Protein AF-A0A814CIY9-F1 (afdb_monomer_lite)

Organism: NCBI:txid104777

Radius of gyration: 56.43 Å; chains: 1; bounding box: 225×89×135 Å

Sequence (764 aa):
MVYEDTYRIRQLNDLKVQHEINSINVLKKCLNESKEQTHKMTNLLDNFESRLSALHDIIVPVYDSTNILQIKHSNLQTAVNQLDNILEYYKTVENLSANIQAGPGQDISSYLSQMDKLKGAIQYFAVNKNQSQKAENEELWNKGKINVDREFETFLGKFSDLSIKKLNMNDSLNDQTDSSSNYGSKEYAMNQMICIIEWFKKTEQTHLDKLYDKIIKCRSQIMLDNIKKTKSRNNSLGNNNVSNSISLNTNNSNSSSQYSKRSSLAPLSPVSSNLSSPLSENDSRRVTLRSRLTENLFSSSDIRKKTPKSNLNDSYSNSSVQLKNMANLYQIDEEHEINECLKFNEIVLKTLSMFQLEVKFIYKLLESDNFIATRVLERIFDPVLRLLHVETERLSSNVKHIQKKTTSKYIVSLLSILSEMVKTKPQFLKIFQESTFKSTKTMRHLDKSTQLYLEIFVNIEKACVEYLRDVADSTKNDSEAIHPNGNIHPITTETLSFINNLLPFDVIAGFISSVVVSENSSQEVPSEVEIKLRRKASEDNAAVFNRIAYQVEKNVEKKVYRISLAEYFYRLLKYLNLNLKKKAENYQDQNLKCIFLLNNTHKINKLLGQVDNLNQMKQQEINEFKNLCELLAMANRLELKNYYETEILNHKREYSKCWSRLIPYIKDLIERNPFNSEKLKDKDRQLLKDRFSGFNKEFEDIYEAQKRYYIPVEQNELADEIRQDNVLYVGSQYQKFYNIYSKINFATNKDKYVKYTPEALNAM

Foldseek 3Di:
DPVPVVVVVVVVVVVVVVVVVVVVVVVVVVVVVVVVVVVVVVVVVVVVVVVVVVVCVVVVVVVVVVVVVVVVVVVVVVVVVVVVVVVLLLCLCVVCVVVLQVAQPQHLPVLLVSLVSLVVSLVVCVVVVVVVSNVSSVVSSVSSLVRLVVLLVVLLVVVLDPDPPDPVVVPDPDPPDDDDDPSPDNVVSLVSLLVSLVSCVVPPVVVNVVSLVVNLVRLLVSLVVVLVCLVPVLVVPPDDDPPDDDDDDDDDDDDDDDDDDDDDDDDDDDDDDDDDDDDDDDDDDDDDDDDDDDDDDDDDDDDDDDDDDDDDDDDPDPVVPVVVVVPPPDQDDLVVLLVLLLSLLVSLLSSLSSLVVLLVSLCSNPVVCLLSSLVSSLSSQVVVLVVNLVSLVVSLVCLVNNDLQQPLSNLLSLLSSLVVLLVSVVVVVVSLVVNPDDDDPPCVSSVVSVVSSVSSNVSSLSSNLVSLLSLLVCLQPPDDADDQQLAADSSLVSLLVNLVSCQVSQLSNLLSLLVNVQVPDPDDHPDPVVVCVVVVCVVVVVVVVCPPRVQSPDLVSSLNSLLSSLVSSLSSVVSNLVVQLVSLVPDPDQLSSLSNNLQSLVSVLVQLPDDPPLPVLVPDSCPHDDGSVSSNSSNVNNVVNVVSVVSNVVSLVSNLVLLVQLCVLQVVCLVCVPPPDLDDDLVRLVSLQVSLVSNVVSLVVVVVVNVSHDRDPVVVVSVVVSLVVNCVVRLVRVQSRCVPRLPHDSDPDSCVRCVDDSVRSSVD

pLDDT: mean 72.24, std 23.34, range [21.2, 97.25]

InterPro domains:
  IPR004140 Exocyst complex component Exo70 [PTHR12542] (78-762)
  IPR016159 Cullin repeat-like-containing domain superfamily [SSF74788] (86-764)
  IPR046364 Exocyst complex subunit Exo70, C-terminal [PF03081] (352-764)

Secondary structure (DSSP, 8-state):
--HHHHHHHHHHHHHHHHHHHHHHHHHHHHHHHHHHHHHHHHHHHHHHHHHHHHHHHHHHHHHHHHHHHHHHHHHHHHHHHHHHHHHHHHHHHHHHHHHHHH--TT-HHHHHHHHHHHHHHHHHHHHTT-HHHHHHHHHHHHHHHHHHHHHHHHHHHTT-----S---TTS-S-----SS-GGGSHHHHHHHHHHHHHHHHHH-HHHHHHHHHHHHHHHHHHHHHHHHHHHHHTTT--SS---------------------------------------------------------------------------SSTHHHHGGGTGGGS---HHHHHHHHHHHHHHHHHHHHHHHHHHHHHHHHSTT-HHHHHHHHHHHHHHHHHHHHHHHHHHHHHTTTS-SS--THHHHHHHHHHHHHHHHHHHHHHHHHHT-SS--GGGTTHHHHHHHHHHHHHHHHHHHHHHHHHHHHHHHH--PPPPTT-PPPHHHHHHHHHHHHHGGGHHHHHHHHHHHHHTS-SSSPPPHHHHHHHHHHTT-HHHHHHHHTTSTTSHHHHHHHHHHHHHHHHHHHHHHHHHHHHHHTT-S-HHHHHHHHHHHHHHHHHHH---TTHHHHTTS--SS--SHHHHHHHTT-THHHHHHHHHHHHHHHHHTHHHHTTHHHHHHHHHH----SSS--HHHHHHHHHHHHHHHHHHHHHHHHHTT----GGGHHHHHHHHHHHIIIIIHHHHHHHHHHTTS---SS-TTT----HHHHHT-

Structure (mmCIF, N/CA/C/O backbone):
data_AF-A0A814CIY9-F1
#
_entry.id   AF-A0A814CIY9-F1
#
loop_
_atom_site.group_PDB
_atom_site.id
_atom_site.type_symbol
_atom_site.label_atom_id
_atom_site.label_alt_id
_atom_site.label_comp_id
_atom_site.label_asym_id
_atom_site.label_entity_id
_atom_site.label_seq_id
_atom_site.pdbx_PDB_ins_code
_atom_site.Cartn_x
_atom_site.Cartn_y
_atom_site.Cartn_z
_atom_site.occupancy
_atom_site.B_iso_or_equiv
_atom_site.auth_seq_id
_atom_site.auth_comp_id
_atom_site.auth_asym_id
_atom_site.auth_atom_id
_atom_site.pdbx_PDB_model_num
ATOM 1 N N . MET A 1 1 ? 160.344 -39.100 -62.155 1.00 50.41 1 MET A N 1
ATOM 2 C CA . MET A 1 1 ? 159.600 -39.655 -61.003 1.00 50.41 1 MET A CA 1
ATOM 3 C C . MET A 1 1 ? 158.746 -38.607 -60.257 1.00 50.41 1 MET A C 1
ATOM 5 O O . MET A 1 1 ? 158.457 -38.813 -59.095 1.00 50.41 1 MET A O 1
ATOM 9 N N . VAL A 1 2 ? 158.323 -37.492 -60.886 1.00 53.91 2 VAL A N 1
ATOM 10 C CA . VAL A 1 2 ? 157.406 -36.489 -60.260 1.00 53.91 2 VAL A CA 1
ATOM 11 C C . VAL A 1 2 ? 156.210 -36.136 -61.173 1.00 53.91 2 VAL A C 1
ATOM 13 O O . VAL A 1 2 ? 155.216 -35.561 -60.737 1.00 53.91 2 VAL A O 1
ATOM 16 N N . TYR A 1 3 ? 156.275 -36.523 -62.453 1.00 52.47 3 TYR A N 1
ATOM 17 C CA . TYR A 1 3 ? 155.240 -36.240 -63.455 1.00 52.47 3 TYR A CA 1
ATOM 18 C C . TYR A 1 3 ? 153.967 -37.094 -63.306 1.00 52.47 3 TYR A C 1
ATOM 20 O O . TYR A 1 3 ? 152.916 -36.688 -63.790 1.00 52.47 3 TYR A O 1
ATOM 28 N N . GLU A 1 4 ? 154.033 -38.261 -62.656 1.00 55.56 4 GLU A N 1
ATOM 29 C CA . GLU A 1 4 ? 152.891 -39.187 -62.573 1.00 55.56 4 GLU A CA 1
ATOM 30 C C . GLU A 1 4 ? 151.862 -38.769 -61.512 1.00 55.56 4 GLU A C 1
ATOM 32 O O . GLU A 1 4 ? 150.668 -38.729 -61.810 1.00 55.56 4 GLU A O 1
ATOM 37 N N . ASP A 1 5 ? 152.292 -38.372 -60.309 1.00 56.62 5 ASP A N 1
ATOM 38 C CA . ASP A 1 5 ? 151.366 -38.000 -59.226 1.00 56.62 5 ASP A CA 1
ATOM 39 C C . ASP A 1 5 ? 150.545 -36.744 -59.553 1.00 56.62 5 ASP A C 1
ATOM 41 O O . ASP A 1 5 ? 149.332 -36.705 -59.331 1.00 56.62 5 ASP A O 1
ATOM 45 N N . THR A 1 6 ? 151.172 -35.729 -60.156 1.00 60.09 6 THR A N 1
ATOM 46 C CA . THR A 1 6 ? 150.459 -34.519 -60.604 1.00 60.09 6 THR A CA 1
ATOM 47 C C . THR A 1 6 ? 149.483 -34.810 -61.743 1.00 60.09 6 THR A C 1
ATOM 49 O O . THR A 1 6 ? 148.401 -34.221 -61.777 1.00 60.09 6 THR A O 1
ATOM 52 N N . TYR A 1 7 ? 149.809 -35.746 -62.640 1.00 65.19 7 TYR A N 1
ATOM 53 C CA . TYR A 1 7 ? 148.902 -36.184 -63.702 1.00 65.19 7 TYR A CA 1
ATOM 54 C C . TYR A 1 7 ? 147.682 -36.925 -63.134 1.00 65.19 7 TYR A C 1
ATOM 56 O O . TYR A 1 7 ? 146.545 -36.645 -63.519 1.00 65.19 7 TYR A O 1
ATOM 64 N N . ARG A 1 8 ? 147.900 -37.807 -62.149 1.00 63.22 8 ARG A N 1
ATOM 65 C CA . ARG A 1 8 ? 146.847 -38.597 -61.495 1.00 63.22 8 ARG A CA 1
ATOM 66 C C . ARG A 1 8 ? 145.893 -37.731 -60.668 1.00 63.22 8 ARG A C 1
ATOM 68 O O . ARG A 1 8 ? 144.682 -37.925 -60.743 1.00 63.22 8 ARG A O 1
ATOM 75 N N . ILE A 1 9 ? 146.412 -36.737 -59.939 1.00 69.69 9 ILE A N 1
ATOM 76 C CA . ILE A 1 9 ? 145.591 -35.753 -59.210 1.00 69.69 9 ILE A CA 1
ATOM 77 C C . ILE A 1 9 ? 144.786 -34.880 -60.183 1.00 69.69 9 ILE A C 1
ATOM 79 O O . ILE A 1 9 ? 143.604 -34.634 -59.937 1.00 69.69 9 ILE A O 1
ATOM 83 N N . ARG A 1 10 ? 145.384 -34.446 -61.304 1.00 68.12 10 ARG A N 1
ATOM 84 C CA . ARG A 1 10 ? 144.675 -33.659 -62.325 1.00 68.12 10 ARG A CA 1
ATOM 85 C C . ARG A 1 10 ? 143.512 -34.455 -62.929 1.00 68.12 10 ARG A C 1
ATOM 87 O O . ARG A 1 10 ? 142.391 -33.969 -62.860 1.00 68.12 10 ARG A O 1
ATOM 94 N N . GLN A 1 11 ? 143.727 -35.702 -63.361 1.00 71.38 11 GLN A N 1
ATOM 95 C CA . GLN A 1 11 ? 142.644 -36.570 -63.856 1.00 71.38 11 GLN A CA 1
ATOM 96 C C . GLN A 1 11 ? 141.507 -36.775 -62.840 1.00 71.38 11 GLN A C 1
ATOM 98 O O . GLN A 1 11 ? 140.337 -36.780 -63.220 1.00 71.38 11 GLN A O 1
ATOM 103 N N . LEU A 1 12 ? 141.820 -36.942 -61.550 1.00 73.31 12 LEU A N 1
ATOM 104 C CA . LEU A 1 12 ? 140.806 -37.165 -60.511 1.00 73.31 12 LEU A CA 1
ATOM 105 C C . LEU A 1 12 ? 139.985 -35.888 -60.236 1.00 73.31 12 LEU A C 1
ATOM 107 O O . LEU A 1 12 ? 138.772 -35.962 -60.035 1.00 73.31 12 LEU A O 1
ATOM 111 N N . ASN A 1 13 ? 140.615 -34.712 -60.308 1.00 74.69 13 ASN A N 1
ATOM 112 C CA . ASN A 1 13 ? 139.912 -33.430 -60.258 1.00 74.69 13 ASN A CA 1
ATOM 113 C C . ASN A 1 13 ? 139.083 -33.172 -61.526 1.00 74.69 13 ASN A C 1
ATOM 115 O O . ASN A 1 13 ? 137.929 -32.773 -61.404 1.00 74.69 13 ASN A O 1
ATOM 119 N N . ASP A 1 14 ? 139.606 -33.464 -62.719 1.00 74.62 14 ASP A N 1
ATOM 120 C CA . ASP A 1 14 ? 138.869 -33.327 -63.983 1.00 74.62 14 ASP A CA 1
ATOM 121 C C . ASP A 1 14 ? 137.623 -34.237 -64.004 1.00 74.62 14 ASP A C 1
ATOM 123 O O . ASP A 1 14 ? 136.553 -33.819 -64.448 1.00 74.62 14 ASP A O 1
ATOM 127 N N . LEU A 1 15 ? 137.717 -35.450 -63.440 1.00 76.88 15 LEU A N 1
ATOM 128 C CA . LEU A 1 15 ? 136.579 -36.358 -63.243 1.00 76.88 15 LEU A CA 1
ATOM 129 C C . LEU A 1 15 ? 135.559 -35.838 -62.217 1.00 76.88 15 LEU A C 1
ATOM 131 O O . LEU A 1 15 ? 134.356 -35.981 -62.440 1.00 76.88 15 LEU A O 1
ATOM 135 N N . LYS A 1 16 ? 135.997 -35.202 -61.121 1.00 76.69 16 LYS A N 1
ATOM 136 C CA . LYS A 1 16 ? 135.080 -34.524 -60.186 1.00 76.69 16 LYS A CA 1
ATOM 137 C C . LYS A 1 16 ? 134.372 -33.343 -60.841 1.00 76.69 16 LYS A C 1
ATOM 139 O O . LYS A 1 16 ? 133.156 -33.243 -60.730 1.00 76.69 16 LYS A O 1
ATOM 144 N N . VAL A 1 17 ? 135.101 -32.502 -61.573 1.00 77.50 17 VAL A N 1
ATOM 145 C CA . VAL A 1 17 ? 134.542 -31.362 -62.313 1.00 77.50 17 VAL A CA 1
ATOM 146 C C . VAL A 1 17 ? 133.551 -31.842 -63.379 1.00 77.50 17 VAL A C 1
ATOM 148 O O . VAL A 1 17 ? 132.463 -31.286 -63.481 1.00 77.50 17 VAL A O 1
ATOM 151 N N . GLN A 1 18 ? 133.845 -32.926 -64.105 1.00 75.56 18 GLN A N 1
ATOM 152 C CA . GLN A 1 18 ? 132.886 -33.599 -64.994 1.00 75.56 18 GLN A CA 1
ATOM 153 C C . GLN A 1 18 ? 131.630 -34.077 -64.250 1.00 75.56 18 GLN A C 1
ATOM 155 O O . GLN A 1 18 ? 130.513 -33.847 -64.714 1.00 75.56 18 GLN A O 1
ATOM 160 N N . HIS A 1 19 ? 131.783 -34.719 -63.088 1.00 78.75 19 HIS A N 1
ATOM 161 C CA . HIS A 1 19 ? 130.648 -35.188 -62.292 1.00 78.75 19 HIS A CA 1
ATOM 162 C C . HIS A 1 19 ? 129.786 -34.024 -61.776 1.00 78.75 19 HIS A C 1
ATOM 164 O O . HIS A 1 19 ? 128.560 -34.076 -61.871 1.00 78.75 19 HIS A O 1
ATOM 170 N N . GLU A 1 20 ? 130.397 -32.950 -61.275 1.00 76.56 20 GLU A N 1
ATOM 171 C CA . GLU A 1 20 ? 129.699 -31.741 -60.823 1.00 76.56 20 GLU A CA 1
ATOM 172 C C . GLU A 1 20 ? 129.019 -31.000 -61.981 1.00 76.56 20 GLU A C 1
ATOM 174 O O . GLU A 1 20 ? 127.849 -30.648 -61.856 1.00 76.56 20 GLU A O 1
ATOM 179 N N . ILE A 1 21 ? 129.669 -30.856 -63.143 1.00 80.69 21 ILE A N 1
ATOM 180 C CA . ILE A 1 21 ? 129.055 -30.305 -64.365 1.00 80.69 21 ILE A CA 1
ATOM 181 C C . ILE A 1 21 ? 127.831 -31.131 -64.779 1.00 80.69 21 ILE A C 1
ATOM 183 O O . ILE A 1 21 ? 126.772 -30.562 -65.043 1.00 80.69 21 ILE A O 1
ATOM 187 N N . ASN A 1 22 ? 127.931 -32.462 -64.789 1.00 80.06 22 ASN A N 1
ATOM 188 C CA . ASN A 1 22 ? 126.806 -33.333 -65.130 1.00 80.06 22 ASN A CA 1
ATOM 189 C C . ASN A 1 22 ? 125.681 -33.258 -64.085 1.00 80.06 22 ASN A C 1
ATOM 191 O O . ASN A 1 22 ? 124.510 -33.187 -64.455 1.00 80.06 22 ASN A O 1
ATOM 195 N N . SER A 1 23 ? 126.021 -33.159 -62.798 1.00 79.62 23 SER A N 1
ATOM 196 C CA . SER A 1 23 ? 125.054 -32.986 -61.704 1.00 79.62 23 SER A CA 1
ATOM 197 C C . SER A 1 23 ? 124.324 -31.640 -61.807 1.00 79.62 23 SER A C 1
ATOM 199 O O . SER A 1 23 ? 123.101 -31.578 -61.691 1.00 79.62 23 SER A O 1
ATOM 201 N N . ILE A 1 24 ? 125.052 -30.564 -62.122 1.00 80.19 24 ILE A N 1
ATOM 202 C CA . ILE A 1 24 ? 124.512 -29.227 -62.399 1.00 80.19 24 ILE A CA 1
ATOM 203 C C . ILE A 1 24 ? 123.637 -29.237 -63.659 1.00 80.19 24 ILE A C 1
ATOM 205 O O . ILE A 1 24 ? 122.604 -28.572 -63.679 1.00 80.19 24 ILE A O 1
ATOM 209 N N . ASN A 1 25 ? 123.997 -29.987 -64.701 1.00 82.81 25 ASN A N 1
ATOM 210 C CA . ASN A 1 25 ? 123.194 -30.096 -65.921 1.00 82.81 25 ASN A CA 1
ATOM 211 C C . ASN A 1 25 ? 121.886 -30.872 -65.689 1.00 82.81 25 ASN A C 1
ATOM 213 O O . ASN A 1 25 ? 120.840 -30.442 -66.174 1.00 82.81 25 ASN A O 1
ATOM 217 N N . VAL A 1 26 ? 121.906 -31.946 -64.890 1.00 83.62 26 VAL A N 1
ATOM 218 C CA . VAL A 1 26 ? 120.686 -32.651 -64.458 1.00 83.62 26 VAL A CA 1
ATOM 219 C C . VAL A 1 26 ? 119.813 -31.740 -63.592 1.00 83.62 26 VAL A C 1
ATOM 221 O O . VAL A 1 26 ? 118.626 -31.597 -63.875 1.00 83.62 26 VAL A O 1
ATOM 224 N N . LEU A 1 27 ? 120.387 -31.038 -62.608 1.00 80.88 27 LEU A N 1
ATOM 225 C CA . LEU A 1 27 ? 119.648 -30.076 -61.781 1.00 80.88 27 LEU A CA 1
ATOM 226 C C . LEU A 1 27 ? 119.061 -28.921 -62.607 1.00 80.88 27 LEU A C 1
ATOM 228 O O . LEU A 1 27 ? 117.917 -28.541 -62.379 1.00 80.88 27 LEU A O 1
ATOM 232 N N . LYS A 1 28 ? 119.781 -28.402 -63.611 1.00 83.56 28 LYS A N 1
ATOM 233 C CA . LYS A 1 28 ? 119.253 -27.417 -64.574 1.00 83.56 28 LYS A CA 1
ATOM 234 C C . LYS A 1 28 ? 118.098 -27.980 -65.406 1.00 83.56 28 LYS A C 1
ATOM 236 O O . LYS A 1 28 ? 117.140 -27.250 -65.646 1.00 83.56 28 LYS A O 1
ATOM 241 N N . LYS A 1 29 ? 118.156 -29.250 -65.825 1.00 85.12 29 LYS A N 1
ATOM 242 C CA . LYS A 1 29 ? 117.062 -29.910 -66.556 1.00 85.12 29 LYS A CA 1
ATOM 243 C C . LYS A 1 29 ? 115.818 -30.041 -65.676 1.00 85.12 29 LYS A C 1
ATOM 245 O O . LYS A 1 29 ? 114.771 -29.532 -66.061 1.00 85.12 29 LYS A O 1
ATOM 250 N N . CYS A 1 30 ? 115.952 -30.590 -64.468 1.00 82.69 30 CYS A N 1
ATOM 251 C CA . CYS A 1 30 ? 114.848 -30.702 -63.510 1.00 82.69 30 CYS A CA 1
ATOM 252 C C . CYS A 1 30 ? 114.282 -29.328 -63.103 1.00 82.69 30 CYS A C 1
ATOM 254 O O . CYS A 1 30 ? 113.072 -29.178 -62.963 1.00 82.69 30 CYS A O 1
ATOM 256 N N . LEU A 1 31 ? 115.130 -28.301 -62.958 1.00 83.69 31 LEU A N 1
ATOM 257 C CA . LEU A 1 31 ? 114.697 -26.927 -62.684 1.00 83.69 31 LEU A CA 1
ATOM 258 C C . LEU A 1 31 ? 113.924 -26.319 -63.862 1.00 83.69 31 LEU A C 1
ATOM 260 O O . LEU A 1 31 ? 112.950 -25.606 -63.638 1.00 83.69 31 LEU A O 1
ATOM 264 N N . ASN A 1 32 ? 114.326 -26.591 -65.106 1.00 84.94 32 ASN A N 1
ATOM 265 C CA . ASN A 1 32 ? 113.590 -26.137 -66.286 1.00 84.94 32 ASN A CA 1
ATOM 266 C C . ASN A 1 32 ? 112.257 -26.882 -66.445 1.00 84.94 32 ASN A C 1
ATOM 268 O O . ASN A 1 32 ? 111.247 -26.235 -66.694 1.00 84.94 32 ASN A O 1
ATOM 272 N N . GLU A 1 33 ? 112.219 -28.197 -66.218 1.00 84.94 33 GLU A N 1
ATOM 273 C CA . GLU A 1 33 ? 110.979 -28.990 -66.223 1.00 84.94 33 GLU A CA 1
ATOM 274 C C . GLU A 1 33 ? 110.017 -28.541 -65.112 1.00 84.94 33 GLU A C 1
ATOM 276 O O . GLU A 1 33 ? 108.826 -28.357 -65.355 1.00 84.94 33 GLU A O 1
ATOM 281 N N . SER A 1 34 ? 110.534 -28.267 -63.910 1.00 84.25 34 SER A N 1
ATOM 282 C CA . SER A 1 34 ? 109.759 -27.703 -62.799 1.00 84.25 34 SER A CA 1
ATOM 283 C C . SER A 1 34 ? 109.248 -26.291 -63.109 1.00 84.25 34 SER A C 1
ATOM 285 O O . SER A 1 34 ? 108.086 -25.993 -62.833 1.00 84.25 34 SER A O 1
ATOM 287 N N . LYS A 1 35 ? 110.054 -25.431 -63.749 1.00 84.75 35 LYS A N 1
ATOM 288 C CA . LYS A 1 35 ? 109.602 -24.117 -64.241 1.00 84.75 35 LYS A CA 1
ATOM 289 C C . LYS A 1 35 ? 108.523 -24.245 -65.311 1.00 84.75 35 LYS A C 1
ATOM 291 O O . LYS A 1 35 ? 107.550 -23.507 -65.258 1.00 84.75 35 LYS A O 1
ATOM 296 N N . GLU A 1 36 ? 108.657 -25.181 -66.246 1.00 87.00 36 GLU A N 1
ATOM 297 C CA . GLU A 1 36 ? 107.664 -25.422 -67.296 1.00 87.00 36 GLU A CA 1
ATOM 298 C C . GLU A 1 36 ? 106.337 -25.930 -66.711 1.00 87.00 36 GLU A C 1
ATOM 300 O O . GLU A 1 36 ? 105.271 -25.451 -67.093 1.00 87.00 36 GLU A O 1
ATOM 305 N N . GLN A 1 37 ? 106.385 -26.838 -65.730 1.00 85.44 37 GLN A N 1
ATOM 306 C CA . GLN A 1 37 ? 105.206 -27.280 -64.975 1.00 85.44 37 GLN A CA 1
ATOM 307 C C . GLN A 1 37 ? 104.581 -26.135 -64.169 1.00 85.44 37 GLN A C 1
ATOM 309 O O . GLN A 1 37 ? 103.369 -25.942 -64.232 1.00 85.44 37 GLN A O 1
ATOM 314 N N . THR A 1 38 ? 105.395 -25.332 -63.477 1.00 85.88 38 THR A N 1
ATOM 315 C CA . THR A 1 38 ? 104.930 -24.150 -62.731 1.00 85.88 38 THR A CA 1
ATOM 316 C C . THR A 1 38 ? 104.255 -23.150 -63.666 1.00 85.88 38 THR A C 1
ATOM 318 O O . THR A 1 38 ? 103.180 -22.658 -63.355 1.00 85.88 38 THR A O 1
ATOM 321 N N . HIS A 1 39 ? 104.825 -22.902 -64.847 1.00 87.88 39 HIS A N 1
ATOM 322 C CA . HIS A 1 39 ? 104.271 -21.962 -65.819 1.00 87.88 39 HIS A CA 1
ATOM 323 C C . HIS A 1 39 ? 102.998 -22.503 -66.492 1.00 87.88 39 HIS A C 1
ATOM 325 O O . HIS A 1 39 ? 102.050 -21.762 -66.718 1.00 87.88 39 HIS A O 1
ATOM 331 N N . LYS A 1 40 ? 102.901 -23.817 -66.729 1.00 88.06 40 LYS A N 1
ATOM 332 C CA . LYS A 1 40 ? 101.632 -24.466 -67.109 1.00 88.06 40 LYS A CA 1
ATOM 333 C C . LYS A 1 40 ? 100.568 -24.317 -66.016 1.00 88.06 40 LYS A C 1
ATOM 335 O O . LYS A 1 40 ? 99.399 -24.131 -66.335 1.00 88.06 40 LYS A O 1
ATOM 340 N N . MET A 1 41 ? 100.967 -24.366 -64.745 1.00 88.69 41 MET A N 1
ATOM 341 C CA . MET A 1 41 ? 100.071 -24.203 -63.600 1.00 88.69 41 MET A CA 1
ATOM 342 C C . MET A 1 41 ? 99.621 -22.745 -63.404 1.00 88.69 41 MET A C 1
ATOM 344 O O . MET A 1 41 ? 98.435 -22.536 -63.161 1.00 88.69 41 MET A O 1
ATOM 348 N N . THR A 1 42 ? 100.495 -21.744 -63.599 1.00 87.06 42 THR A N 1
ATOM 349 C CA . THR A 1 42 ? 100.075 -20.327 -63.647 1.00 87.06 42 THR A CA 1
ATOM 350 C C . THR A 1 42 ? 99.120 -20.097 -64.808 1.00 87.06 42 THR A C 1
ATOM 352 O O . THR A 1 42 ? 98.003 -19.662 -64.580 1.00 87.06 42 THR A O 1
ATOM 355 N N . ASN A 1 43 ? 99.469 -20.537 -66.020 1.00 87.69 43 ASN A N 1
ATOM 356 C CA . ASN A 1 43 ? 98.647 -20.294 -67.208 1.00 87.69 43 ASN A CA 1
ATOM 357 C C . ASN A 1 43 ? 97.257 -20.965 -67.124 1.00 87.69 43 ASN A C 1
ATOM 359 O O . ASN A 1 43 ? 96.319 -20.521 -67.788 1.00 87.69 43 ASN A O 1
ATOM 363 N N . LEU A 1 44 ? 97.104 -22.029 -66.322 1.00 88.62 44 LEU A N 1
ATOM 364 C CA . LEU A 1 44 ? 95.802 -22.613 -65.981 1.00 88.62 44 LEU A CA 1
ATOM 365 C C . LEU A 1 44 ? 95.030 -21.765 -64.961 1.00 88.62 44 LEU A C 1
ATOM 367 O O . LEU A 1 44 ? 93.829 -21.579 -65.143 1.00 88.62 44 LEU A O 1
ATOM 371 N N . LEU A 1 45 ? 95.692 -21.242 -63.926 1.00 87.56 45 LEU A N 1
ATOM 372 C CA . LEU A 1 45 ? 95.087 -20.313 -62.964 1.00 87.56 45 LEU A CA 1
ATOM 373 C C . LEU A 1 45 ? 94.649 -19.013 -63.653 1.00 87.56 45 LEU A C 1
ATOM 375 O O . LEU A 1 45 ? 93.489 -18.644 -63.514 1.00 87.56 45 LEU A O 1
ATOM 379 N N . ASP A 1 46 ? 95.496 -18.420 -64.496 1.00 87.19 46 ASP A N 1
ATOM 380 C CA . ASP A 1 46 ? 95.186 -17.233 -65.305 1.00 87.19 46 ASP A CA 1
ATOM 381 C C . ASP A 1 46 ? 93.957 -17.474 -66.209 1.00 87.19 46 ASP A C 1
ATOM 383 O O . ASP A 1 46 ? 93.089 -16.613 -66.359 1.00 87.19 46 ASP A O 1
ATOM 387 N N . ASN A 1 47 ? 93.833 -18.681 -66.782 1.00 88.75 47 ASN A N 1
ATOM 388 C CA . ASN A 1 47 ? 92.655 -19.091 -67.555 1.00 88.75 47 ASN A CA 1
ATOM 389 C C . ASN A 1 47 ? 91.401 -19.257 -66.686 1.00 88.75 47 ASN A C 1
ATOM 391 O O . ASN A 1 47 ? 90.306 -18.909 -67.129 1.00 88.75 47 ASN A O 1
ATOM 395 N N . PHE A 1 48 ? 91.524 -19.807 -65.476 1.00 88.56 48 PHE A N 1
ATOM 396 C CA . PHE A 1 48 ? 90.398 -19.908 -64.549 1.00 88.56 48 PHE A CA 1
ATOM 397 C C . PHE A 1 48 ? 89.951 -18.530 -64.063 1.00 88.56 48 PHE A C 1
ATOM 399 O O . PHE A 1 48 ? 88.757 -18.260 -64.094 1.00 88.56 48 PHE A O 1
ATOM 406 N N . GLU A 1 49 ? 90.877 -17.649 -63.691 1.00 87.88 49 GLU A N 1
ATOM 407 C CA . GLU A 1 49 ? 90.595 -16.289 -63.229 1.00 87.88 49 GLU A CA 1
ATOM 408 C C . GLU A 1 49 ? 89.977 -15.436 -64.345 1.00 87.88 49 GLU A C 1
ATOM 410 O O . GLU A 1 49 ? 88.916 -14.846 -64.145 1.00 87.88 49 GLU A O 1
ATOM 415 N N . SER A 1 50 ? 90.527 -15.484 -65.565 1.00 85.62 50 SER A N 1
ATOM 416 C CA . SER A 1 50 ? 89.935 -14.833 -66.742 1.00 85.62 50 SER A CA 1
ATOM 417 C C . SER A 1 50 ? 88.516 -15.338 -67.041 1.00 85.62 50 SER A C 1
ATOM 419 O O . SER A 1 50 ? 87.605 -14.538 -67.268 1.00 85.62 50 SER A O 1
ATOM 421 N N . ARG A 1 51 ? 88.284 -16.658 -66.981 1.00 88.88 51 ARG A N 1
ATOM 422 C CA . ARG A 1 51 ? 86.942 -17.238 -67.169 1.00 88.88 51 ARG A CA 1
ATOM 423 C C . ARG A 1 51 ? 85.983 -16.914 -66.026 1.00 88.88 51 ARG A C 1
ATOM 425 O O . ARG A 1 51 ? 84.785 -16.831 -66.277 1.00 88.88 51 ARG A O 1
ATOM 432 N N . LEU A 1 52 ? 86.474 -16.760 -64.798 1.00 86.94 52 LEU A N 1
ATOM 433 C CA . LEU A 1 52 ? 85.658 -16.463 -63.622 1.00 86.94 52 LEU A CA 1
ATOM 434 C C . LEU A 1 52 ? 85.294 -14.973 -63.563 1.00 86.94 52 LEU A C 1
ATOM 436 O O . LEU A 1 52 ? 84.146 -14.673 -63.250 1.00 86.94 52 LEU A O 1
ATOM 440 N N . SER A 1 53 ? 86.188 -14.070 -63.989 1.00 85.06 53 SER A N 1
ATOM 441 C CA . SER A 1 53 ? 85.847 -12.671 -64.295 1.00 85.06 53 SER A CA 1
ATOM 442 C C . SER A 1 53 ? 84.783 -12.612 -65.385 1.00 85.06 53 SER A C 1
ATOM 444 O O . SER A 1 53 ? 83.688 -12.137 -65.125 1.00 85.06 53 SER A O 1
ATOM 446 N N . ALA A 1 54 ? 85.021 -13.216 -66.555 1.00 84.50 54 ALA A N 1
ATOM 447 C CA . ALA A 1 54 ? 84.047 -13.201 -67.647 1.00 84.50 54 ALA A CA 1
ATOM 448 C C . ALA A 1 54 ? 82.681 -13.801 -67.248 1.00 84.50 54 ALA A C 1
ATOM 450 O O . ALA A 1 54 ? 81.641 -13.343 -67.716 1.00 84.50 54 ALA A O 1
ATOM 451 N N . LEU A 1 55 ? 82.658 -14.802 -66.359 1.00 84.75 55 LEU A N 1
ATOM 452 C CA . LEU A 1 55 ? 81.423 -15.334 -65.781 1.00 84.75 55 LEU A CA 1
ATOM 453 C C . LEU A 1 55 ? 80.756 -14.336 -64.817 1.00 84.75 55 LEU A C 1
ATOM 455 O O . LEU A 1 55 ? 79.539 -14.177 -64.865 1.00 84.75 55 LEU A O 1
ATOM 459 N N . HIS A 1 56 ? 81.525 -13.664 -63.959 1.00 83.19 56 HIS A N 1
ATOM 460 C CA . HIS A 1 56 ? 81.050 -12.621 -63.045 1.00 83.19 56 HIS A CA 1
ATOM 461 C C . HIS A 1 56 ? 80.457 -11.430 -63.815 1.00 83.19 56 HIS A C 1
ATOM 463 O O . HIS A 1 56 ? 79.319 -11.038 -63.557 1.00 83.19 56 HIS A O 1
ATOM 469 N N . ASP A 1 57 ? 81.176 -10.951 -64.831 1.00 81.81 57 ASP A N 1
ATOM 470 C CA . ASP A 1 57 ? 80.798 -9.852 -65.726 1.00 81.81 57 ASP A CA 1
ATOM 471 C C . ASP A 1 57 ? 79.516 -10.156 -66.530 1.00 81.81 57 ASP A C 1
ATOM 473 O O . ASP A 1 57 ? 78.796 -9.240 -66.925 1.00 81.81 57 ASP A O 1
ATOM 477 N N . ILE A 1 58 ? 79.190 -11.438 -66.744 1.00 84.75 58 ILE A N 1
ATOM 478 C CA . ILE A 1 58 ? 77.934 -11.889 -67.368 1.00 84.75 58 ILE A CA 1
ATOM 479 C C . ILE A 1 58 ? 76.819 -12.095 -66.329 1.00 84.75 58 ILE A C 1
ATOM 481 O O . ILE A 1 58 ? 75.679 -11.692 -66.562 1.00 84.75 58 ILE A O 1
ATOM 485 N N . ILE A 1 59 ? 77.108 -12.734 -65.191 1.00 84.44 59 ILE A N 1
ATOM 486 C CA . ILE A 1 59 ? 76.085 -13.124 -64.207 1.00 84.44 59 ILE A CA 1
ATOM 487 C C . ILE A 1 59 ? 75.597 -11.933 -63.379 1.00 84.44 59 ILE A C 1
ATOM 489 O O . ILE A 1 59 ? 74.392 -11.837 -63.151 1.00 84.44 59 ILE A O 1
ATOM 493 N N . VAL A 1 60 ? 76.475 -11.026 -62.939 1.00 85.00 60 VAL A N 1
ATOM 494 C CA . VAL A 1 60 ? 76.078 -9.909 -62.061 1.00 85.00 60 VAL A CA 1
ATOM 495 C C . VAL A 1 60 ? 75.066 -8.977 -62.746 1.00 85.00 60 VAL A C 1
ATOM 497 O O . VAL A 1 60 ? 73.989 -8.792 -62.177 1.00 85.00 60 VAL A O 1
ATOM 500 N N . PRO A 1 61 ? 75.275 -8.494 -63.991 1.00 85.81 61 PRO A N 1
ATOM 501 C CA . PRO A 1 61 ? 74.276 -7.665 -64.668 1.00 85.81 61 PRO A CA 1
ATOM 502 C C . PRO A 1 61 ? 72.947 -8.385 -64.922 1.00 85.81 61 PRO A C 1
ATOM 504 O O . PRO A 1 61 ? 71.894 -7.744 -64.914 1.00 85.81 61 PRO A O 1
ATOM 507 N N . VAL A 1 62 ? 72.964 -9.709 -65.129 1.00 83.94 62 VAL A N 1
ATOM 508 C CA . VAL A 1 62 ? 71.743 -10.519 -65.273 1.00 83.94 62 VAL A CA 1
ATOM 509 C C . VAL A 1 62 ? 71.010 -10.632 -63.936 1.00 83.94 62 VAL A C 1
ATOM 511 O O . VAL A 1 62 ? 69.806 -10.392 -63.896 1.00 83.94 62 VAL A O 1
ATOM 514 N N . TYR A 1 63 ? 71.720 -10.916 -62.842 1.00 85.69 63 TYR A N 1
ATOM 515 C CA . TYR A 1 63 ? 71.156 -10.989 -61.493 1.00 85.69 63 TYR A CA 1
ATOM 516 C C . TYR A 1 63 ? 70.550 -9.648 -61.058 1.00 85.69 63 TYR A C 1
ATOM 518 O O . TYR A 1 63 ? 69.392 -9.604 -60.639 1.00 85.69 63 TYR A O 1
ATOM 526 N N . ASP A 1 64 ? 71.274 -8.544 -61.246 1.00 83.38 64 ASP A N 1
ATOM 527 C CA . ASP A 1 64 ? 70.795 -7.197 -60.925 1.00 83.38 64 ASP A CA 1
ATOM 528 C C . ASP A 1 64 ? 69.601 -6.797 -61.800 1.00 83.38 64 ASP A C 1
ATOM 530 O O . ASP A 1 64 ? 68.607 -6.273 -61.293 1.00 83.38 64 ASP A O 1
ATOM 534 N N . SER A 1 65 ? 69.628 -7.119 -63.098 1.00 82.38 65 SER A N 1
ATOM 535 C CA . SER A 1 65 ? 68.480 -6.911 -63.990 1.00 82.38 65 SER A CA 1
ATOM 536 C C . SER A 1 65 ? 67.261 -7.734 -63.563 1.00 82.38 65 SER A C 1
ATOM 538 O O . SER A 1 65 ? 66.140 -7.226 -63.603 1.00 82.38 65 SER A O 1
ATOM 540 N N . THR A 1 66 ? 67.453 -8.982 -63.117 1.00 89.00 66 THR A N 1
ATOM 541 C CA . THR A 1 66 ? 66.382 -9.833 -62.578 1.00 89.00 66 THR A CA 1
ATOM 542 C C . THR A 1 66 ? 65.834 -9.286 -61.259 1.00 89.00 66 THR A C 1
ATOM 544 O O . THR A 1 66 ? 64.617 -9.231 -61.100 1.00 89.00 66 THR A O 1
ATOM 547 N N . ASN A 1 67 ? 66.683 -8.810 -60.348 1.00 86.56 67 ASN A N 1
ATOM 548 C CA . ASN A 1 67 ? 66.276 -8.181 -59.089 1.00 86.56 67 ASN A CA 1
ATOM 549 C C . ASN A 1 67 ? 65.465 -6.892 -59.344 1.00 86.56 67 ASN A C 1
ATOM 551 O O . ASN A 1 67 ? 64.343 -6.736 -58.861 1.00 86.56 67 ASN A O 1
ATOM 555 N N . ILE A 1 68 ? 65.961 -6.011 -60.220 1.00 89.94 68 ILE A N 1
ATOM 556 C CA . ILE A 1 68 ? 65.242 -4.809 -60.674 1.00 89.94 68 ILE A CA 1
ATOM 557 C C . ILE A 1 68 ? 63.899 -5.177 -61.328 1.00 89.94 68 ILE A C 1
ATOM 559 O O . ILE A 1 68 ? 62.908 -4.468 -61.134 1.00 89.94 68 ILE A O 1
ATOM 563 N N . LEU A 1 69 ? 63.830 -6.275 -62.087 1.00 90.44 69 LEU A N 1
ATOM 564 C CA . LEU A 1 69 ? 62.588 -6.761 -62.693 1.00 90.44 69 LEU A CA 1
ATOM 565 C C . LEU A 1 69 ? 61.605 -7.320 -61.650 1.00 90.44 69 LEU A C 1
ATOM 567 O O . LEU A 1 69 ? 60.416 -7.026 -61.743 1.00 90.44 69 LEU A O 1
ATOM 571 N N . GLN A 1 70 ? 62.076 -8.050 -60.635 1.00 88.62 70 GLN A N 1
ATOM 572 C CA . GLN A 1 70 ? 61.252 -8.528 -59.517 1.00 88.62 70 GLN A CA 1
ATOM 573 C C . GLN A 1 70 ? 60.673 -7.362 -58.702 1.00 88.62 70 GLN A C 1
ATOM 575 O O . GLN A 1 70 ? 59.475 -7.349 -58.419 1.00 88.62 70 GLN A O 1
ATOM 580 N N . ILE A 1 71 ? 61.480 -6.337 -58.405 1.00 90.31 71 ILE A N 1
ATOM 581 C CA . ILE A 1 71 ? 61.023 -5.110 -57.733 1.00 90.31 71 ILE A CA 1
ATOM 582 C C . ILE A 1 71 ? 59.973 -4.385 -58.591 1.00 90.31 71 ILE A C 1
ATOM 584 O O . ILE A 1 71 ? 58.912 -4.016 -58.088 1.00 90.31 71 ILE A O 1
ATOM 588 N N . LYS A 1 72 ? 60.209 -4.234 -59.903 1.00 91.38 72 LYS A N 1
ATOM 589 C CA . LYS A 1 72 ? 59.223 -3.657 -60.837 1.00 91.38 72 LYS A CA 1
ATOM 590 C C . LYS A 1 72 ? 57.926 -4.468 -60.885 1.00 91.38 72 LYS A C 1
ATOM 592 O O . LYS A 1 72 ? 56.856 -3.870 -60.872 1.00 91.38 72 LYS A O 1
ATOM 597 N N . HIS A 1 73 ? 58.004 -5.797 -60.907 1.00 90.75 73 HIS A N 1
ATOM 598 C CA . HIS A 1 73 ? 56.834 -6.675 -60.907 1.00 90.75 73 HIS A CA 1
ATOM 599 C C . HIS A 1 73 ? 56.032 -6.563 -59.600 1.00 90.75 73 HIS A C 1
ATOM 601 O O . HIS A 1 73 ? 54.819 -6.391 -59.655 1.00 90.75 73 HIS A O 1
ATOM 607 N N . SER A 1 74 ? 56.700 -6.548 -58.442 1.00 91.44 74 SER A N 1
ATOM 608 C CA . SER A 1 74 ? 56.066 -6.331 -57.131 1.00 91.44 74 SER A CA 1
ATOM 609 C C . SER A 1 74 ? 55.366 -4.966 -57.039 1.00 91.44 74 SER A C 1
ATOM 611 O O . SER A 1 74 ? 54.210 -4.872 -56.618 1.00 91.44 74 SER A O 1
ATOM 613 N N . ASN A 1 75 ? 56.020 -3.906 -57.525 1.00 92.38 75 ASN A N 1
ATOM 614 C CA . ASN A 1 75 ? 55.440 -2.563 -57.584 1.00 92.38 75 ASN A CA 1
ATOM 615 C C . ASN A 1 75 ? 54.225 -2.503 -58.527 1.00 92.38 75 ASN A C 1
ATOM 617 O O . ASN A 1 75 ? 53.211 -1.904 -58.174 1.00 92.38 75 ASN A O 1
ATOM 621 N N . LEU A 1 76 ? 54.295 -3.151 -59.696 1.00 91.06 76 LEU A N 1
ATOM 622 C CA . LEU A 1 76 ? 53.171 -3.246 -60.633 1.00 91.06 76 LEU A CA 1
ATOM 623 C C . LEU A 1 76 ? 52.005 -4.044 -60.044 1.00 91.06 76 LEU A C 1
ATOM 625 O O . LEU A 1 76 ? 50.874 -3.580 -60.123 1.00 91.06 76 LEU A O 1
ATOM 629 N N . GLN A 1 77 ? 52.258 -5.186 -59.400 1.00 91.44 77 GLN A N 1
ATOM 630 C CA . GLN A 1 77 ? 51.209 -5.972 -58.746 1.00 91.44 77 GLN A CA 1
ATOM 631 C C . GLN A 1 77 ? 50.544 -5.179 -57.612 1.00 91.44 77 GLN A C 1
ATOM 633 O O . GLN A 1 77 ? 49.324 -5.194 -57.475 1.00 91.44 77 GLN A O 1
ATOM 638 N N . THR A 1 78 ? 51.328 -4.420 -56.843 1.00 89.44 78 THR A N 1
ATOM 639 C CA . THR A 1 78 ? 50.808 -3.519 -55.804 1.00 89.44 78 THR A CA 1
ATOM 640 C C . THR A 1 78 ? 49.932 -2.414 -56.404 1.00 89.44 78 THR A C 1
ATOM 642 O O . THR A 1 78 ? 48.863 -2.128 -55.868 1.00 89.44 78 THR A O 1
ATOM 645 N N . ALA A 1 79 ? 50.337 -1.826 -57.535 1.00 88.00 79 ALA A N 1
ATOM 646 C CA . ALA A 1 79 ? 49.558 -0.808 -58.240 1.00 88.00 79 ALA A CA 1
ATOM 647 C C . ALA A 1 79 ? 48.268 -1.369 -58.871 1.00 88.00 79 ALA A C 1
ATOM 649 O O . ALA A 1 79 ? 47.231 -0.717 -58.792 1.00 88.00 79 ALA A O 1
ATOM 650 N N . VAL A 1 80 ? 48.301 -2.581 -59.438 1.00 89.50 80 VAL A N 1
ATOM 651 C CA . VAL A 1 80 ? 47.107 -3.285 -59.947 1.00 89.50 80 VAL A CA 1
ATOM 652 C C . VAL A 1 80 ? 46.125 -3.547 -58.808 1.00 89.50 80 VAL A C 1
ATOM 654 O O . VAL A 1 80 ? 44.991 -3.088 -58.881 1.00 89.50 80 VAL A O 1
ATOM 657 N N . ASN A 1 81 ? 46.583 -4.136 -57.698 1.00 85.38 81 ASN A N 1
ATOM 658 C CA . ASN A 1 81 ? 45.742 -4.369 -56.520 1.00 85.38 81 ASN A CA 1
ATOM 659 C C . ASN A 1 81 ? 45.125 -3.057 -55.976 1.00 85.38 81 ASN A C 1
ATOM 661 O O . ASN A 1 81 ? 43.991 -3.048 -55.503 1.00 85.38 81 ASN A O 1
ATOM 665 N N . GLN A 1 82 ? 45.848 -1.930 -56.041 1.00 83.75 82 GLN A N 1
ATOM 666 C CA . GLN A 1 82 ? 45.304 -0.613 -55.681 1.00 83.75 82 GLN A CA 1
ATOM 667 C C . GLN A 1 82 ? 44.250 -0.113 -56.681 1.00 83.75 82 GLN A C 1
ATOM 669 O O . GLN A 1 82 ? 43.231 0.422 -56.251 1.00 83.75 82 GLN A O 1
ATOM 674 N N . LEU A 1 83 ? 44.454 -0.302 -57.987 1.00 84.69 83 LEU A N 1
ATOM 675 C CA . LEU A 1 83 ? 43.472 0.053 -59.017 1.00 84.69 83 LEU A CA 1
ATOM 676 C C . LEU A 1 83 ? 42.199 -0.800 -58.921 1.00 84.69 83 LEU A C 1
ATOM 678 O O . LEU A 1 83 ? 41.108 -0.249 -59.054 1.00 84.69 83 LEU A O 1
ATOM 682 N N . ASP A 1 84 ? 42.313 -2.092 -58.614 1.00 83.88 84 ASP A N 1
ATOM 683 C CA . ASP A 1 84 ? 41.165 -2.981 -58.399 1.00 83.88 84 ASP A CA 1
ATOM 684 C C . ASP A 1 84 ? 40.352 -2.571 -57.158 1.00 83.88 84 ASP A C 1
ATOM 686 O O . ASP A 1 84 ? 39.126 -2.469 -57.229 1.00 83.88 84 ASP A O 1
ATOM 690 N N . ASN A 1 85 ? 41.019 -2.218 -56.052 1.00 80.00 85 ASN A N 1
ATOM 691 C CA . ASN A 1 85 ? 40.359 -1.655 -54.865 1.00 80.00 85 ASN A CA 1
ATOM 692 C C . ASN A 1 85 ? 39.629 -0.332 -55.179 1.00 80.00 85 ASN A C 1
ATOM 694 O O . ASN A 1 85 ? 38.546 -0.072 -54.656 1.00 80.00 85 ASN A O 1
ATOM 698 N N . ILE A 1 86 ? 40.199 0.514 -56.044 1.00 82.81 86 ILE A N 1
ATOM 699 C CA . ILE A 1 86 ? 39.547 1.749 -56.509 1.00 82.81 86 ILE A CA 1
ATOM 700 C C . ILE A 1 86 ? 38.339 1.422 -57.398 1.00 82.81 86 ILE A C 1
ATOM 702 O O . ILE A 1 86 ? 37.294 2.063 -57.274 1.00 82.81 86 ILE A O 1
ATOM 706 N N . LEU A 1 87 ? 38.453 0.415 -58.266 1.00 84.56 87 LEU A N 1
ATOM 707 C CA . LEU A 1 87 ? 37.373 -0.046 -59.135 1.00 84.56 87 LEU A CA 1
ATOM 708 C C . LEU A 1 87 ? 36.204 -0.645 -58.336 1.00 84.56 87 LEU A C 1
ATOM 710 O O . LEU A 1 87 ? 35.058 -0.460 -58.745 1.00 84.56 87 LEU A O 1
ATOM 714 N N . GLU A 1 88 ? 36.453 -1.297 -57.192 1.00 84.81 88 GLU A N 1
ATOM 715 C CA . GLU A 1 88 ? 35.382 -1.728 -56.279 1.00 84.81 88 GLU A CA 1
ATOM 716 C C . GLU A 1 88 ? 34.561 -0.520 -55.798 1.00 84.81 88 GLU A C 1
ATOM 718 O O . GLU A 1 88 ? 33.338 -0.548 -55.925 1.00 84.81 88 GLU A O 1
ATOM 723 N N . TYR A 1 89 ? 35.201 0.571 -55.351 1.00 85.25 89 TYR A N 1
ATOM 724 C CA . TYR A 1 89 ? 34.489 1.780 -54.903 1.00 85.25 89 TYR A CA 1
ATOM 725 C C . TYR A 1 89 ? 33.651 2.450 -56.000 1.00 85.25 89 TYR A C 1
ATOM 727 O O . TYR A 1 89 ? 32.594 2.992 -55.698 1.00 85.25 89 TYR A O 1
ATOM 735 N N . TYR A 1 90 ? 34.066 2.414 -57.271 1.00 82.75 90 TYR A N 1
ATOM 736 C CA . TYR A 1 90 ? 33.229 2.920 -58.373 1.00 82.75 90 TYR A CA 1
ATOM 737 C C . TYR A 1 90 ? 32.047 1.995 -58.713 1.00 82.75 90 TYR A C 1
ATOM 739 O O . TYR A 1 90 ? 31.069 2.451 -59.297 1.00 82.75 90 TYR A O 1
ATOM 747 N N . LYS A 1 91 ? 32.102 0.714 -58.329 1.00 85.19 91 LYS A N 1
ATOM 748 C CA . LYS A 1 91 ? 31.034 -0.273 -58.557 1.00 85.19 91 LYS A CA 1
ATOM 749 C C . LYS A 1 91 ? 30.111 -0.476 -57.349 1.00 85.19 91 LYS A C 1
ATOM 751 O O . LYS A 1 91 ? 29.178 -1.273 -57.436 1.00 85.19 91 LYS A O 1
ATOM 756 N N . THR A 1 92 ? 30.321 0.209 -56.218 1.00 84.00 92 THR A N 1
ATOM 757 C CA . THR A 1 92 ? 29.497 0.001 -55.008 1.00 84.00 92 THR A CA 1
ATOM 758 C C . THR A 1 92 ? 28.031 0.340 -55.223 1.00 84.00 92 THR A C 1
ATOM 760 O O . THR A 1 92 ? 27.182 -0.405 -54.746 1.00 84.00 92 THR A O 1
ATOM 763 N N . VAL A 1 93 ? 27.713 1.413 -55.954 1.00 80.56 93 VAL A N 1
ATOM 764 C CA . VAL A 1 93 ? 26.314 1.774 -56.241 1.00 80.56 93 VAL A CA 1
ATOM 765 C C . VAL A 1 93 ? 25.652 0.680 -57.076 1.00 80.56 93 VAL A C 1
ATOM 767 O O . VAL A 1 93 ? 24.630 0.143 -56.663 1.00 80.56 93 VAL A O 1
ATOM 770 N N . GLU A 1 94 ? 26.258 0.293 -58.200 1.00 84.06 94 GLU A N 1
ATOM 771 C CA . GLU A 1 94 ? 25.744 -0.747 -59.102 1.00 84.06 94 GLU A CA 1
ATOM 772 C C . GLU A 1 94 ? 25.522 -2.085 -58.373 1.00 84.06 94 GLU A C 1
ATOM 774 O O . GLU A 1 94 ? 24.424 -2.641 -58.412 1.00 84.06 94 GLU A O 1
ATOM 779 N N . ASN A 1 95 ? 26.526 -2.551 -57.623 1.00 85.38 95 ASN A N 1
ATOM 780 C CA . ASN A 1 95 ? 26.489 -3.839 -56.926 1.00 85.38 95 ASN A CA 1
ATOM 781 C C . ASN A 1 95 ? 25.541 -3.869 -55.713 1.00 85.38 95 ASN A C 1
ATOM 783 O O . ASN A 1 95 ? 24.972 -4.917 -55.413 1.00 85.38 95 ASN A O 1
ATOM 787 N N . LEU A 1 96 ? 25.402 -2.763 -54.970 1.00 87.19 96 LEU A N 1
ATOM 788 C CA . LEU A 1 96 ? 24.664 -2.740 -53.697 1.00 87.19 96 LEU A CA 1
ATOM 789 C C . LEU A 1 96 ? 23.249 -2.161 -53.821 1.00 87.19 96 LEU A C 1
ATOM 791 O O . LEU A 1 96 ? 22.417 -2.423 -52.953 1.00 87.19 96 LEU A O 1
ATOM 795 N N . SER A 1 97 ? 22.942 -1.397 -54.875 1.00 84.19 97 SER A N 1
ATOM 796 C CA . SER A 1 97 ? 21.668 -0.673 -55.005 1.00 84.19 97 SER A CA 1
ATOM 797 C C . SER A 1 97 ? 20.444 -1.589 -54.905 1.00 84.19 97 SER A C 1
ATOM 799 O O . SER A 1 97 ? 19.517 -1.270 -54.161 1.00 84.19 97 SER A O 1
ATOM 801 N N . ALA A 1 98 ? 20.461 -2.758 -55.554 1.00 85.81 98 ALA A N 1
ATOM 802 C CA . ALA A 1 98 ? 19.363 -3.727 -55.476 1.00 85.81 98 ALA A CA 1
ATOM 803 C C . ALA A 1 98 ? 19.115 -4.227 -54.036 1.00 85.81 98 ALA A C 1
ATOM 805 O O . ALA A 1 98 ? 17.980 -4.207 -53.556 1.00 85.81 98 ALA A O 1
ATOM 806 N N . ASN A 1 99 ? 20.177 -4.602 -53.319 1.00 84.31 99 ASN A N 1
ATOM 807 C CA . ASN A 1 99 ? 20.088 -5.131 -51.956 1.00 84.31 99 ASN A CA 1
ATOM 808 C C . ASN A 1 99 ? 19.671 -4.046 -50.952 1.00 84.31 99 ASN A C 1
ATOM 810 O O . ASN A 1 99 ? 18.783 -4.255 -50.124 1.00 84.31 99 ASN A O 1
ATOM 814 N N . ILE A 1 100 ? 20.266 -2.852 -51.050 1.00 87.50 100 ILE A N 1
ATOM 815 C CA . ILE A 1 100 ? 19.946 -1.729 -50.163 1.00 87.50 100 ILE A CA 1
ATOM 816 C C . ILE A 1 100 ? 18.498 -1.257 -50.365 1.00 87.50 100 ILE A C 1
ATOM 818 O O . ILE A 1 100 ? 17.836 -0.937 -49.372 1.00 87.50 100 ILE A O 1
ATOM 822 N N . GLN A 1 101 ? 17.978 -1.287 -51.601 1.00 86.25 101 GLN A N 1
ATOM 823 C CA . GLN A 1 101 ? 16.567 -1.013 -51.900 1.00 86.25 101 GLN A CA 1
ATOM 824 C C . GLN A 1 101 ? 15.618 -2.094 -51.364 1.00 86.25 101 GLN A C 1
ATOM 826 O O . GLN A 1 101 ? 14.582 -1.736 -50.804 1.00 86.25 101 GLN A O 1
ATOM 831 N N . ALA A 1 102 ? 15.972 -3.381 -51.476 1.00 83.69 102 ALA A N 1
ATOM 832 C CA . ALA A 1 102 ? 15.174 -4.493 -50.946 1.00 83.69 102 ALA A CA 1
ATOM 833 C C . ALA A 1 102 ? 15.036 -4.463 -49.408 1.00 83.69 102 ALA A C 1
ATOM 835 O O . ALA A 1 102 ? 14.004 -4.866 -48.873 1.00 83.69 102 ALA A O 1
ATOM 836 N N . GLY A 1 103 ? 16.043 -3.936 -48.704 1.00 84.50 103 GLY A N 1
ATOM 837 C CA . GLY A 1 103 ? 16.047 -3.809 -47.245 1.00 84.50 103 GLY A CA 1
ATOM 838 C C . GLY A 1 103 ? 16.636 -5.030 -46.515 1.00 84.50 103 GLY A C 1
ATOM 839 O O . GLY A 1 103 ? 17.077 -5.979 -47.162 1.00 84.50 103 GLY A O 1
ATOM 840 N N . PRO A 1 104 ? 16.689 -5.013 -45.167 1.00 82.19 104 PRO A N 1
ATOM 841 C CA . PRO A 1 104 ? 17.458 -6.002 -44.399 1.00 82.19 104 PRO A CA 1
ATOM 842 C C . PRO A 1 104 ? 16.919 -7.438 -44.408 1.00 82.19 104 PRO A C 1
ATOM 844 O O . PRO A 1 104 ? 17.679 -8.385 -44.203 1.00 82.19 104 PRO A O 1
ATOM 847 N N . GLY A 1 105 ? 15.613 -7.622 -44.625 1.00 76.44 105 GLY A N 1
ATOM 848 C CA . GLY A 1 105 ? 14.990 -8.945 -44.656 1.00 76.44 105 GLY A CA 1
ATOM 849 C C . GLY A 1 105 ? 15.215 -9.747 -43.366 1.00 76.44 105 GLY A C 1
ATOM 850 O O . GLY A 1 105 ? 14.828 -9.321 -42.282 1.00 76.44 105 GLY A O 1
ATOM 851 N N . GLN A 1 106 ? 15.811 -10.936 -43.493 1.00 71.75 106 GLN A N 1
ATOM 852 C CA . GLN A 1 106 ? 16.050 -11.868 -42.380 1.00 71.75 106 GLN A CA 1
ATOM 853 C C . GLN A 1 106 ? 17.456 -11.779 -41.759 1.00 71.75 106 GLN A C 1
ATOM 855 O O . GLN A 1 106 ? 17.734 -12.520 -40.820 1.00 71.75 106 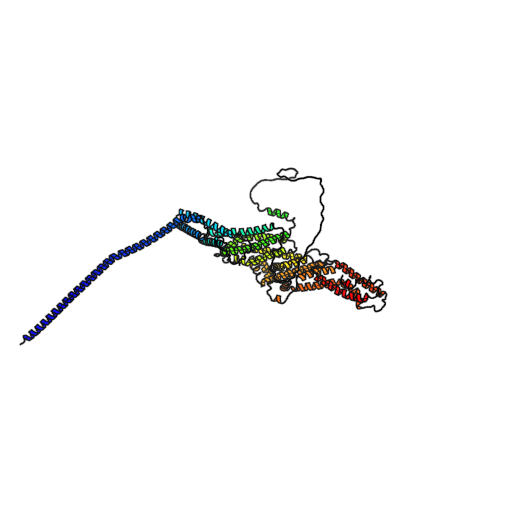GLN A O 1
ATOM 860 N N . ASP A 1 107 ? 18.345 -10.909 -42.251 1.00 79.88 107 ASP A N 1
ATOM 861 C CA . ASP A 1 107 ? 19.710 -10.777 -41.724 1.00 79.88 107 ASP A CA 1
ATOM 862 C C . ASP A 1 107 ? 20.164 -9.311 -41.717 1.00 79.88 107 ASP A C 1
ATOM 864 O O . ASP A 1 107 ? 20.720 -8.787 -42.689 1.00 79.88 107 ASP A O 1
ATOM 868 N N . ILE A 1 108 ? 19.959 -8.650 -40.572 1.00 87.75 108 ILE A N 1
ATOM 869 C CA . ILE A 1 108 ? 20.435 -7.282 -40.368 1.00 87.75 108 ILE A CA 1
ATOM 870 C C . ILE A 1 108 ? 21.963 -7.189 -40.465 1.00 87.75 108 ILE A C 1
ATOM 872 O O . ILE A 1 108 ? 22.475 -6.183 -40.938 1.00 87.75 108 ILE A O 1
ATOM 876 N N . SER A 1 109 ? 22.712 -8.220 -40.069 1.00 88.19 109 SER A N 1
ATOM 877 C CA . SER A 1 109 ? 24.177 -8.171 -39.996 1.00 88.19 109 SER A CA 1
ATOM 878 C C . SER A 1 109 ? 24.808 -8.164 -41.388 1.00 88.19 109 SER A C 1
ATOM 880 O O . SER A 1 109 ? 25.698 -7.353 -41.654 1.00 88.19 109 SER A O 1
ATOM 882 N N . SER A 1 110 ? 24.304 -8.992 -42.308 1.00 88.50 110 SER A N 1
ATOM 883 C CA . SER A 1 110 ? 24.695 -8.951 -43.726 1.00 88.50 110 SER A CA 1
ATOM 884 C C . SER A 1 110 ? 24.338 -7.612 -44.382 1.00 88.50 110 SER A C 1
ATOM 886 O O . SER A 1 110 ? 25.150 -7.038 -45.114 1.00 88.50 110 SER A O 1
ATOM 888 N N . TYR A 1 111 ? 23.160 -7.056 -44.080 1.00 91.75 111 TYR A N 1
ATOM 889 C CA . TYR A 1 111 ? 22.749 -5.749 -44.599 1.00 91.75 111 TYR A CA 1
ATOM 890 C C . TYR A 1 111 ? 23.629 -4.602 -44.071 1.00 91.75 111 TYR A C 1
ATOM 892 O O . TYR A 1 111 ? 24.068 -3.745 -44.837 1.00 91.75 111 TYR A O 1
ATOM 900 N N . LEU A 1 112 ? 23.940 -4.595 -42.772 1.00 91.38 112 LEU A N 1
ATOM 901 C CA . LEU A 1 112 ? 24.803 -3.584 -42.158 1.00 91.38 112 LEU A CA 1
ATOM 902 C C . LEU A 1 112 ? 26.254 -3.681 -42.662 1.00 91.38 112 LEU A C 1
ATOM 904 O O . LEU A 1 112 ? 26.879 -2.651 -42.892 1.00 91.38 112 LEU A O 1
ATOM 908 N N . SER A 1 113 ? 26.759 -4.883 -42.965 1.00 89.88 113 SER A N 1
ATOM 909 C CA . SER A 1 113 ? 28.068 -5.052 -43.618 1.00 89.88 113 SER A CA 1
ATOM 910 C C . SER A 1 113 ? 28.108 -4.456 -45.037 1.00 89.88 113 SER A C 1
ATOM 912 O O . SER A 1 113 ? 29.097 -3.833 -45.431 1.00 89.88 113 SER A O 1
ATOM 914 N N . GLN A 1 114 ? 27.014 -4.566 -45.798 1.00 89.56 114 GLN A N 1
ATOM 915 C CA . GLN A 1 114 ? 26.878 -3.904 -47.103 1.00 89.56 114 GLN A CA 1
ATOM 916 C C . GLN A 1 114 ? 26.797 -2.375 -46.963 1.00 89.56 114 GLN A C 1
ATOM 918 O O . GLN A 1 114 ? 27.405 -1.648 -47.751 1.00 89.56 114 GLN A O 1
ATOM 923 N N . MET A 1 115 ? 26.122 -1.879 -45.923 1.00 91.44 115 MET A N 1
ATOM 924 C CA . MET A 1 115 ? 26.130 -0.457 -45.570 1.00 91.44 115 MET A CA 1
ATOM 925 C C . MET A 1 115 ? 27.543 0.031 -45.203 1.00 91.44 115 MET A C 1
ATOM 927 O O . MET A 1 115 ? 27.940 1.107 -45.647 1.00 91.44 115 MET A O 1
ATOM 931 N N . ASP A 1 116 ? 28.345 -0.748 -44.473 1.00 90.69 116 ASP A N 1
ATOM 932 C CA . ASP A 1 116 ? 29.732 -0.381 -44.147 1.00 90.69 116 ASP A CA 1
ATOM 933 C C . ASP A 1 116 ? 30.627 -0.279 -45.396 1.00 90.69 116 ASP A C 1
ATOM 935 O O . ASP A 1 116 ? 31.403 0.675 -45.509 1.00 90.69 116 ASP A O 1
ATOM 939 N N . LYS A 1 117 ? 30.463 -1.171 -46.389 1.00 89.31 117 LYS A N 1
ATOM 940 C CA . LYS A 1 117 ? 31.117 -1.022 -47.707 1.00 89.31 117 LYS A CA 1
ATOM 941 C C . LYS A 1 117 ? 30.729 0.289 -48.397 1.00 89.31 117 LYS A C 1
ATOM 943 O O . LYS A 1 117 ? 31.599 1.023 -48.870 1.00 89.31 117 LYS A O 1
ATOM 948 N N . LEU A 1 118 ? 29.435 0.611 -48.412 1.00 89.94 118 LEU A N 1
ATOM 949 C CA . LEU A 1 118 ? 28.911 1.850 -48.992 1.00 89.94 118 LEU A CA 1
ATOM 950 C C . LEU A 1 118 ? 29.464 3.096 -48.272 1.00 89.94 118 LEU A C 1
ATOM 952 O O . LEU A 1 118 ? 29.846 4.074 -48.917 1.00 89.94 118 LEU A O 1
ATOM 956 N N . LYS A 1 119 ? 29.603 3.047 -46.941 1.00 89.62 119 LYS A N 1
ATOM 957 C CA . LYS A 1 119 ? 30.249 4.107 -46.153 1.00 89.62 119 LYS A CA 1
ATOM 958 C C . LYS A 1 119 ? 31.738 4.255 -46.486 1.00 89.62 119 LYS A C 1
ATOM 960 O O . LYS A 1 119 ? 32.219 5.387 -46.570 1.00 89.62 119 LYS A O 1
ATOM 965 N N . GLY A 1 120 ? 32.448 3.150 -46.722 1.00 88.06 120 GLY A N 1
ATOM 966 C CA . GLY A 1 120 ? 33.832 3.156 -47.207 1.00 88.06 120 GLY A CA 1
ATOM 967 C C . GLY A 1 120 ? 33.982 3.907 -48.535 1.00 88.06 120 GLY A C 1
ATOM 968 O O . GLY A 1 120 ? 34.845 4.776 -48.651 1.00 88.06 120 GLY A O 1
ATOM 969 N N . ALA A 1 121 ? 33.078 3.673 -49.493 1.00 87.75 121 ALA A N 1
ATOM 970 C CA . ALA A 1 121 ? 33.045 4.409 -50.761 1.00 87.75 121 ALA A CA 1
ATOM 971 C C . ALA A 1 121 ? 32.806 5.917 -50.563 1.00 87.75 121 ALA A C 1
ATOM 973 O O . ALA A 1 121 ? 33.529 6.739 -51.127 1.00 87.75 121 ALA A O 1
ATOM 974 N N . ILE A 1 122 ? 31.852 6.305 -49.705 1.00 88.12 122 ILE A N 1
ATOM 975 C CA . ILE A 1 122 ? 31.590 7.720 -49.374 1.00 88.12 122 ILE A CA 1
ATOM 976 C C . ILE A 1 122 ? 32.841 8.387 -48.783 1.00 88.12 122 ILE A C 1
ATOM 978 O O . ILE A 1 122 ? 33.172 9.515 -49.157 1.00 88.12 122 ILE A O 1
ATOM 982 N N . GLN A 1 123 ? 33.562 7.701 -47.891 1.00 88.12 123 GLN A N 1
ATOM 983 C CA . GLN A 1 123 ? 34.816 8.198 -47.314 1.00 88.12 123 GLN A CA 1
ATOM 984 C C . GLN A 1 123 ? 35.923 8.324 -48.373 1.00 88.12 123 GLN A C 1
ATOM 986 O O . GLN A 1 123 ? 36.572 9.369 -48.452 1.00 88.12 123 GLN A O 1
ATOM 991 N N . TYR A 1 124 ? 36.090 7.316 -49.233 1.00 88.12 124 TYR A N 1
ATOM 992 C CA . TYR A 1 124 ? 37.041 7.341 -50.346 1.00 88.12 124 TYR A CA 1
ATOM 993 C C . TYR A 1 124 ? 36.770 8.514 -51.306 1.00 88.12 124 TYR A C 1
ATOM 995 O O . TYR A 1 124 ? 37.681 9.289 -51.611 1.00 88.12 124 TYR A O 1
ATOM 1003 N N . PHE A 1 125 ? 35.524 8.716 -51.743 1.00 89.19 125 PHE A N 1
ATOM 1004 C CA . PHE A 1 125 ? 35.174 9.815 -52.650 1.00 89.19 125 PHE A CA 1
ATOM 1005 C C . PHE A 1 125 ? 35.210 11.195 -51.981 1.00 89.19 125 PHE A C 1
ATOM 1007 O O . PHE A 1 125 ? 35.495 12.183 -52.660 1.00 89.19 125 PHE A O 1
ATOM 1014 N N . ALA A 1 126 ? 35.004 11.283 -50.661 1.00 87.31 126 ALA A N 1
ATOM 1015 C CA . ALA A 1 126 ? 35.204 12.518 -49.903 1.00 87.31 126 ALA A CA 1
ATOM 1016 C C . ALA A 1 126 ? 36.678 12.952 -49.871 1.00 87.31 126 ALA A C 1
ATOM 1018 O O . ALA A 1 126 ? 36.970 14.118 -50.137 1.00 87.31 126 ALA A O 1
ATOM 1019 N N . VAL A 1 127 ? 37.609 12.025 -49.610 1.00 88.31 127 VAL A N 1
ATOM 1020 C CA . VAL A 1 127 ? 39.059 12.304 -49.635 1.00 88.31 127 VAL A CA 1
ATOM 1021 C C . VAL A 1 127 ? 39.518 12.675 -51.048 1.00 88.31 127 VAL A C 1
ATOM 1023 O O . VAL A 1 127 ? 40.206 13.678 -51.234 1.00 88.31 127 VAL A O 1
ATOM 1026 N N . ASN A 1 128 ? 39.071 11.923 -52.057 1.00 85.44 128 ASN A N 1
ATOM 1027 C CA . ASN A 1 128 ? 39.450 12.124 -53.460 1.00 85.44 128 ASN A CA 1
ATOM 1028 C C . ASN A 1 128 ? 38.620 13.197 -54.196 1.00 85.44 128 ASN A C 1
ATOM 1030 O O . ASN A 1 128 ? 38.747 13.353 -55.408 1.00 85.44 128 ASN A O 1
ATOM 1034 N N . LYS A 1 129 ? 37.783 13.957 -53.474 1.00 82.75 129 LYS A N 1
ATOM 1035 C CA . LYS A 1 129 ? 36.999 15.111 -53.961 1.00 82.75 129 LYS A CA 1
ATOM 1036 C C . LYS A 1 129 ? 36.038 14.830 -55.134 1.00 82.75 129 LYS A C 1
ATOM 1038 O O . LYS A 1 129 ? 35.547 15.778 -55.746 1.00 82.75 129 LYS A O 1
ATOM 1043 N N . ASN A 1 130 ? 35.704 13.570 -55.429 1.00 84.25 130 ASN A N 1
ATOM 1044 C CA . ASN A 1 130 ? 34.718 13.226 -56.460 1.00 84.25 130 ASN A CA 1
ATOM 1045 C C . ASN A 1 130 ? 33.293 13.438 -55.917 1.00 84.25 130 ASN A C 1
ATOM 1047 O O . ASN A 1 130 ? 32.660 12.523 -55.391 1.00 84.25 130 ASN A O 1
ATOM 1051 N N . GLN A 1 131 ? 32.800 14.674 -56.025 1.00 82.25 131 GLN A N 1
ATOM 1052 C CA . GLN A 1 131 ? 31.510 15.075 -55.457 1.00 82.25 131 GLN A CA 1
ATOM 1053 C C . GLN A 1 131 ? 30.313 14.325 -56.060 1.00 82.25 131 GLN A C 1
ATOM 1055 O O . GLN A 1 131 ? 29.381 14.025 -55.321 1.00 82.25 131 GLN A O 1
ATOM 1060 N N . SER A 1 132 ? 30.338 13.983 -57.356 1.00 85.81 132 SER A N 1
ATOM 1061 C CA . SER A 1 132 ? 29.210 13.298 -58.011 1.00 85.81 132 SER A CA 1
ATOM 1062 C C . SER A 1 132 ? 29.044 11.874 -57.485 1.00 85.81 132 SER A C 1
ATOM 1064 O O . SER A 1 132 ? 27.969 11.515 -57.013 1.00 85.81 132 SER A O 1
ATOM 1066 N N . GLN A 1 133 ? 30.125 11.086 -57.488 1.00 85.62 133 GLN A N 1
ATOM 1067 C CA . GLN A 1 133 ? 30.089 9.721 -56.956 1.00 85.62 133 GLN A CA 1
ATOM 1068 C C . GLN A 1 133 ? 29.843 9.706 -55.445 1.00 85.62 133 GLN A C 1
ATOM 1070 O O . GLN A 1 133 ? 29.106 8.856 -54.948 1.00 85.62 133 GLN A O 1
ATOM 1075 N N . LYS A 1 134 ? 30.379 10.685 -54.704 1.00 86.94 134 LYS A N 1
ATOM 1076 C CA . LYS A 1 134 ? 30.053 10.849 -53.284 1.00 86.94 134 LYS A CA 1
ATOM 1077 C C . LYS A 1 134 ? 28.548 11.054 -53.068 1.00 86.94 134 LYS A C 1
ATOM 1079 O O . LYS A 1 134 ? 27.978 10.356 -52.237 1.00 86.94 134 LYS A O 1
ATOM 1084 N N . ALA A 1 135 ? 27.918 11.972 -53.803 1.00 86.62 135 ALA A N 1
ATOM 1085 C CA . ALA A 1 135 ? 26.497 12.289 -53.649 1.00 86.62 135 ALA A CA 1
ATOM 1086 C C . ALA A 1 135 ? 25.587 11.097 -53.995 1.00 86.62 135 ALA A C 1
ATOM 1088 O O . ALA A 1 135 ? 24.635 10.823 -53.267 1.00 86.62 135 ALA A O 1
ATOM 1089 N N . GLU A 1 136 ? 25.914 10.350 -55.052 1.00 87.19 136 GLU A N 1
ATOM 1090 C CA . GLU A 1 136 ? 25.188 9.143 -55.467 1.00 87.19 136 GLU A CA 1
ATOM 1091 C C . GLU A 1 136 ? 25.236 8.042 -54.388 1.00 87.19 136 GLU A C 1
ATOM 1093 O O . GLU A 1 136 ? 24.202 7.496 -53.990 1.00 87.19 136 GLU A O 1
ATOM 1098 N N . ASN A 1 137 ? 26.423 7.782 -53.823 1.00 87.19 137 ASN A N 1
ATOM 1099 C CA . ASN A 1 137 ? 26.573 6.851 -52.702 1.00 87.19 137 ASN A CA 1
ATOM 1100 C C . ASN A 1 137 ? 25.882 7.378 -51.419 1.00 87.19 137 ASN A C 1
ATOM 1102 O O . ASN A 1 137 ? 25.280 6.593 -50.685 1.00 87.19 137 ASN A O 1
ATOM 1106 N N . GLU A 1 138 ? 25.910 8.691 -51.148 1.00 89.62 138 GLU A N 1
ATOM 1107 C CA . GLU A 1 138 ? 25.203 9.310 -50.012 1.00 89.62 138 GLU A CA 1
ATOM 1108 C C . GLU A 1 138 ? 23.672 9.218 -50.135 1.00 89.62 138 GLU A C 1
ATOM 1110 O O . GLU A 1 138 ? 22.992 9.038 -49.121 1.00 89.62 138 GLU A O 1
ATOM 1115 N N . GLU A 1 139 ? 23.100 9.290 -51.340 1.00 90.06 139 GLU A N 1
ATOM 1116 C CA . GLU A 1 139 ? 21.661 9.078 -51.544 1.00 90.06 139 GLU A CA 1
ATOM 1117 C C . GLU A 1 139 ? 21.265 7.630 -51.218 1.00 90.06 139 GLU A C 1
ATOM 1119 O O . GLU A 1 139 ? 20.320 7.396 -50.453 1.00 90.06 139 GLU A O 1
ATOM 1124 N N . LEU A 1 140 ? 22.024 6.653 -51.729 1.00 90.25 140 LEU A N 1
ATOM 1125 C CA . LEU A 1 140 ? 21.789 5.235 -51.456 1.00 90.25 140 LEU A CA 1
ATOM 1126 C C . LEU A 1 140 ? 21.967 4.905 -49.962 1.00 90.25 140 LEU A C 1
ATOM 1128 O O . LEU A 1 140 ? 21.152 4.181 -49.392 1.00 90.25 140 LEU A O 1
ATOM 1132 N N . TRP A 1 141 ? 22.960 5.501 -49.297 1.00 90.75 141 TRP A N 1
ATOM 1133 C CA . TRP A 1 141 ? 23.174 5.374 -47.850 1.00 90.75 141 TRP A CA 1
ATOM 1134 C C . TRP A 1 141 ? 22.003 5.940 -47.038 1.00 90.75 141 TRP A C 1
ATOM 1136 O O . TRP A 1 141 ? 21.558 5.321 -46.071 1.00 90.75 141 TRP A O 1
ATOM 1146 N N . ASN A 1 142 ? 21.443 7.085 -47.435 1.00 90.06 142 ASN A N 1
ATOM 1147 C CA . ASN A 1 142 ? 20.279 7.649 -46.750 1.00 90.06 142 ASN A CA 1
ATOM 1148 C C . ASN A 1 142 ? 19.011 6.799 -46.957 1.00 90.06 142 ASN A C 1
ATOM 1150 O O . ASN A 1 142 ? 18.274 6.586 -45.993 1.00 90.06 142 ASN A O 1
ATOM 1154 N N . LYS A 1 143 ? 18.798 6.229 -48.153 1.00 90.25 143 LYS A N 1
ATOM 1155 C CA . LYS A 1 143 ? 17.761 5.204 -48.394 1.00 90.25 143 LYS A CA 1
ATOM 1156 C C . LYS A 1 143 ? 17.969 3.974 -47.500 1.00 90.25 143 LYS A C 1
ATOM 1158 O O . LYS A 1 143 ? 17.026 3.523 -46.851 1.00 90.25 143 LYS A O 1
ATOM 1163 N N . GLY A 1 144 ? 19.207 3.490 -47.390 1.00 90.50 144 GLY A N 1
ATOM 1164 C CA . GLY A 1 144 ? 19.563 2.362 -46.529 1.00 90.50 144 GLY A CA 1
ATOM 1165 C C . GLY A 1 144 ? 19.281 2.614 -45.046 1.00 90.50 144 GLY A C 1
ATOM 1166 O O . GLY A 1 144 ? 18.664 1.780 -44.385 1.00 90.50 144 GLY A O 1
ATOM 1167 N N . LYS A 1 145 ? 19.618 3.804 -44.525 1.00 90.44 145 LYS A N 1
ATOM 1168 C CA . LYS A 1 145 ? 19.274 4.199 -43.145 1.00 90.44 145 LYS A CA 1
ATOM 1169 C C . LYS A 1 145 ? 17.764 4.217 -42.891 1.00 90.44 145 LYS A C 1
ATOM 1171 O O . LYS A 1 145 ? 17.343 3.779 -41.826 1.00 90.44 145 LYS A O 1
ATOM 1176 N N . ILE A 1 146 ? 16.950 4.671 -43.850 1.00 90.06 146 ILE A N 1
ATOM 1177 C CA . ILE A 1 146 ? 15.476 4.654 -43.742 1.00 90.06 146 ILE A CA 1
ATOM 1178 C C . ILE A 1 146 ? 14.940 3.213 -43.681 1.00 90.06 146 ILE A C 1
ATOM 1180 O O . ILE A 1 146 ? 13.978 2.940 -42.962 1.00 90.06 146 ILE A O 1
ATOM 1184 N N . ASN A 1 147 ? 15.568 2.277 -44.396 1.00 91.25 147 ASN A N 1
ATOM 1185 C CA . ASN A 1 147 ? 15.200 0.863 -44.345 1.00 91.25 147 ASN A CA 1
ATOM 1186 C C . ASN A 1 147 ? 15.583 0.209 -42.999 1.00 91.25 147 ASN A C 1
ATOM 1188 O O . ASN A 1 147 ? 14.748 -0.485 -42.423 1.00 91.25 147 ASN A O 1
ATOM 1192 N N . VAL A 1 148 ? 16.766 0.500 -42.439 1.00 91.56 148 VAL A N 1
ATOM 1193 C CA . VAL A 1 148 ? 17.146 0.061 -41.074 1.00 91.56 148 VAL A CA 1
ATOM 1194 C C . VAL A 1 148 ? 16.219 0.659 -40.008 1.00 91.56 148 VAL A C 1
ATOM 1196 O O . VAL A 1 148 ? 15.802 -0.042 -39.089 1.00 91.56 148 VAL A O 1
ATOM 1199 N N . ASP A 1 149 ? 15.851 1.935 -40.149 1.00 90.12 149 ASP A N 1
ATOM 1200 C CA . ASP A 1 149 ? 14.893 2.621 -39.274 1.00 90.12 149 ASP A CA 1
ATOM 1201 C C . ASP A 1 149 ? 13.529 1.918 -39.232 1.00 90.12 149 ASP A C 1
ATOM 1203 O O . ASP A 1 149 ? 12.936 1.793 -38.158 1.00 90.12 149 ASP A O 1
ATOM 1207 N N . ARG A 1 150 ? 13.038 1.454 -40.390 1.00 90.75 150 ARG A N 1
ATOM 1208 C CA . ARG A 1 150 ? 11.750 0.761 -40.507 1.00 90.75 150 ARG A CA 1
ATOM 1209 C C . ARG A 1 150 ? 11.779 -0.597 -39.812 1.00 90.75 150 ARG A C 1
ATOM 1211 O O . ARG A 1 150 ? 10.878 -0.880 -39.032 1.00 90.75 150 ARG A O 1
ATOM 1218 N N . GLU A 1 151 ? 12.829 -1.391 -40.025 1.00 90.56 151 GLU A N 1
ATOM 1219 C CA . GLU A 1 151 ? 12.984 -2.673 -39.326 1.00 90.56 151 GLU A CA 1
ATOM 1220 C C . GLU A 1 151 ? 13.135 -2.479 -37.812 1.00 90.56 151 GLU A C 1
ATOM 1222 O O . GLU A 1 151 ? 12.514 -3.198 -37.031 1.00 90.56 151 GLU A O 1
ATOM 1227 N N . PHE A 1 152 ? 13.876 -1.456 -37.367 1.00 91.94 152 PHE A N 1
ATOM 1228 C CA . PHE A 1 152 ? 13.983 -1.128 -35.943 1.00 91.94 152 PHE A CA 1
ATOM 1229 C C . PHE A 1 152 ? 12.617 -0.794 -35.318 1.00 91.94 152 PHE A C 1
ATOM 1231 O O . PHE A 1 152 ? 12.297 -1.282 -34.233 1.00 91.94 152 PHE A O 1
ATOM 1238 N N . GLU A 1 153 ? 11.786 -0.001 -36.001 1.00 90.12 153 GLU A N 1
ATOM 1239 C CA . GLU A 1 153 ? 10.412 0.289 -35.572 1.00 90.12 153 GLU A CA 1
ATOM 1240 C C . GLU A 1 153 ? 9.528 -0.971 -35.565 1.00 90.12 153 GLU A C 1
ATOM 1242 O O . GLU A 1 153 ? 8.758 -1.173 -34.621 1.00 90.12 153 GLU A O 1
ATOM 1247 N N . THR A 1 154 ? 9.680 -1.863 -36.548 1.00 89.19 154 THR A N 1
ATOM 1248 C CA . THR A 1 154 ? 8.974 -3.152 -36.612 1.00 89.19 154 THR A CA 1
ATOM 1249 C C . THR A 1 154 ? 9.373 -4.091 -35.467 1.00 89.19 154 THR A C 1
ATOM 1251 O O . THR A 1 154 ? 8.494 -4.689 -34.838 1.00 89.19 154 THR A O 1
ATOM 1254 N N . PHE A 1 155 ? 10.661 -4.190 -35.122 1.00 89.50 155 PHE A N 1
ATOM 1255 C CA . PHE A 1 155 ? 11.122 -4.960 -33.961 1.00 89.50 155 PHE A CA 1
ATOM 1256 C C . PHE A 1 155 ? 10.640 -4.345 -32.642 1.00 89.50 155 PHE A C 1
ATOM 1258 O O . PHE A 1 155 ? 10.082 -5.062 -31.812 1.00 89.50 155 PHE A O 1
ATOM 1265 N N . LEU A 1 156 ? 10.751 -3.022 -32.474 1.00 88.94 156 LEU A N 1
ATOM 1266 C CA . LEU A 1 156 ? 10.252 -2.300 -31.297 1.00 88.94 156 LEU A CA 1
ATOM 1267 C C . LEU A 1 156 ? 8.731 -2.487 -31.113 1.00 88.94 156 LEU A C 1
ATOM 1269 O O . LEU A 1 156 ? 8.254 -2.643 -29.986 1.00 88.94 156 LEU A O 1
ATOM 1273 N N . GLY A 1 157 ? 7.975 -2.556 -32.214 1.00 85.88 157 GLY A N 1
ATOM 1274 C CA . GLY A 1 157 ? 6.538 -2.839 -32.229 1.00 85.88 157 GLY A CA 1
ATOM 1275 C C . GLY A 1 157 ? 6.153 -4.198 -31.627 1.00 85.88 157 GLY A C 1
ATOM 1276 O O . GLY A 1 157 ? 5.103 -4.296 -30.982 1.00 85.88 157 GLY A O 1
ATOM 1277 N N . LYS A 1 158 ? 7.015 -5.225 -31.719 1.00 85.38 158 LYS A N 1
ATOM 1278 C CA . LYS A 1 158 ? 6.799 -6.546 -31.080 1.00 85.38 158 LYS A CA 1
ATOM 1279 C C . LYS A 1 158 ? 6.780 -6.486 -29.541 1.00 85.38 158 LYS A C 1
ATOM 1281 O O . LYS A 1 158 ? 6.316 -7.428 -28.895 1.00 85.38 158 LYS A O 1
ATOM 1286 N N . PHE A 1 159 ? 7.240 -5.384 -28.944 1.00 82.88 159 PHE A N 1
ATOM 1287 C CA . PHE A 1 159 ? 7.232 -5.140 -27.496 1.00 82.88 159 PHE A CA 1
ATOM 1288 C C . PHE A 1 159 ? 6.088 -4.214 -27.038 1.00 82.88 159 PHE A C 1
ATOM 1290 O O . PHE A 1 159 ? 6.102 -3.746 -25.900 1.00 82.88 159 PHE A O 1
ATOM 1297 N N . SER A 1 160 ? 5.110 -3.915 -27.899 1.00 75.56 160 SER A N 1
ATOM 1298 C CA . SER A 1 160 ? 4.014 -2.970 -27.610 1.00 75.56 160 SER A CA 1
ATOM 1299 C C . SER A 1 160 ? 3.020 -3.416 -26.524 1.00 75.56 160 SER A C 1
ATOM 1301 O O . SER A 1 160 ? 2.274 -2.582 -26.007 1.00 75.56 160 SER A O 1
ATOM 1303 N N . ASP A 1 161 ? 3.014 -4.697 -26.146 1.00 69.31 161 ASP A N 1
ATOM 1304 C CA . ASP A 1 161 ? 2.159 -5.222 -25.078 1.00 69.31 161 ASP A CA 1
ATOM 1305 C C . ASP A 1 161 ? 2.858 -5.205 -23.703 1.00 69.31 161 ASP A C 1
ATOM 1307 O O . ASP A 1 161 ? 3.898 -5.837 -23.512 1.00 69.31 161 ASP A O 1
ATOM 1311 N N . LEU A 1 162 ? 2.240 -4.504 -22.744 1.00 63.28 162 LEU A N 1
ATOM 1312 C CA . LEU A 1 162 ? 2.617 -4.431 -21.321 1.00 63.28 162 LEU A CA 1
ATOM 1313 C C . LEU A 1 162 ? 1.595 -5.150 -20.409 1.00 63.28 162 LEU A C 1
ATOM 1315 O O . LEU A 1 162 ? 1.458 -4.828 -19.228 1.00 63.28 162 LEU A O 1
ATOM 1319 N N . SER A 1 163 ? 0.825 -6.102 -20.943 1.00 53.66 163 SER A N 1
ATOM 1320 C CA . SER A 1 163 ? -0.196 -6.831 -20.184 1.00 53.66 163 SER A CA 1
ATOM 1321 C C . SER A 1 163 ? 0.388 -7.648 -19.025 1.00 53.66 163 SER A C 1
ATOM 1323 O O . SER A 1 163 ? 1.178 -8.566 -19.223 1.00 53.66 163 SER A O 1
ATOM 1325 N N . ILE A 1 164 ? -0.103 -7.399 -17.804 1.00 44.97 164 ILE A N 1
ATOM 1326 C CA . ILE A 1 164 ? 0.332 -8.040 -16.541 1.00 44.97 164 ILE A CA 1
ATOM 1327 C C . ILE A 1 164 ? -0.193 -9.497 -16.414 1.00 44.97 164 ILE A C 1
ATOM 1329 O O . ILE A 1 164 ? -0.429 -10.026 -15.329 1.00 44.97 164 ILE A O 1
ATOM 1333 N N . LYS A 1 165 ? -0.403 -10.207 -17.530 1.00 42.91 165 LYS A N 1
ATOM 1334 C CA . LYS A 1 165 ? -0.786 -11.627 -17.518 1.00 42.91 165 LYS A CA 1
ATOM 1335 C C . LYS A 1 165 ? 0.448 -12.503 -17.289 1.00 42.91 165 LYS A C 1
ATOM 1337 O O . LYS A 1 165 ? 1.005 -13.045 -18.232 1.00 42.91 165 LYS A O 1
ATOM 1342 N N . LYS A 1 166 ? 0.833 -12.641 -16.014 1.00 37.56 166 LYS A N 1
ATOM 1343 C CA . LYS A 1 166 ? 1.908 -13.524 -15.520 1.00 37.56 166 LYS A CA 1
ATOM 1344 C C . LYS A 1 166 ? 3.237 -13.389 -16.284 1.00 37.56 166 LYS A C 1
ATOM 1346 O O . LYS A 1 166 ? 3.719 -14.350 -16.872 1.00 37.56 166 LYS A O 1
ATOM 1351 N N . LEU A 1 167 ? 3.901 -12.235 -16.169 1.00 35.19 167 LEU A N 1
ATOM 1352 C CA . LEU A 1 167 ? 5.347 -12.148 -16.435 1.00 35.19 167 LEU A CA 1
ATOM 1353 C C . LEU A 1 167 ? 6.141 -12.748 -15.266 1.00 35.19 167 LEU A C 1
ATOM 1355 O O . LEU A 1 167 ? 6.855 -12.068 -14.528 1.00 35.19 167 LEU A O 1
ATOM 1359 N N . ASN A 1 168 ? 5.980 -14.058 -15.108 1.00 31.39 168 ASN A N 1
ATOM 1360 C CA . ASN A 1 168 ? 6.691 -14.890 -14.156 1.00 31.39 168 ASN A CA 1
ATOM 1361 C C . ASN A 1 168 ? 8.105 -15.148 -14.710 1.00 31.39 168 ASN A C 1
ATOM 1363 O O . ASN A 1 168 ? 8.433 -16.248 -15.131 1.00 31.39 168 ASN A O 1
ATOM 1367 N N . MET A 1 169 ? 8.949 -14.109 -14.747 1.00 37.16 169 MET A N 1
ATOM 1368 C CA . MET A 1 169 ? 10.314 -14.137 -15.316 1.00 37.16 169 MET A CA 1
ATOM 1369 C C . MET A 1 169 ? 11.328 -14.948 -14.470 1.00 37.16 169 MET A C 1
ATOM 1371 O O . MET A 1 169 ? 12.502 -14.592 -14.396 1.00 37.16 169 MET A O 1
ATOM 1375 N N . ASN A 1 170 ? 10.848 -16.015 -13.829 1.00 32.91 170 ASN A N 1
ATOM 1376 C CA . ASN A 1 170 ? 11.610 -17.127 -13.265 1.00 32.91 170 ASN A CA 1
ATOM 1377 C C . ASN A 1 170 ? 11.349 -18.438 -14.035 1.00 32.91 170 ASN A C 1
ATOM 1379 O O . ASN A 1 170 ? 12.100 -19.393 -13.848 1.00 32.91 170 ASN A O 1
ATOM 1383 N N . ASP A 1 171 ? 10.315 -18.502 -14.885 1.00 32.38 171 ASP A N 1
ATOM 1384 C CA . ASP A 1 171 ? 10.203 -19.564 -15.881 1.00 32.38 171 ASP A CA 1
ATOM 1385 C C . ASP A 1 171 ? 11.374 -19.404 -16.865 1.00 32.38 171 ASP A C 1
ATOM 1387 O O . ASP A 1 171 ? 11.624 -18.319 -17.398 1.00 32.38 171 ASP A O 1
ATOM 1391 N N . SER A 1 172 ? 12.167 -20.469 -17.004 1.00 31.56 172 SER A N 1
ATOM 1392 C CA . SER A 1 172 ? 13.447 -20.435 -17.720 1.00 31.56 172 SER A CA 1
ATOM 1393 C C . SER A 1 172 ? 13.256 -20.176 -19.219 1.00 31.56 172 SER A C 1
ATOM 1395 O O . SER A 1 172 ? 12.206 -20.493 -19.775 1.00 31.56 172 SER A O 1
ATOM 1397 N N . LEU A 1 173 ? 14.289 -19.657 -19.893 1.00 37.78 173 LEU A N 1
ATOM 1398 C CA . LEU A 1 173 ? 14.312 -19.422 -21.347 1.00 37.78 173 LEU A CA 1
ATOM 1399 C C . LEU A 1 173 ? 14.395 -20.753 -22.121 1.00 37.78 173 LEU A C 1
ATOM 1401 O O . LEU A 1 173 ? 15.416 -21.090 -22.711 1.00 37.78 173 LEU A O 1
ATOM 1405 N N . ASN A 1 174 ? 13.314 -21.529 -22.061 1.00 36.34 174 ASN A N 1
ATOM 1406 C CA . ASN A 1 174 ? 13.170 -22.860 -22.643 1.00 36.34 174 ASN A CA 1
ATOM 1407 C C . ASN A 1 174 ? 11.727 -23.075 -23.147 1.00 36.34 174 ASN A C 1
ATOM 1409 O O . ASN A 1 174 ? 11.095 -24.091 -22.859 1.00 36.34 174 ASN A O 1
ATOM 1413 N N . ASP A 1 175 ? 11.222 -22.134 -23.955 1.00 35.22 175 ASP A N 1
ATOM 1414 C CA . ASP A 1 175 ? 10.125 -22.409 -24.898 1.00 35.22 175 ASP A CA 1
ATOM 1415 C C . ASP A 1 175 ? 10.637 -23.383 -25.980 1.00 35.22 175 ASP A C 1
ATOM 1417 O O . ASP A 1 175 ? 10.899 -23.012 -27.127 1.00 35.22 175 ASP A O 1
ATOM 1421 N N . GLN A 1 176 ? 10.815 -24.655 -25.607 1.00 39.81 176 GLN A N 1
ATOM 1422 C CA . GLN A 1 176 ? 11.055 -25.742 -26.553 1.00 39.81 176 GLN A CA 1
ATOM 1423 C C . GLN A 1 176 ? 9.769 -25.996 -27.342 1.00 39.81 176 GLN A C 1
ATOM 1425 O O . GLN A 1 176 ? 8.926 -26.811 -26.974 1.00 39.81 176 GLN A O 1
ATOM 1430 N N . THR A 1 177 ? 9.624 -25.254 -28.436 1.00 35.28 177 THR A N 1
ATOM 1431 C CA . THR A 1 177 ? 8.647 -25.512 -29.493 1.00 35.28 177 THR A CA 1
ATOM 1432 C C . THR A 1 177 ? 9.410 -25.860 -30.764 1.00 35.28 177 THR A C 1
ATOM 1434 O O . THR A 1 177 ? 10.265 -25.103 -31.223 1.00 35.28 177 THR A O 1
ATOM 1437 N N . ASP A 1 178 ? 9.164 -27.061 -31.283 1.00 30.77 178 ASP A N 1
ATOM 1438 C CA . ASP A 1 178 ? 9.985 -27.641 -32.340 1.00 30.77 178 ASP A CA 1
ATOM 1439 C C . ASP A 1 178 ? 9.786 -26.985 -33.712 1.00 30.77 178 ASP A C 1
ATOM 1441 O O . ASP A 1 178 ? 8.673 -26.699 -34.150 1.00 30.77 178 ASP A O 1
ATOM 1445 N N . SER A 1 179 ? 10.896 -26.931 -34.451 1.00 39.16 179 SER A N 1
ATOM 1446 C CA . SER A 1 179 ? 11.001 -26.761 -35.907 1.00 39.16 179 SER A CA 1
ATOM 1447 C C . SER A 1 179 ? 10.638 -25.399 -36.545 1.00 39.16 179 SER A C 1
ATOM 1449 O O . SER A 1 179 ? 9.497 -24.957 -36.600 1.00 39.16 179 SER A O 1
ATOM 1451 N N . SER A 1 180 ? 11.646 -24.841 -37.231 1.00 40.69 180 SER A N 1
ATOM 1452 C CA . SER A 1 180 ? 11.592 -23.800 -38.278 1.00 40.69 180 SER A CA 1
ATOM 1453 C C . SER A 1 180 ? 11.262 -22.337 -37.890 1.00 40.69 180 SER A C 1
ATOM 1455 O O . SER A 1 180 ? 10.222 -22.003 -37.339 1.00 40.69 180 SER A O 1
ATOM 1457 N N . SER A 1 181 ? 12.147 -21.418 -38.315 1.00 44.66 181 SER A N 1
ATOM 1458 C CA . SER A 1 181 ? 11.998 -19.943 -38.313 1.00 44.66 181 SER A CA 1
ATOM 1459 C C . SER A 1 181 ? 11.952 -19.193 -36.957 1.00 44.66 181 SER A C 1
ATOM 1461 O O . SER A 1 181 ? 10.978 -18.531 -36.608 1.00 44.66 181 SER A O 1
ATOM 1463 N N . ASN A 1 182 ? 13.090 -19.132 -36.246 1.00 50.97 182 ASN A N 1
ATOM 1464 C CA . ASN A 1 182 ? 13.259 -18.315 -35.020 1.00 50.97 182 ASN A CA 1
ATOM 1465 C C . ASN A 1 182 ? 13.102 -16.778 -35.241 1.00 50.97 182 ASN A C 1
ATOM 1467 O O . ASN A 1 182 ? 12.975 -16.013 -34.288 1.00 50.97 182 ASN A O 1
ATOM 1471 N N . TYR A 1 183 ? 13.025 -16.306 -36.492 1.00 49.91 183 TYR A N 1
ATOM 1472 C CA . TYR A 1 183 ? 12.814 -14.895 -36.878 1.00 49.91 183 TYR A CA 1
ATOM 1473 C C . TYR A 1 183 ? 11.566 -14.227 -36.247 1.00 49.91 183 TYR A C 1
ATOM 1475 O O . TYR A 1 183 ? 11.451 -12.996 -36.179 1.00 49.91 183 TYR A O 1
ATOM 1483 N N . GLY A 1 184 ? 10.610 -15.026 -35.763 1.00 60.09 184 GLY A N 1
ATOM 1484 C CA . GLY A 1 184 ? 9.435 -14.541 -35.043 1.00 60.09 184 GLY A CA 1
ATOM 1485 C C . GLY A 1 184 ? 9.731 -13.974 -33.647 1.00 60.09 184 GLY A C 1
ATOM 1486 O O . GLY A 1 184 ? 9.101 -12.983 -33.264 1.00 60.09 184 GLY A O 1
ATOM 1487 N N . SER A 1 185 ? 10.683 -14.552 -32.905 1.00 79.88 185 SER A N 1
ATOM 1488 C CA . SER A 1 185 ? 10.747 -14.449 -31.438 1.00 79.88 185 SER A CA 1
ATOM 1489 C C . SER A 1 185 ? 11.079 -13.047 -30.896 1.00 79.88 185 SER A C 1
ATOM 1491 O O . SER A 1 185 ? 11.683 -12.204 -31.569 1.00 79.88 185 SER A O 1
ATOM 1493 N N . LYS A 1 186 ? 10.674 -12.785 -29.640 1.00 82.19 186 LYS A N 1
ATOM 1494 C CA . LYS A 1 186 ? 11.027 -11.545 -28.922 1.00 82.19 186 LYS A CA 1
ATOM 1495 C C . LYS A 1 186 ? 12.531 -11.457 -28.649 1.00 82.19 186 LYS A C 1
ATOM 1497 O O . LYS A 1 186 ? 13.082 -10.366 -28.715 1.00 82.19 186 LYS A O 1
ATOM 1502 N N . GLU A 1 187 ? 13.196 -12.583 -28.394 1.00 84.38 187 GLU A N 1
ATOM 1503 C CA . GLU A 1 187 ? 14.653 -12.629 -28.220 1.00 84.38 187 GLU A CA 1
ATOM 1504 C C . GLU A 1 187 ? 15.386 -12.292 -29.523 1.00 84.38 187 GLU A C 1
ATOM 1506 O O . GLU A 1 187 ? 16.248 -11.415 -29.521 1.00 84.38 187 GLU A O 1
ATOM 1511 N N . TYR A 1 188 ? 14.978 -12.887 -30.651 1.00 86.31 188 TYR A N 1
ATOM 1512 C CA . TYR A 1 188 ? 15.511 -12.522 -31.963 1.00 86.31 188 TYR A CA 1
ATOM 1513 C C . TYR A 1 188 ? 15.360 -11.016 -32.223 1.00 86.31 188 TYR A C 1
ATOM 1515 O O . TYR A 1 188 ? 16.345 -10.342 -32.515 1.00 86.31 188 TYR A O 1
ATOM 1523 N N . ALA A 1 189 ? 14.155 -10.465 -32.034 1.00 87.25 189 ALA A N 1
ATOM 1524 C CA . ALA A 1 189 ? 13.889 -9.038 -32.222 1.00 87.25 189 ALA A CA 1
ATOM 1525 C C . ALA A 1 189 ? 14.755 -8.136 -31.321 1.00 87.25 189 ALA A C 1
ATOM 1527 O O . ALA A 1 189 ? 15.265 -7.119 -31.788 1.00 87.25 189 ALA A O 1
ATOM 1528 N N . MET A 1 190 ? 14.968 -8.529 -30.059 1.00 89.31 190 MET A N 1
ATOM 1529 C CA . MET A 1 190 ? 15.854 -7.820 -29.133 1.00 89.31 190 MET A CA 1
ATOM 1530 C C . MET A 1 190 ? 17.293 -7.789 -29.657 1.00 89.31 190 MET A C 1
ATOM 1532 O O . MET A 1 190 ? 17.911 -6.729 -29.718 1.00 89.31 190 MET A O 1
ATOM 1536 N N . ASN A 1 191 ? 17.800 -8.938 -30.104 1.00 89.62 191 ASN A N 1
ATOM 1537 C CA . ASN A 1 191 ? 19.166 -9.071 -30.599 1.00 89.62 191 ASN A CA 1
ATOM 1538 C C . ASN A 1 191 ? 19.375 -8.269 -31.897 1.00 89.62 191 ASN A C 1
ATOM 1540 O O . ASN A 1 191 ? 20.392 -7.593 -32.028 1.00 89.62 191 ASN A O 1
ATOM 1544 N N . GLN A 1 192 ? 18.396 -8.247 -32.815 1.00 90.44 192 GLN A N 1
ATOM 1545 C CA . GLN A 1 192 ? 18.450 -7.378 -34.002 1.00 90.44 192 GLN A CA 1
ATOM 1546 C C . GLN A 1 192 ? 18.505 -5.886 -33.619 1.00 90.44 192 GLN A C 1
ATOM 1548 O O . GLN A 1 192 ? 19.302 -5.135 -34.180 1.00 90.44 192 GLN A O 1
ATOM 1553 N N . MET A 1 193 ? 17.704 -5.447 -32.637 1.00 91.81 193 MET A N 1
ATOM 1554 C CA . MET A 1 193 ? 17.724 -4.058 -32.156 1.00 91.81 193 MET A CA 1
ATOM 1555 C C . MET A 1 193 ? 19.068 -3.679 -31.513 1.00 91.81 193 MET A C 1
ATOM 1557 O O . MET A 1 193 ? 19.576 -2.590 -31.783 1.00 91.81 193 MET A O 1
ATOM 1561 N N . ILE A 1 194 ? 19.670 -4.575 -30.720 1.00 91.81 194 ILE A N 1
ATOM 1562 C CA . ILE A 1 194 ? 21.006 -4.382 -30.130 1.00 91.81 194 ILE A CA 1
ATOM 1563 C C . ILE A 1 194 ? 22.065 -4.237 -31.235 1.00 91.81 194 ILE A C 1
ATOM 1565 O O . ILE A 1 194 ? 22.860 -3.297 -31.192 1.00 91.81 194 ILE A O 1
ATOM 1569 N N . CYS A 1 195 ? 22.041 -5.090 -32.268 1.00 91.25 195 CYS A N 1
ATOM 1570 C CA . CYS A 1 195 ? 22.953 -4.989 -33.415 1.00 91.25 195 CYS A CA 1
ATOM 1571 C C . CYS A 1 195 ? 22.846 -3.636 -34.141 1.00 91.25 195 CYS A C 1
ATOM 1573 O O . CYS A 1 195 ? 23.870 -3.037 -34.465 1.00 91.25 195 CYS A O 1
ATOM 1575 N N . ILE A 1 196 ? 21.628 -3.120 -34.351 1.00 91.81 196 ILE A N 1
ATOM 1576 C CA . ILE A 1 196 ? 21.397 -1.807 -34.981 1.00 91.81 196 ILE A CA 1
ATOM 1577 C C . ILE A 1 196 ? 21.969 -0.668 -34.118 1.00 91.81 196 ILE A C 1
ATOM 1579 O O . ILE A 1 196 ? 22.621 0.236 -34.643 1.00 91.81 196 ILE A O 1
ATOM 1583 N N . ILE A 1 197 ? 21.769 -0.717 -32.797 1.00 91.94 197 ILE A N 1
ATOM 1584 C CA . ILE A 1 197 ? 22.270 0.290 -31.845 1.00 91.94 197 ILE A CA 1
ATOM 1585 C C . ILE A 1 197 ? 23.805 0.294 -31.804 1.00 91.94 197 ILE A C 1
ATOM 1587 O O . ILE A 1 197 ? 24.426 1.342 -31.988 1.00 91.94 197 ILE A O 1
ATOM 1591 N N . GLU A 1 198 ? 24.431 -0.875 -31.640 1.00 90.81 198 GLU A N 1
ATOM 1592 C CA . GLU A 1 198 ? 25.893 -1.026 -31.621 1.00 90.81 198 GLU A CA 1
ATOM 1593 C C . GLU A 1 198 ? 26.558 -0.720 -32.972 1.00 90.81 198 GLU A C 1
ATOM 1595 O O . GLU A 1 198 ? 27.750 -0.402 -33.006 1.00 90.81 198 GLU A O 1
ATOM 1600 N N . TRP A 1 199 ? 25.818 -0.789 -34.082 1.00 92.50 199 TRP A N 1
ATOM 1601 C CA . TRP A 1 199 ? 26.283 -0.318 -35.384 1.00 92.50 199 TRP A CA 1
ATOM 1602 C C . TRP A 1 199 ? 26.203 1.207 -35.499 1.00 92.50 199 TRP A C 1
ATOM 1604 O O . TRP A 1 199 ? 27.217 1.846 -35.777 1.00 92.50 199 TRP A O 1
ATOM 1614 N N . PHE A 1 200 ? 25.060 1.832 -35.187 1.00 91.38 200 PHE A N 1
ATOM 1615 C CA . PHE A 1 200 ? 24.934 3.298 -35.237 1.00 91.38 200 PHE A CA 1
ATOM 1616 C C . PHE A 1 200 ? 25.872 4.028 -34.265 1.00 91.38 200 PHE A C 1
ATOM 1618 O O . PHE A 1 200 ? 26.384 5.096 -34.601 1.00 91.38 200 PHE A O 1
ATOM 1625 N N . LYS A 1 201 ? 26.191 3.417 -33.118 1.00 89.12 201 LYS A N 1
ATOM 1626 C CA . LYS A 1 201 ? 27.232 3.856 -32.170 1.00 89.12 201 LYS A CA 1
ATOM 1627 C C . LYS A 1 201 ? 28.640 3.912 -32.777 1.00 89.12 201 LYS A C 1
ATOM 1629 O O . LYS A 1 201 ? 29.458 4.719 -32.346 1.00 89.12 201 LYS A O 1
ATOM 1634 N N . LYS A 1 202 ? 28.915 3.099 -33.802 1.00 87.69 202 LYS A N 1
ATOM 1635 C CA . LYS A 1 202 ? 30.169 3.109 -34.577 1.00 87.69 202 LYS A CA 1
ATOM 1636 C C . LYS A 1 202 ? 30.065 3.977 -35.835 1.00 87.69 202 LYS A C 1
ATOM 1638 O O . LYS A 1 202 ? 31.087 4.469 -36.314 1.00 87.69 202 LYS A O 1
ATOM 1643 N N . THR A 1 203 ? 28.863 4.180 -36.388 1.00 83.38 203 THR A N 1
ATOM 1644 C CA . THR A 1 203 ? 28.698 4.829 -37.698 1.00 83.38 203 THR A CA 1
ATOM 1645 C C . THR A 1 203 ? 28.211 6.279 -37.689 1.00 83.38 203 THR A C 1
ATOM 1647 O O . THR A 1 203 ? 28.787 7.059 -38.453 1.00 83.38 203 THR A O 1
ATOM 1650 N N . GLU A 1 204 ? 27.204 6.662 -36.895 1.00 84.12 204 GLU A N 1
ATOM 1651 C CA . GLU A 1 204 ? 26.600 8.008 -36.920 1.00 84.12 204 GLU A CA 1
ATOM 1652 C C . GLU A 1 204 ? 25.812 8.343 -35.627 1.00 84.12 204 GLU A C 1
ATOM 1654 O O . GLU A 1 204 ? 24.626 8.021 -35.499 1.00 84.12 204 GLU A O 1
ATOM 1659 N N . GLN A 1 205 ? 26.429 9.090 -34.698 1.00 85.81 205 GLN A N 1
ATOM 1660 C CA . GLN A 1 205 ? 25.788 9.524 -33.440 1.00 85.81 205 GLN A CA 1
ATOM 1661 C C . GLN A 1 205 ? 24.473 10.296 -33.666 1.00 85.81 205 GLN A C 1
ATOM 1663 O O . GLN A 1 205 ? 23.493 10.071 -32.962 1.00 85.81 205 GLN A O 1
ATOM 1668 N N . THR A 1 206 ? 24.407 11.153 -34.693 1.00 87.25 206 THR A N 1
ATOM 1669 C CA . THR A 1 206 ? 23.202 11.936 -35.036 1.00 87.25 206 THR A CA 1
ATOM 1670 C C . THR A 1 206 ? 22.016 11.094 -35.504 1.00 87.25 206 THR A C 1
ATOM 1672 O O . THR A 1 206 ? 20.901 11.614 -35.591 1.00 87.25 206 THR A O 1
ATOM 1675 N N . HIS A 1 207 ? 22.226 9.815 -35.822 1.00 87.06 207 HIS A N 1
ATOM 1676 C CA . HIS A 1 207 ? 21.147 8.865 -36.090 1.00 87.06 207 HIS A CA 1
ATOM 1677 C C . HIS A 1 207 ? 20.852 7.986 -34.870 1.00 87.06 207 HIS A C 1
ATOM 1679 O O . HIS A 1 207 ? 19.684 7.749 -34.568 1.00 87.06 207 HIS A O 1
ATOM 1685 N N . LEU A 1 208 ? 21.876 7.612 -34.095 1.00 88.94 208 LEU A N 1
ATOM 1686 C CA . LEU A 1 208 ? 21.707 6.944 -32.801 1.00 88.94 208 LEU A CA 1
ATOM 1687 C C . LEU A 1 208 ? 20.819 7.754 -31.836 1.00 88.94 208 LEU A C 1
ATOM 1689 O O . LEU A 1 208 ? 19.876 7.215 -31.260 1.00 88.94 208 LEU A O 1
ATOM 1693 N N . ASP A 1 209 ? 21.044 9.067 -31.736 1.00 87.81 209 ASP A N 1
ATOM 1694 C CA . ASP A 1 209 ? 20.232 9.961 -30.900 1.00 87.81 209 ASP A CA 1
ATOM 1695 C C . ASP A 1 209 ? 18.753 9.978 -31.336 1.00 87.81 209 ASP A C 1
ATOM 1697 O O . ASP A 1 209 ? 17.857 10.057 -30.493 1.00 87.81 209 ASP A O 1
ATOM 1701 N N . LYS A 1 210 ? 18.471 9.839 -32.643 1.00 90.69 210 LYS A N 1
ATOM 1702 C CA . LYS A 1 210 ? 17.098 9.725 -33.172 1.00 90.69 210 LYS A CA 1
ATOM 1703 C C . LYS A 1 210 ? 16.461 8.388 -32.806 1.00 90.69 210 LYS A C 1
ATOM 1705 O O . LYS A 1 210 ? 15.276 8.374 -32.482 1.00 90.69 210 LYS A O 1
ATOM 1710 N N . LEU A 1 211 ? 17.217 7.286 -32.828 1.00 91.12 211 LEU A N 1
ATOM 1711 C CA . LEU A 1 211 ? 16.731 5.979 -32.375 1.00 91.12 211 LEU A CA 1
ATOM 1712 C C . LEU A 1 211 ? 16.362 6.018 -30.887 1.00 91.12 211 LEU A C 1
ATOM 1714 O O . LEU A 1 211 ? 15.267 5.586 -30.529 1.00 91.12 211 LEU A O 1
ATOM 1718 N N . TYR A 1 212 ? 17.190 6.627 -30.033 1.00 92.75 212 TYR A N 1
ATOM 1719 C CA . TYR A 1 212 ? 16.837 6.857 -28.627 1.00 92.75 212 TYR A CA 1
ATOM 1720 C C . TYR A 1 212 ? 15.555 7.690 -28.486 1.00 92.75 212 TYR A C 1
ATOM 1722 O O . TYR A 1 212 ? 14.659 7.320 -27.728 1.00 92.75 212 TYR A O 1
ATOM 1730 N N . ASP A 1 213 ? 15.404 8.760 -29.268 1.00 90.88 213 ASP A N 1
ATOM 1731 C CA . ASP A 1 213 ? 14.191 9.585 -29.280 1.00 90.88 213 ASP A CA 1
ATOM 1732 C C . ASP A 1 213 ? 12.938 8.812 -29.755 1.00 90.88 213 ASP A C 1
ATOM 1734 O O . ASP A 1 213 ? 11.842 9.056 -29.243 1.00 90.88 213 ASP A O 1
ATOM 1738 N N . LYS A 1 214 ? 13.077 7.858 -30.691 1.00 91.31 214 LYS A N 1
ATOM 1739 C CA . LYS A 1 214 ? 12.000 6.939 -31.116 1.00 91.31 214 LYS A CA 1
ATOM 1740 C C . LYS A 1 214 ? 11.625 5.946 -30.016 1.00 91.31 214 LYS A C 1
ATOM 1742 O O . LYS A 1 214 ? 10.435 5.798 -29.737 1.00 91.31 214 LYS A O 1
ATOM 1747 N N . ILE A 1 215 ? 12.607 5.312 -29.364 1.00 92.50 215 ILE A N 1
ATOM 1748 C CA . ILE A 1 215 ? 12.377 4.414 -28.217 1.00 92.50 215 ILE A CA 1
ATOM 1749 C C . ILE A 1 215 ? 11.599 5.171 -27.136 1.00 92.50 215 ILE A C 1
ATOM 1751 O O . ILE A 1 215 ? 10.530 4.722 -26.728 1.00 92.50 215 ILE A O 1
ATOM 1755 N N . ILE A 1 216 ? 12.080 6.354 -26.739 1.00 91.31 216 ILE A N 1
ATOM 1756 C CA . ILE A 1 216 ? 11.459 7.193 -25.706 1.00 91.31 216 ILE A CA 1
ATOM 1757 C C . ILE A 1 216 ? 9.995 7.500 -26.042 1.00 91.31 216 ILE A C 1
ATOM 1759 O O . ILE A 1 216 ? 9.115 7.261 -25.212 1.00 91.31 216 ILE A O 1
ATOM 1763 N N . LYS A 1 217 ? 9.712 7.985 -27.260 1.00 91.44 217 LYS A N 1
ATOM 1764 C CA . LYS A 1 217 ? 8.345 8.305 -27.715 1.00 91.44 217 LYS A CA 1
ATOM 1765 C C . LYS A 1 217 ? 7.445 7.069 -27.730 1.00 91.44 217 LYS A C 1
ATOM 1767 O O . LYS A 1 217 ? 6.323 7.134 -27.240 1.00 91.44 217 LYS A O 1
ATOM 1772 N N . CYS A 1 218 ? 7.941 5.942 -28.236 1.00 90.69 218 CYS A N 1
ATOM 1773 C CA . CYS A 1 218 ? 7.179 4.699 -28.315 1.00 90.69 218 CYS A CA 1
ATOM 1774 C C . CYS A 1 218 ? 6.841 4.144 -26.920 1.00 90.69 218 CYS A C 1
ATOM 1776 O O . CYS A 1 218 ? 5.664 3.970 -26.600 1.00 90.69 218 CYS A O 1
ATOM 1778 N N . ARG A 1 219 ? 7.845 3.927 -26.054 1.00 91.56 219 ARG A N 1
ATOM 1779 C CA . ARG A 1 219 ? 7.639 3.345 -24.713 1.00 91.56 219 ARG A CA 1
ATOM 1780 C C . ARG A 1 219 ? 6.755 4.234 -23.833 1.00 91.56 219 ARG A C 1
ATOM 1782 O O . ARG A 1 219 ? 5.786 3.741 -23.259 1.00 91.56 219 ARG A O 1
ATOM 1789 N N . SER A 1 220 ? 7.019 5.545 -23.781 1.00 91.50 220 SER A N 1
ATOM 1790 C CA . SER A 1 220 ? 6.204 6.475 -22.978 1.00 91.50 220 SER A CA 1
ATOM 1791 C C . SER A 1 220 ? 4.746 6.526 -23.444 1.00 91.50 220 SER A C 1
ATOM 1793 O O . SER A 1 220 ? 3.840 6.468 -22.612 1.00 91.50 220 SER A O 1
ATOM 1795 N N . GLN A 1 221 ? 4.491 6.542 -24.757 1.00 90.12 221 GLN A N 1
ATOM 1796 C CA . GLN A 1 221 ? 3.130 6.508 -25.294 1.00 90.12 221 GLN A CA 1
ATOM 1797 C C . GLN A 1 221 ? 2.406 5.197 -24.944 1.00 90.12 221 GLN A C 1
ATOM 1799 O O . GLN A 1 221 ? 1.250 5.242 -24.519 1.00 90.12 221 GLN A O 1
ATOM 1804 N N . ILE A 1 222 ? 3.080 4.041 -25.039 1.00 87.56 222 ILE A N 1
ATOM 1805 C CA . ILE A 1 222 ? 2.519 2.739 -24.634 1.00 87.56 222 ILE A CA 1
ATOM 1806 C C . ILE A 1 222 ? 2.117 2.756 -23.149 1.00 87.56 222 ILE A C 1
ATOM 1808 O O . ILE A 1 222 ? 1.021 2.297 -22.810 1.00 87.56 222 ILE A O 1
ATOM 1812 N N . MET A 1 223 ? 2.949 3.311 -22.261 1.00 87.12 223 MET A N 1
ATOM 1813 C CA . MET A 1 223 ? 2.619 3.447 -20.835 1.00 87.12 223 MET A CA 1
ATOM 1814 C C . MET A 1 223 ? 1.421 4.381 -20.606 1.00 87.12 223 MET A C 1
ATOM 1816 O O . MET A 1 223 ? 0.463 4.004 -19.925 1.00 87.12 223 MET A O 1
ATOM 1820 N N . LEU A 1 224 ? 1.432 5.573 -21.212 1.00 88.69 224 LEU A N 1
ATOM 1821 C CA . LEU A 1 224 ? 0.354 6.560 -21.096 1.00 88.69 224 LEU A CA 1
ATOM 1822 C C . LEU A 1 224 ? -0.988 6.010 -21.593 1.00 88.69 224 LEU A C 1
ATOM 1824 O O . LEU A 1 224 ? -2.017 6.223 -20.952 1.00 88.69 224 LEU A O 1
ATOM 1828 N N . ASP A 1 225 ? -1.002 5.279 -22.705 1.00 87.06 225 ASP A N 1
ATOM 1829 C CA . ASP A 1 225 ? -2.233 4.696 -23.240 1.00 87.06 225 ASP A CA 1
ATOM 1830 C C . ASP A 1 225 ? -2.707 3.487 -22.426 1.00 87.06 225 ASP A C 1
ATOM 1832 O O . ASP A 1 225 ? -3.914 3.274 -22.315 1.00 87.06 225 ASP A O 1
ATOM 1836 N N . ASN A 1 226 ? -1.812 2.742 -21.769 1.00 84.00 226 ASN A N 1
ATOM 1837 C CA . ASN A 1 226 ? -2.205 1.743 -20.770 1.00 84.00 226 ASN A CA 1
ATOM 1838 C C . ASN A 1 226 ? -2.860 2.382 -19.533 1.00 84.00 226 ASN A C 1
ATOM 1840 O O . ASN A 1 226 ? -3.863 1.858 -19.039 1.00 84.00 226 ASN A O 1
ATOM 1844 N N . ILE A 1 227 ? -2.374 3.538 -19.073 1.00 83.50 227 ILE A N 1
ATOM 1845 C CA . ILE A 1 227 ? -3.001 4.306 -17.984 1.00 83.50 227 ILE A CA 1
ATOM 1846 C C . ILE A 1 227 ? -4.387 4.813 -18.410 1.00 83.50 227 ILE A C 1
ATOM 1848 O O . ILE A 1 227 ? -5.375 4.538 -17.726 1.00 83.50 227 ILE A O 1
ATOM 1852 N N . LYS A 1 228 ? -4.509 5.448 -19.586 1.00 82.56 228 LYS A N 1
ATOM 1853 C CA . LYS A 1 228 ? -5.799 5.920 -20.134 1.00 82.56 228 LYS A CA 1
ATOM 1854 C C . LYS A 1 228 ? -6.810 4.782 -20.329 1.00 82.56 228 LYS A C 1
ATOM 1856 O O . LYS A 1 228 ? -7.985 4.950 -20.002 1.00 82.56 228 LYS A O 1
ATOM 1861 N N . LYS A 1 229 ? -6.376 3.613 -20.820 1.00 80.50 229 LYS A N 1
ATOM 1862 C CA . LYS A 1 229 ? -7.217 2.403 -20.950 1.00 80.50 229 LYS A CA 1
ATOM 1863 C C . LYS A 1 229 ? -7.722 1.907 -19.593 1.00 80.50 229 LYS A C 1
ATOM 1865 O O . LYS A 1 229 ? -8.871 1.495 -19.491 1.00 80.50 229 LYS A O 1
ATOM 1870 N N . THR A 1 230 ? -6.894 1.989 -18.553 1.00 72.62 230 THR A N 1
ATOM 1871 C CA . THR A 1 230 ? -7.275 1.612 -17.179 1.00 72.62 230 THR A CA 1
ATOM 1872 C C . THR A 1 230 ? -8.307 2.596 -16.617 1.00 72.62 230 THR A C 1
ATOM 1874 O O . THR A 1 230 ? -9.389 2.184 -16.207 1.00 72.62 230 THR A O 1
ATOM 1877 N N . LYS A 1 231 ? -8.053 3.910 -16.739 1.00 72.44 231 LYS A N 1
ATOM 1878 C CA . LYS A 1 231 ? -8.988 4.968 -16.311 1.00 72.44 231 LYS A CA 1
ATOM 1879 C C . LYS A 1 231 ? -10.352 4.905 -17.018 1.00 72.44 231 LYS A C 1
ATOM 1881 O O . LYS A 1 231 ? -11.370 5.207 -16.406 1.00 72.44 231 LYS A O 1
ATOM 1886 N N . SER A 1 232 ? -10.389 4.518 -18.295 1.00 65.00 232 SER A N 1
ATOM 1887 C CA . SER A 1 232 ? -11.631 4.461 -19.088 1.00 65.00 232 SER A CA 1
ATOM 1888 C C . SER A 1 232 ? -12.427 3.164 -18.914 1.00 65.00 232 SER A C 1
ATOM 1890 O O . SER A 1 232 ? -13.653 3.224 -18.831 1.00 65.00 232 SER A O 1
ATOM 1892 N N . ARG A 1 233 ? -11.770 2.001 -18.802 1.00 56.69 233 ARG A N 1
ATOM 1893 C CA . ARG A 1 233 ? -12.442 0.697 -18.632 1.00 56.69 233 ARG A CA 1
ATOM 1894 C C . ARG A 1 233 ? -13.310 0.645 -17.369 1.00 56.69 233 ARG A C 1
ATOM 1896 O O . ARG A 1 233 ? -14.407 0.100 -17.403 1.00 56.69 233 ARG A O 1
ATOM 1903 N N . ASN A 1 234 ? -12.867 1.277 -16.286 1.00 49.66 234 ASN A N 1
ATOM 1904 C CA . ASN A 1 234 ? -13.584 1.253 -15.008 1.00 49.66 234 ASN A CA 1
ATOM 1905 C C . ASN A 1 234 ? -14.768 2.238 -14.942 1.00 49.66 234 ASN A C 1
ATOM 1907 O O . ASN A 1 234 ? -15.507 2.227 -13.964 1.00 49.66 234 ASN A O 1
ATOM 1911 N N . ASN A 1 235 ? -14.999 3.044 -15.987 1.00 47.25 235 ASN A N 1
ATOM 1912 C CA . ASN A 1 235 ? -16.226 3.835 -16.131 1.00 47.25 235 ASN A CA 1
ATOM 1913 C C . ASN A 1 235 ? -17.344 3.077 -16.881 1.00 47.25 235 ASN A C 1
ATOM 1915 O O . ASN A 1 235 ? -18.463 3.578 -16.937 1.00 47.25 235 ASN A O 1
ATOM 1919 N N . SER A 1 236 ? -17.079 1.885 -17.440 1.00 38.78 236 SER A N 1
ATOM 1920 C CA . SER A 1 236 ? -18.102 1.040 -18.088 1.00 38.78 236 SER A CA 1
ATOM 1921 C C . SER A 1 236 ? -18.491 -0.214 -17.295 1.00 38.78 236 SER A C 1
ATOM 1923 O O . SER A 1 236 ? -19.495 -0.840 -17.620 1.00 38.78 236 SER A O 1
ATOM 1925 N N . LEU A 1 237 ? -17.745 -0.565 -16.239 1.00 34.78 237 LEU A N 1
ATOM 1926 C CA . LEU A 1 237 ? -18.048 -1.682 -15.327 1.00 34.78 237 LEU A CA 1
ATOM 1927 C C . LEU A 1 237 ? -18.790 -1.234 -14.050 1.00 34.78 237 LEU A C 1
ATOM 1929 O O . LEU A 1 237 ? -18.769 -1.919 -13.032 1.00 34.78 237 LEU A O 1
ATOM 1933 N N . GLY A 1 238 ? -19.485 -0.095 -14.108 1.00 34.25 238 GLY A N 1
ATOM 1934 C CA . GLY A 1 238 ? -20.343 0.418 -13.036 1.00 34.25 238 GLY A CA 1
ATOM 1935 C C . GLY A 1 238 ? -21.653 -0.359 -12.860 1.00 34.25 238 GLY A C 1
ATOM 1936 O O . GLY A 1 238 ? -22.713 0.256 -12.888 1.00 34.25 238 GLY A O 1
ATOM 1937 N N . ASN A 1 239 ? -21.585 -1.691 -12.749 1.00 31.44 239 ASN A N 1
ATOM 1938 C CA . ASN A 1 239 ? -22.568 -2.553 -12.084 1.00 31.44 239 ASN A CA 1
ATOM 1939 C C . ASN A 1 239 ? -22.066 -4.012 -12.025 1.00 31.44 239 ASN A C 1
ATOM 1941 O O . ASN A 1 239 ? -21.684 -4.584 -13.045 1.00 31.44 239 ASN A O 1
ATOM 1945 N N . ASN A 1 240 ? -22.195 -4.618 -10.839 1.00 30.73 240 ASN A N 1
ATOM 1946 C CA . ASN A 1 240 ? -21.888 -6.012 -10.471 1.00 30.73 240 ASN A CA 1
ATOM 1947 C C . ASN A 1 240 ? -20.397 -6.405 -10.305 1.00 30.73 240 ASN A C 1
ATOM 1949 O O . ASN A 1 240 ? -19.556 -6.195 -11.172 1.00 30.73 240 ASN A O 1
ATOM 1953 N N . ASN A 1 241 ? -20.132 -7.119 -9.200 1.00 30.22 241 ASN A N 1
ATOM 1954 C CA . ASN A 1 241 ? -18.930 -7.914 -8.889 1.00 30.22 241 ASN A CA 1
ATOM 1955 C C . ASN A 1 241 ? -17.618 -7.188 -8.507 1.00 30.22 241 ASN A C 1
ATOM 1957 O O . ASN A 1 241 ? -16.541 -7.565 -8.968 1.00 30.22 241 ASN A O 1
ATOM 1961 N N . VAL A 1 242 ? -17.661 -6.279 -7.523 1.00 33.09 242 VAL A N 1
ATOM 1962 C CA . VAL A 1 242 ? -16.478 -5.977 -6.680 1.00 33.09 242 VAL A CA 1
ATOM 1963 C C . VAL A 1 242 ? -16.450 -6.931 -5.478 1.00 33.09 242 VAL A C 1
ATOM 1965 O O . VAL A 1 242 ? -16.788 -6.570 -4.355 1.00 33.09 242 VAL A O 1
ATOM 1968 N N . SER A 1 243 ? -16.111 -8.198 -5.732 1.00 29.95 243 SER A N 1
ATOM 1969 C CA . SER A 1 243 ? -15.890 -9.238 -4.710 1.00 29.95 243 SER A CA 1
ATOM 1970 C C . SER A 1 243 ? -15.129 -10.425 -5.312 1.00 29.95 243 SER A C 1
ATOM 1972 O O . SER A 1 243 ? -15.750 -11.418 -5.674 1.00 29.95 243 SER A O 1
ATOM 1974 N N . ASN A 1 244 ? -13.805 -10.274 -5.492 1.00 30.42 244 ASN A N 1
ATOM 1975 C CA . ASN A 1 244 ? -12.771 -11.336 -5.505 1.00 30.42 244 ASN A CA 1
ATOM 1976 C C . ASN A 1 244 ? -11.428 -10.811 -6.065 1.00 30.42 244 ASN A C 1
ATOM 1978 O O . ASN A 1 244 ? -11.054 -11.104 -7.199 1.00 30.42 244 ASN A O 1
ATOM 1982 N N . SER A 1 245 ? -10.679 -10.045 -5.264 1.00 24.84 245 SER A N 1
ATOM 1983 C CA . SER A 1 245 ? -9.267 -9.716 -5.555 1.00 24.84 245 SER A CA 1
ATOM 1984 C C . SER A 1 245 ? -8.418 -9.430 -4.303 1.00 24.84 245 SER A C 1
ATOM 1986 O O . SER A 1 245 ? -7.394 -8.758 -4.386 1.00 24.84 245 SER A O 1
ATOM 1988 N N . ILE A 1 246 ? -8.810 -9.968 -3.141 1.00 28.77 246 ILE A N 1
ATOM 1989 C CA . ILE A 1 246 ? -7.986 -9.977 -1.922 1.00 28.77 246 ILE A CA 1
ATOM 1990 C C . ILE A 1 246 ? -7.882 -11.425 -1.442 1.00 28.77 246 ILE A C 1
ATOM 1992 O O . ILE A 1 246 ? -8.758 -11.927 -0.745 1.00 28.77 246 ILE A O 1
ATOM 1996 N N . SER A 1 247 ? -6.808 -12.102 -1.847 1.00 22.70 247 SER A N 1
ATOM 1997 C CA . SER A 1 247 ? -6.458 -13.453 -1.400 1.00 22.70 247 SER A CA 1
ATOM 1998 C C . SER A 1 247 ? -5.030 -13.451 -0.854 1.00 22.70 247 SER A C 1
ATOM 2000 O O . SER A 1 247 ? -4.085 -13.843 -1.540 1.00 22.70 247 SER A O 1
ATOM 2002 N N . LEU A 1 248 ? -4.870 -12.961 0.376 1.00 26.81 248 LEU A N 1
ATOM 2003 C CA . LEU A 1 248 ? -3.658 -13.200 1.158 1.00 26.81 248 LEU A CA 1
ATOM 2004 C C . LEU A 1 248 ? -3.719 -14.628 1.713 1.00 26.81 248 LEU A C 1
ATOM 2006 O O . LEU A 1 248 ? -4.750 -15.043 2.238 1.00 26.81 248 LEU A O 1
ATOM 2010 N N . ASN A 1 249 ? -2.630 -15.386 1.570 1.00 24.09 249 ASN A N 1
ATOM 2011 C CA . ASN A 1 249 ? -2.569 -16.776 2.021 1.00 24.09 249 ASN A CA 1
ATOM 2012 C C . ASN A 1 249 ? -2.693 -16.872 3.548 1.00 24.09 249 ASN A C 1
ATOM 2014 O O . ASN A 1 249 ? -1.796 -16.441 4.269 1.00 24.09 249 ASN A O 1
ATOM 2018 N N . THR A 1 250 ? -3.735 -17.545 4.032 1.00 24.56 250 THR A N 1
ATOM 2019 C CA . THR A 1 250 ? -3.846 -18.003 5.422 1.00 24.56 250 THR A CA 1
ATOM 2020 C C . THR A 1 250 ? -3.937 -19.527 5.465 1.00 24.56 250 THR A C 1
ATOM 2022 O O . THR A 1 250 ? -5.009 -20.126 5.458 1.00 24.56 250 THR A O 1
ATOM 2025 N N . ASN A 1 251 ? -2.776 -20.181 5.519 1.00 22.34 251 ASN A N 1
ATOM 2026 C CA . ASN A 1 251 ? -2.705 -21.618 5.765 1.00 22.34 251 ASN A CA 1
ATOM 2027 C C . ASN A 1 251 ? -3.039 -21.914 7.234 1.00 22.34 251 ASN A C 1
ATOM 2029 O O . ASN A 1 251 ? -2.194 -21.643 8.088 1.00 22.34 251 ASN A O 1
ATOM 2033 N N . ASN A 1 252 ? -4.170 -22.571 7.526 1.00 23.62 252 ASN A N 1
ATOM 2034 C CA . ASN A 1 252 ? -4.115 -23.710 8.451 1.00 23.62 252 ASN A CA 1
ATOM 2035 C C . ASN A 1 252 ? -5.315 -24.674 8.442 1.00 23.62 252 ASN A C 1
ATOM 2037 O O . ASN A 1 252 ? -6.443 -24.300 8.145 1.00 23.62 252 ASN A O 1
ATOM 2041 N N . SER A 1 253 ? -5.010 -25.907 8.866 1.00 24.06 253 SER A N 1
ATOM 2042 C CA . SER A 1 253 ? -5.895 -26.924 9.464 1.00 24.06 253 SER A CA 1
ATOM 2043 C C . SER A 1 253 ? -7.267 -27.200 8.826 1.00 24.06 253 SER A C 1
ATOM 2045 O O . SER A 1 253 ? -8.261 -26.539 9.123 1.00 24.06 253 SER A O 1
ATOM 2047 N N . ASN A 1 254 ? -7.351 -28.321 8.102 1.00 21.75 254 ASN A N 1
ATOM 2048 C CA . ASN A 1 254 ? -8.614 -29.023 7.859 1.00 21.75 254 ASN A CA 1
ATOM 2049 C C . ASN A 1 254 ? -9.274 -29.457 9.183 1.00 21.75 254 ASN A C 1
ATOM 2051 O O . ASN A 1 254 ? -8.610 -30.049 10.035 1.00 21.75 254 ASN A O 1
ATOM 2055 N N . SER A 1 255 ? -10.595 -29.333 9.279 1.00 22.69 255 SER A N 1
ATOM 2056 C CA . SER A 1 255 ? -11.429 -30.226 10.090 1.00 22.69 255 SER A CA 1
ATOM 2057 C C . SER A 1 255 ? -12.711 -30.552 9.319 1.00 22.69 255 SER A C 1
ATOM 2059 O O . SER A 1 255 ? -13.206 -29.742 8.536 1.00 22.69 255 SER A O 1
ATOM 2061 N N . SER A 1 256 ? -13.189 -31.789 9.440 1.00 21.20 256 SER A N 1
ATOM 2062 C CA . SER A 1 256 ? -14.216 -32.347 8.560 1.00 21.20 256 SER A CA 1
ATOM 2063 C C . SER A 1 256 ? -15.557 -32.530 9.263 1.00 21.20 256 SER A C 1
ATOM 2065 O O . SER A 1 256 ? -15.639 -33.096 10.351 1.00 21.20 256 SER A O 1
ATOM 2067 N N . SER A 1 257 ? -16.640 -32.178 8.572 1.00 23.20 257 SER A N 1
ATOM 2068 C CA . SER A 1 257 ? -17.926 -32.846 8.757 1.00 23.20 257 SER A CA 1
ATOM 2069 C C . SER A 1 257 ? -18.633 -33.008 7.410 1.00 23.20 257 SER A C 1
ATOM 2071 O O . SER A 1 257 ? -18.720 -32.091 6.596 1.00 23.20 257 SER A O 1
ATOM 2073 N N . GLN A 1 258 ? -19.087 -34.230 7.145 1.00 21.62 258 GLN A N 1
ATOM 2074 C CA . GLN A 1 258 ? -19.963 -34.567 6.025 1.00 21.62 258 GLN A CA 1
ATOM 2075 C C . GLN A 1 258 ? -21.399 -34.602 6.551 1.00 21.62 258 GLN A C 1
ATOM 2077 O O . GLN A 1 258 ? -21.590 -35.126 7.640 1.00 21.62 258 GLN A O 1
ATOM 2082 N N . TYR A 1 259 ? -22.396 -34.186 5.765 1.00 23.23 259 TYR A N 1
ATOM 2083 C CA . TYR A 1 259 ? -23.721 -34.831 5.744 1.00 23.23 259 TYR A CA 1
ATOM 2084 C C . TYR A 1 259 ? -24.427 -34.580 4.398 1.00 23.23 259 TYR A C 1
ATOM 2086 O O . TYR A 1 259 ? -23.983 -33.752 3.603 1.00 23.23 259 TYR A O 1
ATOM 2094 N N . SER A 1 260 ? -25.449 -35.383 4.075 1.00 22.66 260 SER A N 1
ATOM 2095 C CA . SER A 1 260 ? -25.856 -35.649 2.682 1.00 22.66 260 SER A CA 1
ATOM 2096 C C . SER A 1 260 ? -27.317 -35.343 2.326 1.00 22.66 260 SER A C 1
ATOM 2098 O O . SER A 1 260 ? -28.229 -35.599 3.100 1.00 22.66 260 SER A O 1
ATOM 2100 N N . LYS A 1 261 ? -27.487 -34.893 1.072 1.00 24.27 261 LYS A N 1
ATOM 2101 C CA . LYS A 1 261 ? -28.630 -35.017 0.133 1.00 24.27 261 LYS A CA 1
ATOM 2102 C C . LYS A 1 261 ? -29.946 -35.664 0.626 1.00 24.27 261 LYS A C 1
ATOM 2104 O O . LYS A 1 261 ? -29.926 -36.844 0.965 1.00 24.27 261 LYS A O 1
ATOM 2109 N N . ARG A 1 262 ? -31.079 -34.977 0.362 1.00 22.02 262 ARG A N 1
ATOM 2110 C CA . ARG A 1 262 ? -32.402 -35.436 -0.188 1.00 22.02 262 ARG A CA 1
ATOM 2111 C C . ARG A 1 262 ? -33.556 -34.566 0.367 1.00 22.02 262 ARG A C 1
ATOM 2113 O O . ARG A 1 262 ? -33.392 -34.003 1.437 1.00 22.02 262 ARG A O 1
ATOM 2120 N N . SER A 1 263 ? -34.745 -34.436 -0.240 1.00 21.78 263 SER A N 1
ATOM 2121 C CA . SER A 1 263 ? -35.176 -34.480 -1.659 1.00 21.78 263 SER A CA 1
ATOM 2122 C C . SER A 1 263 ? -36.667 -34.092 -1.775 1.00 21.78 263 SER A C 1
ATOM 2124 O O . SER A 1 263 ? -37.446 -34.587 -0.973 1.00 21.78 263 SER A O 1
ATOM 2126 N N . SER A 1 264 ? -37.042 -33.319 -2.809 1.00 23.47 264 SER A N 1
ATOM 2127 C CA . SER A 1 264 ? -38.355 -33.294 -3.515 1.00 23.47 264 SER A CA 1
ATOM 2128 C C . SER A 1 264 ? -39.694 -33.372 -2.743 1.00 23.47 264 SER A C 1
ATOM 2130 O O . SER A 1 264 ? -39.965 -34.389 -2.113 1.00 23.47 264 SER A O 1
ATOM 2132 N N . LEU A 1 265 ? -40.629 -32.444 -3.024 1.00 23.61 265 LEU A N 1
ATOM 2133 C CA . LEU A 1 265 ? -41.924 -32.733 -3.699 1.00 23.61 265 LEU A CA 1
ATOM 2134 C C . LEU A 1 265 ? -42.836 -31.489 -3.823 1.00 23.61 265 LEU A C 1
ATOM 2136 O O . LEU A 1 265 ? -42.838 -30.618 -2.961 1.00 23.61 265 LEU A O 1
ATOM 2140 N N . ALA A 1 266 ? -43.646 -31.467 -4.886 1.00 24.44 266 ALA A N 1
ATOM 2141 C CA . ALA A 1 266 ? -44.887 -30.689 -5.023 1.00 24.44 266 ALA A CA 1
ATOM 2142 C C . ALA A 1 266 ? -46.054 -31.683 -5.243 1.00 24.44 266 ALA A C 1
ATOM 2144 O O . ALA A 1 266 ? -45.786 -32.853 -5.539 1.00 24.44 266 ALA A O 1
ATOM 2145 N N . PRO A 1 267 ? -47.325 -31.274 -5.065 1.00 36.53 267 PRO A N 1
ATOM 2146 C CA . PRO A 1 267 ? -48.116 -30.745 -6.194 1.00 36.53 267 PRO A CA 1
ATOM 2147 C C . PRO A 1 267 ? -48.911 -29.474 -5.757 1.00 36.53 267 PRO A C 1
ATOM 2149 O O . PRO A 1 267 ? -48.453 -28.809 -4.836 1.00 36.53 267 PRO A O 1
ATOM 2152 N N . LEU A 1 268 ? -50.028 -28.986 -6.329 1.00 23.77 268 LEU A N 1
ATOM 2153 C CA . LEU A 1 268 ? -51.005 -29.459 -7.337 1.00 23.77 268 LEU A CA 1
ATOM 2154 C C . LEU A 1 268 ? -51.605 -28.249 -8.115 1.00 23.77 268 LEU A C 1
ATOM 2156 O O . LEU A 1 268 ? -51.181 -27.112 -7.936 1.00 23.77 268 LEU A O 1
ATOM 2160 N N . SER A 1 269 ? -52.603 -28.502 -8.966 1.00 26.83 269 SER A N 1
ATOM 2161 C CA . SER A 1 269 ? -53.385 -27.541 -9.776 1.00 26.83 269 SER A CA 1
ATOM 2162 C C . SER A 1 269 ? -54.906 -27.708 -9.529 1.00 26.83 269 SER A C 1
ATOM 2164 O O . SER A 1 269 ? -55.274 -28.609 -8.772 1.00 26.83 269 SER A O 1
ATOM 2166 N N . PRO A 1 270 ? -55.809 -26.912 -10.153 1.00 35.12 270 PRO A N 1
ATOM 2167 C CA . PRO A 1 270 ? -56.294 -27.243 -11.508 1.00 35.12 270 PRO A CA 1
ATOM 2168 C C . PRO A 1 270 ? -56.584 -26.024 -12.427 1.00 35.12 270 PRO A C 1
ATOM 2170 O O . PRO A 1 270 ? -56.238 -24.890 -12.114 1.00 35.12 270 PRO A O 1
ATOM 2173 N N . VAL A 1 271 ? -57.177 -26.293 -13.599 1.00 24.58 271 VAL A N 1
ATOM 2174 C CA . VAL A 1 271 ? -57.333 -25.397 -14.768 1.00 24.58 271 VAL A CA 1
ATOM 2175 C C . VAL A 1 271 ? -58.811 -25.079 -15.054 1.00 24.58 271 VAL A C 1
ATOM 2177 O O . VAL A 1 271 ? -59.671 -25.927 -14.831 1.00 24.58 271 VAL A O 1
ATOM 2180 N N . SER A 1 272 ? -59.096 -23.920 -15.660 1.00 25.52 272 SER A N 1
ATOM 2181 C CA . SER A 1 272 ? -60.308 -23.677 -16.471 1.00 25.52 272 SER A CA 1
ATOM 2182 C C . SER A 1 272 ? -60.020 -22.686 -17.614 1.00 25.52 272 SER A C 1
ATOM 2184 O O . SER A 1 272 ? -59.021 -21.971 -17.561 1.00 25.52 272 SER A O 1
ATOM 2186 N N . SER A 1 273 ? -60.865 -22.638 -18.653 1.00 27.17 273 SER A N 1
ATOM 2187 C CA . SER A 1 273 ? -60.543 -21.983 -19.936 1.00 27.17 273 SER A CA 1
ATOM 2188 C C . SER A 1 273 ? -61.719 -21.269 -20.622 1.00 27.17 273 SER A C 1
ATOM 2190 O O . SER A 1 273 ? -62.795 -21.849 -20.709 1.00 27.17 273 SER A O 1
ATOM 2192 N N . ASN A 1 274 ? -61.424 -20.113 -21.236 1.00 27.39 274 ASN A N 1
ATOM 2193 C CA . ASN A 1 274 ? -62.129 -19.428 -22.340 1.00 27.39 274 ASN A CA 1
ATOM 2194 C C . ASN A 1 274 ? -63.625 -19.060 -22.199 1.00 27.39 274 ASN A C 1
ATOM 2196 O O . ASN A 1 274 ? -64.477 -19.940 -22.204 1.00 27.39 274 ASN A O 1
ATOM 2200 N N . LEU A 1 275 ? -63.944 -17.763 -22.369 1.00 25.97 275 LEU A N 1
ATOM 2201 C CA . LEU A 1 275 ? -65.006 -17.329 -23.298 1.00 25.97 275 LEU A CA 1
ATOM 2202 C C . LEU A 1 275 ? -64.853 -15.855 -23.763 1.00 25.97 275 LEU A C 1
ATOM 2204 O O . LEU A 1 275 ? -64.418 -15.006 -22.998 1.00 25.97 275 LEU A O 1
ATOM 2208 N N . SER A 1 276 ? -65.206 -15.620 -25.035 1.00 27.08 276 SER A N 1
ATOM 2209 C CA . SER A 1 276 ? -65.656 -14.386 -25.735 1.00 27.08 276 SER A CA 1
ATOM 2210 C C . SER A 1 276 ? -65.334 -12.948 -25.248 1.00 27.08 276 SER A C 1
ATOM 2212 O O . SER A 1 276 ? -65.632 -12.547 -24.129 1.00 27.08 276 SER A O 1
ATOM 2214 N N . SER A 1 277 ? -64.897 -12.141 -26.228 1.00 24.98 277 SER A N 1
ATOM 2215 C CA . SER A 1 277 ? -64.843 -10.661 -26.353 1.00 24.98 277 SER A CA 1
ATOM 2216 C C . SER A 1 277 ? -66.260 -10.000 -26.424 1.00 24.98 277 SER A C 1
ATOM 2218 O O . SER A 1 277 ? -67.218 -10.777 -26.381 1.00 24.98 277 SER A O 1
ATOM 2220 N N . PRO A 1 278 ? -66.478 -8.651 -26.578 1.00 37.25 278 PRO A N 1
ATOM 2221 C CA . PRO A 1 278 ? -65.587 -7.605 -27.147 1.00 37.25 278 PRO A CA 1
ATOM 2222 C C . PRO A 1 278 ? -65.665 -6.153 -26.569 1.00 37.25 278 PRO A C 1
ATOM 2224 O O . PRO A 1 278 ? -66.349 -5.910 -25.583 1.00 37.25 278 PRO A O 1
ATOM 2227 N N . LEU A 1 279 ? -65.015 -5.201 -27.283 1.00 22.50 279 LEU A N 1
ATOM 2228 C CA . LEU A 1 279 ? -65.032 -3.716 -27.141 1.00 22.50 279 LEU A CA 1
ATOM 2229 C C . LEU A 1 279 ? -64.287 -3.154 -25.904 1.00 22.50 279 LEU A C 1
ATOM 2231 O O . LEU A 1 279 ? -64.337 -3.756 -24.840 1.00 22.50 279 LEU A O 1
ATOM 2235 N N . SER A 1 280 ? -63.587 -2.009 -25.937 1.00 25.61 280 SER A N 1
ATOM 2236 C CA . SER A 1 280 ? -63.009 -1.151 -27.005 1.00 25.61 280 SER A CA 1
ATOM 2237 C C . SER A 1 280 ? -61.779 -0.408 -26.386 1.00 25.61 280 SER A C 1
ATOM 2239 O O . SER A 1 280 ? -61.537 -0.573 -25.194 1.00 25.61 280 SER A O 1
ATOM 2241 N N . GLU A 1 281 ? -60.900 0.366 -27.041 1.00 25.33 281 GLU A N 1
ATOM 2242 C CA . GLU A 1 281 ? -60.759 0.874 -28.418 1.00 25.33 281 GLU A CA 1
ATOM 2243 C C . GLU A 1 281 ? -59.292 1.337 -28.661 1.00 25.33 281 GLU A C 1
ATOM 2245 O O . GLU A 1 281 ? -58.590 1.621 -27.697 1.00 25.33 281 GLU A O 1
ATOM 2250 N N . ASN A 1 282 ? -58.877 1.452 -29.933 1.00 28.03 282 ASN A N 1
ATOM 2251 C CA . ASN A 1 282 ? -57.791 2.277 -30.525 1.00 28.03 282 ASN A CA 1
ATOM 2252 C C . ASN A 1 282 ? -56.382 2.339 -29.857 1.00 28.03 282 ASN A C 1
ATOM 2254 O O . ASN A 1 282 ? -56.217 2.762 -28.720 1.00 28.03 282 ASN A O 1
ATOM 2258 N N . ASP A 1 283 ? -55.293 1.879 -30.493 1.00 26.61 283 ASP A N 1
ATOM 2259 C CA . ASP A 1 283 ? -54.569 2.422 -31.679 1.00 26.61 283 ASP A CA 1
ATOM 2260 C C . ASP A 1 283 ? -53.638 3.632 -31.391 1.00 26.61 283 ASP A C 1
ATOM 2262 O O . ASP A 1 283 ? -53.925 4.461 -30.541 1.00 26.61 283 ASP A O 1
ATOM 2266 N N . SER A 1 284 ? -52.495 3.827 -32.072 1.00 26.30 284 SER A N 1
ATOM 2267 C CA . SER A 1 284 ? -51.721 2.908 -32.930 1.00 26.30 284 SER A CA 1
ATOM 2268 C C . SER A 1 284 ? -50.234 3.311 -32.998 1.00 26.30 284 SER A C 1
ATOM 2270 O O . SER A 1 284 ? -49.776 4.224 -32.312 1.00 26.30 284 SER A O 1
ATOM 2272 N N . ARG A 1 285 ? -49.440 2.623 -33.829 1.00 27.33 285 ARG A N 1
ATOM 2273 C CA . ARG A 1 285 ? -47.992 2.868 -33.998 1.00 27.33 285 ARG A CA 1
ATOM 2274 C C . ARG A 1 285 ? -47.664 3.920 -35.084 1.00 27.33 285 ARG A C 1
ATOM 2276 O O . ARG A 1 285 ? -48.311 3.939 -36.124 1.00 27.33 285 ARG A O 1
ATOM 2283 N N . ARG A 1 286 ? -46.438 4.477 -34.964 1.00 26.20 286 ARG A N 1
ATOM 2284 C CA . ARG A 1 286 ? -45.400 4.610 -36.037 1.00 26.20 286 ARG A CA 1
ATOM 2285 C C . ARG A 1 286 ? -45.254 5.969 -36.778 1.00 26.20 286 ARG A C 1
ATOM 2287 O O . ARG A 1 286 ? -46.177 6.758 -36.858 1.00 26.20 286 ARG A O 1
ATOM 2294 N N . VAL A 1 287 ? -44.071 6.121 -37.406 1.00 26.78 287 VAL A N 1
ATOM 2295 C CA . VAL A 1 287 ? -43.702 7.002 -38.557 1.00 26.78 287 VAL A CA 1
ATOM 2296 C C . VAL A 1 287 ? -43.168 8.440 -38.293 1.00 26.78 287 VAL A C 1
ATOM 2298 O O . VAL A 1 287 ? -43.883 9.424 -38.318 1.00 26.78 287 VAL A O 1
ATOM 2301 N N . THR A 1 288 ? -41.831 8.508 -38.158 1.00 24.58 288 THR A N 1
ATOM 2302 C CA . THR A 1 288 ? -40.840 9.398 -38.836 1.00 24.58 288 THR A CA 1
ATOM 2303 C C . THR A 1 288 ? -40.939 10.942 -38.948 1.00 24.58 288 THR A C 1
ATOM 2305 O O . THR A 1 288 ? -41.920 11.488 -39.425 1.00 24.58 288 THR A O 1
ATOM 2308 N N . LEU A 1 289 ? -39.730 11.542 -38.871 1.00 24.38 289 LEU A N 1
ATOM 2309 C CA . LEU A 1 289 ? -39.164 12.630 -39.713 1.00 24.38 289 LEU A CA 1
ATOM 2310 C C . LEU A 1 289 ? -39.441 14.131 -39.414 1.00 24.38 289 LEU A C 1
ATOM 2312 O O . LEU A 1 289 ? -40.550 14.628 -39.497 1.00 24.38 289 LEU A O 1
ATOM 2316 N N . ARG A 1 290 ? -38.307 14.856 -39.330 1.00 22.86 290 ARG A N 1
ATOM 2317 C CA . ARG A 1 290 ? -38.015 16.216 -39.853 1.00 22.86 290 ARG A CA 1
ATOM 2318 C C . ARG A 1 290 ? -38.651 17.487 -39.235 1.00 22.86 290 ARG A C 1
ATOM 2320 O O . ARG A 1 290 ? -39.702 17.956 -39.631 1.00 22.86 290 ARG A O 1
ATOM 2327 N N . SER A 1 291 ? -37.769 18.183 -38.506 1.00 24.22 291 SER A N 1
ATOM 2328 C CA . SER A 1 291 ? -37.277 19.554 -38.785 1.00 24.22 291 SER A CA 1
ATOM 2329 C C . SER A 1 291 ? -38.148 20.812 -38.587 1.00 24.22 291 SER A C 1
ATOM 2331 O O . SER A 1 291 ? -38.951 21.141 -39.449 1.00 24.22 291 SER A O 1
ATOM 2333 N N . ARG A 1 292 ? -37.639 21.649 -37.660 1.00 24.12 292 ARG A N 1
ATOM 2334 C CA . ARG A 1 292 ? -37.485 23.127 -37.719 1.00 24.12 292 ARG A CA 1
ATOM 2335 C C . ARG A 1 292 ? -38.742 24.016 -37.659 1.00 24.12 292 ARG A C 1
ATOM 2337 O O . ARG A 1 292 ? -39.800 23.647 -38.135 1.00 24.12 292 ARG A O 1
ATOM 2344 N N . LEU A 1 293 ? -38.478 25.258 -37.214 1.00 22.56 293 LEU A N 1
ATOM 2345 C CA . LEU A 1 293 ? -39.361 26.438 -37.178 1.00 22.56 293 LEU A CA 1
ATOM 2346 C C . LEU A 1 293 ? -40.495 26.360 -36.134 1.00 22.56 293 LEU A C 1
ATOM 2348 O O . LEU A 1 293 ? -41.036 25.285 -35.916 1.00 22.56 293 LEU A O 1
ATOM 2352 N N . THR A 1 294 ? -40.969 27.445 -35.507 1.00 23.77 294 THR A N 1
ATOM 2353 C CA . THR A 1 294 ? -40.371 28.626 -34.810 1.00 23.77 294 THR A CA 1
ATOM 2354 C C . THR A 1 294 ? -41.546 29.353 -34.106 1.00 23.77 294 THR A C 1
ATOM 2356 O O . THR A 1 294 ? -42.673 28.894 -34.252 1.00 23.77 294 THR A O 1
ATOM 2359 N N . GLU A 1 295 ? -41.312 30.494 -33.428 1.00 23.25 295 GLU A N 1
ATOM 2360 C CA . GLU A 1 295 ? -42.362 31.436 -32.943 1.00 23.25 295 GLU A CA 1
ATOM 2361 C C . GLU A 1 295 ? -43.211 30.952 -31.737 1.00 23.25 295 GLU A C 1
ATOM 2363 O O . GLU A 1 295 ? -43.277 29.757 -31.475 1.00 23.25 295 GLU A O 1
ATOM 2368 N N . ASN A 1 296 ? -43.900 31.786 -30.935 1.00 24.56 296 ASN A N 1
ATOM 2369 C CA . ASN A 1 296 ? -43.778 33.209 -30.514 1.00 24.56 296 ASN A CA 1
ATOM 2370 C C . ASN A 1 296 ? -44.660 33.390 -29.240 1.00 24.56 296 ASN A C 1
ATOM 2372 O O . ASN A 1 296 ? -45.590 32.613 -29.049 1.00 24.56 296 ASN A O 1
ATOM 2376 N N . LEU A 1 297 ? -44.512 34.367 -28.332 1.00 23.59 297 LEU A N 1
ATOM 2377 C CA . LEU A 1 297 ? -43.529 35.455 -28.124 1.00 23.59 297 LEU A CA 1
ATOM 2378 C C . LEU A 1 297 ? -42.934 35.280 -26.685 1.00 23.59 297 LEU A C 1
ATOM 2380 O O . LEU A 1 297 ? -42.593 34.143 -26.385 1.00 23.59 297 LEU A O 1
ATOM 2384 N N . PHE A 1 298 ? -42.703 36.184 -25.711 1.00 24.77 298 PHE A N 1
ATOM 2385 C CA . PHE A 1 298 ? -42.840 37.632 -25.409 1.00 24.77 298 PHE A CA 1
ATOM 2386 C C . PHE A 1 298 ? -41.651 37.985 -24.463 1.00 24.77 298 PHE A C 1
ATOM 2388 O O . PHE A 1 298 ? -41.318 37.181 -23.599 1.00 24.77 298 PHE A O 1
ATOM 2395 N N . SER A 1 299 ? -40.809 39.001 -24.701 1.00 23.28 299 SER A N 1
ATOM 2396 C CA . SER A 1 299 ? -40.941 40.458 -24.434 1.00 23.28 299 SER A CA 1
ATOM 2397 C C . SER A 1 299 ? -41.015 40.881 -22.948 1.00 23.28 299 SER A C 1
ATOM 2399 O O . SER A 1 299 ? -41.820 40.314 -22.222 1.00 23.28 299 SER A O 1
ATOM 2401 N N . SER A 1 300 ? -40.359 41.950 -22.464 1.00 21.34 300 SER A N 1
ATOM 2402 C CA . SER A 1 300 ? -39.161 42.692 -22.929 1.00 21.34 300 SER A CA 1
ATOM 2403 C C . SER A 1 300 ? -38.719 43.720 -21.868 1.00 21.34 300 SER A C 1
ATOM 2405 O O . SER A 1 300 ? -39.579 44.399 -21.317 1.00 21.34 300 SER A O 1
ATOM 2407 N N . SER A 1 301 ? -37.405 43.896 -21.668 1.00 25.27 301 SER A N 1
ATOM 2408 C CA . SER A 1 301 ? -36.731 45.167 -21.298 1.00 25.27 301 SER A CA 1
ATOM 2409 C C . SER A 1 301 ? -35.215 44.895 -21.179 1.00 25.27 301 SER A C 1
ATOM 2411 O O . SER A 1 301 ? -34.829 44.039 -20.388 1.00 25.27 301 SER A O 1
ATOM 2413 N N . ASP A 1 302 ? -34.314 45.403 -22.030 1.00 24.73 302 ASP A N 1
ATOM 2414 C CA . ASP A 1 302 ? -33.865 46.808 -22.181 1.00 24.73 302 ASP A CA 1
ATOM 2415 C C . ASP A 1 302 ? -33.128 47.330 -20.922 1.00 24.73 302 ASP A C 1
ATOM 2417 O O . ASP A 1 302 ? -33.658 47.229 -19.825 1.00 24.73 302 ASP A O 1
ATOM 2421 N N . ILE A 1 303 ? -31.917 47.920 -20.967 1.00 26.12 303 ILE A N 1
ATOM 2422 C CA . ILE A 1 303 ? -31.054 48.414 -22.076 1.00 26.12 303 ILE A CA 1
ATOM 2423 C C . ILE A 1 303 ? -29.581 48.561 -21.534 1.00 26.12 303 ILE A C 1
ATOM 2425 O O . ILE A 1 303 ? -29.406 48.430 -20.330 1.00 26.12 303 ILE A O 1
ATOM 2429 N N . ARG A 1 304 ? -28.436 48.813 -22.220 1.00 24.30 304 ARG A N 1
ATOM 2430 C CA . ARG A 1 304 ? -28.018 49.429 -23.513 1.00 24.30 304 ARG A CA 1
ATOM 2431 C C . ARG A 1 304 ? -26.633 48.884 -23.982 1.00 24.30 304 ARG A C 1
ATOM 2433 O O . ARG A 1 304 ? -25.759 48.671 -23.158 1.00 24.30 304 ARG A O 1
ATOM 2440 N N . LYS A 1 305 ? -26.438 48.791 -25.312 1.00 25.22 305 LYS A N 1
ATOM 2441 C CA . LYS A 1 305 ? -25.240 49.075 -26.179 1.00 25.22 305 LYS A CA 1
ATOM 2442 C C . LYS A 1 305 ? -23.832 49.171 -25.511 1.00 25.22 305 LYS A C 1
ATOM 2444 O O . LYS A 1 305 ? -23.663 49.949 -24.583 1.00 25.22 305 LYS A O 1
ATOM 2449 N N . LYS A 1 306 ? -22.738 48.599 -26.058 1.00 25.30 306 LYS A N 1
ATOM 2450 C CA . LYS A 1 306 ? -22.208 48.752 -27.446 1.00 25.30 306 LYS A CA 1
ATOM 2451 C C . LYS A 1 306 ? -21.298 47.587 -27.923 1.00 25.30 306 LYS A C 1
ATOM 2453 O O . LYS A 1 306 ? -20.627 46.945 -27.128 1.00 25.30 306 LYS A O 1
ATOM 2458 N N . THR A 1 307 ? -21.200 47.434 -29.247 1.00 23.28 307 THR A N 1
ATOM 2459 C CA . THR A 1 307 ? -20.226 46.644 -30.056 1.00 23.28 307 THR A CA 1
ATOM 2460 C C . THR A 1 307 ? -19.236 47.603 -30.779 1.00 23.28 307 THR A C 1
ATOM 2462 O O . THR A 1 307 ? -19.569 48.794 -30.791 1.00 23.28 307 THR A O 1
ATOM 2465 N N . PRO A 1 308 ? -18.099 47.194 -31.424 1.00 29.23 308 PRO A N 1
ATOM 2466 C CA . PRO A 1 308 ? -17.849 45.902 -32.099 1.00 29.23 308 PRO A CA 1
ATOM 2467 C C . PRO A 1 308 ? -16.411 45.296 -32.056 1.00 29.23 308 PRO A C 1
ATOM 2469 O O . PRO A 1 308 ? -15.505 45.818 -31.422 1.00 29.23 308 PRO A O 1
ATOM 2472 N N . LYS A 1 309 ? -16.274 44.162 -32.775 1.00 23.30 309 LYS A N 1
ATOM 2473 C CA . LYS A 1 309 ? -15.114 43.573 -33.503 1.00 23.30 309 LYS A CA 1
ATOM 2474 C C . LYS A 1 309 ? -13.787 44.375 -33.512 1.00 23.30 309 LYS A C 1
ATOM 2476 O O . LYS A 1 309 ? -13.823 45.574 -33.751 1.00 23.30 309 LYS A O 1
ATOM 2481 N N . SER A 1 310 ? -12.595 43.763 -33.457 1.00 24.28 310 SER A N 1
ATOM 2482 C CA . SER A 1 310 ? -12.208 42.332 -33.375 1.00 24.28 310 SER A CA 1
ATOM 2483 C C . SER A 1 310 ? -10.687 42.176 -33.202 1.00 24.28 310 SER A C 1
ATOM 2485 O O . SER A 1 310 ? -9.958 43.005 -33.734 1.00 24.28 310 SER A O 1
ATOM 2487 N N . ASN A 1 311 ? -10.216 41.068 -32.613 1.00 22.84 311 ASN A N 1
ATOM 2488 C CA . ASN A 1 311 ? -9.001 40.351 -33.049 1.00 22.84 311 ASN A CA 1
ATOM 2489 C C . ASN A 1 311 ? -8.918 38.952 -32.407 1.00 22.84 311 ASN A C 1
ATOM 2491 O O . ASN A 1 311 ? -9.640 38.674 -31.451 1.00 22.84 311 ASN A O 1
ATOM 2495 N N . LEU A 1 312 ? -8.083 38.067 -32.964 1.00 31.33 312 LEU A N 1
ATOM 2496 C CA . LEU A 1 312 ? -7.885 36.702 -32.464 1.00 31.33 312 LEU A CA 1
ATOM 2497 C C . LEU A 1 312 ? -6.760 36.646 -31.423 1.00 31.33 312 LEU A C 1
ATOM 2499 O O . LEU A 1 312 ? -5.672 37.144 -31.702 1.00 31.33 312 LEU A O 1
ATOM 2503 N N . ASN A 1 313 ? -7.018 36.001 -30.280 1.00 27.53 313 ASN A N 1
ATOM 2504 C CA . ASN A 1 313 ? -6.170 34.986 -29.628 1.00 27.53 313 ASN A CA 1
ATOM 2505 C C . ASN A 1 313 ? -6.824 34.501 -28.312 1.00 27.53 313 ASN A C 1
ATOM 2507 O O . ASN A 1 313 ? -7.846 35.038 -27.895 1.00 27.53 313 ASN A O 1
ATOM 2511 N N . ASP A 1 314 ? -6.228 33.468 -27.708 1.00 24.66 314 ASP A N 1
ATOM 2512 C CA . ASP A 1 314 ? -6.479 32.903 -26.370 1.00 24.66 314 ASP A CA 1
ATOM 2513 C C . ASP A 1 314 ? -7.875 32.316 -26.066 1.00 24.66 314 ASP A C 1
ATOM 2515 O O . ASP A 1 314 ? -8.862 33.007 -25.831 1.00 24.66 314 ASP A O 1
ATOM 2519 N N . SER A 1 315 ? -7.935 30.979 -25.968 1.00 24.08 315 SER A N 1
ATOM 2520 C CA . SER A 1 315 ? -9.137 30.226 -25.557 1.00 24.08 315 SER A CA 1
ATOM 2521 C C . SER A 1 315 ? -8.843 29.032 -24.627 1.00 24.08 315 SER A C 1
ATOM 2523 O O . SER A 1 315 ? -9.418 27.958 -24.771 1.00 24.08 315 SER A O 1
ATOM 2525 N N . TYR A 1 316 ? -7.979 29.225 -23.621 1.00 27.52 316 TYR A N 1
ATOM 2526 C CA . TYR A 1 316 ? -7.684 28.226 -22.572 1.00 27.52 316 TYR A CA 1
ATOM 2527 C C . TYR A 1 316 ? -7.617 28.846 -21.158 1.00 27.52 316 TYR A C 1
ATOM 2529 O O . TYR A 1 316 ? -6.592 28.799 -20.484 1.00 27.52 316 TYR A O 1
ATOM 2537 N N . SER A 1 317 ? -8.719 29.447 -20.689 1.00 29.31 317 SER A N 1
ATOM 2538 C CA . SER A 1 317 ? -8.782 30.071 -19.346 1.00 29.31 317 SER A CA 1
ATOM 2539 C C . SER A 1 317 ? -10.160 30.026 -18.658 1.00 29.31 317 SER A C 1
ATOM 2541 O O . SER A 1 317 ? -10.248 29.744 -17.459 1.00 29.31 317 SER A O 1
ATOM 2543 N N . ASN A 1 318 ? -11.254 30.248 -19.397 1.00 25.61 318 ASN A N 1
ATOM 2544 C CA . ASN A 1 318 ? -12.575 30.523 -18.803 1.00 25.61 318 ASN A CA 1
ATOM 2545 C C . ASN A 1 318 ? -13.413 29.307 -18.350 1.00 25.61 318 ASN A C 1
ATOM 2547 O O . ASN A 1 318 ? -14.439 29.500 -17.698 1.00 25.61 318 ASN A O 1
ATOM 2551 N N . SER A 1 319 ? -12.983 28.064 -18.593 1.00 26.86 319 SER A N 1
ATOM 2552 C CA . SER A 1 319 ? -13.654 26.870 -18.036 1.00 26.86 319 SER A CA 1
ATOM 2553 C C . SER A 1 319 ? -13.534 26.767 -16.505 1.00 26.86 319 SER A C 1
ATOM 2555 O O . SER A 1 319 ? -14.367 26.142 -15.852 1.00 26.86 319 SER A O 1
ATOM 2557 N N . SER A 1 320 ? -12.527 27.420 -15.918 1.00 30.17 320 SER A N 1
ATOM 2558 C CA . SER A 1 320 ? -12.218 27.375 -14.482 1.00 30.17 320 SER A CA 1
ATOM 2559 C C . SER A 1 320 ? -13.179 28.170 -13.584 1.00 30.17 320 SER A C 1
ATOM 2561 O O . SER A 1 320 ? -13.262 27.899 -12.386 1.00 30.17 320 SER A O 1
ATOM 2563 N N . VAL A 1 321 ? -13.904 29.149 -14.138 1.00 31.89 321 VAL A N 1
ATOM 2564 C CA . VAL A 1 321 ? -14.745 30.080 -13.360 1.00 31.89 321 VAL A CA 1
ATOM 2565 C C . VAL A 1 321 ? -16.191 29.592 -13.259 1.00 31.89 321 VAL A C 1
ATOM 2567 O O . VAL A 1 321 ? -16.788 29.677 -12.190 1.00 31.89 321 VAL A O 1
ATOM 2570 N N . GLN A 1 322 ? -16.749 29.017 -14.329 1.00 27.09 322 GLN A N 1
ATOM 2571 C CA . GLN A 1 322 ? -18.130 28.513 -14.315 1.00 27.09 322 GLN A CA 1
ATOM 2572 C C . GLN A 1 322 ? -18.296 27.264 -13.432 1.00 27.09 322 GLN A C 1
ATOM 2574 O O . GLN A 1 322 ? -19.317 27.133 -12.761 1.00 27.09 322 GLN A O 1
ATOM 2579 N N . LEU A 1 323 ? -17.270 26.407 -13.332 1.00 32.19 323 LEU A N 1
ATOM 2580 C CA . LEU A 1 323 ? -17.282 25.251 -12.423 1.00 32.19 323 LEU A CA 1
ATOM 2581 C C . LEU A 1 323 ? -17.359 25.653 -10.938 1.00 32.19 323 LEU A C 1
ATOM 2583 O O . LEU A 1 323 ? -18.039 24.983 -10.162 1.00 32.19 323 LEU A O 1
ATOM 2587 N N . LYS A 1 324 ? -16.731 26.767 -10.535 1.00 29.52 324 LYS A N 1
ATOM 2588 C CA . LYS A 1 324 ? -16.725 27.216 -9.129 1.00 29.52 324 LYS A CA 1
ATOM 2589 C C . LYS A 1 324 ? -18.107 27.611 -8.606 1.00 29.52 324 LYS A C 1
ATOM 2591 O O . LYS A 1 324 ? -18.365 27.441 -7.421 1.00 29.52 324 LYS A O 1
ATOM 2596 N N . ASN A 1 325 ? -19.007 28.068 -9.478 1.00 28.77 325 ASN A N 1
ATOM 2597 C CA . ASN A 1 325 ? -20.352 28.495 -9.080 1.00 28.77 325 ASN A CA 1
ATOM 2598 C C . ASN A 1 325 ? -21.406 27.371 -9.147 1.00 28.77 325 ASN A C 1
ATOM 2600 O O . ASN A 1 325 ? -22.539 27.590 -8.727 1.00 28.77 325 ASN A O 1
ATOM 2604 N N . MET A 1 326 ? -21.051 26.172 -9.629 1.00 24.88 326 MET A N 1
ATOM 2605 C CA . MET A 1 326 ? -21.923 24.982 -9.597 1.00 24.88 326 MET A CA 1
ATOM 2606 C C . MET A 1 326 ? -21.603 24.013 -8.445 1.00 24.88 326 MET A C 1
ATOM 2608 O O . MET A 1 326 ? -22.383 23.101 -8.186 1.00 24.88 326 MET A O 1
ATOM 2612 N N . ALA A 1 327 ? -20.494 24.215 -7.726 1.00 30.84 327 ALA A N 1
ATOM 2613 C CA . ALA A 1 327 ? -20.022 23.304 -6.677 1.00 30.84 327 ALA A CA 1
ATOM 2614 C C . ALA A 1 327 ? -20.926 23.226 -5.425 1.00 30.84 327 ALA A C 1
ATOM 2616 O O . ALA A 1 327 ? -20.835 22.267 -4.669 1.00 30.84 327 ALA A O 1
ATOM 2617 N N . ASN A 1 328 ? -21.820 24.199 -5.211 1.00 32.00 328 ASN A N 1
ATOM 2618 C CA . ASN A 1 328 ? -22.621 24.321 -3.983 1.00 32.00 328 ASN A CA 1
ATOM 2619 C C . ASN A 1 328 ? -24.004 23.631 -4.042 1.00 32.00 328 ASN A C 1
ATOM 2621 O O . ASN A 1 328 ? -24.866 23.949 -3.225 1.00 32.00 328 ASN A O 1
ATOM 2625 N N . LEU A 1 329 ? -24.261 22.748 -5.017 1.00 31.95 329 LEU A N 1
ATOM 2626 C CA . LEU A 1 329 ? -25.605 22.177 -5.241 1.00 31.95 329 LEU A CA 1
ATOM 2627 C C . LEU A 1 329 ? -25.648 20.684 -5.611 1.00 31.95 329 LEU A C 1
ATOM 2629 O O . LEU A 1 329 ? -26.705 20.177 -5.976 1.00 31.95 329 LEU A O 1
ATOM 2633 N N . TYR A 1 330 ? -24.534 19.968 -5.453 1.00 36.62 330 TYR A N 1
ATOM 2634 C CA . TYR A 1 330 ? -24.516 18.505 -5.424 1.00 36.62 330 TYR A CA 1
ATOM 2635 C C . TYR A 1 330 ? -23.930 18.041 -4.093 1.00 36.62 330 TYR A C 1
ATOM 2637 O O . TYR A 1 330 ? -22.846 18.476 -3.709 1.00 36.62 330 TYR A O 1
ATOM 2645 N N . GLN A 1 331 ? -24.631 17.136 -3.405 1.00 41.72 331 GLN A N 1
ATOM 2646 C CA . GLN A 1 331 ? -23.988 16.313 -2.385 1.00 41.72 331 GLN A CA 1
ATOM 2647 C C . GLN A 1 331 ? -22.936 15.462 -3.099 1.00 41.72 331 GLN A C 1
ATOM 2649 O O . GLN A 1 331 ? -23.262 14.746 -4.047 1.00 41.72 331 GLN A O 1
ATOM 2654 N N . ILE A 1 332 ? -21.677 15.595 -2.687 1.00 47.94 332 ILE A N 1
ATOM 2655 C CA . ILE A 1 332 ? -20.595 14.759 -3.203 1.00 47.94 332 ILE A CA 1
ATOM 2656 C C . ILE A 1 332 ? -20.833 13.353 -2.658 1.00 47.94 332 ILE A C 1
ATOM 2658 O O . ILE A 1 332 ? -20.902 13.154 -1.447 1.00 47.94 332 ILE A O 1
ATOM 2662 N N . ASP A 1 333 ? -21.014 12.399 -3.564 1.00 59.66 333 ASP A N 1
ATOM 2663 C CA . ASP A 1 333 ? -21.227 11.002 -3.215 1.00 59.66 333 ASP A CA 1
ATOM 2664 C C . ASP A 1 333 ? -19.906 10.393 -2.718 1.00 59.66 333 ASP A C 1
ATOM 2666 O O . ASP A 1 333 ? -18.943 10.247 -3.476 1.00 59.66 333 ASP A O 1
ATOM 2670 N N . GLU A 1 334 ? -19.854 10.043 -1.434 1.00 62.06 334 GLU A N 1
ATOM 2671 C CA . GLU A 1 334 ? -18.686 9.424 -0.800 1.00 62.06 334 GLU A CA 1
ATOM 2672 C C . GLU A 1 334 ? -18.286 8.116 -1.496 1.00 62.06 334 GLU A C 1
ATOM 2674 O O . GLU A 1 334 ? -17.096 7.814 -1.616 1.00 62.06 334 GLU A O 1
ATOM 2679 N N . GLU A 1 335 ? -19.253 7.353 -2.019 1.00 67.50 335 GLU A N 1
ATOM 2680 C CA . GLU A 1 335 ? -18.962 6.140 -2.777 1.00 67.50 335 GLU A CA 1
ATOM 2681 C C . GLU A 1 335 ? -18.286 6.471 -4.117 1.00 67.50 335 GLU A C 1
ATOM 2683 O O . GLU A 1 335 ? -17.419 5.717 -4.566 1.00 67.50 335 GLU A O 1
ATOM 2688 N N . HIS A 1 336 ? -18.565 7.628 -4.727 1.00 73.38 336 HIS A N 1
ATOM 2689 C CA . HIS A 1 336 ? -17.845 8.085 -5.917 1.00 73.38 336 HIS A CA 1
ATOM 2690 C C . HIS A 1 336 ? -16.374 8.412 -5.615 1.00 73.38 336 HIS A C 1
ATOM 2692 O O . HIS A 1 336 ? -15.490 7.973 -6.354 1.00 73.38 336 HIS A O 1
ATOM 2698 N N . GLU A 1 337 ? -16.084 9.127 -4.524 1.00 69.31 337 GLU A N 1
ATOM 2699 C CA . GLU A 1 337 ? -14.705 9.504 -4.168 1.00 69.31 337 GLU A CA 1
ATOM 2700 C C . GLU A 1 337 ? -13.864 8.302 -3.713 1.00 69.31 337 GLU A C 1
ATOM 2702 O O . GLU A 1 337 ? -12.702 8.165 -4.108 1.00 69.31 337 GLU A O 1
ATOM 2707 N N . ILE A 1 338 ? -14.464 7.370 -2.963 1.00 70.75 338 ILE A N 1
ATOM 2708 C CA . ILE A 1 338 ? -13.834 6.089 -2.612 1.00 70.75 338 ILE A CA 1
ATOM 2709 C C . ILE A 1 338 ? -13.533 5.277 -3.882 1.00 70.75 338 ILE A C 1
ATOM 2711 O O . ILE A 1 338 ? -12.443 4.714 -4.004 1.00 70.75 338 ILE A O 1
ATOM 2715 N N . ASN A 1 339 ? -14.446 5.249 -4.858 1.00 75.12 339 ASN A N 1
ATOM 2716 C CA . ASN A 1 339 ? -14.221 4.556 -6.128 1.00 75.12 339 ASN A CA 1
ATOM 2717 C C . ASN A 1 339 ? -13.160 5.241 -7.010 1.00 75.12 339 ASN A C 1
ATOM 2719 O O . ASN A 1 339 ? -12.357 4.543 -7.625 1.00 75.12 339 ASN A O 1
ATOM 2723 N N . GLU A 1 340 ? -13.083 6.574 -7.061 1.00 75.31 340 GLU A N 1
ATOM 2724 C CA . GLU A 1 340 ? -11.977 7.280 -7.735 1.00 75.31 340 GLU A CA 1
ATOM 2725 C C . GLU A 1 340 ? -10.622 6.993 -7.061 1.00 75.31 340 GLU A C 1
ATOM 2727 O O . GLU A 1 340 ? -9.633 6.770 -7.760 1.00 75.31 340 GLU A O 1
ATOM 2732 N N . CYS A 1 341 ? -10.576 6.896 -5.726 1.00 73.75 341 CYS A N 1
ATOM 2733 C CA . CYS A 1 341 ? -9.380 6.487 -4.982 1.00 73.75 341 CYS A CA 1
ATOM 2734 C C . CYS A 1 341 ? -8.947 5.047 -5.316 1.00 73.75 341 CYS A C 1
ATOM 2736 O O . CYS A 1 341 ? -7.773 4.795 -5.591 1.00 73.75 341 CYS A O 1
ATOM 2738 N N . LEU A 1 342 ? -9.897 4.107 -5.384 1.00 74.81 342 LEU A N 1
ATOM 2739 C CA . LEU A 1 342 ? -9.640 2.717 -5.784 1.00 74.81 342 LEU A CA 1
ATOM 2740 C C . LEU A 1 342 ? -9.148 2.609 -7.240 1.00 74.81 342 LEU A C 1
ATOM 2742 O O . LEU A 1 342 ? -8.193 1.878 -7.508 1.00 74.81 342 LEU A O 1
ATOM 2746 N N . LYS A 1 343 ? -9.727 3.377 -8.178 1.00 77.06 343 LYS A N 1
ATOM 2747 C CA . LYS A 1 343 ? -9.222 3.477 -9.563 1.00 77.06 343 LYS A CA 1
ATOM 2748 C C . LYS A 1 343 ? -7.805 4.053 -9.609 1.00 77.06 343 LYS A C 1
ATOM 2750 O O . LYS A 1 343 ? -6.977 3.562 -10.373 1.00 77.06 343 LYS A O 1
ATOM 2755 N N . PHE A 1 344 ? -7.517 5.087 -8.815 1.00 79.75 344 PHE A N 1
ATOM 2756 C CA . PHE A 1 344 ? -6.181 5.680 -8.745 1.00 79.75 344 PHE A C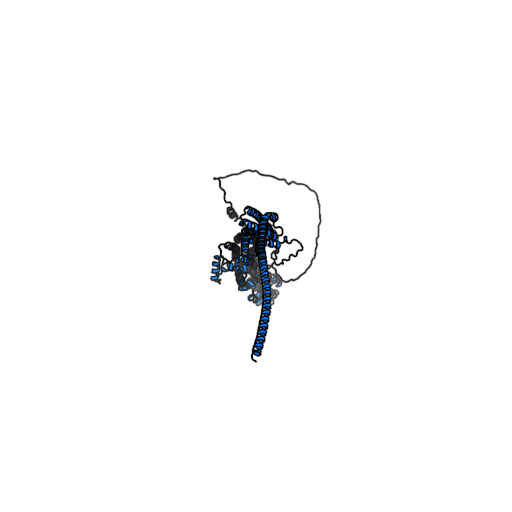A 1
ATOM 2757 C C . PHE A 1 344 ? -5.153 4.691 -8.178 1.00 79.75 344 PHE A C 1
ATOM 2759 O O . PHE A 1 344 ? -4.064 4.571 -8.734 1.00 79.75 344 PHE A O 1
ATOM 2766 N N . ASN A 1 345 ? -5.522 3.911 -7.159 1.00 76.06 345 ASN A N 1
ATOM 2767 C CA . ASN A 1 345 ? -4.706 2.820 -6.625 1.00 76.06 345 ASN A CA 1
ATOM 2768 C C . ASN A 1 345 ? -4.360 1.786 -7.717 1.00 76.06 345 ASN A C 1
ATOM 2770 O O . ASN A 1 345 ? -3.180 1.527 -7.952 1.00 76.06 345 ASN A O 1
ATOM 2774 N N . GLU A 1 346 ? -5.347 1.284 -8.477 1.00 77.50 346 GLU A N 1
ATOM 2775 C CA . GLU A 1 346 ? -5.082 0.383 -9.616 1.00 77.50 346 GLU A CA 1
ATOM 2776 C C . GLU A 1 346 ? -4.118 1.020 -10.634 1.00 77.50 346 GLU A C 1
ATOM 2778 O O . GLU A 1 346 ? -3.165 0.377 -11.077 1.00 77.50 346 GLU A O 1
ATOM 2783 N N . ILE A 1 347 ? -4.325 2.297 -10.976 1.00 81.62 347 ILE A N 1
ATOM 2784 C CA . ILE A 1 347 ? -3.476 3.042 -11.916 1.00 81.62 347 ILE A CA 1
ATOM 2785 C C . ILE A 1 347 ? -2.033 3.166 -11.405 1.00 81.62 347 ILE A C 1
ATOM 2787 O O . ILE A 1 347 ? -1.109 2.928 -12.189 1.00 81.62 347 ILE A O 1
ATOM 2791 N N . VAL A 1 348 ? -1.805 3.502 -10.130 1.00 77.81 348 VAL A N 1
ATOM 2792 C CA . VAL A 1 348 ? -0.446 3.627 -9.578 1.00 77.81 348 VAL A CA 1
ATOM 2793 C C . VAL A 1 348 ? 0.234 2.265 -9.500 1.00 77.81 348 VAL A C 1
ATOM 2795 O O . VAL A 1 348 ? 1.314 2.122 -10.068 1.00 77.81 348 VAL A O 1
ATOM 2798 N N . LEU A 1 349 ? -0.396 1.246 -8.902 1.00 75.94 349 LEU A N 1
ATOM 2799 C CA . LEU A 1 349 ? 0.173 -0.109 -8.798 1.00 75.94 349 LEU A CA 1
ATOM 2800 C C . LEU A 1 349 ? 0.560 -0.664 -10.178 1.00 75.94 349 LEU A C 1
ATOM 2802 O O . LEU A 1 349 ? 1.672 -1.156 -10.386 1.00 75.94 349 LEU A O 1
ATOM 2806 N N . LYS A 1 350 ? -0.327 -0.498 -11.166 1.00 79.06 350 LYS A N 1
ATOM 2807 C CA . LYS A 1 350 ? -0.069 -0.855 -12.562 1.00 79.06 350 LYS A CA 1
ATOM 2808 C C . LYS A 1 350 ? 1.106 -0.076 -13.146 1.00 79.06 350 LYS A C 1
ATOM 2810 O O . LYS A 1 350 ? 1.963 -0.676 -13.791 1.00 79.06 350 LYS A O 1
ATOM 2815 N N . THR A 1 351 ? 1.188 1.228 -12.901 1.00 82.06 351 THR A N 1
ATOM 2816 C CA . THR A 1 351 ? 2.284 2.070 -13.404 1.00 82.06 351 THR A CA 1
ATOM 2817 C C . THR A 1 351 ? 3.632 1.701 -12.789 1.00 82.06 351 THR A C 1
ATOM 2819 O O . THR A 1 351 ? 4.610 1.584 -13.525 1.00 82.06 351 THR A O 1
ATOM 2822 N N . LEU A 1 352 ? 3.681 1.419 -11.484 1.00 75.62 352 LEU A N 1
ATOM 2823 C CA . LEU A 1 352 ? 4.878 0.927 -10.800 1.00 75.62 352 LEU A CA 1
ATOM 2824 C C . LEU A 1 352 ? 5.362 -0.405 -11.401 1.00 75.62 352 LEU A C 1
ATOM 2826 O O . LEU A 1 352 ? 6.547 -0.544 -11.707 1.00 75.62 352 LEU A O 1
ATOM 2830 N N . SER A 1 353 ? 4.449 -1.346 -11.673 1.00 77.00 353 SER A N 1
ATOM 2831 C CA . SER A 1 353 ? 4.802 -2.606 -12.347 1.00 77.00 353 SER A CA 1
ATOM 2832 C C . SER A 1 353 ? 5.307 -2.395 -13.785 1.00 77.00 353 SER A C 1
ATOM 2834 O O . SER A 1 353 ? 6.255 -3.055 -14.210 1.00 77.00 353 SER A O 1
ATOM 2836 N N . MET A 1 354 ? 4.752 -1.427 -14.526 1.00 81.88 354 MET A N 1
ATOM 2837 C CA . MET A 1 354 ? 5.253 -1.071 -15.858 1.00 81.88 354 MET A CA 1
ATOM 2838 C C . MET A 1 354 ? 6.648 -0.435 -15.789 1.00 81.88 354 MET A C 1
ATOM 2840 O O . MET A 1 354 ? 7.495 -0.798 -16.599 1.00 81.88 354 MET A O 1
ATOM 2844 N N . PHE A 1 355 ? 6.941 0.428 -14.804 1.00 81.31 355 PHE A N 1
ATOM 2845 C CA . PHE A 1 355 ? 8.299 0.952 -14.597 1.00 81.31 355 PHE A CA 1
ATOM 2846 C C . PHE A 1 355 ? 9.314 -0.187 -14.388 1.00 81.31 355 PHE A C 1
ATOM 2848 O O . PHE A 1 355 ? 10.365 -0.184 -15.024 1.00 81.31 355 PHE A O 1
ATOM 2855 N N . GLN A 1 356 ? 8.992 -1.206 -13.580 1.00 76.62 356 GLN A N 1
ATOM 2856 C CA . GLN A 1 356 ? 9.865 -2.377 -13.389 1.00 76.62 356 GLN A CA 1
ATOM 2857 C C . GLN A 1 356 ? 10.122 -3.164 -14.688 1.00 76.62 356 GLN A C 1
ATOM 2859 O O . GLN A 1 356 ? 11.218 -3.699 -14.875 1.00 76.62 356 GLN A O 1
ATOM 2864 N N . LEU A 1 357 ? 9.134 -3.246 -15.586 1.00 80.00 357 LEU A N 1
ATOM 2865 C CA . LEU A 1 357 ? 9.280 -3.909 -16.886 1.00 80.00 357 LEU A CA 1
ATOM 2866 C C . LEU A 1 357 ? 10.111 -3.078 -17.874 1.00 80.00 357 LEU A C 1
ATOM 2868 O O . LEU A 1 357 ? 11.008 -3.632 -18.508 1.00 80.00 357 LEU A O 1
ATOM 2872 N N . GLU A 1 358 ? 9.881 -1.764 -17.962 1.00 85.44 358 GLU A N 1
ATOM 2873 C CA . GLU A 1 358 ? 10.692 -0.866 -18.798 1.00 85.44 358 GLU A CA 1
ATOM 2874 C C . GLU A 1 358 ? 12.164 -0.869 -18.374 1.00 85.44 358 GLU A C 1
ATOM 2876 O O . GLU A 1 358 ? 13.042 -0.906 -19.227 1.00 85.44 358 GLU A O 1
ATOM 2881 N N . VAL A 1 359 ? 12.455 -0.904 -17.070 1.00 81.12 359 VAL A N 1
ATOM 2882 C CA . VAL A 1 359 ? 13.834 -0.984 -16.555 1.00 81.12 359 VAL A CA 1
ATOM 2883 C C . VAL A 1 359 ? 14.532 -2.247 -17.055 1.00 81.12 359 VAL A C 1
ATOM 2885 O O . VAL A 1 359 ? 15.611 -2.159 -17.636 1.00 81.12 359 VAL A O 1
ATOM 2888 N N . LYS A 1 360 ? 13.896 -3.417 -16.908 1.00 80.88 360 LYS A N 1
ATOM 2889 C CA . LYS A 1 360 ? 14.438 -4.690 -17.414 1.00 80.88 360 LYS A CA 1
ATOM 2890 C C . LYS A 1 360 ? 14.617 -4.677 -18.937 1.00 80.88 360 LYS A C 1
ATOM 2892 O O . LYS A 1 360 ? 15.598 -5.221 -19.435 1.00 80.88 360 LYS A O 1
ATOM 2897 N N . PHE A 1 361 ? 13.696 -4.048 -19.667 1.00 87.19 361 PHE A N 1
ATOM 2898 C CA . PHE A 1 361 ? 13.767 -3.917 -21.122 1.00 87.19 361 PHE A CA 1
ATOM 2899 C C . PHE A 1 361 ? 14.919 -3.001 -21.568 1.00 87.19 361 PHE A C 1
ATOM 2901 O O . PHE A 1 361 ? 15.762 -3.427 -22.353 1.00 87.19 361 PHE A O 1
ATOM 2908 N N . ILE A 1 362 ? 15.003 -1.774 -21.047 1.00 88.38 362 ILE A N 1
ATOM 2909 C CA . ILE A 1 362 ? 16.003 -0.788 -21.479 1.00 88.38 362 ILE A CA 1
ATOM 2910 C C . ILE A 1 362 ? 17.423 -1.192 -21.059 1.00 88.38 362 ILE A C 1
ATOM 2912 O O . ILE A 1 362 ? 18.331 -1.043 -21.871 1.00 88.38 362 ILE A O 1
ATOM 2916 N N . TYR A 1 363 ? 17.634 -1.766 -19.867 1.00 85.06 363 TYR A N 1
ATOM 2917 C CA . TYR A 1 363 ? 18.965 -2.264 -19.485 1.00 85.06 363 TYR A CA 1
ATOM 2918 C C . TYR A 1 363 ? 19.405 -3.497 -20.305 1.00 85.06 363 TYR A C 1
ATOM 2920 O O . TYR A 1 363 ? 20.591 -3.603 -20.590 1.00 85.06 363 TYR A O 1
ATOM 2928 N N . LYS A 1 364 ? 18.497 -4.384 -20.766 1.00 86.81 364 LYS A N 1
ATOM 2929 C CA . LYS A 1 364 ? 18.862 -5.441 -21.746 1.00 86.81 364 LYS A CA 1
ATOM 2930 C C . LYS A 1 364 ? 19.105 -4.868 -23.153 1.00 86.81 364 LYS A C 1
ATOM 2932 O O . LYS A 1 364 ? 19.879 -5.432 -23.912 1.00 86.81 364 LYS A O 1
ATOM 2937 N N . LEU A 1 365 ? 18.451 -3.764 -23.524 1.00 88.31 365 LEU A N 1
ATOM 2938 C CA . LEU A 1 365 ? 18.613 -3.139 -24.846 1.00 88.31 365 LEU A CA 1
ATOM 2939 C C . LEU A 1 365 ? 19.891 -2.289 -24.958 1.00 88.31 365 LEU A C 1
ATOM 2941 O O . LEU A 1 365 ? 20.449 -2.165 -26.045 1.00 88.31 365 LEU A O 1
ATOM 2945 N N . LEU A 1 366 ? 20.328 -1.688 -23.849 1.00 86.81 366 LEU A N 1
ATOM 2946 C CA . LEU A 1 366 ? 21.448 -0.743 -23.760 1.00 86.81 366 LEU A CA 1
ATOM 2947 C C . LEU A 1 366 ? 22.523 -1.229 -22.771 1.00 86.81 366 LEU A C 1
ATOM 2949 O O . LEU A 1 366 ? 23.137 -0.428 -22.068 1.00 86.81 366 LEU A O 1
ATOM 2953 N N . GLU A 1 367 ? 22.748 -2.546 -22.731 1.00 76.38 367 GLU A N 1
ATOM 2954 C CA . GLU A 1 367 ? 23.655 -3.247 -21.803 1.00 76.38 367 GLU A CA 1
ATOM 2955 C C . GLU A 1 367 ? 25.100 -2.702 -21.822 1.00 76.38 367 GLU A C 1
ATOM 2957 O O . GLU A 1 367 ? 25.824 -2.800 -20.833 1.00 76.38 367 GLU A O 1
ATOM 2962 N N . SER A 1 368 ? 25.511 -2.064 -22.923 1.00 68.56 368 SER A N 1
ATOM 2963 C CA . SER A 1 368 ? 26.828 -1.442 -23.071 1.00 68.56 368 SER A CA 1
ATOM 2964 C C . SER A 1 368 ? 26.981 -0.063 -22.410 1.00 68.56 368 SER A C 1
ATOM 2966 O O . SER A 1 368 ? 28.116 0.364 -22.199 1.00 68.56 368 SER A O 1
ATOM 2968 N N . ASP A 1 369 ? 25.892 0.640 -22.068 1.00 76.06 369 ASP A N 1
ATOM 2969 C CA . ASP A 1 369 ? 25.919 2.046 -21.637 1.00 76.06 369 ASP A CA 1
ATOM 2970 C C . ASP A 1 369 ? 24.848 2.375 -20.569 1.00 76.06 369 ASP A C 1
ATOM 2972 O O . ASP A 1 369 ? 23.907 3.138 -20.816 1.00 76.06 369 ASP A O 1
ATOM 2976 N N . ASN A 1 370 ? 25.021 1.882 -19.335 1.00 75.38 370 ASN A N 1
ATOM 2977 C CA . ASN A 1 370 ? 24.108 2.144 -18.201 1.00 75.38 370 ASN A CA 1
ATOM 2978 C C . ASN A 1 370 ? 23.728 3.634 -18.023 1.00 75.38 370 ASN A C 1
ATOM 2980 O O . ASN A 1 370 ? 22.579 3.958 -17.734 1.00 75.38 370 ASN A O 1
ATOM 2984 N N . PHE A 1 371 ? 24.661 4.568 -18.252 1.00 77.56 371 PHE A N 1
ATOM 2985 C CA . PHE A 1 371 ? 24.378 6.009 -18.171 1.00 77.56 371 PHE A CA 1
ATOM 2986 C C . PHE A 1 371 ? 23.374 6.490 -19.237 1.00 77.56 371 PHE A C 1
ATOM 2988 O O . PHE A 1 371 ? 22.560 7.378 -18.974 1.00 77.56 371 PHE A O 1
ATOM 2995 N N . ILE A 1 372 ? 23.409 5.910 -20.441 1.00 82.38 372 ILE A N 1
ATOM 2996 C CA . ILE A 1 372 ? 22.434 6.199 -21.500 1.00 82.38 372 ILE A CA 1
ATOM 2997 C C . ILE A 1 372 ? 21.104 5.512 -21.170 1.00 82.38 372 ILE A C 1
ATOM 2999 O O . ILE A 1 372 ? 20.060 6.153 -21.293 1.00 82.38 372 ILE A O 1
ATOM 3003 N N . ALA A 1 373 ? 21.136 4.273 -20.663 1.00 82.88 373 ALA A N 1
ATOM 3004 C CA . ALA A 1 373 ? 19.952 3.548 -20.198 1.00 82.88 373 ALA A CA 1
ATOM 3005 C C . ALA A 1 373 ? 19.142 4.358 -19.168 1.00 82.88 373 ALA A C 1
ATOM 3007 O O . ALA A 1 373 ? 17.947 4.582 -19.374 1.00 82.88 373 ALA A O 1
ATOM 3008 N N . THR A 1 374 ? 19.792 4.907 -18.133 1.00 77.06 374 THR A N 1
ATOM 3009 C CA . THR A 1 374 ? 19.144 5.802 -17.157 1.00 77.06 374 THR A CA 1
ATOM 3010 C C . THR A 1 374 ? 18.501 7.024 -17.817 1.00 77.06 374 THR A C 1
ATOM 3012 O O . THR A 1 374 ? 17.355 7.344 -17.512 1.00 77.06 374 THR A O 1
ATOM 3015 N N . ARG A 1 375 ? 19.189 7.710 -18.741 1.00 79.81 375 ARG A N 1
ATOM 3016 C CA . ARG A 1 375 ? 18.651 8.923 -19.396 1.00 79.81 375 ARG A CA 1
ATOM 3017 C C . ARG A 1 375 ? 17.508 8.633 -20.373 1.00 79.81 375 ARG A C 1
ATOM 3019 O O . ARG A 1 375 ? 16.655 9.494 -20.593 1.00 79.81 375 ARG A O 1
ATOM 3026 N N . VAL A 1 376 ? 17.474 7.436 -20.956 1.00 86.25 376 VAL A N 1
ATOM 3027 C CA . VAL A 1 376 ? 16.338 6.945 -21.746 1.00 86.25 376 VAL A CA 1
ATOM 3028 C C . VAL A 1 376 ? 15.148 6.661 -20.823 1.00 86.25 376 VAL A C 1
ATOM 3030 O O . VAL A 1 376 ? 14.058 7.167 -21.083 1.00 86.25 376 VAL A O 1
ATOM 3033 N N . LEU A 1 377 ? 15.359 5.958 -19.705 1.00 85.12 377 LEU A N 1
ATOM 3034 C CA . LEU A 1 377 ? 14.325 5.679 -18.697 1.00 85.12 377 LEU A CA 1
ATOM 3035 C C . LEU A 1 377 ? 13.745 6.961 -18.072 1.00 85.12 377 LEU A C 1
ATOM 3037 O O . LEU A 1 377 ? 12.526 7.105 -18.012 1.00 85.12 377 LEU A O 1
ATOM 3041 N N . GLU A 1 378 ? 14.587 7.932 -17.703 1.00 79.50 378 GLU A N 1
ATOM 3042 C CA . GLU A 1 378 ? 14.183 9.257 -17.200 1.00 79.50 378 GLU A CA 1
ATOM 3043 C C . GLU A 1 378 ? 13.149 9.919 -18.126 1.00 79.50 378 GLU A C 1
ATOM 3045 O O . GLU A 1 378 ? 12.098 10.373 -17.672 1.00 79.50 378 GLU A O 1
ATOM 3050 N N . ARG A 1 379 ? 13.422 9.930 -19.438 1.00 85.88 379 ARG A N 1
ATOM 3051 C CA . ARG A 1 379 ? 12.556 10.555 -20.450 1.00 85.88 379 ARG A CA 1
ATOM 3052 C C . ARG A 1 379 ? 11.334 9.709 -20.821 1.00 85.88 379 ARG A C 1
ATOM 3054 O O . ARG A 1 379 ? 10.363 10.271 -21.321 1.00 85.88 379 ARG A O 1
ATOM 3061 N N . ILE A 1 380 ? 11.354 8.396 -20.576 1.00 88.31 380 ILE A N 1
ATOM 3062 C CA . ILE A 1 380 ? 10.165 7.534 -20.685 1.00 88.31 380 ILE A CA 1
ATOM 3063 C C . ILE A 1 380 ? 9.215 7.794 -19.505 1.00 88.31 380 ILE A C 1
ATOM 3065 O O . ILE A 1 380 ? 7.999 7.840 -19.696 1.00 88.31 380 ILE A O 1
ATOM 3069 N N . PHE A 1 381 ? 9.758 7.991 -18.299 1.00 86.69 381 PHE A N 1
ATOM 3070 C CA . PHE A 1 381 ? 8.975 8.105 -17.066 1.00 86.69 381 PHE A CA 1
ATOM 3071 C C . PHE A 1 381 ? 8.462 9.521 -16.778 1.00 86.69 381 PHE A C 1
ATOM 3073 O O . PHE A 1 381 ? 7.349 9.640 -16.276 1.00 86.69 381 PHE A O 1
ATOM 3080 N N . ASP A 1 382 ? 9.191 10.587 -17.131 1.00 84.69 382 ASP A N 1
ATOM 3081 C CA . ASP A 1 382 ? 8.776 11.990 -16.917 1.00 84.69 382 ASP A CA 1
ATOM 3082 C C . ASP A 1 382 ? 7.297 12.292 -17.278 1.00 84.69 382 ASP A C 1
ATOM 3084 O O . ASP A 1 382 ? 6.560 12.740 -16.393 1.00 84.69 382 ASP A O 1
ATOM 3088 N N . PRO A 1 383 ? 6.787 12.001 -18.497 1.00 88.62 383 PRO A N 1
ATOM 3089 C CA . PRO A 1 383 ? 5.398 12.319 -18.843 1.00 88.62 383 PRO A CA 1
ATOM 3090 C C . PRO A 1 383 ? 4.372 11.463 -18.081 1.00 88.62 383 PRO A C 1
ATOM 3092 O O . PRO A 1 383 ? 3.241 11.900 -17.864 1.00 88.62 383 PRO A O 1
ATOM 3095 N N . VAL A 1 384 ? 4.760 10.261 -17.647 1.00 87.50 384 VAL A N 1
ATOM 3096 C CA . VAL A 1 384 ? 3.925 9.366 -16.833 1.00 87.50 384 VAL A CA 1
ATOM 3097 C C . VAL A 1 384 ? 3.856 9.864 -15.386 1.00 87.50 384 VAL A C 1
ATOM 3099 O O . VAL A 1 384 ? 2.772 9.946 -14.812 1.00 87.50 384 VAL A O 1
ATOM 3102 N N . LEU A 1 385 ? 4.993 10.265 -14.814 1.00 85.19 385 LEU A N 1
ATOM 3103 C CA . LEU A 1 385 ? 5.091 10.830 -13.466 1.00 85.19 385 LEU A CA 1
ATOM 3104 C C . LEU A 1 385 ? 4.340 12.164 -13.362 1.00 85.19 385 LEU A C 1
ATOM 3106 O O . LEU A 1 385 ? 3.627 12.380 -12.388 1.00 85.19 385 LEU A O 1
ATOM 3110 N N . ARG A 1 386 ? 4.403 13.020 -14.391 1.00 86.50 386 ARG A N 1
ATOM 3111 C CA . ARG A 1 386 ? 3.597 14.254 -14.469 1.00 86.50 386 ARG A CA 1
ATOM 3112 C C . ARG A 1 386 ? 2.095 13.979 -14.436 1.00 86.50 386 ARG A C 1
ATOM 3114 O O . ARG A 1 386 ? 1.369 14.683 -13.741 1.00 86.50 386 ARG A O 1
ATOM 3121 N N . LEU A 1 387 ? 1.629 12.954 -15.155 1.00 86.31 387 LEU A N 1
ATOM 3122 C CA . LEU A 1 387 ? 0.220 12.552 -15.137 1.00 86.31 387 LEU A CA 1
ATOM 3123 C C . LEU A 1 387 ? -0.201 12.041 -13.749 1.00 86.31 387 LEU A C 1
ATOM 3125 O O . LEU A 1 387 ? -1.247 12.444 -13.246 1.00 86.31 387 LEU A O 1
ATOM 3129 N N . LEU A 1 388 ? 0.623 11.200 -13.113 1.00 84.19 388 LEU A N 1
ATOM 3130 C CA . LEU A 1 388 ? 0.360 10.720 -11.754 1.00 84.19 388 LEU A CA 1
ATOM 3131 C C . LEU A 1 388 ? 0.371 11.852 -10.717 1.00 84.19 388 LEU A C 1
ATOM 3133 O O . LEU A 1 388 ? -0.473 11.841 -9.827 1.00 84.19 388 LEU A O 1
ATOM 3137 N N . HIS A 1 389 ? 1.263 12.840 -10.838 1.00 83.12 389 HIS A N 1
ATOM 3138 C CA . HIS A 1 389 ? 1.319 13.990 -9.930 1.00 83.12 389 HIS A CA 1
ATOM 3139 C C . HIS A 1 389 ? 0.004 14.774 -9.923 1.00 83.12 389 HIS A C 1
ATOM 3141 O O . HIS A 1 389 ? -0.593 14.953 -8.867 1.00 83.12 389 HIS A O 1
ATOM 3147 N N . VAL A 1 390 ? -0.501 15.150 -11.102 1.00 83.81 390 VAL A N 1
ATOM 3148 C CA . VAL A 1 390 ? -1.751 15.921 -11.236 1.00 83.81 390 VAL A CA 1
ATOM 3149 C C . VAL A 1 390 ? -2.967 15.145 -10.706 1.00 83.81 390 VAL A C 1
ATOM 3151 O O . VAL A 1 390 ? -3.841 15.722 -10.060 1.00 83.81 390 VAL A O 1
ATOM 3154 N N . GLU A 1 391 ? -3.027 13.828 -10.923 1.00 78.56 391 GLU A N 1
ATOM 3155 C CA . GLU A 1 391 ? -4.078 12.982 -10.333 1.00 78.56 391 GLU A CA 1
ATOM 3156 C C . GLU A 1 391 ? -3.917 12.830 -8.808 1.00 78.56 391 GLU A C 1
ATOM 3158 O O . GLU A 1 391 ? -4.918 12.761 -8.096 1.00 78.56 391 GLU A O 1
ATOM 3163 N N . THR A 1 392 ? -2.684 12.843 -8.289 1.00 78.31 392 THR A N 1
ATOM 3164 C CA . THR A 1 392 ? -2.403 12.811 -6.843 1.00 78.31 392 THR A CA 1
ATOM 3165 C C . THR A 1 392 ? -2.818 14.112 -6.163 1.00 78.31 392 THR A C 1
ATOM 3167 O O . THR A 1 392 ? -3.422 14.076 -5.096 1.00 78.31 392 THR A O 1
ATOM 3170 N N . GLU A 1 393 ? -2.543 15.265 -6.778 1.00 77.81 393 GLU A N 1
ATOM 3171 C CA . GLU A 1 393 ? -3.004 16.568 -6.289 1.00 77.81 393 GLU A CA 1
ATOM 3172 C C . GLU A 1 393 ? -4.536 16.629 -6.251 1.00 77.81 393 GLU A C 1
ATOM 3174 O O . GLU A 1 393 ? -5.099 17.019 -5.228 1.00 77.81 393 GLU A O 1
ATOM 3179 N N . ARG A 1 394 ? -5.209 16.147 -7.311 1.00 78.50 394 ARG A N 1
ATOM 3180 C CA . ARG A 1 394 ? -6.675 15.999 -7.352 1.00 78.50 394 ARG A CA 1
ATOM 3181 C C . ARG A 1 394 ? -7.190 15.092 -6.232 1.00 78.50 394 ARG A C 1
ATOM 3183 O O . ARG A 1 394 ? -8.168 15.429 -5.575 1.00 78.50 394 ARG A O 1
ATOM 3190 N N . LEU A 1 395 ? -6.549 13.952 -5.986 1.00 72.19 395 LEU A N 1
ATOM 3191 C CA . LEU A 1 395 ? -6.969 13.046 -4.916 1.00 72.19 395 LEU A CA 1
ATOM 3192 C C . LEU A 1 395 ? -6.745 13.663 -3.526 1.00 72.19 395 LEU A C 1
ATOM 3194 O O . LEU A 1 395 ? -7.607 13.548 -2.657 1.00 72.19 395 LEU A O 1
ATOM 3198 N N . SER A 1 396 ? -5.621 14.359 -3.334 1.00 70.44 396 SER A N 1
ATOM 3199 C CA . SER A 1 396 ? -5.262 15.014 -2.075 1.00 70.44 396 SER A CA 1
ATOM 3200 C C . SER A 1 396 ? -6.163 16.208 -1.745 1.00 70.44 396 SER A C 1
ATOM 3202 O O . SER A 1 396 ? -6.397 16.458 -0.565 1.00 70.44 396 SER A O 1
ATOM 3204 N N . SER A 1 397 ? -6.702 16.934 -2.735 1.00 71.12 397 SER A N 1
ATOM 3205 C CA . SER A 1 397 ? -7.715 17.969 -2.476 1.00 71.12 397 SER A CA 1
ATOM 3206 C C . SER A 1 397 ? -9.046 17.386 -1.997 1.00 71.12 397 SER A C 1
ATOM 3208 O O . SER A 1 397 ? -9.719 17.996 -1.168 1.00 71.12 397 SER A O 1
ATOM 3210 N N . ASN A 1 398 ? -9.406 16.191 -2.470 1.00 67.31 398 ASN A N 1
ATOM 3211 C CA . ASN A 1 398 ? -10.701 15.569 -2.192 1.00 67.31 398 ASN A CA 1
ATOM 3212 C C . ASN A 1 398 ? -10.796 14.942 -0.787 1.00 67.31 398 ASN A C 1
ATOM 3214 O O . ASN A 1 398 ? -11.896 14.790 -0.267 1.00 67.31 398 ASN A O 1
ATOM 3218 N N . VAL A 1 399 ? -9.666 14.702 -0.106 1.00 64.88 399 VAL A N 1
ATOM 3219 C CA . VAL A 1 399 ? -9.601 14.260 1.310 1.00 64.88 399 VAL A CA 1
ATOM 3220 C C . VAL A 1 399 ? -10.508 15.094 2.228 1.00 64.88 399 VAL A C 1
ATOM 3222 O O . VAL A 1 399 ? -11.060 14.579 3.193 1.00 64.88 399 VAL A O 1
ATOM 3225 N N . LYS A 1 400 ? -10.674 16.386 1.915 1.00 61.84 400 LYS A N 1
ATOM 3226 C CA . LYS A 1 400 ? -11.421 17.372 2.715 1.00 61.84 400 LYS A CA 1
ATOM 3227 C C . LYS A 1 400 ? -12.932 17.360 2.463 1.00 61.84 400 LYS A C 1
ATOM 3229 O O . LYS A 1 400 ? -13.655 18.069 3.162 1.00 61.84 400 LYS A O 1
ATOM 3234 N N . HIS A 1 401 ? -13.387 16.593 1.474 1.00 57.34 401 HIS A N 1
ATOM 3235 C CA . HIS A 1 401 ? -14.784 16.492 1.050 1.00 57.34 401 HIS A CA 1
ATOM 3236 C C . HIS A 1 401 ? -15.433 15.153 1.430 1.00 57.34 401 HIS A C 1
ATOM 3238 O O . HIS A 1 401 ? -16.630 15.133 1.714 1.00 57.34 401 HIS A O 1
ATOM 3244 N N . ILE A 1 402 ? -14.641 14.083 1.551 1.00 61.16 402 ILE A N 1
ATOM 3245 C CA . ILE A 1 402 ? -15.068 12.800 2.127 1.00 61.16 402 ILE A CA 1
ATOM 3246 C C . ILE A 1 402 ? -15.574 13.036 3.559 1.00 61.16 402 ILE A C 1
ATOM 3248 O O . ILE A 1 402 ? -14.847 13.562 4.407 1.00 61.16 402 ILE A O 1
ATOM 3252 N N . GLN A 1 403 ? -16.823 12.657 3.849 1.00 53.41 403 GLN A N 1
ATOM 3253 C CA . GLN A 1 403 ? -17.393 12.876 5.180 1.00 53.41 403 GLN A CA 1
ATOM 3254 C C . GLN A 1 403 ? -16.693 12.015 6.239 1.00 53.41 403 GLN A C 1
ATOM 3256 O O . GLN A 1 403 ? -16.237 10.898 5.993 1.00 53.41 403 GLN A O 1
ATOM 3261 N N . LYS A 1 404 ? -16.600 12.550 7.459 1.00 58.28 404 LYS A N 1
ATOM 3262 C CA . LYS A 1 404 ? -15.673 12.073 8.500 1.00 58.28 404 LYS A CA 1
ATOM 3263 C C . LYS A 1 404 ? -16.191 10.856 9.287 1.00 58.28 404 LYS A C 1
ATOM 3265 O O . LYS A 1 404 ? -16.057 10.797 10.505 1.00 58.28 404 LYS A O 1
ATOM 3270 N N . LYS A 1 405 ? -16.769 9.873 8.586 1.00 53.12 405 LYS A N 1
ATOM 3271 C CA . LYS A 1 405 ? -17.276 8.599 9.132 1.00 53.12 405 LYS A CA 1
ATOM 3272 C C . LYS A 1 405 ? -16.552 7.389 8.546 1.00 53.12 405 LYS A C 1
ATOM 3274 O O . LYS A 1 405 ? -17.107 6.587 7.805 1.00 53.12 405 LYS A O 1
ATOM 3279 N N . THR A 1 406 ? -15.269 7.306 8.896 1.00 58.12 406 THR A N 1
ATOM 3280 C CA . THR A 1 406 ? -14.484 6.064 9.060 1.00 58.12 406 THR A CA 1
ATOM 3281 C C . THR A 1 406 ? -14.540 4.985 7.960 1.00 58.12 406 THR A C 1
ATOM 3283 O O . THR A 1 406 ? -14.207 3.825 8.225 1.00 58.12 406 THR A O 1
ATOM 3286 N N . THR A 1 407 ? -14.845 5.333 6.706 1.00 64.62 407 THR A N 1
ATOM 3287 C CA . THR A 1 407 ? -14.816 4.422 5.549 1.00 64.62 407 THR A CA 1
ATOM 3288 C C . THR A 1 407 ? -13.385 3.966 5.230 1.00 64.62 407 THR A C 1
ATOM 3290 O O . THR A 1 407 ? -12.717 4.437 4.308 1.00 64.62 407 THR A O 1
ATOM 3293 N N . SER A 1 408 ? -12.911 2.979 5.997 1.00 74.81 408 SER A N 1
ATOM 3294 C CA . SER A 1 408 ? -11.530 2.478 6.011 1.00 74.81 408 SER A CA 1
ATOM 3295 C C . SER A 1 408 ? -10.973 2.130 4.628 1.00 74.81 408 SER A C 1
ATOM 3297 O O . SER A 1 408 ? -9.775 2.283 4.406 1.00 74.81 408 SER A O 1
ATOM 3299 N N . LYS A 1 409 ? -11.843 1.763 3.675 1.00 79.50 409 LYS A N 1
ATOM 3300 C CA . LYS A 1 409 ? -11.555 1.606 2.239 1.00 79.50 409 LYS A CA 1
ATOM 3301 C C . LYS A 1 409 ? -10.662 2.720 1.664 1.00 79.50 409 LYS A C 1
ATOM 3303 O O . LYS A 1 409 ? -9.742 2.411 0.906 1.00 79.50 409 LYS A O 1
ATOM 3308 N N . TYR A 1 410 ? -10.907 3.990 2.005 1.00 80.62 410 TYR A N 1
ATOM 3309 C CA . TYR A 1 410 ? -10.145 5.120 1.460 1.00 80.62 410 TYR A CA 1
ATOM 3310 C C . TYR A 1 410 ? -8.698 5.126 1.969 1.00 80.62 410 TYR A C 1
ATOM 3312 O O . TYR A 1 410 ? -7.756 5.027 1.183 1.00 80.62 410 TYR A O 1
ATOM 3320 N N . ILE A 1 411 ? -8.514 5.151 3.292 1.00 84.88 411 ILE A N 1
ATOM 3321 C CA . ILE A 1 411 ? -7.187 5.161 3.924 1.00 84.88 411 ILE A CA 1
ATOM 3322 C C . ILE A 1 411 ? -6.399 3.869 3.643 1.00 84.88 411 ILE A C 1
ATOM 3324 O O . ILE A 1 411 ? -5.202 3.939 3.383 1.00 84.88 411 ILE A O 1
ATOM 3328 N N . VAL A 1 412 ? -7.057 2.706 3.579 1.00 86.62 412 VAL A N 1
ATOM 3329 C CA . VAL A 1 412 ? -6.449 1.433 3.143 1.00 86.62 412 VAL A CA 1
ATOM 3330 C C . VAL A 1 412 ? -5.937 1.521 1.704 1.00 86.62 412 VAL A C 1
ATOM 3332 O O . VAL A 1 412 ? -4.859 1.005 1.408 1.00 86.62 412 VAL A O 1
ATOM 3335 N N . SER A 1 413 ? -6.656 2.206 0.810 1.00 84.50 413 SER A N 1
ATOM 3336 C CA . SER A 1 413 ? -6.208 2.410 -0.573 1.00 84.50 413 SER A CA 1
ATOM 3337 C C . SER A 1 413 ? -4.961 3.293 -0.634 1.00 84.50 413 SER A C 1
ATOM 3339 O O . SER A 1 413 ? -3.984 2.911 -1.273 1.00 84.50 413 SER A O 1
ATOM 3341 N N . LEU A 1 414 ? -4.935 4.416 0.094 1.00 85.06 414 LEU A N 1
ATOM 3342 C CA . LEU A 1 414 ? -3.752 5.284 0.162 1.00 85.06 414 LEU A CA 1
ATOM 3343 C C . LEU A 1 414 ? -2.541 4.571 0.791 1.00 85.06 414 LEU A C 1
ATOM 3345 O O . LEU A 1 414 ? -1.438 4.631 0.248 1.00 85.06 414 LEU A O 1
ATOM 3349 N N . LEU A 1 415 ? -2.740 3.840 1.894 1.00 85.88 415 LEU A N 1
ATOM 3350 C CA . LEU A 1 415 ? -1.690 3.048 2.547 1.00 85.88 415 LEU A CA 1
ATOM 3351 C C . LEU A 1 415 ? -1.176 1.906 1.653 1.00 85.88 415 LEU A C 1
ATOM 3353 O O . LEU A 1 415 ? 0.013 1.592 1.701 1.00 85.88 415 LEU A O 1
ATOM 3357 N N . SER A 1 416 ? -2.026 1.330 0.796 1.00 84.38 416 SER A N 1
ATOM 3358 C CA . SER A 1 416 ? -1.616 0.346 -0.219 1.00 84.38 416 SER A CA 1
ATOM 3359 C C . SER A 1 416 ? -0.705 0.965 -1.281 1.00 84.38 416 SER A C 1
ATOM 3361 O O . SER A 1 416 ? 0.329 0.380 -1.605 1.00 84.38 416 SER A O 1
ATOM 3363 N N . ILE A 1 417 ? -1.032 2.169 -1.768 1.00 80.75 417 ILE A N 1
ATOM 3364 C CA . ILE A 1 417 ? -0.180 2.905 -2.716 1.00 80.75 417 ILE A CA 1
ATOM 3365 C C . ILE A 1 417 ? 1.175 3.221 -2.076 1.00 80.75 417 ILE A C 1
ATOM 3367 O O . ILE A 1 417 ? 2.212 2.916 -2.662 1.00 80.75 417 ILE A O 1
ATOM 3371 N N . LEU A 1 418 ? 1.180 3.773 -0.856 1.00 79.19 418 LEU A N 1
ATOM 3372 C CA . LEU A 1 418 ? 2.414 4.057 -0.114 1.00 79.19 418 LEU A CA 1
ATOM 3373 C C . LEU A 1 418 ? 3.240 2.779 0.112 1.00 79.19 418 LEU A C 1
ATOM 3375 O O . LEU A 1 418 ? 4.458 2.812 -0.046 1.00 79.19 418 LEU A O 1
ATOM 3379 N N . SER A 1 419 ? 2.595 1.646 0.416 1.00 81.06 419 SER A N 1
ATOM 3380 C CA . SER A 1 419 ? 3.259 0.345 0.574 1.00 81.06 419 SER A CA 1
ATOM 3381 C C . SER A 1 419 ? 3.997 -0.093 -0.682 1.00 81.06 419 SER A C 1
ATOM 3383 O O . SER A 1 419 ? 5.175 -0.447 -0.602 1.00 81.06 419 SER A O 1
ATOM 3385 N N . GLU A 1 420 ? 3.358 -0.028 -1.847 1.00 76.25 420 GLU A N 1
ATOM 3386 C CA . GLU A 1 420 ? 4.029 -0.418 -3.085 1.00 76.25 420 GLU A CA 1
ATOM 3387 C C . GLU A 1 420 ? 5.087 0.607 -3.505 1.00 76.25 420 GLU A C 1
ATOM 3389 O O . GLU A 1 420 ? 6.196 0.213 -3.854 1.00 76.25 420 GLU A O 1
ATOM 3394 N N . MET A 1 421 ? 4.822 1.912 -3.354 1.00 74.38 421 MET A N 1
ATOM 3395 C CA . MET A 1 421 ? 5.810 2.965 -3.627 1.00 74.38 421 MET A CA 1
ATOM 3396 C C . MET A 1 421 ? 7.076 2.848 -2.765 1.00 74.38 421 MET A C 1
ATOM 3398 O O . MET A 1 421 ? 8.152 3.234 -3.232 1.00 74.38 421 MET A O 1
ATOM 3402 N N . VAL A 1 422 ? 6.979 2.318 -1.537 1.00 72.56 422 VAL A N 1
ATOM 3403 C CA . VAL A 1 422 ? 8.149 1.961 -0.717 1.00 72.56 422 VAL A CA 1
ATOM 3404 C C . VAL A 1 422 ? 8.862 0.736 -1.292 1.00 72.56 422 VAL A C 1
ATOM 3406 O O . VAL A 1 422 ? 10.065 0.818 -1.518 1.00 72.56 422 VAL A O 1
ATOM 3409 N N . LYS A 1 423 ? 8.158 -0.365 -1.593 1.00 71.94 423 LYS A N 1
ATOM 3410 C CA . LYS A 1 423 ? 8.768 -1.596 -2.146 1.00 71.94 423 LYS A CA 1
ATOM 3411 C C . LYS A 1 423 ? 9.466 -1.372 -3.490 1.00 71.94 423 LYS A C 1
ATOM 3413 O O . LYS A 1 423 ? 10.503 -1.974 -3.759 1.00 71.94 423 LYS A O 1
ATOM 3418 N N . THR A 1 424 ? 8.923 -0.507 -4.346 1.00 66.62 424 THR A N 1
ATOM 3419 C CA . THR A 1 424 ? 9.516 -0.209 -5.658 1.00 66.62 424 THR A CA 1
ATOM 3420 C C . THR A 1 424 ? 10.617 0.843 -5.595 1.00 66.62 424 THR A C 1
ATOM 3422 O O . THR A 1 424 ? 11.427 0.918 -6.521 1.00 66.62 424 THR A O 1
ATOM 3425 N N . LYS A 1 425 ? 10.709 1.628 -4.510 1.00 67.25 425 LYS A N 1
ATOM 3426 C CA . LYS A 1 425 ? 11.708 2.697 -4.362 1.00 67.25 425 LYS A CA 1
ATOM 3427 C C . LYS A 1 425 ? 13.159 2.215 -4.512 1.00 67.25 425 LYS A C 1
ATOM 3429 O O . LYS A 1 425 ? 13.874 2.894 -5.242 1.00 67.25 425 LYS A O 1
ATOM 3434 N N . PRO A 1 426 ? 13.645 1.118 -3.891 1.00 62.00 426 PRO A N 1
ATOM 3435 C CA . PRO A 1 426 ? 15.048 0.712 -4.029 1.00 62.00 426 PRO A CA 1
ATOM 3436 C C . PRO A 1 426 ? 15.448 0.443 -5.485 1.00 62.00 426 PRO A C 1
ATOM 3438 O O . PRO A 1 426 ? 16.536 0.821 -5.914 1.00 62.00 426 PRO A O 1
ATOM 3441 N N . GLN A 1 427 ? 14.541 -0.146 -6.269 1.00 61.19 427 GLN A N 1
ATOM 3442 C CA . GLN A 1 427 ? 14.741 -0.388 -7.698 1.00 61.19 427 GLN A CA 1
ATOM 3443 C C . GLN A 1 427 ? 14.663 0.918 -8.495 1.00 61.19 427 GLN A C 1
ATOM 3445 O O . GLN A 1 427 ? 15.585 1.216 -9.249 1.00 61.19 427 GLN A O 1
ATOM 3450 N N . PHE A 1 428 ? 13.609 1.716 -8.275 1.00 62.72 428 PHE A N 1
ATOM 3451 C CA . PHE A 1 428 ? 13.409 3.021 -8.911 1.00 62.72 428 PHE A CA 1
ATOM 3452 C C . PHE A 1 428 ? 14.627 3.932 -8.696 1.00 62.72 428 PHE A C 1
ATOM 3454 O O . PHE A 1 428 ? 15.161 4.499 -9.642 1.00 62.72 428 PHE A O 1
ATOM 3461 N N . LEU A 1 429 ? 15.137 4.008 -7.465 1.00 58.41 429 LEU A N 1
ATOM 3462 C CA . LEU A 1 429 ? 16.306 4.814 -7.134 1.00 58.41 429 LEU A CA 1
ATOM 3463 C C . LEU A 1 429 ? 17.614 4.298 -7.670 1.00 58.41 429 LEU A C 1
ATOM 3465 O O . LEU A 1 429 ? 18.436 5.132 -8.029 1.00 58.41 429 LEU A O 1
ATOM 3469 N N . LYS A 1 430 ? 17.834 2.985 -7.724 1.00 58.81 430 LYS A N 1
ATOM 3470 C CA . LYS A 1 430 ? 19.096 2.466 -8.250 1.00 58.81 430 LYS A CA 1
ATOM 3471 C C . LYS A 1 430 ? 19.364 3.015 -9.660 1.00 58.81 430 LYS A C 1
ATOM 3473 O O . LYS A 1 430 ? 20.478 3.443 -9.929 1.00 58.81 430 LYS A O 1
ATOM 3478 N N . ILE A 1 431 ? 18.322 3.155 -10.483 1.00 57.06 431 ILE A N 1
ATOM 3479 C CA . ILE A 1 431 ? 18.394 3.755 -11.827 1.00 57.06 431 ILE A CA 1
ATOM 3480 C C . ILE A 1 431 ? 18.847 5.226 -11.780 1.00 57.06 431 ILE A C 1
ATOM 3482 O O . ILE A 1 431 ? 19.728 5.616 -12.543 1.00 57.06 431 ILE A O 1
ATOM 3486 N N . PHE A 1 432 ? 18.279 6.041 -10.881 1.00 51.88 432 PHE A N 1
ATOM 3487 C CA . PHE A 1 432 ? 18.618 7.468 -10.736 1.00 51.88 432 PHE A CA 1
ATOM 3488 C C . PHE A 1 432 ? 19.911 7.720 -9.928 1.00 51.88 432 PHE A C 1
ATOM 3490 O O . PHE A 1 432 ? 20.506 8.792 -10.038 1.00 51.88 432 PHE A O 1
ATOM 3497 N N . GLN A 1 433 ? 20.380 6.744 -9.145 1.00 48.50 433 GLN A N 1
ATOM 3498 C CA . GLN A 1 433 ? 21.626 6.798 -8.368 1.00 48.50 433 GLN A CA 1
ATOM 3499 C C . GLN A 1 433 ? 22.836 6.247 -9.140 1.00 48.50 433 GLN A C 1
ATOM 3501 O O . GLN A 1 433 ? 23.936 6.767 -8.985 1.00 48.50 433 GLN A O 1
ATOM 3506 N N . GLU A 1 434 ? 22.673 5.273 -10.040 1.00 43.84 434 GLU A N 1
ATOM 3507 C CA . GLU A 1 434 ? 23.773 4.807 -10.907 1.00 43.84 434 GLU A CA 1
ATOM 3508 C C . GLU A 1 434 ? 24.296 5.914 -11.844 1.00 43.84 434 GLU A C 1
ATOM 3510 O O . GLU A 1 434 ? 25.464 5.912 -12.228 1.00 43.84 434 GLU A O 1
ATOM 3515 N N . SER A 1 435 ? 23.479 6.930 -12.132 1.00 44.03 435 SER A N 1
ATOM 3516 C CA . SER A 1 435 ? 23.893 8.155 -12.826 1.00 44.03 435 SER A CA 1
ATOM 3517 C C . SER A 1 435 ? 24.716 9.151 -11.988 1.00 44.03 435 SER A C 1
ATOM 3519 O O . SER A 1 435 ? 25.256 10.105 -12.556 1.00 44.03 435 SER A O 1
ATOM 3521 N N . THR A 1 436 ? 24.842 8.997 -10.662 1.00 36.19 436 THR A N 1
ATOM 3522 C CA . THR A 1 436 ? 25.444 10.029 -9.792 1.00 36.19 436 THR A CA 1
ATOM 3523 C C . THR A 1 436 ? 26.945 9.840 -9.549 1.00 36.19 436 THR A C 1
ATOM 3525 O O . THR A 1 436 ? 27.352 9.575 -8.422 1.00 36.19 436 THR A O 1
ATOM 3528 N N . PHE A 1 437 ? 27.796 10.045 -10.568 1.00 39.38 437 PHE A N 1
ATOM 3529 C CA . PHE A 1 437 ? 29.233 10.309 -10.331 1.00 39.38 437 PHE A CA 1
ATOM 3530 C C . PHE A 1 437 ? 29.966 11.136 -11.417 1.00 39.38 437 PHE A C 1
ATOM 3532 O O . PHE A 1 437 ? 31.064 10.782 -11.847 1.00 39.38 437 PHE A O 1
ATOM 3539 N N . LYS A 1 438 ? 29.406 12.289 -11.832 1.00 37.28 438 LYS A N 1
ATOM 3540 C CA . LYS A 1 438 ? 30.176 13.462 -12.332 1.00 37.28 438 LYS A CA 1
ATOM 3541 C C . LYS A 1 438 ? 29.317 14.733 -12.415 1.00 37.28 438 LYS A C 1
ATOM 3543 O O . LYS A 1 438 ? 28.281 14.753 -13.070 1.00 37.28 438 LYS A O 1
ATOM 3548 N N . SER A 1 439 ? 29.778 15.812 -11.779 1.00 41.84 439 SER A N 1
ATOM 3549 C CA . SER A 1 439 ? 29.062 17.095 -11.710 1.00 41.84 439 SER A CA 1
ATOM 3550 C C . SER A 1 439 ? 29.067 17.846 -13.048 1.00 41.84 439 SER A C 1
ATOM 3552 O O . SER A 1 439 ? 30.122 18.267 -13.519 1.00 41.84 439 SER A O 1
ATOM 3554 N N . THR A 1 440 ? 27.888 18.062 -13.642 1.00 38.03 440 THR A N 1
ATOM 3555 C CA . THR A 1 440 ? 27.664 19.018 -14.745 1.00 38.03 440 THR A CA 1
ATOM 3556 C C . THR A 1 440 ? 26.256 19.626 -14.669 1.00 38.03 440 THR A C 1
ATOM 3558 O O . THR A 1 440 ? 25.344 19.053 -14.073 1.00 38.03 440 THR A O 1
ATOM 3561 N N . LYS A 1 441 ? 26.049 20.794 -15.302 1.00 42.41 441 LYS A N 1
ATOM 3562 C CA . LYS A 1 441 ? 24.783 21.569 -15.262 1.00 42.41 441 LYS A CA 1
ATOM 3563 C C . LYS A 1 441 ? 23.540 20.811 -15.771 1.00 42.41 441 LYS A C 1
ATOM 3565 O O . LYS A 1 441 ? 22.421 21.258 -15.529 1.00 42.41 441 LYS A O 1
ATOM 3570 N N . THR A 1 442 ? 23.729 19.689 -16.463 1.00 39.22 442 THR A N 1
ATOM 3571 C CA . THR A 1 442 ? 22.685 18.880 -17.110 1.00 39.22 442 THR A CA 1
ATOM 3572 C C . THR A 1 442 ? 21.797 18.109 -16.122 1.00 39.22 442 THR A C 1
ATOM 3574 O O . THR A 1 442 ? 20.695 17.719 -16.492 1.00 39.22 442 THR A O 1
ATOM 3577 N N . MET A 1 443 ? 22.223 17.912 -14.864 1.00 38.34 443 MET A N 1
ATOM 3578 C CA . MET A 1 443 ? 21.502 17.062 -13.893 1.00 38.34 443 MET A CA 1
ATOM 3579 C C . MET A 1 443 ? 20.118 17.575 -13.455 1.00 38.34 443 MET A C 1
ATOM 3581 O O . MET A 1 443 ? 19.303 16.773 -13.010 1.00 38.34 443 MET A O 1
ATOM 3585 N N . ARG A 1 444 ? 19.796 18.857 -13.705 1.00 43.66 444 ARG A N 1
ATOM 3586 C CA . ARG A 1 444 ? 18.519 19.535 -13.366 1.00 43.66 444 ARG A CA 1
ATOM 3587 C C . ARG A 1 444 ? 17.238 18.930 -13.988 1.00 43.66 444 ARG A C 1
ATOM 3589 O O . ARG A 1 444 ? 16.207 19.605 -14.027 1.00 43.66 444 ARG A O 1
ATOM 3596 N N . HIS A 1 445 ? 17.285 17.741 -14.578 1.00 42.06 445 HIS A N 1
ATOM 3597 C CA . HIS A 1 445 ? 16.140 17.024 -15.153 1.00 42.06 445 HIS A CA 1
ATOM 3598 C C . HIS A 1 445 ? 15.964 15.648 -14.499 1.00 42.06 445 HIS A C 1
ATOM 3600 O O . HIS A 1 445 ? 14.861 15.344 -14.050 1.00 42.06 445 HIS A O 1
ATOM 3606 N N . LEU A 1 446 ? 17.064 14.926 -14.269 1.00 46.31 446 LEU A N 1
ATOM 3607 C CA . LEU A 1 446 ? 17.112 13.726 -13.431 1.00 46.31 446 LEU A CA 1
ATOM 3608 C C . LEU A 1 446 ? 16.563 13.997 -12.015 1.00 46.31 446 LEU A C 1
ATOM 3610 O O . LEU A 1 446 ? 15.759 13.223 -11.486 1.00 46.31 446 LEU A O 1
ATOM 3614 N N . ASP A 1 447 ? 16.921 15.160 -11.454 1.00 57.53 447 ASP A N 1
ATOM 3615 C CA . ASP A 1 447 ? 16.372 15.664 -10.191 1.00 57.53 447 ASP A CA 1
ATOM 3616 C C . ASP A 1 447 ? 14.840 15.798 -10.244 1.00 57.53 447 ASP A C 1
ATOM 3618 O O . ASP A 1 447 ? 14.172 15.464 -9.275 1.00 57.53 447 ASP A O 1
ATOM 3622 N N . LYS A 1 448 ? 14.262 16.236 -11.376 1.00 66.12 448 LYS A N 1
ATOM 3623 C CA . LYS A 1 448 ? 12.819 16.519 -11.515 1.00 66.12 448 LYS A CA 1
ATOM 3624 C C . LYS A 1 448 ? 11.968 15.257 -11.582 1.00 66.12 448 LYS A C 1
ATOM 3626 O O . LYS A 1 448 ? 10.919 15.217 -10.953 1.00 66.12 448 LYS A O 1
ATOM 3631 N N . SER A 1 449 ? 12.393 14.236 -12.325 1.00 67.19 449 SER A N 1
ATOM 3632 C CA . SER A 1 449 ? 11.667 12.956 -12.374 1.00 67.19 449 SER A CA 1
ATOM 3633 C C . SER A 1 449 ? 11.704 12.256 -11.015 1.00 67.19 449 SER A C 1
ATOM 3635 O O . SER A 1 449 ? 10.694 11.722 -10.561 1.00 67.19 449 SER A O 1
ATOM 3637 N N . THR A 1 450 ? 12.840 12.347 -10.317 1.00 67.00 450 THR A N 1
ATOM 3638 C CA . THR A 1 450 ? 12.957 11.892 -8.926 1.00 67.00 450 THR A CA 1
ATOM 3639 C C . THR A 1 450 ? 12.031 12.704 -8.013 1.00 67.00 450 THR A C 1
ATOM 3641 O O . THR A 1 450 ? 11.208 12.121 -7.313 1.00 67.00 450 THR A O 1
ATOM 3644 N N . GLN A 1 451 ? 12.103 14.039 -8.071 1.00 69.25 451 GLN A N 1
ATOM 3645 C CA . GLN A 1 451 ? 11.295 14.979 -7.288 1.00 69.25 451 GLN A CA 1
ATOM 3646 C C . GLN A 1 451 ? 9.788 14.758 -7.477 1.00 69.25 451 GLN A C 1
ATOM 3648 O O . GLN A 1 451 ? 9.088 14.666 -6.478 1.00 69.25 451 GLN A O 1
ATOM 3653 N N . LEU A 1 452 ? 9.295 14.565 -8.704 1.00 72.94 452 LEU A N 1
ATOM 3654 C CA . LEU A 1 452 ? 7.877 14.284 -8.967 1.00 72.94 452 LEU A CA 1
ATOM 3655 C C . LEU A 1 452 ? 7.398 12.997 -8.273 1.00 72.94 452 LEU A C 1
ATOM 3657 O O . LEU A 1 452 ? 6.290 12.964 -7.742 1.00 72.94 452 LEU A O 1
ATOM 3661 N N . TYR A 1 453 ? 8.230 11.949 -8.219 1.00 74.31 453 TYR A N 1
ATOM 3662 C CA . TYR A 1 453 ? 7.929 10.736 -7.445 1.00 74.31 453 TYR A CA 1
ATOM 3663 C C . TYR A 1 453 ? 7.889 11.017 -5.930 1.00 74.31 453 TYR A C 1
ATOM 3665 O O . TYR A 1 453 ? 7.082 10.421 -5.215 1.00 74.31 453 TYR A O 1
ATOM 3673 N N . LEU A 1 454 ? 8.720 11.947 -5.436 1.00 71.12 454 LEU A N 1
ATOM 3674 C CA . LEU A 1 454 ? 8.693 12.382 -4.034 1.00 71.12 454 LEU A CA 1
ATOM 3675 C C . LEU A 1 454 ? 7.437 13.196 -3.725 1.00 71.12 454 LEU A C 1
ATOM 3677 O O . LEU A 1 454 ? 6.809 12.975 -2.697 1.00 71.12 454 LEU A O 1
ATOM 3681 N N . GLU A 1 455 ? 7.063 14.119 -4.607 1.00 72.56 455 GLU A N 1
ATOM 3682 C CA . GLU A 1 455 ? 5.903 14.996 -4.446 1.00 72.56 455 GLU A CA 1
ATOM 3683 C C . GLU A 1 455 ? 4.597 14.188 -4.490 1.00 72.56 455 GLU A C 1
ATOM 3685 O O . GLU A 1 455 ? 3.726 14.410 -3.649 1.00 72.56 455 GLU A O 1
ATOM 3690 N N . ILE A 1 456 ? 4.505 13.164 -5.353 1.00 77.31 456 ILE A N 1
ATOM 3691 C CA . ILE A 1 456 ? 3.435 12.150 -5.306 1.00 77.31 456 ILE A CA 1
ATOM 3692 C C . ILE A 1 456 ? 3.383 11.487 -3.922 1.00 77.31 456 ILE A C 1
ATOM 3694 O O . ILE A 1 456 ? 2.339 11.518 -3.271 1.00 77.31 456 ILE A O 1
ATOM 3698 N N . PHE A 1 457 ? 4.499 10.925 -3.440 1.00 76.69 457 PHE A N 1
ATOM 3699 C CA . PHE A 1 457 ? 4.533 10.244 -2.140 1.00 76.69 457 PHE A CA 1
ATOM 3700 C C . PHE A 1 457 ? 4.104 11.177 -0.999 1.00 76.69 457 PHE A C 1
ATOM 3702 O O . PHE A 1 457 ? 3.231 10.832 -0.208 1.00 76.69 457 PHE A O 1
ATOM 3709 N N . VAL A 1 458 ? 4.683 12.378 -0.940 1.00 73.62 458 VAL A N 1
ATOM 3710 C CA . VAL A 1 458 ? 4.453 13.372 0.117 1.00 73.62 458 VAL A CA 1
ATOM 3711 C C . VAL A 1 458 ? 3.019 13.915 0.086 1.00 73.62 458 VAL A C 1
ATOM 3713 O O . VAL A 1 458 ? 2.463 14.235 1.135 1.00 73.62 458 VAL A O 1
ATOM 3716 N N . ASN A 1 459 ? 2.378 14.002 -1.080 1.00 75.06 459 ASN A N 1
ATOM 3717 C CA . ASN A 1 459 ? 0.977 14.417 -1.170 1.00 75.06 459 ASN A CA 1
ATOM 3718 C C . ASN A 1 459 ? 0.012 13.297 -0.731 1.00 75.06 459 ASN A C 1
ATOM 3720 O O . ASN A 1 459 ? -0.982 13.589 -0.066 1.00 75.06 459 ASN A O 1
ATOM 3724 N N . ILE A 1 460 ? 0.340 12.020 -0.971 1.00 79.38 460 ILE A N 1
ATOM 3725 C CA . ILE A 1 460 ? -0.405 10.880 -0.398 1.00 79.38 460 ILE A CA 1
ATOM 3726 C C . ILE A 1 460 ? -0.156 10.763 1.118 1.00 79.38 460 ILE A C 1
ATOM 3728 O O . ILE A 1 460 ? -1.087 10.509 1.878 1.00 79.38 460 ILE A O 1
ATOM 3732 N N . GLU A 1 461 ? 1.067 11.012 1.592 1.00 78.44 461 GLU A N 1
ATOM 3733 C CA . GLU A 1 461 ? 1.393 11.102 3.021 1.00 78.44 461 GLU A CA 1
ATOM 3734 C C . GLU A 1 461 ? 0.549 12.178 3.718 1.00 78.44 461 GLU A C 1
ATOM 3736 O O . GLU A 1 461 ? -0.115 11.876 4.708 1.00 78.44 461 GLU A O 1
ATOM 3741 N N . LYS A 1 462 ? 0.501 13.407 3.180 1.00 76.69 462 LYS A N 1
ATOM 3742 C CA . LYS A 1 462 ? -0.345 14.493 3.710 1.00 76.69 462 LYS A CA 1
ATOM 3743 C C . LYS A 1 462 ? -1.819 14.093 3.769 1.00 76.69 462 LYS A C 1
ATOM 3745 O O . LYS A 1 462 ? -2.449 14.321 4.798 1.00 76.69 462 LYS A O 1
ATOM 3750 N N . ALA A 1 463 ? -2.343 13.466 2.713 1.00 80.69 463 ALA A N 1
ATOM 3751 C CA . ALA A 1 463 ? -3.713 12.954 2.671 1.00 80.69 463 ALA A CA 1
ATOM 3752 C C . ALA A 1 463 ? -3.988 11.941 3.800 1.00 80.69 463 ALA A C 1
ATOM 3754 O O . ALA A 1 463 ? -4.984 12.060 4.516 1.00 80.69 463 ALA A O 1
ATOM 3755 N N . CYS A 1 464 ? -3.071 10.996 4.027 1.00 84.44 464 CYS A N 1
ATOM 3756 C CA . CYS A 1 464 ? -3.144 10.061 5.149 1.00 84.44 464 CYS A CA 1
ATOM 3757 C C . CYS A 1 464 ? -3.071 10.774 6.512 1.00 84.44 464 CYS A C 1
ATOM 3759 O O . CYS A 1 464 ? -3.851 10.450 7.405 1.00 84.44 464 CYS A O 1
ATOM 3761 N N . VAL A 1 465 ? -2.167 11.746 6.690 1.00 81.69 465 VAL A N 1
ATOM 3762 C CA . VAL A 1 465 ? -2.012 12.502 7.949 1.00 81.69 465 VAL A CA 1
ATOM 3763 C C . VAL A 1 465 ? -3.270 13.323 8.262 1.00 81.69 465 VAL A C 1
ATOM 3765 O O . VAL A 1 465 ? -3.734 13.294 9.401 1.00 81.69 465 VAL A O 1
ATOM 3768 N N . GLU A 1 466 ? -3.849 14.027 7.284 1.00 80.75 466 GLU A N 1
ATOM 3769 C CA . GLU A 1 466 ? -5.106 14.769 7.468 1.00 80.75 466 GLU A CA 1
ATOM 3770 C C . GLU A 1 466 ? -6.262 13.822 7.838 1.00 80.75 466 GLU A C 1
ATOM 3772 O O . GLU A 1 466 ? -6.936 14.066 8.839 1.00 80.75 466 GLU A O 1
ATOM 3777 N N . TYR A 1 467 ? -6.411 12.686 7.144 1.00 86.00 467 TYR A N 1
ATOM 3778 C CA . TYR A 1 467 ? -7.418 11.668 7.472 1.00 86.00 467 TYR A CA 1
ATOM 3779 C C . TYR A 1 467 ? -7.240 11.087 8.892 1.00 86.00 467 TYR A C 1
ATOM 3781 O O . TYR A 1 467 ? -8.213 10.947 9.633 1.00 86.00 467 TYR A O 1
ATOM 3789 N N . LEU A 1 468 ? -6.006 10.780 9.324 1.00 87.00 468 LEU A N 1
ATOM 3790 C CA . LEU A 1 468 ? -5.744 10.274 10.682 1.00 87.00 468 LEU A CA 1
ATOM 3791 C C . LEU A 1 468 ? -6.052 11.309 11.780 1.00 87.00 468 LEU A C 1
ATOM 3793 O O . LEU A 1 468 ? -6.496 10.912 12.864 1.00 87.00 468 LEU A O 1
ATOM 3797 N N . ARG A 1 469 ? -5.826 12.610 11.531 1.00 84.44 469 ARG A N 1
ATOM 3798 C CA . ARG A 1 469 ? -6.254 13.683 12.451 1.00 84.44 469 ARG A CA 1
ATOM 3799 C C . ARG A 1 469 ? -7.782 13.743 12.523 1.00 84.44 469 ARG A C 1
ATOM 3801 O O . ARG A 1 469 ? -8.338 13.714 13.618 1.00 84.44 469 ARG A O 1
ATOM 3808 N N . ASP A 1 470 ? -8.450 13.737 11.372 1.00 84.88 470 ASP A N 1
ATOM 3809 C CA . ASP A 1 470 ? -9.909 13.839 11.281 1.00 84.88 470 ASP A CA 1
ATOM 3810 C C . ASP A 1 470 ? -10.646 12.662 11.930 1.00 84.88 470 ASP A C 1
ATOM 3812 O O . ASP A 1 470 ? -11.647 12.881 12.615 1.00 84.88 470 ASP A O 1
ATOM 3816 N N . VAL A 1 471 ? -10.141 11.428 11.810 1.00 87.81 471 VAL A N 1
ATOM 3817 C CA . VAL A 1 471 ? -10.692 10.281 12.554 1.00 87.81 471 VAL A CA 1
ATOM 3818 C C . VAL A 1 471 ? -10.519 10.469 14.064 1.00 87.81 471 VAL A C 1
ATOM 3820 O O . VAL A 1 471 ? -11.459 10.224 14.816 1.00 87.81 471 VAL A O 1
ATOM 3823 N N . ALA A 1 472 ? -9.366 10.963 14.528 1.00 87.25 472 ALA A N 1
ATOM 3824 C CA . ALA A 1 472 ? -9.127 11.172 15.955 1.00 87.25 472 ALA A CA 1
ATOM 3825 C C . ALA A 1 472 ? -10.038 12.254 16.562 1.00 87.25 472 ALA A C 1
ATOM 3827 O O . ALA A 1 472 ? -10.597 12.041 17.643 1.00 87.25 472 ALA A O 1
ATOM 3828 N N . ASP A 1 473 ? -10.234 13.384 15.876 1.00 86.19 473 ASP A N 1
ATOM 3829 C CA . ASP A 1 473 ? -11.162 14.424 16.333 1.00 86.19 473 ASP A CA 1
ATOM 3830 C C . ASP A 1 473 ? -12.635 14.018 16.170 1.00 86.19 473 ASP A C 1
ATOM 3832 O O . ASP A 1 473 ? -13.450 14.389 17.015 1.00 86.19 473 ASP A O 1
ATOM 3836 N N . SER A 1 474 ? -12.990 13.199 15.177 1.00 86.81 474 SER A N 1
ATOM 3837 C CA . SER A 1 474 ? -14.355 12.665 15.044 1.00 86.81 474 SER A CA 1
ATOM 3838 C C . SER A 1 474 ? -14.675 11.675 16.169 1.00 86.81 474 SER A C 1
ATOM 3840 O O . SER A 1 474 ? -15.658 11.858 16.879 1.00 86.81 474 SER A O 1
ATOM 3842 N N . THR A 1 475 ? -13.797 10.709 16.463 1.00 89.56 475 THR A N 1
ATOM 3843 C CA . THR A 1 475 ? -13.955 9.790 17.610 1.00 89.56 475 THR A CA 1
ATOM 3844 C C . THR A 1 475 ? -14.076 10.535 18.951 1.00 89.56 475 THR A C 1
ATOM 3846 O O . THR A 1 475 ? -14.833 10.126 19.834 1.00 89.56 475 THR A O 1
ATOM 3849 N N . LYS A 1 476 ? -13.361 11.655 19.106 1.00 89.06 476 LYS A N 1
ATOM 3850 C CA . LYS A 1 476 ? -13.326 12.494 20.317 1.00 89.06 476 LYS A CA 1
ATOM 3851 C C . LYS A 1 476 ? -14.546 13.406 20.494 1.00 89.06 476 LYS A C 1
ATOM 3853 O O . LYS A 1 476 ? -14.926 13.668 21.637 1.00 89.06 476 LYS A O 1
ATOM 3858 N N . ASN A 1 477 ? -15.119 13.902 19.395 1.00 87.62 477 ASN A N 1
ATOM 3859 C CA . ASN A 1 477 ? -16.152 14.945 19.393 1.00 87.62 477 ASN A CA 1
ATOM 3860 C C . ASN A 1 477 ? -17.476 14.518 18.722 1.00 87.62 477 ASN A C 1
ATOM 3862 O O . ASN A 1 477 ? -18.345 15.369 18.542 1.00 87.62 477 ASN A O 1
ATOM 3866 N N . ASP A 1 478 ? -17.634 13.244 18.342 1.00 87.75 478 ASP A N 1
ATOM 3867 C CA . ASP A 1 478 ? -18.837 12.726 17.679 1.00 87.75 478 ASP A CA 1
ATOM 3868 C C . ASP A 1 478 ? -20.130 13.118 18.421 1.00 87.75 478 ASP A C 1
ATOM 3870 O O . ASP A 1 478 ? -20.296 12.860 19.616 1.00 87.75 478 ASP A O 1
ATOM 3874 N N . SER A 1 479 ? -21.044 13.723 17.665 1.00 84.25 479 SER A N 1
ATOM 3875 C CA . SER A 1 479 ? -22.290 14.337 18.116 1.00 84.25 479 SER A CA 1
ATOM 3876 C C . SER A 1 479 ? -23.544 13.510 17.813 1.00 84.25 479 SER A C 1
ATOM 3878 O O . SER A 1 479 ? -24.650 13.977 18.085 1.00 84.25 479 SER A O 1
ATOM 3880 N N . GLU A 1 480 ? -23.412 12.286 17.288 1.00 84.44 480 GLU A N 1
ATOM 3881 C CA . GLU A 1 480 ? -24.552 11.390 17.065 1.00 84.44 480 GLU A CA 1
ATOM 3882 C C . GLU A 1 480 ? -25.373 11.118 18.337 1.00 84.44 480 GLU A C 1
ATOM 3884 O O . GLU A 1 480 ? -24.861 11.108 19.465 1.00 84.44 480 GLU A O 1
ATOM 3889 N N . ALA A 1 481 ? -26.666 10.858 18.137 1.00 85.94 481 ALA A N 1
ATOM 3890 C CA . ALA A 1 481 ? -27.600 10.534 19.203 1.00 85.94 481 ALA A CA 1
ATOM 3891 C C . ALA A 1 481 ? -27.398 9.102 19.729 1.00 85.94 481 ALA A C 1
ATOM 3893 O O . ALA A 1 481 ? -27.276 8.147 18.963 1.00 85.94 481 ALA A O 1
ATOM 3894 N N . ILE A 1 482 ? -27.441 8.947 21.054 1.00 89.88 482 ILE A N 1
ATOM 3895 C CA . ILE A 1 482 ? -27.458 7.634 21.708 1.00 89.88 482 ILE A CA 1
ATOM 3896 C C . ILE A 1 482 ? -28.733 6.848 21.370 1.00 89.88 482 ILE A C 1
ATOM 3898 O O . ILE A 1 482 ? -29.832 7.399 21.338 1.00 89.88 482 ILE A O 1
ATOM 3902 N N . HIS A 1 483 ? -28.596 5.536 21.164 1.00 89.44 483 HIS A N 1
ATOM 3903 C CA . HIS A 1 483 ? -29.735 4.666 20.881 1.00 89.44 483 HIS A CA 1
ATOM 3904 C C . HIS A 1 483 ? -30.504 4.323 22.178 1.00 89.44 483 HIS A C 1
ATOM 3906 O O . HIS A 1 483 ? -29.892 3.831 23.127 1.00 89.44 483 HIS A O 1
ATOM 3912 N N . PRO A 1 484 ? -31.838 4.508 22.251 1.00 90.44 484 PRO A N 1
ATOM 3913 C CA . PRO A 1 484 ? -32.584 4.584 23.519 1.00 90.44 484 PRO A CA 1
ATOM 3914 C C . PRO A 1 484 ? -32.647 3.300 24.370 1.00 90.44 484 PRO A C 1
ATOM 3916 O O . PRO A 1 484 ? -33.161 3.350 25.482 1.00 90.44 484 PRO A O 1
ATOM 3919 N N . ASN A 1 485 ? -32.136 2.164 23.882 1.00 91.75 485 ASN A N 1
ATOM 3920 C CA . ASN A 1 485 ? -32.094 0.878 24.597 1.00 91.75 485 ASN A CA 1
ATOM 3921 C C . ASN A 1 485 ? -30.691 0.480 25.109 1.00 91.75 485 ASN A C 1
ATOM 3923 O O . ASN A 1 485 ? -30.519 -0.629 25.614 1.00 91.75 485 ASN A O 1
ATOM 3927 N N . GLY A 1 486 ? -29.679 1.347 24.968 1.00 90.31 486 GLY A N 1
ATOM 3928 C CA . GLY A 1 486 ? -28.321 1.071 25.450 1.00 90.31 486 GLY A CA 1
ATOM 3929 C C . GLY A 1 486 ? -27.443 0.243 24.503 1.00 90.31 486 GLY A C 1
ATOM 3930 O O . GLY A 1 486 ? -26.394 -0.237 24.924 1.00 90.31 486 GLY A O 1
ATOM 3931 N N . ASN A 1 487 ? -27.828 0.074 23.235 1.00 94.06 487 ASN A N 1
ATOM 3932 C CA . ASN A 1 487 ? -27.018 -0.609 22.215 1.00 94.06 487 ASN A CA 1
ATOM 3933 C C . ASN A 1 487 ? -25.592 -0.012 22.058 1.00 94.06 487 ASN A C 1
ATOM 3935 O O . ASN A 1 487 ? -25.318 1.126 22.450 1.00 94.06 487 ASN A O 1
ATOM 3939 N N . ILE A 1 488 ? -24.686 -0.772 21.431 1.00 94.31 488 ILE A N 1
ATOM 3940 C CA . ILE A 1 488 ? -23.376 -0.279 20.978 1.00 94.31 488 ILE A CA 1
ATOM 3941 C C . ILE A 1 488 ? -23.577 0.958 20.089 1.00 94.31 488 ILE A C 1
ATOM 3943 O O . ILE A 1 488 ? -24.454 0.986 19.226 1.00 94.31 488 ILE A O 1
ATOM 3947 N N . HIS A 1 489 ? -22.757 1.983 20.308 1.00 93.50 489 HIS A N 1
ATOM 3948 C CA . HIS A 1 489 ? -22.797 3.225 19.543 1.00 93.50 489 HIS A CA 1
ATOM 3949 C C . HIS A 1 489 ? -22.063 3.061 18.193 1.00 93.50 489 HIS A C 1
ATOM 3951 O O . HIS A 1 489 ? -20.976 2.474 18.202 1.00 93.50 489 HIS A O 1
ATOM 3957 N N . PRO A 1 490 ? -22.556 3.608 17.057 1.00 91.31 490 PRO A N 1
ATOM 3958 C CA . PRO A 1 490 ? -21.900 3.478 15.748 1.00 91.31 490 PRO A CA 1
ATOM 3959 C C . PRO A 1 490 ? -20.407 3.831 15.761 1.00 91.31 490 PRO A C 1
ATOM 3961 O O . PRO A 1 490 ? -19.590 2.989 15.383 1.00 91.31 490 PRO A O 1
ATOM 3964 N N . ILE A 1 491 ? -20.038 4.982 16.348 1.00 90.69 491 ILE A N 1
ATOM 3965 C CA . ILE A 1 491 ? -18.635 5.402 16.552 1.00 90.69 491 ILE A CA 1
ATOM 3966 C C . ILE A 1 491 ? -17.725 4.331 17.194 1.00 90.69 491 ILE A C 1
ATOM 3968 O O . ILE A 1 491 ? -16.528 4.295 16.904 1.00 90.69 491 ILE A O 1
ATOM 3972 N N . THR A 1 492 ? -18.257 3.424 18.024 1.00 93.56 492 THR A N 1
ATOM 3973 C CA . THR A 1 492 ? -17.507 2.290 18.590 1.00 93.56 492 THR A CA 1
ATOM 3974 C C . THR A 1 492 ? -17.211 1.255 17.509 1.00 93.56 492 THR A C 1
ATOM 3976 O O . THR A 1 492 ? -16.050 0.931 17.279 1.00 93.56 492 THR A O 1
ATOM 3979 N N . THR A 1 493 ? -18.227 0.755 16.801 1.00 91.00 493 THR A N 1
ATOM 3980 C CA . THR A 1 493 ? -18.033 -0.192 15.685 1.00 91.00 493 THR A CA 1
ATOM 3981 C C . THR A 1 493 ? -17.160 0.385 14.571 1.00 91.00 493 THR A C 1
ATOM 3983 O O . THR A 1 493 ? -16.295 -0.317 14.050 1.00 91.00 493 THR A O 1
ATOM 3986 N N . GLU A 1 494 ? -17.326 1.670 14.268 1.00 89.19 494 GLU A N 1
ATOM 3987 C CA . GLU A 1 494 ? -16.521 2.440 13.322 1.00 89.19 494 GLU A CA 1
ATOM 3988 C C . GLU A 1 494 ? -15.047 2.520 13.737 1.00 89.19 494 GLU A C 1
ATOM 3990 O O . GLU A 1 494 ? -14.171 2.084 12.990 1.00 89.19 494 GLU A O 1
ATOM 3995 N N . THR A 1 495 ? -14.759 2.995 14.955 1.00 91.50 495 THR A N 1
ATOM 3996 C CA . THR A 1 495 ? -13.384 3.124 15.468 1.00 91.50 495 THR A CA 1
ATOM 3997 C C . THR A 1 495 ? -12.672 1.768 15.500 1.00 91.50 495 THR A C 1
ATOM 3999 O O . THR A 1 495 ? -11.516 1.662 15.093 1.00 91.50 495 THR A O 1
ATOM 4002 N N . LEU A 1 496 ? -13.358 0.707 15.937 1.00 91.00 496 LEU A N 1
ATOM 4003 C CA . LEU A 1 496 ? -12.786 -0.641 16.020 1.00 91.00 496 LEU A CA 1
ATOM 4004 C C . LEU A 1 496 ? -12.574 -1.268 14.626 1.00 91.00 496 LEU A C 1
ATOM 4006 O O . LEU A 1 496 ? -11.563 -1.935 14.402 1.00 91.00 496 LEU A O 1
ATOM 4010 N N . SER A 1 497 ? -13.474 -1.009 13.669 1.00 88.94 497 SER A N 1
ATOM 4011 C CA . SER A 1 497 ? -13.303 -1.386 12.257 1.00 88.94 497 SER A CA 1
ATOM 4012 C C . SER A 1 497 ? -12.109 -0.667 11.626 1.00 88.94 497 SER A C 1
ATOM 4014 O O . SER A 1 497 ? -11.267 -1.296 10.984 1.00 88.94 497 SER A O 1
ATOM 4016 N N . PHE A 1 498 ? -11.988 0.643 11.842 1.00 90.44 498 PHE A N 1
ATOM 4017 C CA . PHE A 1 498 ? -10.868 1.448 11.367 1.00 90.44 498 PHE A CA 1
ATOM 4018 C C . PHE A 1 498 ? -9.523 0.939 11.910 1.00 90.44 498 PHE A C 1
ATOM 4020 O O . PHE A 1 498 ? -8.609 0.716 11.118 1.00 90.44 498 PHE A O 1
ATOM 4027 N N . ILE A 1 499 ? -9.420 0.661 13.218 1.00 91.19 499 ILE A N 1
ATOM 4028 C CA . ILE A 1 499 ? -8.207 0.082 13.823 1.00 91.19 499 ILE A CA 1
ATOM 4029 C C . ILE A 1 499 ? -7.842 -1.245 13.139 1.00 91.19 499 ILE A C 1
ATOM 4031 O O . ILE A 1 499 ? -6.721 -1.382 12.653 1.00 91.19 499 ILE A O 1
ATOM 4035 N N . ASN A 1 500 ? -8.789 -2.186 13.025 1.00 88.69 500 ASN A N 1
ATOM 4036 C CA . ASN A 1 500 ? -8.562 -3.483 12.371 1.00 88.69 500 ASN A CA 1
ATOM 4037 C C . ASN A 1 500 ? -8.044 -3.353 10.934 1.00 88.69 500 ASN A C 1
ATOM 4039 O O . ASN A 1 500 ? -7.119 -4.060 10.545 1.00 88.69 500 ASN A O 1
ATOM 4043 N N . ASN A 1 501 ? -8.619 -2.441 10.149 1.00 88.31 501 ASN A N 1
ATOM 4044 C CA . ASN A 1 501 ? -8.237 -2.237 8.752 1.00 88.31 501 ASN A CA 1
ATOM 4045 C C . ASN A 1 501 ? -6.855 -1.572 8.583 1.00 88.31 501 ASN A C 1
ATOM 4047 O O . ASN A 1 501 ? -6.266 -1.674 7.508 1.00 88.31 501 ASN A O 1
ATOM 4051 N N . LEU A 1 502 ? -6.319 -0.917 9.619 1.00 89.81 502 LEU A N 1
ATOM 4052 C CA . LEU A 1 502 ? -4.975 -0.325 9.608 1.00 89.81 502 LEU A CA 1
ATOM 4053 C C . LEU A 1 502 ? -3.877 -1.277 10.110 1.00 89.81 502 LEU A C 1
ATOM 4055 O O . LEU A 1 502 ? -2.715 -1.065 9.763 1.00 89.81 502 LEU A O 1
ATOM 4059 N N . LEU A 1 503 ? -4.210 -2.322 10.881 1.00 86.62 503 LEU A N 1
ATOM 4060 C CA . LEU A 1 503 ? -3.225 -3.295 11.386 1.00 86.62 503 LEU A CA 1
ATOM 4061 C C . LEU A 1 503 ? -2.346 -3.924 10.274 1.00 86.62 503 LEU A C 1
ATOM 4063 O O . LEU A 1 503 ? -1.138 -3.993 10.491 1.00 86.62 503 LEU A O 1
ATOM 4067 N N . PRO A 1 504 ? -2.856 -4.294 9.075 1.00 87.38 504 PRO A N 1
ATOM 4068 C CA . PRO A 1 504 ? -2.030 -4.839 7.984 1.00 87.38 504 PRO A CA 1
ATOM 4069 C C . PRO A 1 504 ? -1.013 -3.864 7.362 1.00 87.38 504 PRO A C 1
ATOM 4071 O O . PRO A 1 504 ? -0.209 -4.277 6.530 1.00 87.38 504 PRO A O 1
ATOM 4074 N N . PHE A 1 505 ? -1.054 -2.577 7.722 1.00 87.19 505 PHE A N 1
ATOM 4075 C CA . PHE A 1 505 ? -0.176 -1.523 7.191 1.00 87.19 505 PHE A CA 1
ATOM 4076 C C . PHE A 1 505 ? 0.766 -0.945 8.256 1.00 87.19 505 PHE A C 1
ATOM 4078 O O . PHE A 1 505 ? 1.339 0.126 8.062 1.00 87.19 505 PHE A O 1
ATOM 4085 N N . ASP A 1 506 ? 0.899 -1.641 9.381 1.00 83.81 506 ASP A N 1
ATOM 4086 C CA . ASP A 1 506 ? 1.609 -1.291 10.610 1.00 83.81 506 ASP A CA 1
ATOM 4087 C C . ASP A 1 506 ? 2.794 -0.311 10.522 1.00 83.81 506 ASP A C 1
ATOM 4089 O O . ASP A 1 506 ? 2.796 0.710 11.211 1.00 83.81 506 ASP A O 1
ATOM 4093 N N . VAL A 1 507 ? 3.808 -0.589 9.698 1.00 81.75 507 VAL A N 1
ATOM 4094 C CA . VAL A 1 507 ? 5.023 0.232 9.609 1.00 81.75 507 VAL A CA 1
ATOM 4095 C C . VAL A 1 507 ? 4.730 1.563 8.914 1.00 81.75 507 VAL A C 1
ATOM 4097 O O . VAL A 1 507 ? 5.289 2.593 9.280 1.00 81.75 507 VAL A O 1
ATOM 4100 N N . ILE A 1 508 ? 3.821 1.569 7.941 1.00 82.19 508 ILE A N 1
ATOM 4101 C CA . ILE A 1 508 ? 3.490 2.748 7.135 1.00 82.19 508 ILE A CA 1
ATOM 4102 C C . ILE A 1 508 ? 2.398 3.562 7.824 1.00 82.19 508 ILE A C 1
ATOM 4104 O O . ILE A 1 508 ? 2.581 4.756 8.039 1.00 82.19 508 ILE A O 1
ATOM 4108 N N . ALA A 1 509 ? 1.325 2.921 8.290 1.00 87.12 509 ALA A N 1
ATOM 4109 C CA . ALA A 1 509 ? 0.340 3.542 9.172 1.00 87.12 509 ALA A CA 1
ATOM 4110 C C . ALA A 1 509 ? 1.008 4.116 10.436 1.00 87.12 509 ALA A C 1
ATOM 4112 O O . ALA A 1 509 ? 0.647 5.204 10.882 1.00 87.12 509 ALA A O 1
ATOM 4113 N N . GLY 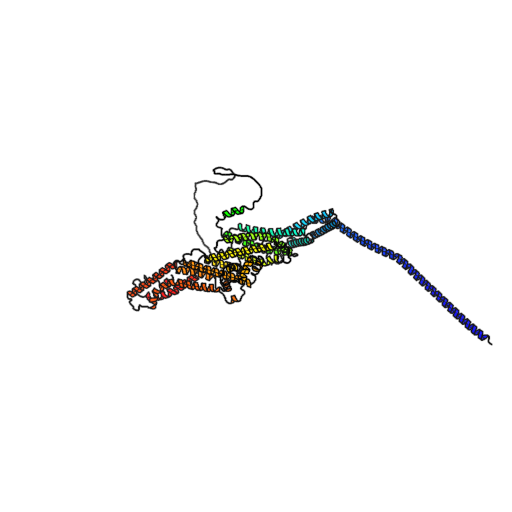A 1 510 ? 2.028 3.440 10.973 1.00 83.62 510 GLY A N 1
ATOM 4114 C CA . GLY A 1 510 ? 2.855 3.913 12.080 1.00 83.62 510 GLY A CA 1
ATOM 4115 C C . GLY A 1 510 ? 3.787 5.070 11.733 1.00 83.62 510 GLY A C 1
ATOM 4116 O O . GLY A 1 510 ? 3.952 5.977 12.546 1.00 83.62 510 GLY A O 1
ATOM 4117 N N . PHE A 1 511 ? 4.339 5.102 10.518 1.00 80.69 511 PHE A N 1
ATOM 4118 C CA . PHE A 1 511 ? 5.082 6.254 10.006 1.00 80.69 511 PHE A CA 1
ATOM 4119 C C . PHE A 1 511 ? 4.179 7.500 9.931 1.00 80.69 511 PHE A C 1
ATOM 4121 O O . PHE A 1 511 ? 4.504 8.507 10.567 1.00 80.69 511 PHE A O 1
ATOM 4128 N N . ILE A 1 512 ? 3.004 7.397 9.291 1.00 82.62 512 ILE A N 1
ATOM 4129 C CA . ILE A 1 512 ? 1.981 8.463 9.247 1.00 82.62 512 ILE A CA 1
ATOM 4130 C C . ILE A 1 512 ? 1.547 8.858 10.673 1.00 82.62 512 ILE A C 1
ATOM 4132 O O . ILE A 1 512 ? 1.538 10.040 11.022 1.00 82.62 512 ILE A O 1
ATOM 4136 N N . SER A 1 513 ? 1.251 7.881 11.539 1.00 82.69 513 SER A N 1
ATOM 4137 C CA . SER A 1 513 ? 0.877 8.127 12.941 1.00 82.69 513 SER A CA 1
ATOM 4138 C C . SER A 1 513 ? 1.969 8.863 13.714 1.00 82.69 513 SER A C 1
ATOM 4140 O O . SER A 1 513 ? 1.647 9.697 14.555 1.00 82.69 513 SER A O 1
ATOM 4142 N N . SER A 1 514 ? 3.254 8.627 13.420 1.00 74.25 514 SER A N 1
ATOM 4143 C CA . SER A 1 514 ? 4.359 9.326 14.089 1.00 74.25 514 SER A CA 1
ATOM 4144 C C . SER A 1 514 ? 4.347 10.838 13.840 1.00 74.25 514 SER A C 1
ATOM 4146 O O . SER A 1 514 ? 4.806 11.593 14.695 1.00 74.25 514 SER A O 1
ATOM 4148 N N . VAL A 1 515 ? 3.790 11.293 12.710 1.00 69.88 515 VAL A N 1
ATOM 4149 C CA . VAL A 1 515 ? 3.568 12.717 12.426 1.00 69.88 515 VAL A CA 1
ATOM 4150 C C . VAL A 1 515 ? 2.454 13.241 13.339 1.00 69.88 515 VAL A C 1
ATOM 4152 O O . VAL A 1 515 ? 2.706 14.106 14.178 1.00 69.88 515 VAL A O 1
ATOM 4155 N N . VAL A 1 516 ? 1.268 12.625 13.272 1.00 71.12 516 VAL A N 1
ATOM 4156 C CA . VAL A 1 516 ? 0.053 12.986 14.039 1.00 71.12 516 VAL A CA 1
ATOM 4157 C C . VAL A 1 516 ? 0.280 12.990 15.561 1.00 71.12 516 VAL A C 1
ATOM 4159 O O . VAL A 1 516 ? -0.210 13.863 16.283 1.00 71.12 516 VAL A O 1
ATOM 4162 N N . VAL A 1 517 ? 1.039 12.014 16.064 1.00 64.56 517 VAL A N 1
ATOM 4163 C CA . VAL A 1 517 ? 1.365 11.850 17.489 1.00 64.56 517 VAL A CA 1
ATOM 4164 C C . VAL A 1 517 ? 2.325 12.938 17.982 1.00 64.56 517 VAL A C 1
ATOM 4166 O O . VAL A 1 517 ? 2.162 13.397 19.118 1.00 64.56 517 VAL A O 1
ATOM 4169 N N . SER A 1 518 ? 3.277 13.368 17.141 1.00 58.69 518 SER A N 1
ATOM 4170 C CA . SER A 1 518 ? 4.353 14.309 17.504 1.00 58.69 518 SER A CA 1
ATOM 4171 C C . SER A 1 518 ? 3.913 15.768 17.663 1.00 58.69 518 SER A C 1
ATOM 4173 O O . SER A 1 518 ? 4.578 16.536 18.350 1.00 58.69 518 SER A O 1
ATOM 4175 N N . GLU A 1 519 ? 2.779 16.154 17.075 1.00 47.75 519 GLU A N 1
ATOM 4176 C CA . GLU A 1 519 ? 2.230 17.515 17.188 1.00 47.75 519 GLU A CA 1
ATOM 4177 C C . GLU A 1 519 ? 1.453 17.742 18.497 1.00 47.75 519 GLU A C 1
ATOM 4179 O O . GLU A 1 519 ? 1.259 18.880 18.913 1.00 47.75 519 GLU A O 1
ATOM 4184 N N . ASN A 1 520 ? 1.016 16.660 19.152 1.00 44.19 520 ASN A N 1
ATOM 4185 C CA . ASN A 1 520 ? 0.054 16.685 20.262 1.00 44.19 520 ASN A CA 1
ATOM 4186 C C . ASN A 1 520 ? 0.659 16.298 21.631 1.00 44.19 520 ASN A C 1
ATOM 4188 O O . ASN A 1 520 ? -0.074 16.107 22.603 1.00 44.19 520 ASN A O 1
ATOM 4192 N N . SER A 1 521 ? 1.980 16.125 21.731 1.00 38.91 521 SER A N 1
ATOM 4193 C CA . SER A 1 521 ? 2.654 15.629 22.940 1.00 38.91 521 SER A CA 1
ATOM 4194 C C . SER A 1 521 ? 3.048 16.743 23.920 1.00 38.91 521 SER A C 1
ATOM 4196 O O . SER A 1 521 ? 4.218 17.112 24.018 1.00 38.91 521 SER A O 1
ATOM 4198 N N . SER A 1 522 ? 2.089 17.218 24.719 1.00 41.25 522 SER A N 1
ATOM 4199 C CA . SER A 1 522 ? 2.355 18.051 25.911 1.00 41.25 522 SER A CA 1
ATOM 4200 C C . SER A 1 522 ? 2.781 17.236 27.148 1.00 41.25 522 SER A C 1
ATOM 4202 O O . SER A 1 522 ? 2.462 17.614 28.271 1.00 41.25 522 SER A O 1
ATOM 4204 N N . GLN A 1 523 ? 3.474 16.108 26.950 1.00 36.50 523 GLN A N 1
ATOM 4205 C CA . GLN A 1 523 ? 4.262 15.364 27.946 1.00 36.50 523 GLN A CA 1
ATOM 4206 C C . GLN A 1 523 ? 5.098 14.279 27.237 1.00 36.50 523 GLN A C 1
ATOM 4208 O O . GLN A 1 523 ? 4.701 13.807 26.175 1.00 36.50 523 GLN A O 1
ATOM 4213 N N . GLU A 1 524 ? 6.255 13.944 27.824 1.00 35.66 524 GLU A N 1
ATOM 4214 C CA . GLU A 1 524 ? 7.311 13.050 27.299 1.00 35.66 524 GLU A CA 1
ATOM 4215 C C . GLU A 1 524 ? 7.732 13.339 25.842 1.00 35.66 524 GLU A C 1
ATOM 4217 O O . GLU A 1 524 ? 7.206 12.818 24.862 1.00 35.66 524 GLU A O 1
ATOM 4222 N N . VAL A 1 525 ? 8.715 14.236 25.727 1.00 32.91 525 VAL A N 1
ATOM 4223 C CA . VAL A 1 525 ? 9.129 14.917 24.493 1.00 32.91 525 VAL A CA 1
ATOM 4224 C C . VAL A 1 525 ? 10.006 14.021 23.597 1.00 32.91 525 VAL A C 1
ATOM 4226 O O . VAL A 1 525 ? 11.119 13.676 24.007 1.00 32.91 525 VAL A O 1
ATOM 4229 N N . PRO A 1 526 ? 9.604 13.730 22.340 1.00 40.44 526 PRO A N 1
ATOM 4230 C CA . PRO A 1 526 ? 10.544 13.331 21.290 1.00 40.44 526 PRO A CA 1
ATOM 4231 C C . PRO A 1 526 ? 11.570 14.454 21.136 1.00 40.44 526 PRO A C 1
ATOM 4233 O O . PRO A 1 526 ? 11.172 15.608 20.990 1.00 40.44 526 PRO A O 1
ATOM 4236 N N . SER A 1 527 ? 12.867 14.143 21.243 1.00 41.41 527 SER A N 1
ATOM 4237 C CA . SER A 1 527 ? 13.897 15.144 21.576 1.00 41.41 527 SER A CA 1
ATOM 4238 C C . SER A 1 527 ? 13.798 16.441 20.760 1.00 41.41 527 SER A C 1
ATOM 4240 O O . SER A 1 527 ? 13.506 16.420 19.565 1.00 41.41 527 SER A O 1
ATOM 4242 N N . GLU A 1 528 ? 14.107 17.592 21.364 1.00 37.00 528 GLU A N 1
ATOM 4243 C CA . GLU A 1 528 ? 14.014 18.878 20.652 1.00 37.00 528 GLU A CA 1
ATOM 4244 C C . GLU A 1 528 ? 14.950 18.936 19.424 1.00 37.00 528 GLU A C 1
ATOM 4246 O O . GLU A 1 528 ? 14.660 19.618 18.443 1.00 37.00 528 GLU A O 1
ATOM 4251 N N . VAL A 1 529 ? 16.030 18.144 19.438 1.00 39.66 529 VAL A N 1
ATOM 4252 C CA . VAL A 1 529 ? 16.892 17.865 18.277 1.00 39.66 529 VAL A CA 1
ATOM 4253 C C . VAL A 1 529 ? 16.111 17.163 17.163 1.00 39.66 529 VAL A C 1
ATOM 4255 O O . VAL A 1 529 ? 16.202 17.564 16.007 1.00 39.66 529 VAL A O 1
ATOM 4258 N N . GLU A 1 530 ? 15.308 16.151 17.487 1.00 42.03 530 GLU A N 1
ATOM 4259 C CA . GLU A 1 530 ? 14.455 15.452 16.528 1.00 42.03 530 GLU A CA 1
ATOM 4260 C C . GLU A 1 530 ? 13.318 16.338 16.002 1.00 42.03 530 GLU A C 1
ATOM 4262 O O . GLU A 1 530 ? 13.084 16.349 14.797 1.00 42.03 530 GLU A O 1
ATOM 4267 N N . ILE A 1 531 ? 12.661 17.139 16.849 1.00 43.00 531 ILE A N 1
ATOM 4268 C CA . ILE A 1 531 ? 11.620 18.087 16.411 1.00 43.00 531 ILE A CA 1
ATOM 4269 C C . ILE A 1 531 ? 12.220 19.178 15.508 1.00 43.00 531 ILE A C 1
ATOM 4271 O O . ILE A 1 531 ? 11.637 19.508 14.474 1.00 43.00 531 ILE A O 1
ATOM 4275 N N . LYS A 1 532 ? 13.415 19.696 15.827 1.00 38.06 532 LYS A N 1
ATOM 4276 C CA . LYS A 1 532 ? 14.146 20.634 14.956 1.00 38.06 532 LYS A CA 1
ATOM 4277 C C . LYS A 1 532 ? 14.605 19.970 13.655 1.00 38.06 532 LYS A C 1
ATOM 4279 O O . LYS A 1 532 ? 14.480 20.590 12.605 1.00 38.06 532 LYS A O 1
ATOM 4284 N N . LEU A 1 533 ? 15.042 18.708 13.685 1.00 42.50 533 LEU A N 1
ATOM 4285 C CA . LEU A 1 533 ? 15.340 17.928 12.476 1.00 42.50 533 LEU A CA 1
ATOM 4286 C C . LEU A 1 533 ? 14.086 17.645 11.634 1.00 42.50 533 LEU A C 1
ATOM 4288 O O . LEU A 1 533 ? 14.189 17.640 10.415 1.00 42.50 533 LEU A O 1
ATOM 4292 N N . ARG A 1 534 ? 12.914 17.420 12.245 1.00 43.38 534 ARG A N 1
ATOM 4293 C CA . ARG A 1 534 ? 11.633 17.219 11.542 1.00 43.38 534 ARG A CA 1
ATOM 4294 C C . ARG A 1 534 ? 11.137 18.523 10.904 1.00 43.38 534 ARG A C 1
ATOM 4296 O O . ARG A 1 534 ? 10.782 18.507 9.733 1.00 43.38 534 ARG A O 1
ATOM 4303 N N . ARG A 1 535 ? 11.190 19.659 11.616 1.00 35.91 535 ARG A N 1
ATOM 4304 C CA . ARG A 1 535 ? 10.836 20.978 11.050 1.00 35.91 535 ARG A CA 1
ATOM 4305 C C . ARG A 1 535 ? 11.796 21.416 9.946 1.00 35.91 535 ARG A C 1
ATOM 4307 O O . ARG A 1 535 ? 11.333 21.746 8.866 1.00 35.91 535 ARG A O 1
ATOM 4314 N N . LYS A 1 536 ? 13.112 21.339 10.169 1.00 36.47 536 LYS A N 1
ATOM 4315 C CA . LYS A 1 536 ? 14.111 21.732 9.162 1.00 36.47 536 LYS A CA 1
ATOM 4316 C C . LYS A 1 536 ? 14.127 20.801 7.939 1.00 36.47 536 LYS A C 1
ATOM 4318 O O . LYS A 1 536 ? 14.380 21.244 6.825 1.00 36.47 536 LYS A O 1
ATOM 4323 N N . ALA A 1 537 ? 13.764 19.526 8.105 1.00 39.59 537 ALA A N 1
ATOM 4324 C CA . ALA A 1 537 ? 13.529 18.639 6.965 1.00 39.59 537 ALA A CA 1
ATOM 4325 C C . ALA A 1 537 ? 12.338 19.078 6.090 1.00 39.59 537 ALA A C 1
ATOM 4327 O O . ALA A 1 537 ? 12.324 18.739 4.916 1.00 39.59 537 ALA A O 1
ATOM 4328 N N . SER A 1 538 ? 11.381 19.866 6.598 1.00 37.38 538 SER A N 1
ATOM 4329 C CA . SER A 1 538 ? 10.304 20.434 5.770 1.00 37.38 538 SER A CA 1
ATOM 4330 C C . SER A 1 538 ? 10.777 21.545 4.816 1.00 37.38 538 SER A C 1
ATOM 4332 O O . SER A 1 538 ? 9.972 22.033 4.024 1.00 37.38 538 SER A O 1
ATOM 4334 N N . GLU A 1 539 ? 12.043 21.962 4.907 1.00 35.91 539 GLU A N 1
ATOM 4335 C CA . GLU A 1 539 ? 12.643 23.040 4.110 1.00 35.91 539 GLU A CA 1
ATOM 4336 C C . GLU A 1 539 ? 13.724 22.493 3.147 1.00 35.91 539 GLU A C 1
ATOM 4338 O O . GLU A 1 539 ? 13.834 22.952 2.011 1.00 35.91 539 GLU A O 1
ATOM 4343 N N . ASP A 1 540 ? 14.469 21.453 3.553 1.00 38.69 540 ASP A N 1
ATOM 4344 C CA . ASP A 1 540 ? 15.551 20.825 2.773 1.00 38.69 540 ASP A CA 1
ATOM 4345 C C . ASP A 1 540 ? 15.102 19.532 2.040 1.00 38.69 540 ASP A C 1
ATOM 4347 O O . ASP A 1 540 ? 15.395 18.409 2.472 1.00 38.69 540 ASP A O 1
ATOM 4351 N N . ASN A 1 541 ? 14.441 19.674 0.880 1.00 46.06 541 ASN A N 1
ATOM 4352 C CA . ASN A 1 541 ? 13.844 18.576 0.081 1.00 46.06 541 ASN A CA 1
ATOM 4353 C C . ASN A 1 541 ? 14.744 17.342 -0.175 1.00 46.06 541 ASN A C 1
ATOM 4355 O O . ASN A 1 541 ? 14.235 16.230 -0.319 1.00 46.06 541 ASN A O 1
ATOM 4359 N N . ALA A 1 542 ? 16.071 17.496 -0.228 1.00 38.00 542 ALA A N 1
ATOM 4360 C CA . ALA A 1 542 ? 16.998 16.379 -0.448 1.00 38.00 542 ALA A CA 1
ATOM 4361 C C . ALA A 1 542 ? 17.206 15.489 0.799 1.00 38.00 542 ALA A C 1
ATOM 4363 O O . ALA A 1 542 ? 17.489 14.297 0.673 1.00 38.00 542 ALA A O 1
ATOM 4364 N N . ALA A 1 543 ? 17.060 16.040 2.010 1.00 39.91 543 ALA A N 1
ATOM 4365 C CA . ALA A 1 543 ? 17.311 15.318 3.261 1.00 39.91 543 ALA A CA 1
ATOM 4366 C C . ALA A 1 543 ? 16.124 14.434 3.686 1.00 39.91 543 ALA A C 1
ATOM 4368 O O . ALA A 1 543 ? 16.326 13.346 4.231 1.00 39.91 543 ALA A O 1
ATOM 4369 N N . VAL A 1 544 ? 14.896 14.874 3.382 1.00 41.75 544 VAL A N 1
ATOM 4370 C CA . VAL A 1 544 ? 13.621 14.164 3.620 1.00 41.75 544 VAL A CA 1
ATOM 4371 C C . VAL A 1 544 ? 13.695 12.699 3.187 1.00 41.75 544 VAL A C 1
ATOM 4373 O O . VAL A 1 544 ? 13.305 11.770 3.899 1.00 41.75 544 VAL A O 1
ATOM 4376 N N . PHE A 1 545 ? 14.232 12.482 1.993 1.00 42.66 545 PHE A N 1
ATOM 4377 C CA . PHE A 1 545 ? 14.064 11.237 1.268 1.00 42.66 545 PHE A CA 1
ATOM 4378 C C . PHE A 1 545 ? 15.029 10.115 1.685 1.00 42.66 545 PHE A C 1
ATOM 4380 O O . PHE A 1 545 ? 14.690 8.930 1.566 1.00 42.66 545 PHE A O 1
ATOM 4387 N N . ASN A 1 546 ? 16.178 10.480 2.264 1.00 41.09 546 ASN A N 1
ATOM 4388 C CA . ASN A 1 546 ? 17.093 9.553 2.941 1.00 41.09 546 ASN A CA 1
ATOM 4389 C C . ASN A 1 546 ? 16.576 9.095 4.318 1.00 41.09 546 ASN A C 1
ATOM 4391 O O . ASN A 1 546 ? 17.192 8.233 4.941 1.00 41.09 546 ASN A O 1
ATOM 4395 N N . ARG A 1 547 ? 15.439 9.629 4.787 1.00 45.91 547 ARG A N 1
ATOM 4396 C CA . ARG A 1 547 ? 14.687 9.091 5.927 1.00 45.91 547 ARG A CA 1
ATOM 4397 C C . ARG A 1 547 ? 13.526 8.213 5.472 1.00 45.91 547 ARG A C 1
ATOM 4399 O O . ARG A 1 547 ? 13.628 6.987 5.529 1.00 45.91 547 ARG A O 1
ATOM 4406 N N . ILE A 1 548 ? 12.474 8.839 4.939 1.00 46.84 548 ILE A N 1
ATOM 4407 C CA . ILE A 1 548 ? 11.108 8.285 4.838 1.00 46.84 548 ILE A CA 1
ATOM 4408 C C . ILE A 1 548 ? 11.034 6.859 4.271 1.00 46.84 548 ILE A C 1
ATOM 4410 O O . ILE A 1 548 ? 10.240 6.054 4.741 1.00 46.84 548 ILE A O 1
ATOM 4414 N N . ALA A 1 549 ? 11.891 6.506 3.311 1.00 40.88 549 ALA A N 1
ATOM 4415 C CA . ALA A 1 549 ? 11.963 5.134 2.803 1.00 40.88 549 ALA A CA 1
ATOM 4416 C C . ALA A 1 549 ? 13.405 4.666 2.523 1.00 40.88 549 ALA A C 1
ATOM 4418 O O . ALA A 1 549 ? 13.701 4.106 1.475 1.00 40.88 549 ALA A O 1
ATOM 4419 N N . TYR A 1 550 ? 14.321 4.987 3.435 1.00 41.94 550 TYR A N 1
ATOM 4420 C CA . TYR A 1 550 ? 15.519 4.174 3.714 1.00 41.94 550 TYR A CA 1
ATOM 4421 C C . TYR A 1 550 ? 15.392 3.495 5.094 1.00 41.94 550 TYR A C 1
ATOM 4423 O O . TYR A 1 550 ? 16.037 2.483 5.357 1.00 41.94 550 TYR A O 1
ATOM 4431 N N . GLN A 1 551 ? 14.519 4.030 5.959 1.00 43.72 551 GLN A N 1
ATOM 4432 C CA . GLN A 1 551 ? 14.293 3.562 7.328 1.00 43.72 551 GLN A CA 1
ATOM 4433 C C . GLN A 1 551 ? 13.209 2.469 7.438 1.00 43.72 551 GLN A C 1
ATOM 4435 O O . GLN A 1 551 ? 13.313 1.583 8.279 1.00 43.72 551 GLN A O 1
ATOM 4440 N N . VAL A 1 552 ? 12.193 2.460 6.563 1.00 48.22 552 VAL A N 1
ATOM 4441 C CA . VAL A 1 552 ? 11.066 1.494 6.625 1.00 48.22 552 VAL A CA 1
ATOM 4442 C C . VAL A 1 552 ? 11.505 0.024 6.484 1.00 48.22 552 VAL A C 1
ATOM 4444 O O . VAL A 1 552 ? 10.847 -0.868 7.016 1.00 48.22 552 VAL A O 1
ATOM 4447 N N . GLU A 1 553 ? 12.639 -0.259 5.839 1.00 47.00 553 GLU A N 1
ATOM 4448 C CA . GLU A 1 553 ? 13.132 -1.635 5.666 1.00 47.00 553 GLU A CA 1
ATOM 4449 C C . GLU A 1 553 ? 14.019 -2.138 6.822 1.00 47.00 553 GLU A C 1
ATOM 4451 O O . GLU A 1 553 ? 14.141 -3.352 7.005 1.00 47.00 553 GLU A O 1
ATOM 4456 N N . LYS A 1 554 ? 14.572 -1.254 7.667 1.00 51.72 554 LYS A N 1
ATOM 4457 C CA . LYS A 1 554 ? 15.450 -1.637 8.788 1.00 51.72 554 LYS A CA 1
ATOM 4458 C C . LYS A 1 554 ? 14.648 -1.989 10.041 1.00 51.72 554 LYS A C 1
ATOM 4460 O O . LYS A 1 554 ? 13.839 -1.197 10.520 1.00 51.72 554 LYS A O 1
ATOM 4465 N N . ASN A 1 555 ? 14.917 -3.158 10.630 1.00 52.81 555 ASN A N 1
ATOM 4466 C CA . ASN A 1 555 ? 14.149 -3.702 11.764 1.00 52.81 555 ASN A CA 1
ATOM 4467 C C . ASN A 1 555 ? 14.058 -2.754 12.977 1.00 52.81 555 ASN A C 1
ATOM 4469 O O . ASN A 1 555 ? 13.006 -2.668 13.612 1.00 52.81 555 ASN A O 1
ATOM 4473 N N . VAL A 1 556 ? 15.121 -1.992 13.258 1.00 55.94 556 VAL A N 1
ATOM 4474 C CA . VAL A 1 556 ? 15.156 -0.999 14.349 1.00 55.94 556 VAL A CA 1
ATOM 4475 C C . VAL A 1 556 ? 14.109 0.102 14.149 1.00 55.94 556 VAL A C 1
ATOM 4477 O O . VAL A 1 556 ? 13.432 0.498 15.094 1.00 55.94 556 VAL A O 1
ATOM 4480 N N . GLU A 1 557 ? 13.943 0.579 12.918 1.00 63.97 557 GLU A N 1
ATOM 4481 C CA . GLU A 1 557 ? 13.101 1.734 12.596 1.00 63.97 557 GLU A CA 1
ATOM 4482 C C . GLU A 1 557 ? 11.640 1.309 12.367 1.00 63.97 557 GLU A C 1
ATOM 4484 O O . GLU A 1 557 ? 10.732 1.990 12.849 1.00 63.97 557 GLU A O 1
ATOM 4489 N N . LYS A 1 558 ? 11.398 0.099 11.827 1.00 72.50 558 LYS A N 1
ATOM 4490 C CA . LYS A 1 558 ? 10.074 -0.566 11.856 1.00 72.50 558 LYS A CA 1
ATOM 4491 C C . LYS A 1 558 ? 9.454 -0.557 13.257 1.00 72.50 558 LYS A C 1
ATOM 4493 O O . LYS A 1 558 ? 8.268 -0.265 13.410 1.00 72.50 558 LYS A O 1
ATOM 4498 N N . LYS A 1 559 ? 10.255 -0.842 14.294 1.00 74.56 559 LYS A N 1
ATOM 4499 C CA . LYS A 1 559 ? 9.806 -0.848 15.696 1.00 74.56 559 LYS A CA 1
ATOM 4500 C C . LYS A 1 559 ? 9.345 0.536 16.175 1.00 74.56 559 LYS A C 1
ATOM 4502 O O . LYS A 1 559 ? 8.333 0.623 16.864 1.00 74.56 559 LYS A O 1
ATOM 4507 N N . VAL A 1 560 ? 10.036 1.611 15.788 1.00 73.50 560 VAL A N 1
ATOM 4508 C CA . VAL A 1 560 ? 9.662 2.994 16.151 1.00 73.50 560 VAL A CA 1
ATOM 4509 C C . VAL A 1 560 ? 8.313 3.377 15.536 1.00 73.50 560 VAL A C 1
ATOM 4511 O O . VAL A 1 560 ? 7.456 3.948 16.215 1.00 73.50 560 VAL A O 1
ATOM 4514 N N . TYR A 1 561 ? 8.081 3.006 14.276 1.00 79.56 561 TYR A N 1
ATOM 4515 C CA . TYR A 1 561 ? 6.803 3.253 13.610 1.00 79.56 561 TYR A CA 1
ATOM 4516 C C . TYR A 1 561 ? 5.662 2.424 14.223 1.00 79.56 561 TYR A C 1
ATOM 4518 O O . TYR A 1 561 ? 4.605 2.977 14.519 1.00 79.56 561 TYR A O 1
ATOM 4526 N N . ARG A 1 562 ? 5.888 1.143 14.545 1.00 83.12 562 ARG A N 1
ATOM 4527 C CA . ARG A 1 562 ? 4.914 0.295 15.266 1.00 83.12 562 ARG A CA 1
ATOM 4528 C C . ARG A 1 562 ? 4.510 0.879 16.622 1.00 83.12 562 ARG A C 1
ATOM 4530 O O . ARG A 1 562 ? 3.322 0.969 16.918 1.00 83.12 562 ARG A O 1
ATOM 4537 N N . ILE A 1 563 ? 5.477 1.354 17.410 1.00 82.12 563 ILE A N 1
ATOM 4538 C CA . ILE A 1 563 ? 5.214 2.045 18.684 1.00 82.12 563 ILE A CA 1
ATOM 4539 C C . ILE A 1 563 ? 4.405 3.336 18.457 1.00 82.12 563 ILE A C 1
ATOM 4541 O O . ILE A 1 563 ? 3.498 3.638 19.230 1.00 82.12 563 ILE A O 1
ATOM 4545 N N . SER A 1 564 ? 4.668 4.063 17.366 1.00 81.69 564 SER A N 1
ATOM 4546 C CA . SER A 1 564 ? 3.909 5.268 16.998 1.00 81.69 564 SER A CA 1
ATOM 4547 C C . SER A 1 564 ? 2.449 4.961 16.629 1.00 81.69 564 SER A C 1
ATOM 4549 O O . SER A 1 564 ? 1.554 5.716 17.011 1.00 81.69 564 SER A O 1
ATOM 4551 N N . LEU A 1 565 ? 2.18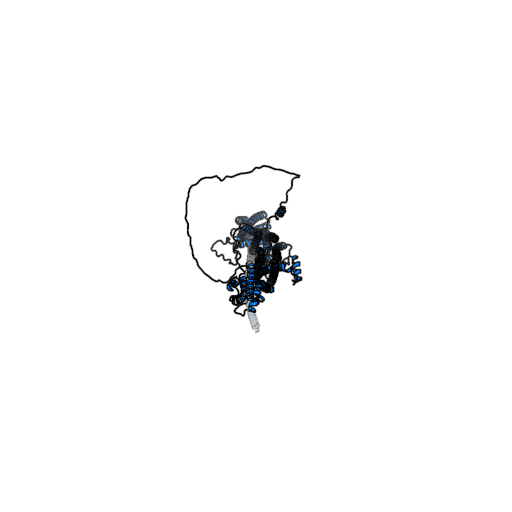3 3.840 15.943 1.00 89.50 565 LEU A N 1
ATOM 4552 C CA . LEU A 1 565 ? 0.820 3.368 15.662 1.00 89.50 565 LEU A CA 1
ATOM 4553 C C . LEU A 1 565 ? 0.092 2.939 16.943 1.00 89.50 565 LEU A C 1
ATOM 4555 O O . LEU A 1 565 ? -1.067 3.293 17.151 1.00 89.50 565 LEU A O 1
ATOM 4559 N N . ALA A 1 566 ? 0.783 2.210 17.822 1.00 89.31 566 ALA A N 1
ATOM 4560 C CA . ALA A 1 566 ? 0.250 1.765 19.105 1.00 89.31 566 ALA A CA 1
ATOM 4561 C C . ALA A 1 566 ? -0.164 2.946 20.003 1.00 89.31 566 ALA A C 1
ATOM 4563 O O . ALA A 1 566 ? -1.249 2.931 20.580 1.00 89.31 566 ALA A O 1
ATOM 4564 N N . GLU A 1 567 ? 0.663 3.994 20.085 1.00 86.38 567 GLU A N 1
ATOM 4565 C CA . GLU A 1 567 ? 0.358 5.227 20.823 1.00 86.38 567 GLU A CA 1
ATOM 4566 C C . GLU A 1 567 ? -0.815 6.003 20.189 1.00 86.38 567 GLU A C 1
ATOM 4568 O O . GLU A 1 567 ? -1.664 6.525 20.914 1.00 86.38 567 GLU A O 1
ATOM 4573 N N . TYR A 1 568 ? -0.931 6.030 18.854 1.00 89.56 568 TYR A N 1
ATOM 4574 C CA . TYR A 1 568 ? -2.097 6.603 18.168 1.00 89.56 568 TYR A CA 1
ATOM 4575 C C . TYR A 1 568 ? -3.390 5.831 18.490 1.00 89.56 568 TYR A C 1
ATOM 4577 O O . TYR A 1 568 ? -4.371 6.442 18.917 1.00 89.56 568 TYR A O 1
ATOM 4585 N N . PHE A 1 569 ? -3.391 4.497 18.393 1.00 92.81 569 PHE A N 1
ATOM 4586 C CA . PHE A 1 569 ? -4.547 3.670 18.764 1.00 92.81 569 PHE A CA 1
ATOM 4587 C C . PHE A 1 569 ? -4.893 3.769 20.259 1.00 92.81 569 PHE A C 1
ATOM 4589 O O . PHE A 1 569 ? -6.070 3.839 20.612 1.00 92.81 569 PHE A O 1
ATOM 4596 N N . TYR A 1 570 ? -3.896 3.851 21.143 1.00 90.69 570 TYR A N 1
ATOM 4597 C CA . TYR A 1 570 ? -4.089 4.094 22.576 1.00 90.69 570 TYR A CA 1
ATOM 4598 C C . TYR A 1 570 ? -4.799 5.433 22.843 1.00 90.69 570 TYR A C 1
ATOM 4600 O O . TYR A 1 570 ? -5.762 5.481 23.613 1.00 90.69 570 TYR A O 1
ATOM 4608 N N . ARG A 1 571 ? -4.386 6.517 22.168 1.00 89.88 571 ARG A N 1
ATOM 4609 C CA . ARG A 1 571 ? -5.068 7.824 22.237 1.00 89.88 571 ARG A CA 1
ATOM 4610 C C . ARG A 1 571 ? -6.492 7.746 21.692 1.00 89.88 571 ARG A C 1
ATOM 4612 O O . ARG A 1 571 ? -7.412 8.214 22.358 1.00 89.88 571 ARG A O 1
ATOM 4619 N N . LEU A 1 572 ? -6.681 7.103 20.540 1.00 91.50 572 LEU A N 1
ATOM 4620 C CA . LEU A 1 572 ? -7.978 6.953 19.880 1.00 91.50 572 LEU A CA 1
ATOM 4621 C C . LEU A 1 572 ? -8.990 6.198 20.758 1.00 91.50 572 LEU A C 1
ATOM 4623 O O . LEU A 1 572 ? -10.110 6.667 20.952 1.00 91.50 572 LEU A O 1
ATOM 4627 N N . LEU A 1 573 ? -8.579 5.086 21.376 1.00 93.06 573 LEU A N 1
ATOM 4628 C CA . LEU A 1 573 ? -9.412 4.332 22.318 1.00 93.06 573 LEU A CA 1
ATOM 4629 C C . LEU A 1 573 ? -9.707 5.119 23.607 1.00 93.06 573 LEU A C 1
ATOM 4631 O O . LEU A 1 573 ? -10.796 4.985 24.163 1.00 93.06 573 LEU A O 1
ATOM 4635 N N . LYS A 1 574 ? -8.789 5.975 24.077 1.00 91.69 574 LYS A N 1
ATOM 4636 C CA . LYS A 1 574 ? -9.054 6.874 25.217 1.00 91.69 574 LYS A CA 1
ATOM 4637 C C . LYS A 1 574 ? -10.032 7.993 24.850 1.00 91.69 574 LYS A C 1
ATOM 4639 O O . LYS A 1 574 ? -10.899 8.304 25.662 1.00 91.69 574 LYS A O 1
ATOM 4644 N N . TYR A 1 575 ? -9.955 8.553 23.642 1.00 92.75 575 TYR A N 1
ATOM 4645 C CA . TYR A 1 575 ? -10.946 9.511 23.139 1.00 92.75 575 TYR A CA 1
ATOM 4646 C C . TYR A 1 575 ? -12.330 8.868 22.988 1.00 92.75 575 TYR A C 1
ATOM 4648 O O . TYR A 1 575 ? -13.305 9.441 23.471 1.00 92.75 575 TYR A O 1
ATOM 4656 N N . LEU A 1 576 ? -12.404 7.654 22.428 1.00 94.12 576 LEU A N 1
ATOM 4657 C CA . LEU A 1 576 ? -13.639 6.875 22.315 1.00 94.12 576 LEU A CA 1
ATOM 4658 C C . LEU A 1 576 ? -14.294 6.660 23.688 1.00 94.12 576 LEU A C 1
ATOM 4660 O O . LEU A 1 576 ? -15.460 6.993 23.871 1.00 94.12 576 LEU A O 1
ATOM 4664 N N . ASN A 1 577 ? -13.542 6.169 24.677 1.00 94.00 577 ASN A N 1
ATOM 4665 C CA . ASN A 1 577 ? -14.043 5.950 26.038 1.00 94.00 577 ASN A CA 1
ATOM 4666 C C . ASN A 1 577 ? -14.508 7.252 26.720 1.00 94.00 577 ASN A C 1
ATOM 4668 O O . ASN A 1 577 ? -15.576 7.287 27.327 1.00 94.00 577 ASN A O 1
ATOM 4672 N N . LEU A 1 578 ? -13.750 8.347 26.588 1.00 92.81 578 LEU A N 1
ATOM 4673 C CA . LEU A 1 578 ? -14.151 9.653 27.128 1.00 92.81 578 LEU A CA 1
ATOM 4674 C C . LEU A 1 578 ? -15.432 10.189 26.470 1.00 92.81 578 LEU A C 1
ATOM 4676 O O . LEU A 1 578 ? -16.260 10.785 27.158 1.00 92.81 578 LEU A O 1
ATOM 4680 N N . ASN A 1 579 ? -15.617 9.969 25.166 1.00 93.88 579 ASN A N 1
ATOM 4681 C CA . ASN A 1 579 ? -16.832 10.350 24.450 1.00 93.88 5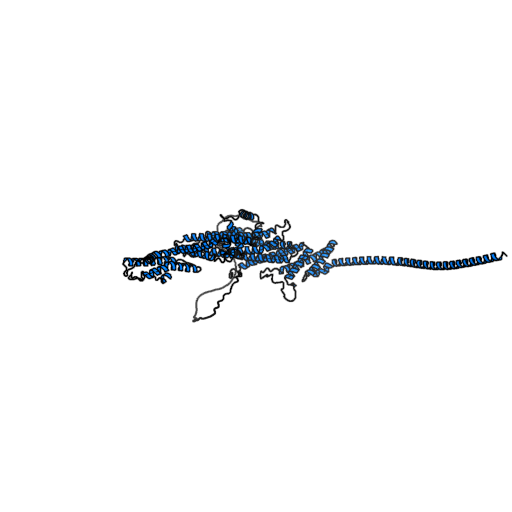79 ASN A CA 1
ATOM 4682 C C . ASN A 1 579 ? -18.026 9.471 24.869 1.00 93.88 579 ASN A C 1
ATOM 4684 O O . ASN A 1 579 ? -19.064 9.989 25.277 1.00 93.88 579 ASN A O 1
ATOM 4688 N N . LEU A 1 580 ? -17.850 8.146 24.902 1.00 95.75 580 LEU A N 1
ATOM 4689 C CA . LEU A 1 580 ? -18.858 7.197 25.388 1.00 95.75 580 LEU A CA 1
ATOM 4690 C C . LEU A 1 580 ? -19.326 7.522 26.810 1.00 95.75 580 LEU A C 1
ATOM 4692 O O . LEU A 1 580 ? -20.528 7.517 27.060 1.00 95.75 580 LEU A O 1
ATOM 4696 N N . LYS A 1 581 ? -18.415 7.868 27.728 1.00 94.56 581 LYS A N 1
ATOM 4697 C CA . LYS A 1 581 ? -18.784 8.274 29.093 1.00 94.56 581 LYS A CA 1
ATOM 4698 C C . LYS A 1 581 ? -19.609 9.561 29.123 1.00 94.56 581 LYS A C 1
ATOM 4700 O O . LYS A 1 581 ? -20.618 9.587 29.815 1.00 94.56 581 LYS A O 1
ATOM 4705 N N . LYS A 1 582 ? -19.269 10.582 28.323 1.00 94.12 582 LYS A N 1
ATOM 4706 C CA . LYS A 1 582 ? -20.110 11.789 28.174 1.00 94.12 582 LYS A CA 1
ATOM 4707 C C . LYS A 1 582 ? -21.493 11.454 27.611 1.00 94.12 582 LYS A C 1
ATOM 4709 O O . LYS A 1 582 ? -22.496 11.885 28.165 1.00 94.12 582 LYS A O 1
ATOM 4714 N N . LYS A 1 583 ? -21.556 10.657 26.539 1.00 93.81 583 LYS A N 1
ATOM 4715 C CA . LYS A 1 583 ? -22.812 10.206 25.915 1.00 93.81 583 LYS A CA 1
ATOM 4716 C C . LYS A 1 583 ? -23.680 9.391 26.880 1.00 93.81 583 LYS A C 1
ATOM 4718 O O . LYS A 1 583 ? -24.902 9.487 26.819 1.00 93.81 583 LYS A O 1
ATOM 4723 N N . ALA A 1 584 ? -23.067 8.639 27.794 1.00 95.19 584 ALA A N 1
ATOM 4724 C CA . ALA A 1 584 ? -23.765 7.867 28.817 1.00 95.19 584 ALA A CA 1
ATOM 4725 C C . ALA A 1 584 ? -24.496 8.747 29.856 1.00 95.19 584 ALA A C 1
ATOM 4727 O O . ALA A 1 584 ? -25.495 8.306 30.416 1.00 95.19 584 ALA A O 1
ATOM 4728 N N . GLU A 1 585 ? -24.068 9.994 30.085 1.00 94.44 585 GLU A N 1
ATOM 4729 C CA . GLU A 1 585 ? -24.776 10.945 30.965 1.00 94.44 585 GLU A CA 1
ATOM 4730 C C . GLU A 1 585 ? -26.144 11.392 30.413 1.00 94.44 585 GLU A C 1
ATOM 4732 O O . GLU A 1 585 ? -26.965 11.923 31.156 1.00 94.44 585 GLU A O 1
ATOM 4737 N N . ASN A 1 586 ? -26.433 11.144 29.130 1.00 92.94 586 ASN A N 1
ATOM 4738 C CA . ASN A 1 586 ? -27.725 11.482 28.525 1.00 92.94 586 ASN A CA 1
ATOM 4739 C C . ASN A 1 586 ? -28.853 10.492 28.896 1.00 92.94 586 ASN A C 1
ATOM 4741 O O . ASN A 1 586 ? -30.025 10.788 28.655 1.00 92.94 586 ASN A O 1
ATOM 4745 N N . TYR A 1 587 ? -28.539 9.326 29.479 1.00 94.38 587 TYR A N 1
ATOM 4746 C CA . TYR A 1 587 ? -29.552 8.388 29.977 1.00 94.38 587 TYR A CA 1
ATOM 4747 C C . TYR A 1 587 ? -30.024 8.788 31.380 1.00 94.38 587 TYR A C 1
ATOM 4749 O O . TYR A 1 587 ? -29.241 8.814 32.325 1.00 94.38 587 TYR A O 1
ATOM 4757 N N . GLN A 1 588 ? -31.332 9.015 31.531 1.00 92.38 588 GLN A N 1
ATOM 4758 C CA . GLN A 1 588 ? -31.965 9.287 32.832 1.00 92.38 588 GLN A CA 1
ATOM 4759 C C . GLN A 1 588 ? -32.000 8.049 33.752 1.00 92.38 588 GLN A C 1
ATOM 4761 O O . GLN A 1 588 ? -32.062 8.174 34.972 1.00 92.38 588 GLN A O 1
ATOM 4766 N N . ASP A 1 589 ? -31.967 6.846 33.171 1.00 92.94 589 ASP A N 1
ATOM 4767 C CA . ASP A 1 589 ? -31.928 5.578 33.900 1.00 92.94 589 ASP A CA 1
ATOM 4768 C C . ASP A 1 589 ? -30.471 5.132 34.115 1.00 92.94 589 ASP A C 1
ATOM 4770 O O . ASP A 1 589 ? -29.748 4.790 33.175 1.00 92.94 589 ASP A O 1
ATOM 4774 N N . GLN A 1 590 ? -30.049 5.118 35.381 1.00 93.88 590 GLN A N 1
ATOM 4775 C CA . GLN A 1 590 ? -28.698 4.748 35.806 1.00 93.88 590 GLN A CA 1
ATOM 4776 C C . GLN A 1 590 ? -28.331 3.284 35.488 1.00 93.88 590 GLN A C 1
ATOM 4778 O O . GLN A 1 590 ? -27.151 2.991 35.287 1.00 93.88 590 GLN A O 1
ATOM 4783 N N . ASN A 1 591 ? -29.290 2.356 35.407 1.00 94.00 591 ASN A N 1
ATOM 4784 C CA . ASN A 1 591 ? -28.990 0.957 35.076 1.00 94.00 591 ASN A CA 1
ATOM 4785 C C . ASN A 1 591 ? -28.824 0.796 33.558 1.00 94.00 591 ASN A C 1
ATOM 4787 O O . ASN A 1 591 ? -27.881 0.149 33.105 1.00 94.00 591 ASN A O 1
ATOM 4791 N N . LEU A 1 592 ? -29.677 1.465 32.775 1.00 95.44 592 LEU A N 1
ATOM 4792 C CA . LEU A 1 592 ? -29.551 1.572 31.317 1.00 95.44 592 LEU A CA 1
ATOM 4793 C C . LEU A 1 592 ? -28.216 2.218 30.911 1.00 95.44 592 LEU A C 1
ATOM 4795 O O . LEU A 1 592 ? -27.532 1.726 30.013 1.00 95.44 592 LEU A O 1
ATOM 4799 N N . LYS A 1 593 ? -27.795 3.264 31.632 1.00 95.81 593 LYS A N 1
ATOM 4800 C CA . LYS A 1 593 ? -26.462 3.873 31.521 1.00 95.81 593 LYS A CA 1
ATOM 4801 C C . LYS A 1 593 ? -25.337 2.850 31.734 1.00 95.81 593 LYS A C 1
ATOM 4803 O O . LYS A 1 593 ? -24.365 2.845 30.978 1.00 95.81 593 LYS A O 1
ATOM 4808 N N . CYS A 1 594 ? -25.476 1.956 32.717 1.00 95.62 594 CYS A N 1
ATOM 4809 C CA . CYS A 1 594 ? -24.514 0.875 32.949 1.00 95.62 594 CYS A CA 1
ATOM 4810 C C . CYS A 1 594 ? -24.522 -0.170 31.820 1.00 95.62 594 CYS A C 1
ATOM 4812 O O . CYS A 1 594 ? -23.443 -0.579 31.401 1.00 95.62 594 CYS A O 1
ATOM 4814 N N . ILE A 1 595 ? -25.685 -0.550 31.270 1.00 95.88 595 ILE A N 1
ATOM 4815 C CA . ILE A 1 595 ? -25.778 -1.444 30.095 1.00 95.88 595 ILE A CA 1
ATOM 4816 C C . ILE A 1 595 ? -25.118 -0.825 28.858 1.00 95.88 595 ILE A C 1
ATOM 4818 O O . ILE A 1 595 ? -24.325 -1.490 28.193 1.00 95.88 595 ILE A O 1
ATOM 4822 N N . PHE A 1 596 ? -25.368 0.457 28.579 1.00 97.19 596 PHE A N 1
ATOM 4823 C CA . PHE A 1 596 ? -24.721 1.162 27.472 1.00 97.19 596 PHE A CA 1
ATOM 4824 C C . PHE A 1 596 ? -23.195 1.148 27.596 1.00 97.19 596 PHE A C 1
ATOM 4826 O O . PHE A 1 596 ? -22.489 0.831 26.634 1.00 97.19 596 PHE A O 1
ATOM 4833 N N . LEU A 1 597 ? -22.677 1.452 28.788 1.00 97.25 597 LEU A N 1
ATOM 4834 C CA . LEU A 1 597 ? -21.243 1.392 29.043 1.00 97.25 597 LEU A CA 1
ATOM 4835 C C . LEU A 1 597 ? -20.718 -0.046 28.920 1.00 97.25 597 LEU A C 1
ATOM 4837 O O . LEU A 1 597 ? -19.743 -0.251 28.204 1.00 97.25 597 LEU A O 1
ATOM 4841 N N . LEU A 1 598 ? -21.394 -1.047 29.497 1.00 96.19 598 LEU A N 1
ATOM 4842 C CA . LEU A 1 598 ? -21.033 -2.467 29.382 1.00 96.19 598 LEU A CA 1
ATOM 4843 C C . LEU A 1 598 ? -20.905 -2.930 27.931 1.00 96.19 598 LEU A C 1
ATOM 4845 O O . LEU A 1 598 ? -19.846 -3.431 27.559 1.00 96.19 598 LEU A O 1
ATOM 4849 N N . ASN A 1 599 ? -21.931 -2.717 27.106 1.00 96.50 599 ASN A N 1
ATOM 4850 C CA . ASN A 1 599 ? -21.950 -3.139 25.704 1.00 96.50 599 ASN A CA 1
ATOM 4851 C C . ASN A 1 599 ? -20.745 -2.582 24.929 1.00 96.50 599 ASN A C 1
ATOM 4853 O O . ASN A 1 599 ? -20.013 -3.325 24.268 1.00 96.50 599 ASN A O 1
ATOM 4857 N N . ASN A 1 600 ? -20.483 -1.277 25.055 1.00 96.81 600 ASN A N 1
ATOM 4858 C CA . ASN A 1 600 ? -19.379 -0.624 24.354 1.00 96.81 600 ASN A CA 1
ATOM 4859 C C . ASN A 1 600 ? -18.003 -1.013 24.940 1.00 96.81 600 ASN A C 1
ATOM 4861 O O . ASN A 1 600 ? -17.106 -1.387 24.187 1.00 96.81 600 ASN A O 1
ATOM 4865 N N . THR A 1 601 ? -17.833 -0.996 26.269 1.00 95.81 601 THR A N 1
ATOM 4866 C CA . THR A 1 601 ? -16.590 -1.401 26.966 1.00 95.81 601 THR A CA 1
ATOM 4867 C C . THR A 1 601 ? -16.225 -2.859 26.649 1.00 95.81 601 THR A C 1
ATOM 4869 O O . THR A 1 601 ? -15.073 -3.148 26.327 1.00 95.81 601 THR A O 1
ATOM 4872 N N . HIS A 1 602 ? -17.201 -3.771 26.641 1.00 94.88 602 HIS A N 1
ATOM 4873 C CA . HIS A 1 602 ? -17.008 -5.175 26.277 1.00 94.88 602 HIS A CA 1
ATOM 4874 C C . HIS A 1 602 ? -16.641 -5.356 24.797 1.00 94.88 602 HIS A C 1
ATOM 4876 O O . HIS A 1 602 ? -15.738 -6.131 24.485 1.00 94.88 602 HIS A O 1
ATOM 4882 N N . LYS A 1 603 ? -17.265 -4.603 23.876 1.00 94.06 603 LYS A N 1
ATOM 4883 C CA . LYS A 1 603 ? -16.921 -4.639 22.442 1.00 94.06 603 LYS A CA 1
ATOM 4884 C C . LYS A 1 603 ? -15.476 -4.189 22.198 1.00 94.06 603 LYS A C 1
ATOM 4886 O O . LYS A 1 603 ? -14.776 -4.819 21.409 1.00 94.06 603 LYS A O 1
ATOM 4891 N N . ILE A 1 604 ? -15.018 -3.152 22.906 1.00 94.25 604 ILE A N 1
ATOM 4892 C CA . ILE A 1 604 ? -13.625 -2.683 22.851 1.00 94.25 604 ILE A CA 1
ATOM 4893 C C . ILE A 1 604 ? -12.673 -3.746 23.423 1.00 94.25 604 ILE A C 1
ATOM 4895 O O . ILE A 1 604 ? -11.674 -4.073 22.783 1.00 94.25 604 ILE A O 1
ATOM 4899 N N . ASN A 1 605 ? -12.996 -4.353 24.571 1.00 91.62 605 ASN A N 1
ATOM 4900 C CA . ASN A 1 605 ? -12.161 -5.404 25.162 1.00 91.62 605 ASN A CA 1
ATOM 4901 C C . ASN A 1 605 ? -12.051 -6.651 24.259 1.00 91.62 605 ASN A C 1
ATOM 4903 O O . ASN A 1 605 ? -10.977 -7.239 24.138 1.00 91.62 605 ASN A O 1
ATOM 4907 N N . LYS A 1 606 ? -13.133 -7.009 23.551 1.00 89.44 606 LYS A N 1
ATOM 4908 C CA . LYS A 1 606 ? -13.145 -8.109 22.571 1.00 89.44 606 LYS A CA 1
ATOM 4909 C C . LYS A 1 606 ? -12.301 -7.810 21.317 1.00 89.44 606 LYS A C 1
ATOM 4911 O O . LYS A 1 606 ? -11.846 -8.759 20.689 1.00 89.44 606 LYS A O 1
ATOM 4916 N N . LEU A 1 607 ? -12.027 -6.536 20.986 1.00 86.69 607 LEU A N 1
ATOM 4917 C CA . LEU A 1 607 ? -11.022 -6.171 19.969 1.00 86.69 607 LEU A CA 1
ATOM 4918 C C . LEU A 1 607 ? -9.586 -6.332 20.491 1.00 86.69 607 LEU A C 1
ATOM 4920 O O . LEU A 1 607 ? -8.724 -6.801 19.752 1.00 86.69 607 LEU A O 1
ATOM 4924 N N . LEU A 1 608 ? -9.319 -5.920 21.737 1.00 84.62 608 LEU A N 1
ATOM 4925 C CA . LEU A 1 608 ? -7.985 -6.047 22.337 1.00 84.62 608 LEU A CA 1
ATOM 4926 C C . LEU A 1 608 ? -7.540 -7.516 22.358 1.00 84.62 608 LEU A C 1
ATOM 4928 O O . LEU A 1 608 ? -6.415 -7.815 21.970 1.00 84.62 608 LEU A O 1
ATOM 4932 N N . GLY A 1 609 ? -8.450 -8.427 22.714 1.00 74.50 609 GLY A N 1
ATOM 4933 C CA . GLY A 1 609 ? -8.234 -9.870 22.623 1.00 74.50 609 GLY A CA 1
ATOM 4934 C C . GLY A 1 609 ? -7.474 -10.463 23.814 1.00 74.50 609 GLY A C 1
ATOM 4935 O O . GLY A 1 609 ? -7.307 -9.836 24.866 1.00 74.50 609 GLY A O 1
ATOM 4936 N N . GLN A 1 610 ? -7.047 -11.719 23.681 1.00 64.56 610 GLN A N 1
ATOM 4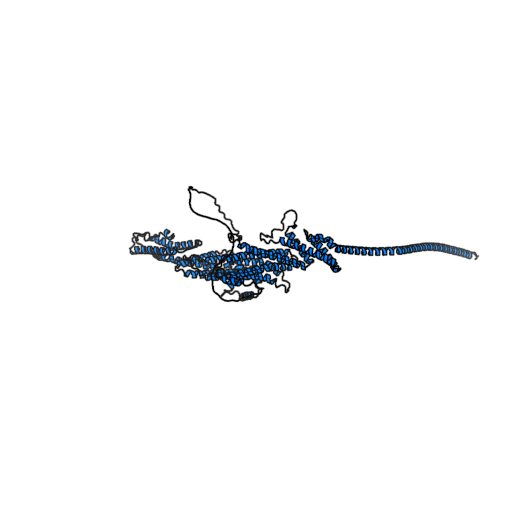937 C CA . GLN A 1 610 ? -6.213 -12.401 24.678 1.00 64.56 610 GLN A CA 1
ATOM 4938 C C . GLN A 1 610 ? -4.721 -12.170 24.390 1.00 64.56 610 GLN A C 1
ATOM 4940 O O . GLN A 1 610 ? -4.356 -11.749 23.296 1.00 64.56 610 GLN A O 1
ATOM 4945 N N . VAL A 1 611 ? -3.865 -12.368 25.399 1.00 58.94 611 VAL A N 1
ATOM 4946 C CA . VAL A 1 611 ? -2.419 -12.115 25.278 1.00 58.94 611 VAL A CA 1
ATOM 4947 C C . VAL A 1 611 ? -1.657 -13.410 25.494 1.00 58.94 611 VAL A C 1
ATOM 4949 O O . VAL A 1 611 ? -1.277 -13.746 26.617 1.00 58.94 611 VAL A O 1
ATOM 4952 N N . ASP A 1 612 ? -1.428 -14.124 24.401 1.00 54.88 612 ASP A N 1
ATOM 4953 C CA . ASP A 1 612 ? -0.660 -15.359 24.419 1.00 54.88 612 ASP A CA 1
ATOM 4954 C C . ASP A 1 612 ? 0.820 -15.052 24.707 1.00 54.88 612 ASP A C 1
ATOM 4956 O O . ASP A 1 612 ? 1.468 -14.269 24.014 1.00 54.88 612 ASP A O 1
ATOM 4960 N N . ASN A 1 613 ? 1.367 -15.676 25.753 1.00 54.75 613 ASN A N 1
ATOM 4961 C CA . ASN A 1 613 ? 2.800 -15.720 26.067 1.00 54.75 613 ASN A CA 1
ATOM 4962 C C . ASN A 1 613 ? 3.557 -14.370 26.041 1.00 54.75 613 ASN A C 1
ATOM 4964 O O . ASN A 1 613 ? 4.593 -14.237 25.383 1.00 54.75 613 ASN A O 1
ATOM 4968 N N . LEU A 1 614 ? 3.128 -13.409 26.874 1.00 55.62 614 LEU A N 1
ATOM 4969 C CA . LEU A 1 614 ? 3.815 -12.127 27.159 1.00 55.62 614 LEU A CA 1
ATOM 4970 C C . LEU A 1 614 ? 5.357 -12.193 27.217 1.00 55.62 614 LEU A C 1
ATOM 4972 O O . LEU A 1 614 ? 6.038 -11.255 26.799 1.00 55.62 614 LEU A O 1
ATOM 4976 N N . ASN A 1 615 ? 5.908 -13.283 27.756 1.00 50.97 615 ASN A N 1
ATOM 4977 C CA . ASN A 1 615 ? 7.347 -13.452 27.956 1.00 50.97 615 ASN A CA 1
ATOM 4978 C C . ASN A 1 615 ? 8.114 -13.806 26.668 1.00 50.97 615 ASN A C 1
ATOM 4980 O O . ASN A 1 615 ? 9.288 -13.458 26.564 1.00 50.97 615 ASN A O 1
ATOM 4984 N N . GLN A 1 616 ? 7.473 -14.432 25.673 1.00 51.59 616 GLN A N 1
ATOM 4985 C CA . GLN A 1 616 ? 8.103 -14.741 24.380 1.00 51.59 616 GLN A CA 1
ATOM 4986 C C . GLN A 1 616 ? 8.226 -13.482 23.506 1.00 51.59 616 GLN A C 1
ATOM 4988 O O . GLN A 1 616 ? 9.264 -13.256 22.883 1.00 51.59 616 GLN A O 1
ATOM 4993 N N . MET A 1 617 ? 7.220 -12.598 23.536 1.00 51.19 617 MET A N 1
ATOM 4994 C CA . MET A 1 617 ? 7.203 -11.372 22.724 1.00 51.19 617 MET A CA 1
ATOM 4995 C C . MET A 1 617 ? 8.342 -10.389 23.025 1.00 51.19 617 MET A C 1
ATOM 4997 O O . MET A 1 617 ? 8.747 -9.628 22.150 1.00 51.19 617 MET A O 1
ATOM 5001 N N . LYS A 1 618 ? 8.884 -10.388 24.250 1.00 50.91 618 LYS A N 1
ATOM 5002 C CA . LYS A 1 618 ? 9.990 -9.489 24.631 1.00 50.91 618 LYS A CA 1
ATOM 5003 C C . LYS A 1 618 ? 11.354 -9.910 24.068 1.00 50.91 618 LYS A C 1
ATOM 5005 O O . LYS A 1 618 ? 12.304 -9.145 24.207 1.00 50.91 618 LYS A O 1
ATOM 5010 N N . GLN A 1 619 ? 11.463 -11.101 23.470 1.00 47.19 619 GLN A N 1
ATOM 5011 C CA . GLN A 1 619 ? 12.737 -11.708 23.060 1.00 47.19 619 GLN A CA 1
ATOM 5012 C C . GLN A 1 619 ? 12.826 -12.063 21.565 1.00 47.19 619 GLN A C 1
ATOM 5014 O O . GLN A 1 619 ? 13.895 -12.459 21.111 1.00 47.19 619 GLN A O 1
ATOM 5019 N N . GLN A 1 620 ? 11.745 -11.921 20.792 1.00 48.06 620 GLN A N 1
ATOM 5020 C CA . GLN A 1 620 ? 11.716 -12.271 19.366 1.00 48.06 620 GLN A CA 1
ATOM 5021 C C . GLN A 1 620 ? 11.669 -11.030 18.464 1.00 48.06 620 GLN A C 1
ATOM 5023 O O . GLN A 1 620 ? 10.991 -10.047 18.770 1.00 48.06 620 GLN A O 1
ATOM 5028 N N . GLU A 1 621 ? 12.338 -11.091 17.308 1.00 52.97 621 GLU A N 1
ATOM 5029 C CA . GLU A 1 621 ? 12.086 -10.161 16.201 1.00 52.97 621 GLU A CA 1
ATOM 5030 C C . GLU A 1 621 ? 10.727 -10.489 15.564 1.00 52.97 621 GLU A C 1
ATOM 5032 O O . GLU A 1 621 ? 10.629 -11.239 14.593 1.00 52.97 621 GLU A O 1
ATOM 5037 N N . ILE A 1 622 ? 9.654 -9.942 16.141 1.00 54.38 622 ILE A N 1
ATOM 5038 C CA . ILE A 1 622 ? 8.291 -10.075 15.615 1.00 54.38 622 ILE A CA 1
ATOM 5039 C C . ILE A 1 622 ? 8.216 -9.347 14.264 1.00 54.38 622 ILE A C 1
ATOM 5041 O O . ILE A 1 622 ? 8.007 -8.135 14.207 1.00 54.38 622 ILE A O 1
ATOM 5045 N N . ASN A 1 623 ? 8.406 -10.078 13.164 1.00 54.38 623 ASN A N 1
ATOM 5046 C CA . ASN A 1 623 ? 8.248 -9.537 11.811 1.00 54.38 623 ASN A CA 1
ATOM 5047 C C . ASN A 1 623 ? 6.778 -9.227 11.489 1.00 54.38 623 ASN A C 1
ATOM 5049 O O . ASN A 1 623 ? 6.513 -8.217 10.846 1.00 54.38 623 ASN A O 1
ATOM 5053 N N . GLU A 1 624 ? 5.844 -10.020 12.012 1.00 57.53 624 GLU A N 1
ATOM 5054 C CA . GLU A 1 624 ? 4.393 -9.882 11.846 1.00 57.53 624 GLU A CA 1
ATOM 5055 C C . GLU A 1 624 ? 3.717 -10.100 13.207 1.00 57.53 624 GLU A C 1
ATOM 5057 O O . GLU A 1 624 ? 4.025 -11.079 13.888 1.00 57.53 624 GLU A O 1
ATOM 5062 N N . PHE A 1 625 ? 2.813 -9.204 13.613 1.00 66.69 625 PHE A N 1
ATOM 5063 C CA . PHE A 1 625 ? 1.952 -9.395 14.787 1.00 66.69 625 PHE A CA 1
ATOM 5064 C C . PHE A 1 625 ? 0.539 -9.794 14.344 1.00 66.69 625 PHE A C 1
ATOM 5066 O O . PHE A 1 625 ? 0.117 -9.499 13.226 1.00 66.69 625 PHE A O 1
ATOM 5073 N N . LYS A 1 626 ? -0.212 -10.453 15.227 1.00 63.69 626 LYS A N 1
ATOM 5074 C CA . LYS A 1 626 ? -1.509 -11.073 14.915 1.00 63.69 626 LYS A CA 1
ATOM 5075 C C . LYS A 1 626 ? -2.713 -10.277 15.412 1.00 63.69 626 LYS A C 1
ATOM 5077 O O . LYS A 1 626 ? -3.821 -10.497 14.933 1.00 63.69 626 LYS A O 1
ATOM 5082 N N . ASN A 1 627 ? -2.529 -9.393 16.394 1.00 74.50 627 ASN A N 1
ATOM 5083 C CA . ASN A 1 627 ? -3.615 -8.635 17.018 1.00 74.50 627 ASN A CA 1
ATOM 5084 C C . ASN A 1 627 ? -3.141 -7.299 17.625 1.00 74.50 627 ASN A C 1
ATOM 5086 O O . ASN A 1 627 ? -1.948 -7.008 17.724 1.00 74.50 627 ASN A O 1
ATOM 5090 N N . LEU A 1 628 ? -4.111 -6.490 18.057 1.00 84.69 628 LEU A N 1
ATOM 5091 C CA . LEU A 1 628 ? -3.898 -5.175 18.661 1.00 84.69 628 LEU A CA 1
ATOM 5092 C C . LEU A 1 628 ? -3.184 -5.230 20.027 1.00 84.69 628 LEU A C 1
ATOM 5094 O O . LEU A 1 628 ? -2.433 -4.310 20.355 1.00 84.69 628 LEU A O 1
ATOM 5098 N N . CYS A 1 629 ? -3.379 -6.286 20.823 1.00 82.31 629 CYS A N 1
ATOM 5099 C CA . CYS A 1 629 ? -2.728 -6.426 22.128 1.00 82.31 629 CYS A CA 1
ATOM 5100 C C . CYS A 1 629 ? -1.212 -6.623 22.015 1.00 82.31 629 CYS A C 1
ATOM 5102 O O . CYS A 1 629 ? -0.472 -6.048 22.812 1.00 82.31 629 CYS A O 1
ATOM 5104 N N . GLU A 1 630 ? -0.738 -7.379 21.021 1.00 79.94 630 GLU A N 1
ATOM 5105 C CA . GLU A 1 630 ? 0.696 -7.547 20.730 1.00 79.94 630 GLU A CA 1
ATOM 5106 C C . GLU A 1 630 ? 1.353 -6.195 20.388 1.00 79.94 630 GLU A C 1
ATOM 5108 O O . GLU A 1 630 ? 2.408 -5.842 20.926 1.00 79.94 630 GLU A O 1
ATOM 5113 N N . LEU A 1 631 ? 0.678 -5.387 19.563 1.00 84.94 631 LEU A N 1
ATOM 5114 C CA . LEU A 1 631 ? 1.119 -4.046 19.172 1.00 84.94 631 LEU A CA 1
ATOM 5115 C C . LEU A 1 631 ? 1.142 -3.064 20.365 1.00 84.94 631 LEU A C 1
ATOM 5117 O O . LEU A 1 631 ? 2.117 -2.334 20.548 1.00 84.94 631 LEU A O 1
ATOM 5121 N N . LEU A 1 632 ? 0.114 -3.078 21.223 1.00 86.00 632 LEU A N 1
ATOM 5122 C CA . LEU A 1 632 ? 0.068 -2.269 22.451 1.00 86.00 632 LEU A CA 1
ATOM 5123 C C . LEU A 1 632 ? 1.100 -2.723 23.498 1.00 86.00 632 LEU A C 1
ATOM 5125 O O . LEU A 1 632 ? 1.681 -1.887 24.194 1.00 86.00 632 LEU A O 1
ATOM 5129 N N . ALA A 1 633 ? 1.383 -4.025 23.597 1.00 83.62 633 ALA A N 1
ATOM 5130 C CA . ALA A 1 633 ? 2.427 -4.551 24.473 1.00 83.62 633 ALA A CA 1
ATOM 5131 C C . ALA A 1 633 ? 3.825 -4.061 24.051 1.00 83.62 633 ALA A C 1
ATOM 5133 O O . ALA A 1 633 ? 4.626 -3.703 24.915 1.00 83.62 633 ALA A O 1
ATOM 5134 N N . MET A 1 634 ? 4.100 -3.956 22.743 1.00 77.81 634 MET A N 1
ATOM 5135 C CA . MET A 1 634 ? 5.364 -3.416 22.217 1.00 77.81 634 MET A CA 1
ATOM 5136 C C . MET A 1 634 ? 5.617 -1.953 22.628 1.00 77.81 634 MET A C 1
ATOM 5138 O O . MET A 1 634 ? 6.772 -1.557 22.795 1.00 77.81 634 MET A O 1
ATOM 5142 N N . ALA A 1 635 ? 4.555 -1.166 22.817 1.00 80.69 635 ALA A N 1
ATOM 5143 C CA . ALA A 1 635 ? 4.619 0.237 23.231 1.00 80.69 635 ALA A CA 1
ATOM 5144 C C . ALA A 1 635 ? 4.507 0.459 24.751 1.00 80.69 635 ALA A C 1
ATOM 5146 O O . ALA A 1 635 ? 4.443 1.605 25.189 1.00 80.69 635 ALA A O 1
ATOM 5147 N N . ASN A 1 636 ? 4.474 -0.609 25.561 1.00 82.38 636 ASN A N 1
ATOM 5148 C CA . ASN A 1 636 ? 4.160 -0.545 26.994 1.00 82.38 636 ASN A CA 1
ATOM 5149 C C . ASN A 1 636 ? 2.831 0.206 27.259 1.00 82.38 636 ASN A C 1
ATOM 5151 O O . ASN A 1 636 ? 2.799 1.193 27.996 1.00 82.38 636 ASN A O 1
ATOM 5155 N N . ARG A 1 637 ? 1.754 -0.252 26.600 1.00 85.12 637 ARG A N 1
ATOM 5156 C CA . ARG A 1 637 ? 0.368 0.248 26.732 1.00 85.12 637 ARG A CA 1
ATOM 5157 C C . ARG A 1 637 ? -0.635 -0.830 27.167 1.00 85.12 637 ARG A C 1
ATOM 5159 O O . ARG A 1 637 ? -1.841 -0.713 26.939 1.00 85.12 637 ARG A O 1
ATOM 5166 N N . LEU A 1 638 ? -0.142 -1.920 27.761 1.00 84.75 638 LEU A N 1
ATOM 5167 C CA . LEU A 1 638 ? -0.961 -3.067 28.169 1.00 84.75 638 LEU A CA 1
ATOM 5168 C C . LEU A 1 638 ? -1.917 -2.735 29.329 1.00 84.75 638 LEU A C 1
ATOM 5170 O O . LEU A 1 638 ? -2.965 -3.363 29.459 1.00 84.75 638 LEU A O 1
ATOM 5174 N N . GLU A 1 639 ? -1.619 -1.707 30.125 1.00 87.19 639 GLU A N 1
ATOM 5175 C CA . GLU A 1 639 ? -2.503 -1.201 31.179 1.00 87.19 639 GLU A CA 1
ATOM 5176 C C . GLU A 1 639 ? -3.877 -0.761 30.649 1.00 87.19 639 GLU A C 1
ATOM 5178 O O . GLU A 1 639 ? -4.851 -0.794 31.399 1.00 87.19 639 GLU A O 1
ATOM 5183 N N . LEU A 1 640 ? -3.989 -0.435 29.352 1.00 87.69 640 LEU A N 1
ATOM 5184 C CA . LEU A 1 640 ? -5.271 -0.167 28.701 1.00 87.69 640 LEU A CA 1
ATOM 5185 C C . LEU A 1 640 ? -6.211 -1.384 28.750 1.00 87.69 640 LEU A C 1
ATOM 5187 O O . LEU A 1 640 ? -7.410 -1.211 28.956 1.00 87.69 640 LEU A O 1
ATOM 5191 N N . LYS A 1 641 ? -5.685 -2.607 28.597 1.00 88.00 641 LYS A N 1
ATOM 5192 C CA . LYS A 1 641 ? -6.486 -3.835 28.688 1.00 88.00 641 LYS A CA 1
ATOM 5193 C C . LYS A 1 641 ? -6.983 -4.053 30.116 1.00 88.00 641 LYS A C 1
ATOM 5195 O O . LYS A 1 641 ? -8.189 -4.149 30.326 1.00 88.00 641 LYS A O 1
ATOM 5200 N N . ASN A 1 642 ? -6.074 -4.026 31.090 1.00 88.56 642 ASN A N 1
ATOM 5201 C CA . ASN A 1 642 ? -6.412 -4.180 32.508 1.00 88.56 642 ASN A CA 1
ATOM 5202 C C . ASN A 1 642 ? -7.451 -3.132 32.954 1.00 88.56 642 ASN A C 1
ATOM 5204 O O . ASN A 1 642 ? -8.338 -3.427 33.756 1.00 88.56 642 ASN A O 1
ATOM 5208 N N . TYR A 1 643 ? -7.364 -1.911 32.412 1.00 92.31 643 TYR A N 1
ATOM 5209 C CA . TYR A 1 643 ? -8.361 -0.861 32.598 1.00 92.31 643 TYR A CA 1
ATOM 5210 C C . TYR A 1 643 ? -9.740 -1.268 32.046 1.00 92.31 643 TYR A C 1
ATOM 5212 O O . TYR A 1 643 ? -10.710 -1.239 32.799 1.00 92.31 643 TYR A O 1
ATOM 5220 N N . TYR A 1 644 ? -9.847 -1.705 30.785 1.00 94.00 644 TYR A N 1
ATOM 5221 C CA . TYR A 1 644 ? -11.130 -2.141 30.213 1.00 94.00 644 TYR A CA 1
ATOM 5222 C C . TYR A 1 644 ? -11.735 -3.352 30.944 1.00 94.00 644 TYR A C 1
ATOM 5224 O O . TYR A 1 644 ? -12.938 -3.363 31.198 1.00 94.00 644 TYR A O 1
ATOM 5232 N N . GLU A 1 645 ? -10.923 -4.330 31.351 1.00 92.44 645 GLU A N 1
ATOM 5233 C CA . GLU A 1 645 ? -11.370 -5.474 32.162 1.00 92.44 645 GLU A CA 1
ATOM 5234 C C . GLU A 1 645 ? -11.906 -5.027 33.535 1.00 92.44 645 GLU A C 1
ATOM 5236 O O . GLU A 1 645 ? -12.982 -5.456 33.958 1.00 92.44 645 GLU A O 1
ATOM 5241 N N . THR A 1 646 ? -11.214 -4.093 34.197 1.00 94.69 646 THR A N 1
ATOM 5242 C CA . THR A 1 646 ? -11.656 -3.506 35.475 1.00 94.69 646 THR A CA 1
ATOM 5243 C C . THR A 1 646 ? -12.969 -2.732 35.320 1.00 94.69 646 THR A C 1
ATOM 5245 O O . THR A 1 646 ? -13.856 -2.846 36.165 1.00 94.69 646 THR A O 1
ATOM 5248 N N . GLU A 1 647 ? -13.138 -1.980 34.231 1.00 95.12 647 GLU A N 1
ATOM 5249 C CA . GLU A 1 647 ? -14.359 -1.205 33.989 1.00 95.12 647 GLU A CA 1
ATOM 5250 C C . GLU A 1 647 ? -15.565 -2.090 33.656 1.00 95.12 647 GLU A C 1
ATOM 5252 O O . GLU A 1 647 ? -16.673 -1.767 34.076 1.00 95.12 647 GLU A O 1
ATOM 5257 N N . ILE A 1 648 ? -15.386 -3.239 32.991 1.00 95.25 648 ILE A N 1
ATOM 5258 C CA . ILE A 1 648 ? -16.468 -4.231 32.826 1.00 95.25 648 ILE A CA 1
ATOM 5259 C C . ILE A 1 648 ? -16.961 -4.707 34.201 1.00 95.25 648 ILE A C 1
ATOM 5261 O O . ILE A 1 648 ? -18.167 -4.729 34.448 1.00 95.25 648 ILE A O 1
ATOM 5265 N N . LEU A 1 649 ? -16.045 -5.030 35.122 1.00 94.94 649 LEU A N 1
ATOM 5266 C CA . LEU A 1 649 ? -16.394 -5.437 36.489 1.00 94.94 649 LEU A CA 1
ATOM 5267 C C . LEU A 1 649 ? -17.042 -4.296 37.291 1.00 94.94 649 LEU A C 1
ATOM 5269 O O . LEU A 1 649 ? -17.981 -4.536 38.052 1.00 94.94 649 LEU A O 1
ATOM 5273 N N . ASN A 1 650 ? -16.589 -3.052 37.109 1.00 95.50 650 ASN A N 1
ATOM 5274 C CA . ASN A 1 650 ? -17.208 -1.882 37.732 1.00 95.50 650 ASN A CA 1
ATOM 5275 C C . ASN A 1 650 ? -18.634 -1.661 37.217 1.00 95.50 650 ASN A C 1
ATOM 5277 O O . ASN A 1 650 ? -19.553 -1.574 38.026 1.00 95.50 650 ASN A O 1
ATOM 5281 N N . HIS A 1 651 ? -18.854 -1.630 35.900 1.00 95.62 651 HIS A N 1
ATOM 5282 C CA . HIS A 1 651 ? -20.187 -1.409 35.339 1.00 95.62 651 HIS A CA 1
ATOM 5283 C C . HIS A 1 651 ? -21.158 -2.565 35.661 1.00 95.62 651 HIS A C 1
ATOM 5285 O O . HIS A 1 651 ? -22.328 -2.296 35.924 1.00 95.62 651 HIS A O 1
ATOM 5291 N N . LYS A 1 652 ? -20.691 -3.826 35.749 1.00 94.69 652 LYS A N 1
ATOM 5292 C CA . LYS A 1 652 ? -21.482 -4.958 36.287 1.00 94.69 652 LYS A CA 1
ATOM 5293 C C . LYS A 1 652 ? -21.898 -4.724 37.742 1.00 94.69 652 LYS A C 1
ATOM 5295 O O . LYS A 1 652 ? -23.068 -4.890 38.080 1.00 94.69 652 LYS A O 1
ATOM 5300 N N . ARG A 1 653 ? -20.960 -4.298 38.600 1.00 93.62 653 ARG A N 1
ATOM 5301 C CA . ARG A 1 653 ? -21.220 -3.999 40.020 1.00 93.62 653 ARG A CA 1
ATOM 5302 C C . ARG A 1 653 ? -22.169 -2.815 40.208 1.00 93.62 653 ARG A C 1
ATOM 5304 O O . ARG A 1 653 ? -22.965 -2.827 41.138 1.00 93.62 653 ARG A O 1
ATOM 5311 N N . GLU A 1 654 ? -22.090 -1.795 39.358 1.00 94.56 654 GLU A N 1
ATOM 5312 C CA . GLU A 1 654 ? -23.031 -0.670 39.382 1.00 94.56 654 GLU A CA 1
ATOM 5313 C C . GLU A 1 654 ? -24.423 -1.094 38.894 1.00 94.56 654 GLU A C 1
ATOM 5315 O O . GLU A 1 654 ? -25.411 -0.774 39.552 1.00 94.56 654 GLU A O 1
ATOM 5320 N N . TYR A 1 655 ? -24.507 -1.887 37.819 1.00 94.69 655 TYR A N 1
ATOM 5321 C CA . TYR A 1 655 ? -25.764 -2.450 37.320 1.00 94.69 655 TYR A CA 1
ATOM 5322 C C . TYR A 1 655 ? -26.481 -3.310 38.373 1.00 94.69 655 TYR A C 1
ATOM 5324 O O . TYR A 1 655 ? -27.672 -3.117 38.627 1.00 94.69 655 TYR A O 1
ATOM 5332 N N . SER A 1 656 ? -25.767 -4.219 39.048 1.00 92.38 656 SER A N 1
ATOM 5333 C CA . SER A 1 656 ? -26.381 -5.138 40.017 1.00 92.38 656 SER A CA 1
ATOM 5334 C C . SER A 1 656 ? -26.929 -4.453 41.280 1.00 92.38 656 SER A C 1
ATOM 5336 O O . SER A 1 656 ? -27.697 -5.063 42.029 1.00 92.38 656 SER A O 1
ATOM 5338 N N . LYS A 1 657 ? -26.650 -3.156 41.496 1.00 92.44 657 LYS A N 1
ATOM 5339 C CA . LYS A 1 657 ? -27.269 -2.373 42.578 1.00 92.44 657 LYS A CA 1
ATOM 5340 C C . LYS A 1 657 ? -28.785 -2.251 42.447 1.00 92.44 657 LYS A C 1
ATOM 5342 O O . LYS A 1 657 ? -29.433 -2.113 43.484 1.00 92.44 657 LYS A O 1
ATOM 5347 N N . CYS A 1 658 ? -29.379 -2.336 41.251 1.00 93.56 658 CYS A N 1
ATOM 5348 C CA . CYS A 1 658 ? -30.845 -2.333 41.127 1.00 93.56 658 CYS A CA 1
ATOM 5349 C C . CYS A 1 658 ? -31.470 -3.507 41.897 1.00 93.56 658 CYS A C 1
ATOM 5351 O O . CYS A 1 658 ? -32.347 -3.305 42.735 1.00 93.56 658 CYS A O 1
ATOM 5353 N N . TRP A 1 659 ? -30.912 -4.705 41.732 1.00 94.38 659 TRP A N 1
ATOM 5354 C CA . TRP A 1 659 ? -31.326 -5.920 42.428 1.00 94.38 659 TRP A CA 1
ATOM 5355 C C . TRP A 1 659 ? -31.130 -5.865 43.947 1.00 94.38 659 TRP A C 1
ATOM 5357 O O . TRP A 1 659 ? -31.852 -6.534 44.687 1.00 94.38 659 TRP A O 1
ATOM 5367 N N . SER A 1 660 ? -30.206 -5.032 44.445 1.00 92.81 660 SER A N 1
ATOM 5368 C CA . SER A 1 660 ? -29.992 -4.877 45.893 1.00 92.81 660 SER A CA 1
ATOM 5369 C C . SER A 1 660 ? -31.236 -4.366 46.636 1.00 92.81 660 SER A C 1
ATOM 5371 O O . SER A 1 660 ? -31.404 -4.669 47.817 1.00 92.81 660 SER A O 1
ATOM 5373 N N . ARG A 1 661 ? -32.159 -3.681 45.941 1.00 93.25 661 ARG A N 1
ATOM 5374 C CA . ARG A 1 661 ? -33.443 -3.206 46.489 1.00 93.25 661 ARG A CA 1
ATOM 5375 C C . ARG A 1 661 ? -34.399 -4.329 46.897 1.00 93.25 661 ARG A C 1
ATOM 5377 O O . ARG A 1 661 ? -35.244 -4.119 47.761 1.00 93.25 661 ARG A O 1
ATOM 5384 N N . LEU A 1 662 ? -34.242 -5.527 46.332 1.00 94.88 662 LEU A N 1
ATOM 5385 C CA . LEU A 1 662 ? -35.036 -6.705 46.695 1.00 94.88 662 LEU A CA 1
ATOM 5386 C C . LEU A 1 662 ? -34.599 -7.311 48.039 1.00 94.88 662 LEU A C 1
ATOM 5388 O O . LEU A 1 662 ? -35.405 -7.887 48.773 1.00 94.88 662 LEU A O 1
ATOM 5392 N N . ILE A 1 663 ? -33.319 -7.159 48.390 1.00 93.50 663 ILE A N 1
ATOM 5393 C CA . ILE A 1 663 ? -32.695 -7.811 49.546 1.00 93.50 663 ILE A CA 1
ATOM 5394 C C . ILE A 1 663 ? -33.320 -7.376 50.895 1.00 93.50 663 ILE A C 1
ATOM 5396 O O . ILE A 1 663 ? -33.582 -8.263 51.714 1.00 93.50 663 ILE A O 1
ATOM 5400 N N . PRO A 1 664 ? -33.652 -6.090 51.152 1.00 93.38 664 PRO A N 1
ATOM 5401 C CA . PRO A 1 664 ? -34.362 -5.658 52.363 1.00 93.38 664 PRO A CA 1
ATOM 5402 C C . PRO A 1 664 ? -35.718 -6.326 52.632 1.00 93.38 664 PRO A C 1
ATOM 5404 O O . PRO A 1 664 ? -36.141 -6.355 53.790 1.00 93.38 664 PRO A O 1
ATOM 5407 N N . TYR A 1 665 ? -36.406 -6.860 51.616 1.00 92.81 665 TYR A N 1
ATOM 5408 C CA . TYR A 1 665 ? -37.685 -7.559 51.805 1.00 92.81 665 TYR A CA 1
ATOM 5409 C C . TYR A 1 665 ? -37.511 -8.997 52.317 1.00 92.81 665 TYR A C 1
ATOM 5411 O O . TYR A 1 665 ? -38.407 -9.520 52.977 1.00 92.81 665 TYR A O 1
ATOM 5419 N N . ILE A 1 666 ? -36.357 -9.623 52.060 1.00 92.75 666 ILE A N 1
ATOM 5420 C CA . ILE A 1 666 ? -36.114 -11.043 52.360 1.00 92.75 666 ILE A CA 1
ATOM 5421 C C . ILE A 1 666 ? -35.065 -11.268 53.458 1.00 92.75 666 ILE A C 1
ATOM 5423 O O . ILE A 1 666 ? -35.250 -12.134 54.313 1.00 92.75 666 ILE A O 1
ATOM 5427 N N . LYS A 1 667 ? -33.985 -10.477 53.484 1.00 88.81 667 LYS A N 1
ATOM 5428 C CA . LYS A 1 667 ? -32.791 -10.731 54.309 1.00 88.81 667 LYS A CA 1
ATOM 5429 C C . LYS A 1 667 ? -33.071 -10.706 55.812 1.00 88.81 667 LYS A C 1
ATOM 5431 O O . LYS A 1 667 ? -32.725 -11.653 56.506 1.00 88.81 667 LYS A O 1
ATOM 5436 N N . ASP A 1 668 ? -33.755 -9.666 56.286 1.00 86.62 668 ASP A N 1
ATOM 5437 C CA . ASP A 1 668 ? -34.109 -9.469 57.701 1.00 86.62 668 ASP A CA 1
ATOM 5438 C C . ASP A 1 668 ? -34.887 -10.664 58.287 1.00 86.62 668 ASP A C 1
ATOM 5440 O O . ASP A 1 668 ? -34.656 -11.081 59.421 1.00 86.62 668 ASP A O 1
ATOM 5444 N N . LEU A 1 669 ? -35.768 -11.266 57.480 1.00 84.56 669 LEU A N 1
ATOM 5445 C CA . LEU A 1 669 ? -36.516 -12.460 57.864 1.00 84.56 669 LEU A CA 1
ATOM 5446 C C . LEU A 1 669 ? -35.676 -13.739 57.750 1.00 84.56 669 LEU A C 1
ATOM 5448 O O . LEU A 1 669 ? -35.789 -14.590 58.627 1.00 84.56 669 LEU A O 1
ATOM 5452 N N . ILE A 1 670 ? -34.816 -13.894 56.736 1.00 85.38 670 ILE A N 1
ATOM 5453 C CA . ILE A 1 670 ? -33.886 -15.041 56.655 1.00 85.38 670 ILE A CA 1
ATOM 5454 C C . ILE A 1 670 ? -32.956 -15.077 57.881 1.00 85.38 670 ILE A C 1
ATOM 5456 O O . ILE A 1 670 ? -32.745 -16.143 58.449 1.00 85.38 670 ILE A O 1
ATOM 5460 N N . GLU A 1 671 ? -32.416 -13.927 58.296 1.00 85.25 671 GLU A N 1
ATOM 5461 C CA . GLU A 1 671 ? -31.413 -13.841 59.367 1.00 85.25 671 GLU A CA 1
ATOM 5462 C C . GLU A 1 671 ? -32.010 -13.959 60.777 1.00 85.25 671 GLU A C 1
ATOM 5464 O O . GLU A 1 671 ? -31.381 -14.551 61.651 1.00 85.25 671 GLU A O 1
ATOM 5469 N N . ARG A 1 672 ? -33.213 -13.416 61.020 1.00 82.94 672 ARG A N 1
ATOM 5470 C CA . ARG A 1 672 ? -33.830 -13.414 62.362 1.00 82.94 672 ARG A CA 1
ATOM 5471 C C . ARG A 1 672 ? -34.786 -14.573 62.637 1.00 82.94 672 ARG A C 1
ATOM 5473 O O . ARG A 1 672 ? -35.039 -14.841 63.806 1.00 82.94 672 ARG A O 1
ATOM 5480 N N . ASN A 1 673 ? -35.368 -15.173 61.593 1.00 79.25 673 ASN A N 1
ATOM 5481 C CA . ASN A 1 673 ? -36.459 -16.161 61.640 1.00 79.25 673 ASN A CA 1
ATOM 5482 C C . ASN A 1 673 ? -37.400 -16.040 62.868 1.00 79.25 673 ASN A C 1
ATOM 5484 O O . ASN A 1 673 ? -37.444 -16.933 63.714 1.00 79.25 673 ASN A O 1
ATOM 5488 N N . PRO A 1 674 ? -38.144 -14.926 63.013 1.00 75.38 674 PRO A N 1
ATOM 5489 C CA . PRO A 1 674 ? -38.822 -14.584 64.268 1.00 75.38 674 PRO A CA 1
ATOM 5490 C C . PRO A 1 674 ? -40.082 -15.416 64.587 1.00 75.38 674 PRO A C 1
ATOM 5492 O O . PRO A 1 674 ? -40.715 -15.192 65.619 1.00 75.38 674 PRO A O 1
ATOM 5495 N N . PHE A 1 675 ? -40.491 -16.351 63.722 1.00 77.19 675 PHE A N 1
ATOM 5496 C CA . PHE A 1 675 ? -41.795 -17.024 63.793 1.00 77.19 675 PHE A CA 1
ATOM 5497 C C . PHE A 1 675 ? -41.714 -18.424 64.427 1.00 77.19 675 PHE A C 1
ATOM 5499 O O . PHE A 1 675 ? -41.989 -19.436 63.787 1.00 77.19 675 PHE A O 1
ATOM 5506 N N . ASN A 1 676 ? -41.382 -18.475 65.719 1.00 63.69 676 ASN A N 1
ATOM 5507 C CA . ASN A 1 676 ? -41.193 -19.720 66.483 1.00 63.69 676 ASN A CA 1
ATOM 5508 C C . ASN A 1 676 ? -42.493 -20.351 67.044 1.00 63.69 676 ASN A C 1
ATOM 5510 O O . ASN A 1 676 ? -42.430 -21.148 67.977 1.00 63.69 676 ASN A O 1
ATOM 5514 N N . SER A 1 677 ? -43.679 -19.994 66.534 1.00 61.00 677 SER A N 1
ATOM 5515 C CA . SER A 1 677 ? -44.972 -20.474 67.052 1.00 61.00 677 SER A CA 1
ATOM 5516 C C . SER A 1 677 ? -45.884 -21.023 65.954 1.00 61.00 677 SER A C 1
ATOM 5518 O O . SER A 1 677 ? -46.096 -20.368 64.936 1.00 61.00 677 SER A O 1
ATOM 5520 N N . GLU A 1 678 ? -46.512 -22.181 66.203 1.00 59.81 678 GLU A N 1
ATOM 5521 C CA . GLU A 1 678 ? -47.424 -22.877 65.266 1.00 59.81 678 GLU A CA 1
ATOM 5522 C C . GLU A 1 678 ? -48.580 -22.004 64.744 1.00 59.81 678 GLU A C 1
ATOM 5524 O O . GLU A 1 678 ? -49.145 -22.254 63.678 1.00 59.81 678 GLU A O 1
ATOM 5529 N N . LYS A 1 679 ? -48.940 -20.960 65.497 1.00 68.75 679 LYS A N 1
ATOM 5530 C CA . LYS A 1 679 ? -49.894 -19.926 65.098 1.00 68.75 679 LYS A CA 1
ATOM 5531 C C . LYS A 1 679 ? -49.171 -18.578 65.061 1.00 68.75 679 LYS A C 1
ATOM 5533 O O . LYS A 1 679 ? -48.690 -18.104 66.088 1.00 68.75 679 LYS A O 1
ATOM 5538 N N . LEU A 1 680 ? -49.119 -17.960 63.879 1.00 79.00 680 LEU A N 1
ATOM 5539 C CA . LEU A 1 680 ? -48.705 -16.561 63.700 1.00 79.00 680 LEU A CA 1
ATOM 5540 C C . LEU A 1 680 ? -49.698 -15.612 64.389 1.00 79.00 680 LEU A C 1
ATOM 5542 O O . LEU A 1 680 ? -50.909 -15.862 64.354 1.00 79.00 680 LEU A O 1
ATOM 5546 N N . LYS A 1 681 ? -49.212 -14.488 64.927 1.00 83.44 681 LYS A N 1
ATOM 5547 C CA . LYS A 1 681 ? -50.064 -13.352 65.316 1.00 83.44 681 LYS A CA 1
ATOM 5548 C C . LYS A 1 681 ? -50.420 -12.551 64.066 1.00 83.44 681 LYS A C 1
ATOM 5550 O O . LYS A 1 681 ? -49.710 -12.592 63.063 1.00 83.44 681 LYS A O 1
ATOM 5555 N N . ASP A 1 682 ? -51.490 -11.765 64.107 1.00 82.12 682 ASP A N 1
ATOM 5556 C CA . ASP A 1 682 ? -51.960 -11.071 62.898 1.00 82.12 682 ASP A CA 1
ATOM 5557 C C . ASP A 1 682 ? -51.015 -9.955 62.421 1.00 82.12 682 ASP A C 1
ATOM 5559 O O . ASP A 1 682 ? -50.938 -9.695 61.222 1.00 82.12 682 ASP A O 1
ATOM 5563 N N . LYS A 1 683 ? -50.200 -9.386 63.325 1.00 85.88 683 LYS A N 1
ATOM 5564 C CA . LYS A 1 683 ? -49.061 -8.521 62.959 1.00 85.88 683 LYS A CA 1
ATOM 5565 C C . LYS A 1 683 ? -48.002 -9.275 62.147 1.00 85.88 683 LYS A C 1
ATOM 5567 O O . LYS A 1 683 ? -47.531 -8.760 61.139 1.00 85.88 683 LYS A O 1
ATOM 5572 N N . ASP A 1 684 ? -47.679 -10.504 62.544 1.00 87.19 684 ASP A N 1
ATOM 5573 C CA . ASP A 1 684 ? -46.694 -11.361 61.871 1.00 87.19 684 ASP A CA 1
ATOM 5574 C C . ASP A 1 684 ? -47.217 -11.814 60.496 1.00 87.19 684 ASP A C 1
ATOM 5576 O O . ASP A 1 684 ? -46.491 -11.807 59.500 1.00 87.19 684 ASP A O 1
ATOM 5580 N N . ARG A 1 685 ? -48.520 -12.133 60.420 1.00 88.12 685 ARG A N 1
ATOM 5581 C CA . ARG A 1 685 ? -49.215 -12.403 59.153 1.00 88.12 685 ARG A CA 1
ATOM 5582 C C . ARG A 1 685 ? -49.172 -11.208 58.209 1.00 88.12 685 ARG A C 1
ATOM 5584 O O . ARG A 1 685 ? -48.969 -11.397 57.013 1.00 88.12 685 ARG A O 1
ATOM 5591 N N . GLN A 1 686 ? -49.388 -9.997 58.724 1.00 89.88 686 GLN A N 1
ATOM 5592 C CA . GLN A 1 686 ? -49.350 -8.787 57.910 1.00 89.88 686 GLN A CA 1
ATOM 5593 C C . GLN A 1 686 ? -47.926 -8.482 57.433 1.00 89.88 686 GLN A C 1
ATOM 5595 O O . GLN A 1 686 ? -47.736 -8.290 56.238 1.00 89.88 686 GLN A O 1
ATOM 5600 N N . LEU A 1 687 ? -46.922 -8.595 58.311 1.00 90.38 687 LEU A N 1
ATOM 5601 C CA . LEU A 1 687 ? -45.511 -8.463 57.944 1.00 90.38 687 LEU A CA 1
ATOM 5602 C C . LEU A 1 687 ? -45.132 -9.399 56.783 1.00 90.38 687 LEU A C 1
ATOM 5604 O O . LEU A 1 687 ? -44.504 -8.954 55.828 1.00 90.38 687 LEU A O 1
ATOM 5608 N N . LEU A 1 688 ? -45.550 -10.670 56.808 1.00 90.06 688 LEU A N 1
ATOM 5609 C CA . LEU A 1 688 ? -45.306 -11.588 55.688 1.00 90.06 688 LEU A CA 1
ATOM 5610 C C . LEU A 1 688 ? -45.979 -11.130 54.384 1.00 90.06 688 LEU A C 1
ATOM 5612 O O . LEU A 1 688 ? -45.322 -11.122 53.342 1.00 90.06 688 LEU A O 1
ATOM 5616 N N . LYS A 1 689 ? -47.246 -10.695 54.425 1.00 92.69 689 LYS A N 1
ATOM 5617 C CA . LYS A 1 689 ? -47.943 -10.144 53.245 1.00 92.69 689 LYS A CA 1
ATOM 5618 C C . LYS A 1 689 ? -47.222 -8.927 52.674 1.00 92.69 689 LYS A C 1
ATOM 5620 O O . LYS A 1 689 ? -47.053 -8.851 51.459 1.00 92.69 689 LYS A O 1
ATOM 5625 N N . ASP A 1 690 ? -46.800 -7.999 53.527 1.00 92.94 690 ASP A N 1
ATOM 5626 C CA . ASP A 1 690 ? -46.154 -6.749 53.121 1.00 92.94 690 ASP A CA 1
ATOM 5627 C C . ASP A 1 690 ? -44.780 -7.023 52.494 1.00 92.94 690 ASP A C 1
ATOM 5629 O O . ASP A 1 690 ? -44.442 -6.449 51.460 1.00 92.94 690 ASP A O 1
ATOM 5633 N N . ARG A 1 691 ? -44.011 -7.964 53.061 1.00 93.50 691 ARG A N 1
ATOM 5634 C CA . ARG A 1 691 ? -42.697 -8.374 52.540 1.00 93.50 691 ARG A CA 1
ATOM 5635 C C . ARG A 1 691 ? -42.801 -9.093 51.190 1.00 93.50 691 ARG A C 1
ATOM 5637 O O . ARG A 1 691 ? -42.071 -8.727 50.274 1.00 93.50 691 ARG A O 1
ATOM 5644 N N . PHE A 1 692 ? -43.730 -10.043 51.033 1.00 94.31 692 PHE A N 1
ATOM 5645 C CA . PHE A 1 692 ? -43.996 -10.681 49.734 1.00 94.31 692 PHE A CA 1
ATOM 5646 C C . PHE A 1 692 ? -44.511 -9.668 48.694 1.00 94.31 692 PHE A C 1
ATOM 5648 O O . PHE A 1 692 ? -44.010 -9.639 47.574 1.00 94.31 692 PHE A O 1
ATOM 5655 N N . SER A 1 693 ? -45.457 -8.794 49.061 1.00 94.69 693 SER A N 1
ATOM 5656 C CA . SER A 1 693 ? -46.015 -7.788 48.138 1.00 94.69 693 SER A CA 1
ATOM 5657 C C . SER A 1 693 ? -44.967 -6.770 47.684 1.00 94.69 693 SER A C 1
ATOM 5659 O O . SER A 1 693 ? -44.908 -6.440 46.503 1.00 94.69 693 SER A O 1
ATOM 5661 N N . GLY A 1 694 ? -44.133 -6.287 48.611 1.00 95.38 694 GLY A N 1
ATOM 5662 C CA . GLY A 1 694 ? -43.057 -5.340 48.322 1.00 95.38 694 GLY A CA 1
ATOM 5663 C C . GLY A 1 694 ? -41.960 -5.943 47.446 1.00 95.38 694 GLY A C 1
ATOM 5664 O O . GLY A 1 694 ? -41.541 -5.300 46.487 1.00 95.38 694 GLY A O 1
ATOM 5665 N N . PHE A 1 695 ? -41.570 -7.199 47.705 1.00 96.62 695 PHE A N 1
ATOM 5666 C CA . PHE A 1 695 ? -40.645 -7.931 46.836 1.00 96.62 695 PHE A CA 1
ATOM 5667 C C . PHE A 1 695 ? -41.204 -8.078 45.416 1.00 96.62 695 PHE A C 1
ATOM 5669 O O . PHE A 1 695 ? -40.518 -7.718 44.465 1.00 96.62 695 PHE A O 1
ATOM 5676 N N . ASN A 1 696 ? -42.447 -8.560 45.268 1.00 95.81 696 ASN A N 1
ATOM 5677 C CA . ASN A 1 696 ? -43.066 -8.748 43.952 1.00 95.81 696 ASN A CA 1
ATOM 5678 C C . ASN A 1 696 ? -43.145 -7.419 43.185 1.00 95.81 696 ASN A C 1
ATOM 5680 O O . ASN A 1 696 ? -42.760 -7.365 42.024 1.00 95.81 696 ASN A O 1
ATOM 5684 N N . LYS A 1 697 ? -43.579 -6.332 43.845 1.00 95.75 697 LYS A N 1
ATOM 5685 C CA . LYS A 1 697 ? -43.685 -5.013 43.208 1.00 95.75 697 LYS A CA 1
ATOM 5686 C C . LYS A 1 697 ? -42.326 -4.486 42.747 1.00 95.75 697 LYS A C 1
ATOM 5688 O O . LYS A 1 697 ? -42.208 -4.096 41.596 1.00 95.75 697 LYS A O 1
ATOM 5693 N N . GLU A 1 698 ? -41.313 -4.475 43.614 1.00 96.25 698 GLU A N 1
ATOM 5694 C CA . GLU A 1 698 ? -39.982 -3.969 43.243 1.00 96.25 698 GLU A CA 1
ATOM 5695 C C . GLU A 1 698 ? -39.327 -4.863 42.170 1.00 96.25 698 GLU A C 1
ATOM 5697 O O . GLU A 1 698 ? -38.646 -4.350 41.288 1.00 96.25 698 GLU A O 1
ATOM 5702 N N . PHE A 1 699 ? -39.575 -6.181 42.182 1.00 95.81 699 PHE A N 1
ATOM 5703 C CA . PHE A 1 699 ? -39.126 -7.086 41.117 1.00 95.81 699 PHE A CA 1
ATOM 5704 C C . PHE A 1 699 ? -39.804 -6.760 39.780 1.00 95.81 699 PHE A C 1
ATOM 5706 O O . PHE A 1 699 ? -39.121 -6.634 38.768 1.00 95.81 699 PHE A O 1
ATOM 5713 N N . GLU A 1 700 ? -41.123 -6.569 39.773 1.00 95.69 700 GLU A N 1
ATOM 5714 C CA . GLU A 1 700 ? -41.896 -6.219 38.576 1.00 95.69 700 GLU A CA 1
ATOM 5715 C C . GLU A 1 700 ? -41.526 -4.824 38.039 1.00 95.69 700 GLU A C 1
ATOM 5717 O O . GLU A 1 700 ? -41.309 -4.676 36.837 1.00 95.69 700 GLU A O 1
ATOM 5722 N N . ASP A 1 701 ? -41.349 -3.828 38.915 1.00 94.62 701 ASP A N 1
ATOM 5723 C CA . ASP A 1 701 ? -40.885 -2.480 38.553 1.00 94.62 701 ASP A CA 1
ATOM 5724 C C . ASP A 1 701 ? -39.476 -2.515 37.913 1.00 94.62 701 ASP A C 1
ATOM 5726 O O . ASP A 1 701 ? -39.219 -1.803 36.939 1.00 94.62 701 ASP A O 1
ATOM 5730 N N . ILE A 1 702 ? -38.563 -3.360 38.418 1.00 94.50 702 ILE A N 1
ATOM 5731 C CA . ILE A 1 702 ? -37.232 -3.579 37.820 1.00 94.50 702 ILE A CA 1
ATOM 5732 C C . ILE A 1 702 ? -37.350 -4.321 36.478 1.00 94.50 702 ILE A C 1
ATOM 5734 O O . ILE A 1 702 ? -36.726 -3.918 35.495 1.00 94.50 702 ILE A O 1
ATOM 5738 N N . TYR A 1 703 ? -38.156 -5.380 36.411 1.00 93.12 703 TYR A N 1
ATOM 5739 C CA . TYR A 1 703 ? -38.310 -6.233 35.232 1.00 93.12 703 TYR A CA 1
ATOM 5740 C C . TYR A 1 703 ? -38.905 -5.474 34.034 1.00 93.12 703 TYR A C 1
ATOM 5742 O O . TYR A 1 703 ? -38.347 -5.515 32.936 1.00 93.12 703 TYR A O 1
ATOM 5750 N N . GLU A 1 704 ? -39.983 -4.706 34.230 1.00 93.69 704 GLU A N 1
ATOM 5751 C CA . GLU A 1 704 ? -40.603 -3.903 33.162 1.00 93.69 704 GLU A CA 1
ATOM 5752 C C . GLU A 1 704 ? -39.704 -2.753 32.663 1.00 93.69 704 GLU A C 1
ATOM 5754 O O . GLU A 1 704 ? -39.829 -2.324 31.510 1.00 93.69 704 GLU A O 1
ATOM 5759 N N . ALA A 1 705 ? -38.769 -2.271 33.492 1.00 91.38 705 ALA A N 1
ATOM 5760 C CA . ALA A 1 705 ? -37.714 -1.360 33.050 1.00 91.38 705 ALA A CA 1
ATOM 5761 C C . ALA A 1 705 ? -36.660 -2.100 32.204 1.00 91.38 705 ALA A C 1
ATOM 5763 O O . ALA A 1 705 ? -36.373 -1.686 31.077 1.00 91.38 705 ALA A O 1
ATOM 5764 N N . GLN A 1 706 ? -36.140 -3.229 32.701 1.00 93.06 706 GLN A N 1
ATOM 5765 C CA . GLN A 1 706 ? -35.070 -3.996 32.051 1.00 93.06 706 GLN A CA 1
ATOM 5766 C C . GLN A 1 706 ? -35.468 -4.595 30.693 1.00 93.06 706 GLN A C 1
ATOM 5768 O O . GLN A 1 706 ? -34.616 -4.678 29.811 1.00 93.06 706 GLN A O 1
ATOM 5773 N N . LYS A 1 707 ? -36.752 -4.903 30.448 1.00 91.19 707 LYS A N 1
ATOM 5774 C CA . LYS A 1 707 ? -37.259 -5.306 29.112 1.00 91.19 707 LYS A CA 1
ATOM 5775 C C . LYS A 1 707 ? -36.945 -4.315 27.984 1.00 91.19 707 LYS A C 1
ATOM 5777 O O . LYS A 1 707 ? -37.019 -4.679 26.813 1.00 91.19 707 LYS A O 1
ATOM 5782 N N . ARG A 1 708 ? -36.660 -3.051 28.315 1.00 90.88 708 ARG A N 1
ATOM 5783 C CA . ARG A 1 708 ? -36.320 -1.994 27.348 1.00 90.88 708 ARG A CA 1
ATOM 5784 C C . ARG A 1 708 ? -34.825 -1.926 27.047 1.00 90.88 708 ARG A C 1
ATOM 5786 O O . ARG A 1 708 ? -34.438 -1.177 26.155 1.00 90.88 708 ARG A O 1
ATOM 5793 N N . TYR A 1 709 ? -33.996 -2.644 27.800 1.00 94.75 709 TYR A N 1
ATOM 5794 C CA . TYR A 1 709 ? -32.548 -2.665 27.627 1.00 94.75 709 TYR A CA 1
ATOM 5795 C C . TYR A 1 709 ? -32.178 -3.685 26.545 1.00 94.75 709 TYR A C 1
ATOM 5797 O O . TYR A 1 709 ? -32.891 -4.660 26.315 1.00 94.75 709 TYR A O 1
ATOM 5805 N N . TYR A 1 710 ? -31.050 -3.474 25.872 1.00 94.50 710 TYR A N 1
ATOM 5806 C CA . TYR A 1 710 ? -30.585 -4.353 24.805 1.00 94.50 710 TYR A CA 1
ATOM 5807 C C . TYR A 1 710 ? -29.106 -4.683 24.973 1.00 94.50 710 TYR A C 1
ATOM 5809 O O . TYR A 1 710 ? -28.276 -3.783 25.069 1.00 94.50 710 TYR A O 1
ATOM 5817 N N . ILE A 1 711 ? -28.780 -5.976 24.955 1.00 93.94 711 ILE A N 1
ATOM 5818 C CA . ILE A 1 711 ? -27.416 -6.482 24.784 1.00 93.94 711 ILE A CA 1
ATOM 5819 C C . ILE A 1 711 ? -27.364 -7.147 23.397 1.00 93.94 711 ILE A C 1
ATOM 5821 O O . ILE A 1 711 ? -28.216 -7.991 23.109 1.00 93.94 711 ILE A O 1
ATOM 5825 N N . PRO A 1 712 ? -26.417 -6.779 22.515 1.00 93.06 712 PRO A N 1
ATOM 5826 C CA . PRO A 1 712 ? -26.283 -7.379 21.190 1.00 93.06 712 PRO A CA 1
ATOM 5827 C C . PRO A 1 712 ? -26.111 -8.902 21.209 1.00 93.06 712 PRO A C 1
ATOM 5829 O O . PRO A 1 712 ? -25.378 -9.445 22.032 1.00 93.06 712 PRO A O 1
ATOM 5832 N N . VAL A 1 713 ? -26.687 -9.586 20.215 1.00 88.94 713 VAL A N 1
ATOM 5833 C CA . VAL A 1 713 ? -26.567 -11.050 20.037 1.00 88.94 713 VAL A CA 1
ATOM 5834 C C . VAL A 1 713 ? -25.101 -11.506 19.917 1.00 88.94 713 VAL A C 1
ATOM 5836 O O . VAL A 1 713 ? -24.716 -12.532 20.467 1.00 88.94 713 VAL A O 1
ATOM 5839 N N . GLU A 1 714 ? -24.245 -10.701 19.280 1.00 88.12 714 GLU A N 1
ATOM 5840 C CA . GLU A 1 714 ? -22.786 -10.920 19.197 1.00 88.12 714 GLU A CA 1
ATOM 5841 C C . GLU A 1 714 ? -22.033 -10.800 20.545 1.00 88.12 714 GLU A C 1
ATOM 5843 O O . GLU A 1 714 ? -20.830 -11.065 20.623 1.00 88.12 714 GLU A O 1
ATOM 5848 N N . GLN A 1 715 ? -22.738 -10.406 21.608 1.00 90.88 715 GLN A N 1
ATOM 5849 C CA . GLN A 1 715 ? -22.264 -10.307 22.987 1.00 90.88 715 GLN A CA 1
ATOM 5850 C C . GLN A 1 715 ? -23.068 -11.213 23.937 1.00 90.88 715 GLN A C 1
ATOM 5852 O O . GLN A 1 715 ? -23.084 -10.959 25.138 1.00 90.88 715 GLN A O 1
ATOM 5857 N N . ASN A 1 716 ? -23.717 -12.277 23.440 1.00 90.00 716 ASN A N 1
ATOM 5858 C CA . ASN A 1 716 ? -24.535 -13.162 24.280 1.00 90.00 716 ASN A CA 1
ATOM 5859 C C . ASN A 1 716 ? -23.777 -13.739 25.498 1.00 90.00 716 ASN A C 1
ATOM 5861 O O . ASN A 1 716 ? -24.368 -13.863 26.562 1.00 90.00 716 ASN A O 1
ATOM 5865 N N . GLU A 1 717 ? -22.464 -13.972 25.385 1.00 91.88 717 GLU A N 1
ATOM 5866 C CA . GLU A 1 717 ? -21.572 -14.339 26.504 1.00 91.88 717 GLU A CA 1
ATOM 5867 C C . GLU A 1 717 ? -21.734 -13.398 27.721 1.00 91.88 717 GLU A C 1
ATOM 5869 O O . GLU A 1 717 ? -21.879 -13.853 28.852 1.00 91.88 717 GLU A O 1
ATOM 5874 N N . LEU A 1 718 ? -21.787 -12.081 27.479 1.00 93.00 718 LEU A N 1
ATOM 5875 C CA . LEU A 1 718 ? -21.992 -11.051 28.503 1.00 93.00 718 LEU A CA 1
ATOM 5876 C C . LEU A 1 718 ? -23.429 -11.068 29.049 1.00 93.00 718 LEU A C 1
ATOM 5878 O O . LEU A 1 718 ? -23.644 -10.797 30.229 1.00 93.00 718 LEU A O 1
ATOM 5882 N N . ALA A 1 719 ? -24.416 -11.377 28.202 1.00 92.38 719 ALA A N 1
ATOM 5883 C CA . ALA A 1 719 ? -25.816 -11.473 28.609 1.00 92.38 719 ALA A CA 1
ATOM 5884 C C . ALA A 1 719 ? -26.082 -12.707 29.489 1.00 92.38 719 ALA A C 1
ATOM 5886 O O . ALA A 1 719 ? -26.850 -12.608 30.445 1.00 92.38 719 ALA A O 1
ATOM 5887 N N . ASP A 1 720 ? -25.449 -13.846 29.190 1.00 93.25 720 ASP A N 1
ATOM 5888 C CA . ASP A 1 720 ? -25.479 -15.048 30.030 1.00 93.25 720 ASP A CA 1
ATOM 5889 C C . ASP A 1 720 ? -24.796 -14.794 31.378 1.00 93.25 720 ASP A C 1
ATOM 5891 O O . ASP A 1 720 ? -25.387 -15.079 32.418 1.00 93.25 720 ASP A O 1
ATOM 5895 N N . GLU A 1 721 ? -23.608 -14.180 31.380 1.00 93.06 721 GLU A N 1
ATOM 5896 C CA . GLU A 1 721 ? -22.862 -13.867 32.605 1.00 93.06 721 GLU A CA 1
ATOM 5897 C C . GLU A 1 721 ? -23.639 -12.906 33.525 1.00 93.06 721 GLU A C 1
ATOM 5899 O O . GLU A 1 721 ? -23.812 -13.189 34.709 1.00 93.06 721 GLU A O 1
ATOM 5904 N N . ILE A 1 722 ? -24.204 -11.816 32.984 1.00 93.06 722 ILE A N 1
ATOM 5905 C CA . ILE A 1 722 ? -25.031 -10.872 33.760 1.00 93.06 722 ILE A CA 1
ATOM 5906 C C . ILE A 1 722 ? -26.298 -11.554 34.300 1.00 93.06 722 ILE A C 1
ATOM 5908 O O . ILE A 1 722 ? -26.686 -11.300 35.442 1.00 93.06 722 ILE A O 1
ATOM 5912 N N . ARG A 1 723 ? -26.953 -12.430 33.523 1.00 92.06 723 ARG A N 1
ATOM 5913 C CA . ARG A 1 723 ? -28.103 -13.213 34.013 1.00 92.06 723 ARG A CA 1
ATOM 5914 C C . ARG A 1 723 ? -27.691 -14.150 35.151 1.00 92.06 723 ARG A C 1
ATOM 5916 O O . ARG A 1 723 ? -28.373 -14.187 36.175 1.00 92.06 723 ARG A O 1
ATOM 5923 N N . GLN A 1 724 ? -26.564 -14.846 35.014 1.00 92.62 724 GLN A N 1
ATOM 5924 C CA . GLN A 1 724 ? -26.040 -15.752 36.034 1.00 92.62 724 GLN A CA 1
ATOM 5925 C C . GLN A 1 724 ? -25.684 -15.013 37.335 1.00 92.62 724 GLN A C 1
ATOM 5927 O O . GLN A 1 724 ? -26.100 -15.458 38.406 1.00 92.62 724 GLN A O 1
ATOM 5932 N N . ASP A 1 725 ? -25.006 -13.864 37.258 1.00 91.75 725 ASP A N 1
ATOM 5933 C CA . ASP A 1 725 ? -24.697 -13.009 38.414 1.00 91.75 725 ASP A CA 1
ATOM 5934 C C . ASP A 1 725 ? -25.969 -12.590 39.173 1.00 91.75 725 ASP A C 1
ATOM 5936 O O . ASP A 1 725 ? -26.035 -12.695 40.401 1.00 91.75 725 ASP A O 1
ATOM 5940 N N . ASN A 1 726 ? -27.015 -12.165 38.454 1.00 91.31 726 ASN A N 1
ATOM 5941 C CA . ASN A 1 726 ? -28.274 -11.719 39.058 1.00 91.31 726 ASN A CA 1
ATOM 5942 C C . ASN A 1 726 ? -29.029 -12.874 39.747 1.00 91.31 726 ASN A C 1
ATOM 5944 O O . ASN A 1 726 ? -29.503 -12.717 40.877 1.00 91.31 726 ASN A O 1
ATOM 5948 N N . VAL A 1 727 ? -29.090 -14.049 39.108 1.00 92.12 727 VAL A N 1
ATOM 5949 C CA . VAL A 1 727 ? -29.702 -15.271 39.669 1.00 92.12 727 VAL A CA 1
ATOM 5950 C C . VAL A 1 727 ? -28.938 -15.762 40.905 1.00 92.12 727 VAL A C 1
ATOM 5952 O O . VAL A 1 727 ? -29.552 -16.125 41.913 1.00 92.12 727 VAL A O 1
ATOM 5955 N N . LEU A 1 728 ? -27.602 -15.715 40.889 1.00 91.56 728 LEU A N 1
ATOM 5956 C CA . LEU A 1 728 ? -26.784 -16.039 42.060 1.00 91.56 728 LEU A CA 1
ATOM 5957 C C . LEU A 1 728 ? -26.992 -15.029 43.200 1.00 91.56 728 LEU A C 1
ATOM 5959 O O . LEU A 1 728 ? -27.070 -15.434 44.363 1.00 91.56 728 LEU A O 1
ATOM 5963 N N . TYR A 1 729 ? -27.125 -13.736 42.892 1.00 91.06 729 TYR A N 1
ATOM 5964 C CA . TYR A 1 729 ? -27.276 -12.674 43.889 1.00 91.06 729 TYR A CA 1
ATOM 5965 C C . TYR A 1 729 ? -28.663 -12.646 44.556 1.00 91.06 729 TYR A C 1
ATOM 5967 O O . TYR A 1 729 ? -28.744 -12.616 45.787 1.00 91.06 729 TYR A O 1
ATOM 5975 N N . VAL A 1 730 ? -29.751 -12.688 43.775 1.00 92.62 730 VAL A N 1
ATOM 5976 C CA . VAL A 1 730 ? -31.137 -12.613 44.286 1.00 92.62 730 VAL A CA 1
ATOM 5977 C C . VAL A 1 730 ? -31.744 -13.996 44.483 1.00 92.62 730 VAL A C 1
ATOM 5979 O O . VAL A 1 730 ? -32.225 -14.304 45.577 1.00 92.62 730 VAL A O 1
ATOM 5982 N N . GLY A 1 731 ? -31.717 -14.836 43.446 1.00 90.94 731 GLY A N 1
ATOM 5983 C CA . GLY A 1 731 ? -32.407 -16.129 43.410 1.00 90.94 731 GLY A CA 1
ATOM 5984 C C . GLY A 1 731 ? -31.987 -17.059 44.547 1.00 90.94 731 GLY A C 1
ATOM 5985 O O . GLY A 1 731 ? -32.834 -17.652 45.216 1.00 90.94 731 GLY A O 1
ATOM 5986 N N . SER A 1 732 ? -30.688 -17.099 44.866 1.00 88.50 732 SER A N 1
ATOM 5987 C CA . SER A 1 732 ? -30.155 -17.894 45.985 1.00 88.50 732 SER A CA 1
ATOM 5988 C C . SER A 1 732 ? -30.675 -17.467 47.367 1.00 88.50 732 SER A C 1
ATOM 5990 O O . SER A 1 732 ? -30.739 -18.289 48.286 1.00 88.50 732 SER A O 1
ATOM 5992 N N . GLN A 1 733 ? -31.066 -16.200 47.537 1.00 91.31 733 GLN A N 1
ATOM 5993 C CA . GLN A 1 733 ? -31.644 -15.681 48.780 1.00 91.31 733 GLN A CA 1
ATOM 5994 C C . GLN A 1 733 ? -33.169 -15.821 48.771 1.00 91.31 733 GLN A C 1
ATOM 5996 O O . GLN A 1 733 ? -33.750 -16.227 49.780 1.00 91.31 733 GLN A O 1
ATOM 6001 N N . TYR A 1 734 ? -33.818 -15.573 47.627 1.00 95.31 734 TYR A N 1
ATOM 6002 C CA . TYR A 1 734 ? -35.256 -15.784 47.469 1.00 95.31 734 TYR A CA 1
ATOM 6003 C C . TYR A 1 734 ? -35.640 -17.252 47.683 1.00 95.31 734 TYR A C 1
ATOM 6005 O O . TYR A 1 734 ? -36.597 -17.522 48.399 1.00 95.31 734 TYR A O 1
ATOM 6013 N N . GLN A 1 735 ? -34.850 -18.210 47.185 1.00 94.00 735 GLN A N 1
ATOM 6014 C CA . GLN A 1 735 ? -35.040 -19.641 47.449 1.00 94.00 735 GLN A CA 1
ATOM 6015 C C . GLN A 1 735 ? -35.105 -19.945 48.956 1.00 94.00 735 GLN A C 1
ATOM 6017 O O . GLN A 1 735 ? -35.981 -20.688 49.395 1.00 94.00 735 GLN A O 1
ATOM 6022 N N . LYS A 1 736 ? -34.209 -19.363 49.767 1.00 91.38 736 LYS A N 1
ATOM 6023 C CA . LYS A 1 736 ? -34.195 -19.559 51.231 1.00 91.38 736 LYS A CA 1
ATOM 6024 C C . LYS A 1 736 ? -35.448 -18.968 51.872 1.00 91.38 736 LYS A C 1
ATOM 6026 O O . LYS A 1 736 ? -36.123 -19.652 52.637 1.00 91.38 736 LYS A O 1
ATOM 6031 N N . PHE A 1 737 ? -35.778 -17.727 51.517 1.00 93.62 737 PHE A N 1
ATOM 6032 C CA . PHE A 1 737 ? -36.978 -17.030 51.980 1.00 93.62 737 PHE A CA 1
ATOM 6033 C C . PHE A 1 737 ? -38.258 -17.815 51.648 1.00 93.62 737 PHE A C 1
ATOM 6035 O O . PHE A 1 737 ? -39.061 -18.112 52.531 1.00 93.62 737 PHE A O 1
ATOM 6042 N N . TYR A 1 738 ? -38.403 -18.231 50.390 1.00 93.44 738 TYR A N 1
ATOM 6043 C CA . TYR A 1 738 ? -39.516 -19.028 49.891 1.00 93.44 738 TYR A CA 1
ATOM 6044 C C . TYR A 1 738 ? -39.631 -20.370 50.626 1.00 93.44 738 TYR A C 1
ATOM 6046 O O . TYR A 1 738 ? -40.711 -20.712 51.111 1.00 93.44 738 TYR A O 1
ATOM 6054 N N . ASN A 1 739 ? -38.527 -21.115 50.769 1.00 91.06 739 ASN A N 1
ATOM 6055 C CA . ASN A 1 739 ? -38.511 -22.451 51.378 1.00 91.06 739 ASN A CA 1
ATOM 6056 C C . ASN A 1 739 ? -38.968 -22.471 52.846 1.00 91.06 739 ASN A C 1
ATOM 6058 O O . ASN A 1 739 ? -39.489 -23.502 53.294 1.00 91.06 739 ASN A O 1
ATOM 6062 N N . ILE A 1 740 ? -38.767 -21.359 53.564 1.00 88.06 740 ILE A N 1
ATOM 6063 C CA . ILE A 1 740 ? -39.212 -21.149 54.947 1.00 88.06 740 ILE A CA 1
ATOM 6064 C C . ILE A 1 740 ? -40.659 -20.625 54.961 1.00 88.06 740 ILE A C 1
ATOM 6066 O O . ILE A 1 740 ? -41.536 -21.248 55.561 1.00 88.06 740 ILE A O 1
ATOM 6070 N N . TYR A 1 741 ? -40.937 -19.503 54.287 1.00 89.31 741 TYR A N 1
ATOM 6071 C CA . TYR A 1 741 ? -42.143 -18.708 54.555 1.00 89.31 741 TYR A CA 1
ATOM 6072 C C . TYR A 1 741 ? -43.372 -19.040 53.698 1.00 89.31 741 TYR A C 1
ATOM 6074 O O . TYR A 1 741 ? -44.489 -18.810 54.159 1.00 89.31 741 TYR A O 1
ATOM 6082 N N . SER A 1 742 ? -43.219 -19.644 52.511 1.00 87.31 742 SER A N 1
ATOM 6083 C CA . SER A 1 742 ? -44.366 -20.069 51.673 1.00 87.31 742 SER A CA 1
ATOM 6084 C C . SER A 1 742 ? -45.289 -21.070 52.393 1.00 87.31 742 SER A C 1
ATOM 6086 O O . SER A 1 742 ? -46.520 -21.023 52.287 1.00 87.31 742 SER A O 1
ATOM 6088 N N . LYS A 1 743 ? -44.688 -21.956 53.194 1.00 85.56 743 LYS A N 1
ATOM 6089 C CA . LYS A 1 743 ? -45.368 -23.039 53.915 1.00 85.56 743 LYS A CA 1
ATOM 6090 C C . LYS A 1 743 ? -46.263 -22.524 55.046 1.00 85.56 743 LYS A C 1
ATOM 6092 O O . LYS A 1 743 ? -47.296 -23.129 55.321 1.00 85.56 743 LYS A O 1
ATOM 6097 N N . ILE A 1 744 ? -45.935 -21.385 55.659 1.00 85.75 744 ILE A N 1
ATOM 6098 C CA . ILE A 1 744 ? -46.644 -20.872 56.842 1.00 85.75 744 ILE A CA 1
ATOM 6099 C C . ILE A 1 744 ? -48.025 -20.305 56.457 1.00 85.75 744 ILE A C 1
ATOM 6101 O O . ILE A 1 744 ? -48.210 -19.723 55.387 1.00 85.75 744 ILE A O 1
ATOM 6105 N N . ASN A 1 745 ? -49.031 -20.478 57.317 1.00 83.88 745 ASN A N 1
ATOM 6106 C CA . ASN A 1 745 ? -50.407 -20.035 57.060 1.00 83.88 745 ASN A CA 1
ATOM 6107 C C . ASN A 1 745 ? -50.632 -18.569 57.477 1.00 83.88 745 ASN A C 1
ATOM 6109 O O . ASN A 1 745 ? -51.197 -18.271 58.533 1.00 83.88 745 ASN A O 1
ATOM 6113 N N . PHE A 1 746 ? -50.170 -17.647 56.622 1.00 87.38 746 PHE A N 1
ATOM 6114 C CA . PHE A 1 746 ? -50.260 -16.197 56.838 1.00 87.38 746 PHE A CA 1
ATOM 6115 C C . PHE A 1 746 ? -51.415 -15.487 56.099 1.00 87.38 746 PHE A C 1
ATOM 6117 O O . PHE A 1 746 ? -51.788 -14.373 56.475 1.00 87.38 746 PHE A O 1
ATOM 6124 N N . ALA A 1 747 ? -52.013 -16.111 55.079 1.00 85.44 747 ALA A N 1
ATOM 6125 C CA . ALA A 1 747 ? -53.119 -15.552 54.297 1.00 85.44 747 ALA A CA 1
ATOM 6126 C C . ALA A 1 747 ? -54.096 -16.643 53.823 1.00 85.44 747 ALA A C 1
ATOM 6128 O O . ALA A 1 747 ? -53.684 -17.776 53.584 1.00 85.44 747 ALA A O 1
ATOM 6129 N N . THR A 1 748 ? -55.378 -16.287 53.670 1.00 83.25 748 THR A N 1
ATOM 6130 C CA . THR A 1 748 ? -56.455 -17.186 53.201 1.00 83.25 748 THR A CA 1
ATOM 6131 C C . THR A 1 748 ? -56.343 -17.507 51.709 1.00 83.25 748 THR A C 1
ATOM 6133 O O . THR A 1 748 ? -56.620 -18.622 51.292 1.00 83.25 748 THR A O 1
ATOM 6136 N N . ASN A 1 749 ? -55.902 -16.530 50.915 1.00 86.38 749 ASN A N 1
ATOM 6137 C CA . ASN A 1 749 ? -55.412 -16.713 49.554 1.00 86.38 749 ASN A CA 1
ATOM 6138 C C . ASN A 1 749 ? -53.910 -16.397 49.609 1.00 86.38 749 ASN A C 1
ATOM 6140 O O . ASN A 1 749 ? -53.542 -15.244 49.851 1.00 86.38 749 ASN A O 1
ATOM 6144 N N . LYS A 1 750 ? -53.061 -17.426 49.485 1.00 84.19 750 LYS A N 1
ATOM 6145 C CA . LYS A 1 750 ? -51.598 -17.266 49.501 1.00 84.19 750 LYS A CA 1
ATOM 6146 C C . LYS A 1 750 ? -51.064 -16.813 48.149 1.00 84.19 750 LYS A C 1
ATOM 6148 O O . LYS A 1 750 ? -50.130 -16.020 48.125 1.00 84.19 750 LYS A O 1
ATOM 6153 N N . ASP A 1 751 ? -51.671 -17.265 47.060 1.00 86.62 751 ASP A N 1
ATOM 6154 C CA . ASP A 1 751 ? -51.176 -17.111 45.684 1.00 86.62 751 ASP A CA 1
ATOM 6155 C C . ASP A 1 751 ? -51.156 -15.638 45.239 1.00 86.62 751 ASP A C 1
ATOM 6157 O O . ASP A 1 751 ? -50.279 -15.211 44.494 1.00 86.62 751 ASP A O 1
ATOM 6161 N N . LYS A 1 752 ? -52.048 -14.811 45.807 1.00 89.06 752 LYS A N 1
ATOM 6162 C CA . LYS A 1 752 ? -52.013 -13.341 45.700 1.00 89.06 752 LYS A CA 1
ATOM 6163 C C . LYS A 1 752 ? -50.696 -12.716 46.201 1.00 89.06 752 LYS A C 1
ATOM 6165 O O . LYS A 1 752 ? -50.353 -11.612 45.785 1.00 89.06 752 LYS A O 1
ATOM 6170 N N . TYR A 1 753 ? -49.989 -13.384 47.112 1.00 90.94 753 TYR A N 1
ATOM 6171 C CA . TYR A 1 753 ? -48.754 -12.911 47.745 1.00 90.94 753 TYR A CA 1
ATOM 6172 C C . TYR A 1 753 ? -47.529 -13.712 47.284 1.00 90.94 753 TYR A C 1
ATOM 6174 O O . TYR A 1 753 ? -46.504 -13.132 46.935 1.00 90.94 753 TYR A O 1
ATOM 6182 N N . VAL A 1 754 ? -47.632 -15.039 47.235 1.00 92.38 754 VAL A N 1
ATOM 6183 C CA . VAL A 1 754 ? -46.573 -15.953 46.784 1.00 92.38 754 VAL A CA 1
ATOM 6184 C C . VAL A 1 754 ? -46.699 -16.157 45.267 1.00 92.38 754 VAL A C 1
ATOM 6186 O O . VAL A 1 754 ? -47.024 -17.239 44.792 1.00 92.38 754 VAL A O 1
ATOM 6189 N N . LYS A 1 755 ? -46.500 -15.071 44.509 1.00 92.38 755 LYS A N 1
ATOM 6190 C CA . LYS A 1 755 ? -46.762 -15.004 43.060 1.00 92.38 755 LYS A CA 1
ATOM 6191 C C . LYS A 1 755 ? -45.764 -15.799 42.204 1.00 92.38 755 LYS A C 1
ATOM 6193 O O . LYS A 1 755 ? -46.117 -16.239 41.114 1.00 92.38 755 LYS A O 1
ATOM 6198 N N . TYR A 1 756 ? -44.538 -15.982 42.692 1.00 94.50 756 TYR A N 1
ATOM 6199 C CA . TYR A 1 756 ? -43.436 -16.614 41.965 1.00 94.50 756 TYR A CA 1
ATOM 6200 C C . TYR A 1 756 ? -42.881 -17.805 42.754 1.00 94.50 756 TYR A C 1
ATOM 6202 O O . TYR A 1 756 ? -42.627 -17.686 43.954 1.00 94.50 756 TYR A O 1
ATOM 6210 N N . THR A 1 757 ? -42.643 -18.940 42.089 1.00 93.75 757 THR A N 1
ATOM 6211 C CA . THR A 1 757 ? -41.724 -19.959 42.622 1.00 93.75 757 THR A CA 1
ATOM 6212 C C . THR A 1 757 ? -40.277 -19.527 42.353 1.00 93.75 757 THR A C 1
ATOM 6214 O O . THR A 1 757 ? -40.045 -18.694 41.473 1.00 93.75 757 THR A O 1
ATOM 6217 N N . PRO A 1 758 ? -39.276 -20.076 43.061 1.00 93.62 758 PRO A N 1
ATOM 6218 C CA . PRO A 1 758 ? -37.876 -19.783 42.772 1.00 93.62 758 PRO A CA 1
ATOM 6219 C C . PRO A 1 758 ? -37.445 -20.183 41.351 1.00 93.62 758 PRO A C 1
ATOM 6221 O O . PRO A 1 758 ? -36.639 -19.471 40.760 1.00 93.62 758 PRO A O 1
ATOM 6224 N N . GLU A 1 759 ? -38.000 -21.251 40.761 1.00 92.62 759 GLU A N 1
ATOM 6225 C CA . GLU A 1 759 ? -37.742 -21.578 39.349 1.00 92.62 759 GLU A CA 1
ATOM 6226 C C . GLU A 1 759 ? -38.346 -20.525 38.412 1.00 92.62 759 GLU A C 1
ATOM 6228 O O . GLU A 1 759 ? -37.667 -20.058 37.503 1.00 92.62 759 GLU A O 1
ATOM 6233 N N . ALA A 1 760 ? -39.595 -20.111 38.658 1.00 92.62 760 ALA A N 1
ATOM 6234 C CA . ALA A 1 760 ? -40.275 -19.101 37.848 1.00 92.62 760 ALA A CA 1
ATOM 6235 C C . ALA A 1 760 ? -39.606 -17.719 37.945 1.00 92.62 760 ALA A C 1
ATOM 6237 O O . ALA A 1 760 ? -39.544 -17.007 36.949 1.00 92.62 760 ALA A O 1
ATOM 6238 N N . LEU A 1 761 ? -39.079 -17.357 39.122 1.00 92.94 761 LEU A N 1
ATOM 6239 C CA . LEU A 1 761 ? -38.333 -16.115 39.331 1.00 92.94 761 LEU A CA 1
ATOM 6240 C C . LEU A 1 761 ? -36.981 -16.130 38.603 1.00 92.94 761 LEU A C 1
ATOM 6242 O O . LEU A 1 761 ? -36.605 -15.131 38.009 1.00 92.94 761 LEU A O 1
ATOM 6246 N N . ASN A 1 762 ? -36.258 -17.254 38.631 1.00 91.38 762 ASN A N 1
ATOM 6247 C CA . ASN A 1 762 ? -34.953 -17.387 37.968 1.00 91.38 762 ASN A CA 1
ATOM 6248 C C . ASN A 1 762 ? -35.057 -17.555 36.437 1.00 91.38 762 ASN A C 1
ATOM 6250 O O . ASN A 1 762 ? -34.034 -17.524 35.753 1.00 91.38 762 ASN A O 1
ATOM 6254 N N . ALA A 1 763 ? -36.264 -17.784 35.911 1.00 88.94 763 ALA A N 1
ATOM 6255 C CA . ALA A 1 763 ? -36.556 -17.901 34.482 1.00 88.94 763 ALA A CA 1
ATOM 6256 C C . ALA A 1 763 ? -37.058 -16.588 33.842 1.00 88.94 763 ALA A C 1
ATOM 6258 O O . ALA A 1 763 ? -37.309 -16.571 32.635 1.00 88.94 763 ALA A O 1
ATOM 6259 N N . MET A 1 764 ? -37.221 -15.521 34.637 1.00 85.88 764 MET A N 1
ATOM 6260 C CA . MET A 1 764 ? -37.591 -14.166 34.203 1.00 85.88 764 MET A CA 1
ATOM 6261 C C . MET A 1 764 ? -36.374 -13.239 34.175 1.00 85.88 764 MET A C 1
ATOM 6263 O O . MET A 1 764 ? -36.231 -12.556 33.138 1.00 85.88 764 MET A O 1
#